Protein AF-A0A349GZ09-F1 (afdb_monomer_lite)

Foldseek 3Di:
DDDDDPPDPPPPPPDDDAFAWDWFLQDAALEEAEAPDWFKTKDFGHAQWKKWKDWPNDIDIDGQHPRRIDIDIHDGHHWFQDKIWMWMDTDHDIDIHTGYTYFAEEEEEAAAAQQQALQNDPVSLVVLVPDDQQSLQKEWAFEAQFDLAADQHADVVGTPYMDRDHSVNSRSARLLQSLLSVVVSVPDPGRYYYYGYHPYLAALQLQFDPVLLVVLCVPDDNDQSVVLNVLVVVVVVCVSVVHDDDLVSQADDDLLPQNNSGNGRVRNPLSNQAQGDHLAYEHEHQWDRLLQLLVVCVVVVNQFVFVSVVRSCSSCVCCVPSVPHCFLRSVLCNLVRSCNRNVHLQHQYEYEQQAFDPFVLRLLSSLVRLASLLVSPVVRPNYYYFHQYRDDDPSTSHHPDSNSNSVLVNLLCVCRSVVPPPRQNAAWRWDDWDWDFQKIKTATDPPRQAAKFFDPCQQQQKWFEDDPDDTDGWGWDDDGSMIITGDPPGRGTPKMWGQSTSRGDQGTGHPVSHRHRTYIPDPDGDPPDDPDLVVQDPPQQQDQLVPDPDQQFQAAEPDDLQFADLAHFAFLAQQQFTWDHGRQWTFTQDHDPPGLCVVQDDHRKIWQAKPPHGCGSVNLVRSLVSQQVCLAPVNQQWIWTFIRHRNDTDITTGGGHNLHHADLLPVPPGSSLVVLLVLQLVVCVVVVQEQDDLNLQLVLLLLLLQLLCVLSNLLRLVVLVVVDDLVDDADLQPDDFLQNLLSNLQSLLQCCLQFVQCVSLSVNQVSLQNLLSNADPQLFHFGHRVDPPQFAGDLLSGLSSLVSVLSSVQLVRDHDPVSNVSNLCNCQQQDLLAVDDDGTPDDGDNHHDDDDPVLQVVLCQDLALLSLQSSLLSCVSVVNNNSNQSSLVSLLSNLVVLRHHDPKSLSNLQRSLLSLLSNHSVSNSSSCVSNSSQVSSQQHSSSWGQRTSVSDTHCSSVSSSSLVVLSGSSSNNQSRCSTPPHDPLLVVLVVCQVQLNLVVSLVSLVVCVVVVVDDPNNVSNSVSSNSSSVSNVSSLVSLLVVLLVCLVVQNLVSSVSSLVSSCSRHHDPPPSSVVSVVSSVPRHRDPPPPDPVVCVVVPVVPFDKDWFAAAADDPDDPDDDDHDHPVPHFKKFKDWAQDPVPPDPLLLAPPDDRVVTDIDGPPTDRDANIKMKMKTKTADADLVQFDWKKKKKWDDQKAFKFKGKNSHTQYTYGHSDDDTDIGMDITRRSVSVSDDHTMMMIMMIIGHDDDDDDSDVVRDPSHIDIIMITTGDPPDPD

Secondary structure (DSSP, 8-state):
-----------------TT--EE-TT--TT-EEETTS-EEEEEE-STT-EEEEEETTEEEEEE--TTSEEEEEEPP---EEEEEEEEEEETTEEEEEEEEEEEEEEEEEE---TT-BGGGSHHHHHHHTT----TTEEEEEEE----SS--SS--TTT---EEE--HHHHHHSBHHHHHHHHHHHHH-SS-EEEEEEE-TT--GGGGS-HHHHHTTGGGSSSSSHHHHHHHHHHHHHHHHTTPPPPGGGT-SS-GGGSTT-TTHHIIIIITTTTT---SEEEEE----HHHHHHHHHHHTT-TT-HHHHHHHHHHTHHHHHT--SS-TTTGGGHHHHHHHHHT-TT--EEEEPP---SSHHHHHHHHHHHHHHHHHHHHSTTEEEE---S-B-TTT--BS-HHHHHHHHHHHIIIIIS--TT--SSS--EEEEEEETTEEEEEE-TTSSTT-EE-TTGGGGEEEE-SSS--EE-EEEEETTEEEEE-SS-SS--EEEE--SSS----EE-TT-PBPPPEES-----------GGGGS-GGGTS-GGG-S--S-EEEE----SS-SSS--EEEGGGTEEEEEETBEEEEEEE-TTSTTTTTS-TT-EEEEETTEE-GGGHHHHHHHHHHHHTSTTTTTEEEEEEEETTEEEEEEEE--------TTTTTT-HHHHHHHHHHHHHHHHTT----GGGHHHHHHHHH--TTTHHHHHHHHHHHHHT--SSSPP-TTTPPPHHHHHHHHHHHHHHHHHH--GGGHHHHHHHHHHHHHH--TTS---SSTT--TT--B-HHHHHHHHHHHHHHHHTT----HHHHHHHHHHHIIIIITTT----BTPPPPSSPPPPPHHHHHTT----TTTHHHHHHHHHHHTT-HHHHHHHHHHHHT-SSTTS--TT-THHHHHHHHHHHHHH-HHHHHHHHHHHHHHHHHTB-TTS-BB-STT--B-SGGGHHHHGGG--SGGGTPPPPTTSTT--GGGHHHHHHHHTT-HHHHHHHHHHHHHTT-S-TTTHHHHHHHHHHHHHHHHHHHHHHHHHHHHHHTT-HHHHHHTHHHHHHHSPTT-HHHHHHHHHHHHPPPP----SHHHHTTSGGGG--EEEEE-----TT-S--S----GGGSPEEEEEEESSGGGSPTTTTSTT---TTSEEEESSB---TTPEEEEEEEEEES-STTEEEEEEEEEESSEEEEEEEETTEEEEEEE--SS--EEEEEEPPHHHHHT--SEEEEEEEEEEE---S--S-TTTS---BEEEEEEEEPTT---

Sequence (1278 aa):
MLATVAVVLCGLASGARAGELRLGRYFGDDMVLQRDKANTIRGVSANGATIEVAFAGQRKSTKADDSGVWSVTLDPMAASAKPQGLTVTTGTAKIELQNIVIGDVIFMALQTSIDISLGQTDEGKREAGKLSTNPRFRAISIKTQPAAAPQQDLTAEMTDGWCEVSRESALKMSAAAYYLGRELASEQDLPVGIVDLNLGSAFPISWLSRESLMETDTFYDKNDVSGQLARFDKIMDLKARGEPVTDKDGGVGDPLNFALFPSGGYNAVLHPFRGLALKSMIVQLGNNYPYMLHADARNKGTHLDRDHLNRLYIETYDIRKTGVRMDPVTTPRIPREWRAVFGDAELPMAFILPPGSALDTLARHGREMRELQRLMAEENAGVGLIMPGSENIPMSAQPKDPALLAERCLRWVRGTVYQKAGTAPTGPLFEKLDAHMNKATVHFKAGTAEGLQAAEGALDCFEAKGVDGDYFPVKASIDGDRIQIESDKVNRIVHVRYNWNGMPDQGLVNADGLPAMPFRTEKAVYEWFFRNAENDLPEEYSTPANEWKSGDVTLVNVQLKTFGYDNFTGWLGPIGVRTGPFGPNMGVREVKRGSPSDGRLLVGDVIFSANGKMVGERAWEVMGAAITDSETEALQGKLQLGVRRAGKNINVDIPLTVMGSYSSTAPFDCLKTEKIITDLEAWVVAQGAGAGFLNNDALFLLATGNPALQGYVRRAVYQAMKAIDLEKPIDKFKERWAWHNSADAILFGEYYLATGDRNVLPYLKSVCDRLAATQRPEGGWRHNVPGPENYGIIPNAGLPGMLGMHFAMKAGVDIDKDAYAKGIRFYRDGQADTGHMIYGLGVTREVPVPLSPAAMAAGKLTSWNGGLSAAGILMKLTDNHKAAHLATFISAYAWNNTFEGHGGNFWNNVWTPLGAHAHGQEAFINFWKNHRWYRECNRMFDGGLIQNEACQSGAGTGIALVAPRGRLQIVGAPASPFAADAPAVLKPALDAYGRKDYAACETIVGERLASGTVAKKDRPTVEYLARAARELQQSIEVDLARMKKLAAEGNPDEAKSFLAGLRGIMPDGDARLAAIEQVIASAKQEPKPKDEARKTVDADKNAEWECLITEIVTGRSKQGTGKVEAAQASKWRMKVIESMAQAPDGWVTPTFVDSEWDETNLPISWPLYHTALFRTTFTVKDKDAFDGLRFRAWLYMQQGIEIYINGKLVAKVNNIEEKTGTVEAEFNPFALEQLKNGENTLAITTRQNWRWGMLFMNVYNDGFGFMLDARKTSKNKE

pLDDT: mean 82.51, std 15.86, range [24.89, 98.25]

Radius of gyration: 39.95 Å; chains: 1; bounding box: 99×68×117 Å

Structure (mmCIF, N/CA/C/O backbone):
data_AF-A0A349GZ09-F1
#
_entry.id   AF-A0A349GZ09-F1
#
loop_
_atom_site.group_PDB
_atom_site.id
_atom_site.type_symbol
_atom_site.label_atom_id
_atom_site.label_alt_id
_atom_site.label_comp_id
_atom_site.label_asym_id
_atom_site.label_entity_id
_atom_site.label_seq_id
_atom_site.pdbx_PDB_ins_code
_atom_site.Cartn_x
_atom_site.Cartn_y
_atom_site.Cartn_z
_atom_site.occupancy
_atom_site.B_iso_or_equiv
_atom_site.auth_seq_id
_atom_site.auth_comp_id
_atom_site.auth_asym_id
_atom_site.auth_atom_id
_atom_site.pdbx_PDB_model_num
ATOM 1 N N . MET A 1 1 ? 31.669 9.416 28.610 1.00 27.41 1 MET A N 1
ATOM 2 C CA . MET A 1 1 ? 32.015 10.687 29.280 1.00 27.41 1 MET A CA 1
ATOM 3 C C . MET A 1 1 ? 30.787 11.582 29.241 1.00 27.41 1 MET A C 1
ATOM 5 O O . MET A 1 1 ? 30.319 11.862 28.151 1.00 27.41 1 MET A O 1
ATOM 9 N N . LEU A 1 2 ? 30.280 11.917 30.434 1.00 27.44 2 LEU A N 1
ATOM 10 C CA . LEU A 1 2 ? 29.297 12.952 30.801 1.00 27.44 2 LEU A CA 1
ATOM 11 C C . LEU A 1 2 ? 27.991 13.061 29.989 1.00 27.44 2 LEU A C 1
ATOM 13 O O . LEU A 1 2 ? 27.909 13.726 28.964 1.00 27.44 2 LEU A O 1
ATOM 17 N N . ALA A 1 3 ? 26.953 12.446 30.561 1.00 24.89 3 ALA A N 1
ATOM 18 C CA . ALA A 1 3 ? 25.547 12.712 30.302 1.00 24.89 3 ALA A CA 1
ATOM 19 C C . ALA A 1 3 ? 25.159 14.110 30.817 1.00 24.89 3 ALA A C 1
ATOM 21 O O . ALA A 1 3 ? 25.448 14.450 31.965 1.00 24.89 3 ALA A O 1
ATOM 22 N N . THR A 1 4 ? 24.468 14.896 29.995 1.00 27.80 4 THR A N 1
ATOM 23 C CA . THR A 1 4 ? 23.792 16.123 30.429 1.00 27.80 4 THR A CA 1
ATOM 24 C C . THR A 1 4 ? 22.292 15.892 30.314 1.00 27.80 4 THR A C 1
ATOM 26 O O . THR A 1 4 ? 21.717 15.935 29.231 1.00 27.80 4 THR A O 1
ATOM 29 N N . VAL A 1 5 ? 21.678 15.583 31.455 1.00 29.91 5 VAL A N 1
ATOM 30 C CA . VAL A 1 5 ? 20.229 15.549 31.656 1.00 29.91 5 VAL A CA 1
ATOM 31 C C . VAL A 1 5 ? 19.739 16.998 31.652 1.00 29.91 5 VAL A C 1
ATOM 33 O O . VAL A 1 5 ? 20.013 17.747 32.587 1.00 29.91 5 VAL A O 1
ATOM 36 N N . ALA A 1 6 ? 19.047 17.410 30.593 1.00 26.55 6 ALA A N 1
ATOM 37 C CA . ALA A 1 6 ? 18.317 18.670 30.571 1.00 26.55 6 ALA A CA 1
ATOM 38 C C . ALA A 1 6 ? 16.944 18.449 31.224 1.00 26.55 6 ALA A C 1
ATOM 40 O O . ALA A 1 6 ? 16.004 17.974 30.593 1.00 26.55 6 ALA A O 1
ATOM 41 N N . VAL A 1 7 ? 16.853 18.768 32.517 1.00 28.88 7 VAL A N 1
ATOM 42 C CA . VAL A 1 7 ? 15.586 18.941 33.235 1.00 28.88 7 VAL A CA 1
ATOM 43 C C . VAL A 1 7 ? 14.930 20.214 32.698 1.00 28.88 7 VAL A C 1
ATOM 45 O O . VAL A 1 7 ? 15.323 21.320 33.065 1.00 28.88 7 VAL A O 1
ATOM 48 N N . VAL A 1 8 ? 13.948 20.075 31.807 1.00 27.27 8 VAL A N 1
ATOM 49 C CA . VAL A 1 8 ? 13.064 21.185 31.430 1.00 27.27 8 VAL A CA 1
ATOM 50 C C . VAL A 1 8 ? 11.952 21.261 32.475 1.00 27.27 8 VAL A C 1
ATOM 52 O O . VAL A 1 8 ? 10.998 20.488 32.468 1.00 27.27 8 VAL A O 1
ATOM 55 N N . LEU A 1 9 ? 12.118 22.193 33.414 1.00 32.56 9 LEU A N 1
ATOM 56 C CA . LEU A 1 9 ? 11.079 22.671 34.323 1.00 32.56 9 LEU A CA 1
ATOM 57 C C . LEU A 1 9 ? 9.986 23.386 33.506 1.00 32.56 9 LEU A C 1
ATOM 59 O O . LEU A 1 9 ? 10.044 24.597 33.300 1.00 32.56 9 LEU A O 1
ATOM 63 N N . CYS A 1 10 ? 8.962 22.656 33.062 1.00 29.70 10 CYS A N 1
ATOM 64 C CA . CYS A 1 10 ? 7.694 23.254 32.636 1.00 29.70 10 CYS A CA 1
ATOM 65 C C . CYS A 1 10 ? 6.876 23.660 33.870 1.00 29.70 10 CYS A C 1
ATOM 67 O O . CYS A 1 10 ? 5.910 23.009 34.257 1.00 29.70 10 CYS A O 1
ATOM 69 N N . GLY A 1 11 ? 7.286 24.760 34.501 1.00 31.55 11 GLY A N 1
ATOM 70 C CA . GLY A 1 11 ? 6.473 25.487 35.467 1.00 31.55 11 GLY A CA 1
ATOM 71 C C . GLY A 1 11 ? 5.461 26.377 34.750 1.00 31.55 11 GLY A C 1
ATOM 72 O O . GLY A 1 11 ? 5.685 27.573 34.616 1.00 31.55 11 GLY A O 1
ATOM 73 N N . LEU A 1 12 ? 4.338 25.808 34.314 1.00 32.28 12 LEU A N 1
ATOM 74 C CA . LEU A 1 12 ? 3.105 26.568 34.094 1.00 32.28 12 LEU A CA 1
ATOM 75 C C . LEU A 1 12 ? 2.105 26.134 35.160 1.00 32.28 12 LEU A C 1
ATOM 77 O O . LEU A 1 12 ? 1.196 25.341 34.933 1.00 32.28 12 LEU A O 1
ATOM 81 N N . ALA A 1 13 ? 2.333 26.659 36.364 1.00 31.58 13 ALA A N 1
ATOM 82 C CA . ALA A 1 13 ? 1.339 26.695 37.417 1.00 31.58 13 ALA A CA 1
ATOM 83 C C . ALA A 1 13 ? 0.177 27.574 36.937 1.00 31.58 13 ALA A C 1
ATOM 85 O O . ALA A 1 13 ? 0.230 28.803 36.986 1.00 31.58 13 ALA A O 1
ATOM 86 N N . SER A 1 14 ? -0.887 26.937 36.461 1.00 33.94 14 SER A N 1
ATOM 87 C CA . SER A 1 14 ? -2.214 27.535 36.446 1.00 33.94 14 SER A CA 1
ATOM 88 C C . SER A 1 14 ? -2.563 27.922 37.883 1.00 33.94 14 SER A C 1
ATOM 90 O O . SER A 1 14 ? -2.746 27.034 38.707 1.00 33.94 14 SER A O 1
ATOM 92 N N . GLY A 1 15 ? -2.581 29.227 38.164 1.00 31.30 15 GLY A N 1
ATOM 93 C CA . GLY A 1 15 ? -3.150 29.956 39.310 1.00 31.30 15 GLY A CA 1
ATOM 94 C C . GLY A 1 15 ? -3.852 29.211 40.456 1.00 31.30 15 GLY A C 1
ATOM 95 O O . GLY A 1 15 ? -4.927 29.636 40.869 1.00 31.30 15 GLY A O 1
ATOM 96 N N . ALA A 1 16 ? -3.259 28.168 41.032 1.00 32.44 16 ALA A N 1
ATOM 97 C CA . ALA A 1 16 ? -3.639 27.664 42.337 1.00 32.44 16 ALA A CA 1
ATOM 98 C C . ALA A 1 16 ? -3.016 28.605 43.369 1.00 32.44 16 ALA A C 1
ATOM 100 O O . ALA A 1 16 ? -1.793 28.718 43.466 1.00 32.44 16 ALA A O 1
ATOM 101 N N . ARG A 1 17 ? -3.860 29.309 44.130 1.00 38.69 17 ARG A N 1
ATOM 102 C CA . ARG A 1 17 ? -3.440 29.938 45.385 1.00 38.69 17 ARG A CA 1
ATOM 103 C C . ARG A 1 17 ? -2.610 28.926 46.171 1.00 38.69 17 ARG A C 1
ATOM 105 O O . ARG A 1 17 ? -3.099 27.845 46.494 1.00 38.69 17 ARG A O 1
ATOM 112 N N . ALA A 1 18 ? -1.372 29.284 46.489 1.00 39.94 18 ALA A N 1
ATOM 113 C CA . ALA A 1 18 ? -0.583 28.540 47.451 1.00 39.94 18 ALA A CA 1
ATOM 114 C C . ALA A 1 18 ? -1.362 28.460 48.780 1.00 39.94 18 ALA A C 1
ATOM 116 O O . ALA A 1 18 ? -1.646 29.489 49.392 1.00 39.94 18 ALA A O 1
ATOM 117 N N . GLY A 1 19 ? -1.712 27.242 49.207 1.00 57.38 19 GLY A N 1
ATOM 118 C CA . GLY A 1 19 ? -2.044 26.934 50.601 1.00 57.38 19 GLY A CA 1
ATOM 119 C C . GLY A 1 19 ? -3.514 26.804 51.015 1.00 57.38 19 GLY A C 1
ATOM 120 O O . GLY A 1 19 ? -3.762 26.693 52.214 1.00 57.38 19 GLY A O 1
ATOM 121 N N . GLU A 1 20 ? -4.490 26.781 50.104 1.00 78.94 20 GLU A N 1
ATOM 122 C CA . GLU A 1 20 ? -5.891 26.534 50.495 1.00 78.94 20 GLU A CA 1
ATOM 123 C C . GLU A 1 20 ? -6.155 25.030 50.705 1.00 78.94 20 GLU A C 1
ATOM 125 O O . GLU A 1 20 ? -5.857 24.209 49.835 1.00 78.94 20 GLU A O 1
ATOM 130 N N . LEU A 1 21 ? -6.690 24.656 51.877 1.00 89.38 21 LEU A N 1
ATOM 131 C CA . LEU A 1 21 ? -7.156 23.293 52.147 1.00 89.38 21 LEU A CA 1
ATOM 132 C C . LEU A 1 21 ? -8.299 22.966 51.184 1.00 89.38 21 LEU A C 1
ATOM 134 O O . LEU A 1 21 ? -9.327 23.639 51.202 1.00 89.38 21 LEU A O 1
ATOM 138 N N . ARG A 1 22 ? -8.142 21.911 50.386 1.00 90.94 22 ARG A N 1
ATOM 139 C CA . ARG A 1 22 ? -9.155 21.459 49.432 1.00 90.94 22 ARG A CA 1
ATOM 140 C C . ARG A 1 22 ? -9.216 19.943 49.403 1.00 90.94 22 ARG A C 1
ATOM 142 O O . ARG A 1 22 ? -8.186 19.273 49.395 1.00 90.94 22 ARG A O 1
ATOM 149 N N . LEU A 1 23 ? -10.425 19.408 49.365 1.00 91.31 23 LEU A N 1
ATOM 150 C CA . LEU A 1 23 ? -10.668 17.979 49.221 1.00 91.31 23 LEU A CA 1
ATOM 151 C C . LEU A 1 23 ? -10.811 17.621 47.734 1.00 91.31 23 LEU A C 1
ATOM 153 O O . LEU A 1 23 ? -11.155 18.488 46.926 1.00 91.31 23 LEU A O 1
ATOM 157 N N . GLY A 1 24 ? -10.496 16.377 47.363 1.00 90.44 24 GLY A N 1
ATOM 158 C CA . GLY A 1 24 ? -10.720 15.918 45.990 1.00 90.44 24 GLY A CA 1
ATOM 159 C C . GLY A 1 24 ? -12.206 15.993 45.610 1.00 90.44 24 GLY A C 1
ATOM 160 O O . GLY A 1 24 ? -13.049 15.635 46.424 1.00 90.44 24 GLY A O 1
ATOM 161 N N . ARG A 1 25 ? -12.537 16.409 44.385 1.00 92.50 25 ARG A N 1
ATOM 162 C CA . ARG A 1 25 ? -13.909 16.560 43.864 1.00 92.50 25 ARG A CA 1
ATOM 163 C C . ARG A 1 25 ? -14.718 15.269 43.829 1.00 92.50 25 ARG A C 1
ATOM 165 O O . ARG A 1 25 ? -15.939 15.333 43.766 1.00 92.50 25 ARG A O 1
ATOM 172 N N . TYR A 1 26 ? -14.059 14.110 43.871 1.00 93.94 26 TYR A N 1
ATOM 173 C CA . TYR A 1 26 ? -14.752 12.839 44.086 1.00 93.94 26 TYR A CA 1
ATOM 174 C C . TYR A 1 26 ? -15.527 12.830 45.405 1.00 93.94 26 TYR A C 1
ATOM 176 O O . TYR A 1 26 ? -16.570 12.202 45.495 1.00 93.94 26 TYR A O 1
ATOM 184 N N . PHE A 1 27 ? -15.020 13.491 46.439 1.00 94.62 27 PHE A N 1
ATOM 185 C CA . PHE A 1 27 ? -15.655 13.523 47.744 1.00 94.62 27 PHE A CA 1
ATOM 186 C C . PHE A 1 27 ? -16.516 14.783 47.856 1.00 94.62 27 PHE A C 1
ATOM 188 O O . PHE A 1 27 ? -16.070 15.889 47.546 1.00 94.62 27 PHE A O 1
ATOM 195 N N . GLY A 1 28 ? -17.735 14.623 48.348 1.00 94.62 28 GLY A N 1
ATOM 196 C CA . GLY A 1 28 ? -18.680 15.719 48.508 1.00 94.62 28 GLY A CA 1
ATOM 197 C C . GLY A 1 28 ? -19.798 15.344 49.465 1.00 94.62 28 GLY A C 1
ATOM 198 O O . GLY A 1 28 ? -19.762 14.279 50.090 1.00 94.62 28 GLY A O 1
ATOM 199 N N . ASP A 1 29 ? -20.784 16.227 49.563 1.00 95.75 29 ASP A N 1
ATOM 200 C CA . ASP A 1 29 ? -22.037 15.923 50.244 1.00 95.75 29 ASP A CA 1
ATOM 201 C C . ASP A 1 29 ? -22.732 14.727 49.577 1.00 95.75 29 ASP A C 1
ATOM 203 O O . ASP A 1 29 ? -22.441 14.378 48.435 1.00 95.75 29 ASP A O 1
ATOM 207 N N . ASP A 1 30 ? -23.621 14.062 50.310 1.00 95.88 30 ASP A N 1
ATOM 208 C CA . ASP A 1 30 ? -24.410 12.918 49.835 1.00 95.88 30 ASP A CA 1
ATOM 209 C C . ASP A 1 30 ? -23.595 11.678 49.409 1.00 95.88 30 ASP A C 1
ATOM 211 O O . ASP A 1 30 ? -24.173 10.689 48.964 1.00 95.88 30 ASP A O 1
ATOM 215 N N . MET A 1 31 ? -22.271 11.638 49.575 1.00 96.62 31 MET A N 1
ATOM 216 C CA . MET A 1 31 ? -21.484 10.485 49.121 1.00 96.62 31 MET A CA 1
ATOM 217 C C . MET A 1 31 ? -21.720 9.201 49.938 1.00 96.62 31 MET A C 1
ATOM 219 O O . MET A 1 31 ? -22.182 9.216 51.086 1.00 96.62 31 MET A O 1
ATOM 223 N N . VAL A 1 32 ? -21.330 8.070 49.342 1.00 97.50 32 VAL A N 1
ATOM 224 C CA . VAL A 1 32 ? -21.269 6.756 49.997 1.00 97.50 32 VAL A CA 1
ATOM 225 C C . VAL A 1 32 ? -19.804 6.355 50.163 1.00 97.50 32 VAL A C 1
ATOM 227 O O . VAL A 1 32 ? -19.062 6.307 49.184 1.00 97.50 32 VAL A O 1
ATOM 230 N N . LEU A 1 33 ? -19.383 6.048 51.392 1.00 97.25 33 LEU A N 1
ATOM 231 C CA . LEU A 1 33 ? -18.077 5.439 51.670 1.00 97.25 33 LEU A CA 1
ATOM 232 C C . LEU A 1 33 ? -18.196 3.914 51.719 1.00 97.25 33 LEU A C 1
ATOM 234 O O . LEU A 1 33 ? -19.171 3.380 52.252 1.00 97.25 33 LEU A O 1
ATOM 238 N N . GLN A 1 34 ? -17.195 3.211 51.189 1.00 97.44 34 GLN A N 1
ATOM 239 C CA . GLN A 1 34 ? -17.221 1.755 51.080 1.00 97.44 34 GLN A CA 1
ATOM 240 C C . GLN A 1 34 ? -17.110 1.097 52.459 1.00 97.44 34 GLN A C 1
ATOM 242 O O . GLN A 1 34 ? -16.133 1.294 53.182 1.00 97.44 34 GLN A O 1
ATOM 247 N N . ARG A 1 35 ? -18.081 0.256 52.809 1.00 96.31 35 ARG A N 1
ATOM 248 C CA . ARG A 1 35 ? -18.052 -0.552 54.032 1.00 96.31 35 ARG A CA 1
ATOM 249 C C . ARG A 1 35 ? -16.982 -1.640 53.991 1.00 96.31 35 ARG A C 1
ATOM 251 O O . ARG A 1 35 ? -16.575 -2.091 52.918 1.00 96.31 35 ARG A O 1
ATOM 258 N N . ASP A 1 36 ? -16.586 -2.104 55.170 1.00 95.88 36 ASP A N 1
ATOM 259 C CA . ASP A 1 36 ? -15.720 -3.270 55.397 1.00 95.88 36 ASP A CA 1
ATOM 260 C C . ASP A 1 36 ? -14.335 -3.188 54.716 1.00 95.88 36 ASP A C 1
ATOM 262 O O . ASP A 1 36 ? -13.587 -4.163 54.687 1.00 95.88 36 ASP A O 1
ATOM 266 N N . LYS A 1 37 ? -13.961 -2.006 54.207 1.00 95.88 37 LYS A N 1
ATOM 267 C CA . LYS A 1 37 ? -12.648 -1.689 53.636 1.00 95.88 37 LYS A CA 1
ATOM 268 C C . LYS A 1 37 ? -12.140 -0.363 54.191 1.00 95.88 37 LYS A C 1
ATOM 270 O O . LYS A 1 37 ? -12.921 0.507 54.578 1.00 95.88 37 LYS A O 1
ATOM 275 N N . ALA A 1 38 ? -10.822 -0.213 54.242 1.00 94.75 38 ALA A N 1
ATOM 276 C CA . ALA A 1 38 ? -10.200 1.038 54.649 1.00 94.75 38 ALA A CA 1
ATOM 277 C C . ALA A 1 38 ? -10.473 2.119 53.590 1.00 94.75 38 ALA A C 1
ATOM 279 O O . ALA A 1 38 ? -10.320 1.851 52.403 1.00 94.75 38 ALA A O 1
ATOM 280 N N . ASN A 1 39 ? -10.887 3.320 54.001 1.00 95.12 39 ASN A N 1
ATOM 281 C CA . ASN A 1 39 ? -11.250 4.403 53.078 1.00 95.12 39 ASN A CA 1
ATOM 282 C C . ASN A 1 39 ? -10.184 5.500 53.103 1.00 95.12 39 ASN A C 1
ATOM 284 O O . ASN A 1 39 ? -10.014 6.173 54.121 1.00 95.12 39 ASN A O 1
ATOM 288 N N . THR A 1 40 ? -9.488 5.714 51.988 1.00 94.94 40 THR A N 1
ATOM 289 C CA . THR A 1 40 ? -8.505 6.795 51.866 1.00 94.94 40 THR A CA 1
ATOM 290 C C . THR A 1 40 ? -9.180 8.096 51.445 1.00 94.94 40 THR A C 1
ATOM 292 O O . THR A 1 40 ? -9.636 8.243 50.315 1.00 94.94 40 THR A O 1
ATOM 295 N N . ILE A 1 41 ? -9.215 9.062 52.361 1.00 94.50 41 ILE A N 1
ATOM 296 C CA . ILE A 1 41 ? -9.650 10.438 52.116 1.00 94.50 41 ILE A CA 1
ATOM 297 C C . ILE A 1 41 ? -8.433 11.259 51.708 1.00 94.50 41 ILE A C 1
ATOM 299 O O . ILE A 1 41 ? -7.385 11.160 52.347 1.00 94.50 41 ILE A O 1
ATOM 303 N N . ARG A 1 42 ? -8.546 12.074 50.659 1.00 92.75 42 ARG A N 1
ATOM 304 C CA . ARG A 1 42 ? -7.403 12.816 50.114 1.00 92.75 42 ARG A CA 1
ATOM 305 C C . ARG A 1 42 ? -7.772 14.192 49.579 1.00 92.75 42 ARG A C 1
ATOM 307 O O . ARG A 1 42 ? -8.927 14.470 49.254 1.00 92.75 42 ARG A O 1
ATOM 314 N N . GLY A 1 43 ? -6.755 15.032 49.440 1.00 91.50 43 GLY A N 1
ATOM 315 C CA . GLY A 1 43 ? -6.893 16.384 48.924 1.00 91.50 43 GLY A CA 1
ATOM 316 C C . GLY A 1 43 ? -5.550 17.078 48.740 1.00 91.50 43 GLY A C 1
ATOM 317 O O . GLY A 1 43 ? -4.499 16.435 48.695 1.00 91.50 43 GLY A O 1
ATOM 318 N N . VAL A 1 44 ? -5.602 18.403 48.647 1.00 90.00 44 VAL A N 1
ATOM 319 C CA . VAL A 1 44 ? -4.432 19.284 48.616 1.00 90.00 44 VAL A CA 1
ATOM 320 C C . VAL A 1 44 ? -4.487 20.304 49.759 1.00 90.00 44 VAL A C 1
ATOM 322 O O . VAL A 1 44 ? -5.559 20.628 50.273 1.00 90.00 44 VAL A O 1
ATOM 325 N N . SER A 1 45 ? -3.330 20.761 50.222 1.00 90.81 45 SER A N 1
ATOM 326 C CA . SER A 1 45 ? -3.161 21.787 51.254 1.00 90.81 45 SER A CA 1
ATOM 327 C C . SER A 1 45 ? -1.799 22.475 51.083 1.00 90.81 45 SER A C 1
ATOM 329 O O . SER A 1 45 ? -1.087 22.220 50.113 1.00 90.81 45 SER A O 1
ATOM 331 N N . ALA A 1 46 ? -1.419 23.358 52.009 1.00 89.44 46 ALA A N 1
ATOM 332 C CA . ALA A 1 46 ? -0.063 23.902 52.050 1.00 89.44 46 ALA A CA 1
ATOM 333 C C . ALA A 1 46 ? 0.967 22.795 52.347 1.00 89.44 46 ALA A C 1
ATOM 335 O O . ALA A 1 46 ? 0.712 21.918 53.172 1.00 89.44 46 ALA A O 1
ATOM 336 N N . ASN A 1 47 ? 2.140 22.860 51.714 1.00 89.50 47 ASN A N 1
ATOM 337 C CA . ASN A 1 47 ? 3.224 21.891 51.908 1.00 89.50 47 ASN A CA 1
ATOM 338 C C . ASN A 1 47 ? 3.578 21.729 53.393 1.00 89.50 47 ASN A C 1
ATOM 340 O O . ASN A 1 47 ? 3.738 22.717 54.114 1.00 89.50 47 ASN A O 1
ATOM 344 N N . GLY A 1 48 ? 3.695 20.485 53.861 1.00 89.44 48 GLY A N 1
ATOM 345 C CA . GLY A 1 48 ? 4.016 20.172 55.255 1.00 89.44 48 GLY A CA 1
ATOM 346 C C . GLY A 1 48 ? 2.913 20.493 56.273 1.00 89.44 48 GLY A C 1
ATOM 347 O O . GLY A 1 48 ? 3.111 20.246 57.469 1.00 89.44 48 GLY A O 1
ATOM 348 N N . ALA A 1 49 ? 1.757 21.020 55.843 1.00 91.44 49 ALA A N 1
ATOM 349 C CA . ALA A 1 49 ? 0.626 21.274 56.727 1.00 91.44 49 ALA A CA 1
ATOM 350 C C . ALA A 1 49 ? 0.162 19.971 57.384 1.00 91.44 49 ALA A C 1
ATOM 352 O O . ALA A 1 49 ? 0.211 18.912 56.765 1.00 91.44 49 ALA A O 1
ATOM 353 N N . THR A 1 50 ? -0.275 20.042 58.642 1.00 95.44 50 THR A N 1
ATOM 354 C CA . THR A 1 50 ? -0.851 18.888 59.347 1.00 95.44 50 THR A CA 1
ATOM 355 C C . THR A 1 50 ? -2.357 18.893 59.142 1.00 95.44 50 THR A C 1
ATOM 357 O O . THR A 1 50 ? -3.027 19.840 59.547 1.00 95.44 50 THR A O 1
ATOM 360 N N . ILE A 1 51 ? -2.870 17.846 58.506 1.00 96.69 51 ILE A N 1
ATOM 361 C CA . ILE A 1 51 ? -4.281 17.684 58.169 1.00 96.69 51 ILE A CA 1
ATOM 362 C C . ILE A 1 51 ? -4.867 16.642 59.101 1.00 96.69 51 ILE A C 1
ATOM 364 O O . ILE A 1 51 ? -4.292 15.568 59.261 1.00 96.69 51 ILE A O 1
ATOM 368 N N . GLU A 1 52 ? -6.014 16.943 59.691 1.00 97.44 52 GLU A N 1
ATOM 369 C CA . GLU A 1 52 ? -6.780 16.007 60.501 1.00 97.44 52 GLU A CA 1
ATOM 370 C C . GLU A 1 52 ? -8.144 15.751 59.857 1.00 97.44 52 GLU A C 1
ATOM 372 O O . GLU A 1 52 ? -8.832 16.681 59.446 1.00 97.44 52 GLU A O 1
ATOM 377 N N . VAL A 1 53 ? -8.528 14.480 59.760 1.00 97.50 53 VAL A N 1
ATOM 378 C CA . VAL A 1 53 ? -9.821 14.022 59.247 1.00 97.50 53 VAL A CA 1
ATOM 379 C C . VAL A 1 53 ? -10.577 13.347 60.386 1.00 97.50 53 VAL A C 1
ATOM 381 O O . VAL A 1 53 ? -10.055 12.432 61.029 1.00 97.50 53 VAL A O 1
ATOM 384 N N . ALA A 1 54 ? -11.813 13.784 60.620 1.00 97.25 54 ALA A N 1
ATOM 385 C CA . ALA A 1 54 ? -12.725 13.202 61.594 1.00 97.25 54 ALA A CA 1
ATOM 386 C C . ALA A 1 54 ? -14.014 12.716 60.918 1.00 97.25 54 ALA A C 1
ATOM 388 O O . ALA A 1 54 ? -14.703 13.491 60.253 1.00 97.25 54 ALA A O 1
ATOM 389 N N . PHE A 1 55 ? -14.344 11.436 61.100 1.00 97.44 55 PHE A N 1
ATOM 390 C CA . PHE A 1 55 ? -15.550 10.808 60.553 1.00 97.44 55 PHE A CA 1
ATOM 391 C C . PHE A 1 55 ? -15.909 9.542 61.340 1.00 97.44 55 PHE A C 1
ATOM 393 O O . PHE A 1 55 ? -15.018 8.788 61.723 1.00 97.44 55 PHE A O 1
ATOM 400 N N . ALA A 1 56 ? -17.202 9.300 61.583 1.00 92.94 56 ALA A N 1
ATOM 401 C CA . ALA A 1 56 ? -17.719 8.085 62.233 1.00 92.94 56 ALA A CA 1
ATOM 402 C C . ALA A 1 56 ? -16.983 7.668 63.529 1.00 92.94 56 ALA A C 1
ATOM 404 O O . ALA A 1 56 ? -16.708 6.494 63.765 1.00 92.94 56 ALA A O 1
ATOM 405 N N . GLY A 1 57 ? -16.636 8.647 64.374 1.00 92.38 57 GLY A N 1
ATOM 406 C CA . GLY A 1 57 ? -15.911 8.426 65.633 1.00 92.38 57 GLY A CA 1
ATOM 407 C C . GLY A 1 57 ? -14.395 8.243 65.486 1.00 92.38 57 GLY A C 1
ATOM 408 O O . GLY A 1 57 ? -13.690 8.226 66.491 1.00 92.38 57 GLY A O 1
ATOM 409 N N . GLN A 1 58 ? -13.877 8.169 64.260 1.00 97.12 58 GLN A N 1
ATOM 410 C CA . GLN A 1 58 ? -12.446 8.155 63.977 1.00 97.12 58 GLN A CA 1
ATOM 411 C C . GLN A 1 58 ? -11.903 9.584 63.884 1.00 97.12 58 GLN A C 1
ATOM 413 O O . GLN A 1 58 ? -12.574 10.481 63.370 1.00 97.12 58 GLN A O 1
ATOM 418 N N . ARG A 1 59 ? -10.664 9.783 64.341 1.00 97.25 59 ARG A N 1
ATOM 419 C CA . ARG A 1 59 ? -9.875 11.002 64.129 1.00 97.25 59 ARG A CA 1
ATOM 420 C C . ARG A 1 59 ? -8.460 10.584 63.760 1.00 97.25 59 ARG A C 1
ATOM 422 O O . ARG A 1 59 ? -7.797 9.913 64.546 1.00 97.25 59 ARG A O 1
ATOM 429 N N . LYS A 1 60 ? -8.020 10.942 62.559 1.00 97.44 60 LYS A N 1
ATOM 430 C CA . LYS A 1 60 ? -6.705 10.569 62.028 1.00 97.44 60 LYS A CA 1
ATOM 431 C C . LYS A 1 60 ? -6.039 11.779 61.398 1.00 97.44 60 LYS A C 1
ATOM 433 O O . LYS A 1 60 ? -6.723 12.627 60.834 1.00 97.44 60 LYS A O 1
ATOM 438 N N . SER A 1 61 ? -4.716 11.853 61.480 1.00 96.06 61 SER A N 1
ATOM 439 C CA . SER A 1 61 ? -3.949 12.971 60.937 1.00 96.06 61 SER A CA 1
ATOM 440 C C . SER A 1 61 ? -2.818 12.518 60.022 1.00 96.06 61 SER A C 1
ATOM 442 O O . SER A 1 61 ? -2.341 11.387 60.094 1.00 96.06 61 SER A O 1
ATOM 444 N N . THR A 1 62 ? -2.417 13.413 59.128 1.00 96.69 62 THR A N 1
ATOM 445 C CA . THR A 1 62 ? -1.319 13.236 58.178 1.00 96.69 62 THR A CA 1
ATOM 446 C C . THR A 1 62 ? -0.621 14.574 57.944 1.00 96.69 62 THR A C 1
ATOM 448 O O . THR A 1 62 ? -1.071 15.613 58.437 1.00 96.69 62 THR A O 1
ATOM 451 N N . LYS A 1 63 ? 0.460 14.568 57.166 1.00 94.94 63 LYS A N 1
ATOM 452 C CA . LYS A 1 63 ? 1.057 15.793 56.631 1.00 94.94 63 LYS A CA 1
ATOM 453 C C . LYS A 1 63 ? 0.911 15.837 55.118 1.00 94.94 63 LYS A C 1
ATOM 455 O O . LYS A 1 63 ? 1.041 14.806 54.464 1.00 94.94 63 LYS A O 1
ATOM 460 N N . ALA A 1 64 ? 0.650 17.025 54.581 1.00 91.88 64 ALA A N 1
ATOM 461 C CA . ALA A 1 64 ? 0.779 17.258 53.150 1.00 91.88 64 ALA A CA 1
ATOM 462 C C . ALA A 1 64 ? 2.245 17.119 52.733 1.00 91.88 64 ALA A C 1
ATOM 464 O O . ALA A 1 64 ? 3.137 17.610 53.430 1.00 91.88 64 ALA A O 1
ATOM 465 N N . ASP A 1 65 ? 2.479 16.445 51.613 1.00 90.06 65 ASP A N 1
ATOM 466 C CA . ASP A 1 65 ? 3.809 16.272 51.042 1.00 90.06 65 ASP A CA 1
ATOM 467 C C . ASP A 1 65 ? 4.343 17.573 50.411 1.00 90.06 65 ASP A C 1
ATOM 469 O O . ASP A 1 65 ? 3.719 18.639 50.476 1.00 90.06 65 ASP A O 1
ATOM 473 N N . ASP A 1 66 ? 5.523 17.496 49.795 1.00 87.44 66 ASP A N 1
ATOM 474 C CA . ASP A 1 66 ? 6.190 18.639 49.160 1.00 87.44 66 ASP A CA 1
ATOM 475 C C . ASP A 1 66 ? 5.454 19.159 47.908 1.00 87.44 66 ASP A C 1
ATOM 477 O O . ASP A 1 66 ? 5.760 20.244 47.411 1.00 87.44 66 ASP A O 1
ATOM 481 N N . SER A 1 67 ? 4.464 18.414 47.408 1.00 80.50 67 SER A N 1
ATOM 482 C CA . SER A 1 67 ? 3.546 18.837 46.344 1.00 80.50 67 SER A CA 1
ATOM 483 C C . SER A 1 67 ? 2.202 19.350 46.880 1.00 80.50 67 SER A C 1
ATOM 485 O O . SER A 1 67 ? 1.313 19.697 46.100 1.00 80.50 67 SER A O 1
ATOM 487 N N . GLY A 1 68 ? 2.045 19.404 48.207 1.00 86.81 68 GLY A N 1
ATOM 488 C CA . GLY A 1 68 ? 0.820 19.809 48.886 1.00 86.81 68 GLY A CA 1
ATOM 489 C C . GLY A 1 68 ? -0.253 18.719 48.915 1.00 86.81 68 GLY A C 1
ATOM 490 O O . GLY A 1 68 ? -1.350 18.975 49.409 1.00 86.81 68 GLY A O 1
ATOM 491 N N . VAL A 1 69 ? 0.019 17.511 48.414 1.00 89.25 69 VAL A N 1
ATOM 492 C CA . VAL A 1 69 ? -0.938 16.397 48.393 1.00 89.25 69 VAL A CA 1
ATOM 493 C C . VAL A 1 69 ? -0.952 15.717 49.757 1.00 89.25 69 VAL A C 1
ATOM 495 O O . VAL A 1 69 ? 0.087 15.475 50.366 1.00 89.25 69 VAL A O 1
ATOM 498 N N . TRP A 1 70 ? -2.141 15.392 50.258 1.00 92.62 70 TRP A N 1
ATOM 499 C CA . TRP A 1 70 ? -2.306 14.672 51.518 1.00 92.62 70 TRP A CA 1
ATOM 500 C C . TRP A 1 70 ? -3.325 13.548 51.381 1.00 92.62 70 TRP A C 1
ATOM 502 O O . TRP A 1 70 ? -4.252 13.614 50.570 1.00 92.62 70 TRP A O 1
ATOM 512 N N . SER A 1 71 ? -3.163 12.510 52.200 1.00 94.19 71 SER A N 1
ATOM 513 C CA . SER A 1 71 ? -4.144 11.435 52.325 1.00 94.19 71 SER A CA 1
ATOM 514 C C . SER A 1 71 ? -4.190 10.870 53.745 1.00 94.19 71 SER A C 1
ATOM 516 O O . SER A 1 71 ? -3.174 10.811 54.440 1.00 94.19 71 SER A O 1
ATOM 518 N N . VAL A 1 72 ? -5.387 10.484 54.179 1.00 95.12 72 VAL A N 1
ATOM 519 C CA . VAL A 1 72 ? -5.680 9.856 55.468 1.00 95.12 72 VAL A CA 1
ATOM 520 C C . VAL A 1 72 ? -6.530 8.621 55.214 1.00 95.12 72 VAL A C 1
ATOM 522 O O . VAL A 1 72 ? -7.606 8.716 54.631 1.00 95.12 72 VAL A O 1
ATOM 525 N N . THR A 1 73 ? -6.077 7.467 55.691 1.00 95.75 73 THR A N 1
ATOM 526 C CA . THR A 1 73 ? -6.818 6.208 55.557 1.00 95.75 73 THR A CA 1
ATOM 527 C C . THR A 1 73 ? -7.616 5.923 56.823 1.00 95.75 73 THR A C 1
ATOM 529 O O . THR A 1 73 ? -7.044 5.619 57.871 1.00 95.75 73 THR A O 1
ATOM 532 N N . LEU A 1 74 ? -8.941 6.017 56.730 1.00 96.44 74 LEU A N 1
ATOM 533 C CA . LEU A 1 74 ? -9.883 5.615 57.774 1.00 96.44 74 LEU A CA 1
ATOM 534 C C . LEU A 1 74 ? -9.949 4.085 57.865 1.00 96.44 74 LEU A C 1
ATOM 536 O O . LEU A 1 74 ? -9.872 3.398 56.846 1.00 96.44 74 LEU A O 1
ATOM 540 N N . ASP A 1 75 ? -10.083 3.561 59.082 1.00 96.88 75 ASP A N 1
ATOM 541 C CA . ASP A 1 75 ? -10.240 2.124 59.323 1.00 96.88 75 ASP A CA 1
ATOM 542 C C . ASP A 1 75 ? -11.557 1.609 58.722 1.00 96.88 75 ASP A C 1
ATOM 544 O O . ASP A 1 75 ? -12.499 2.398 58.575 1.00 96.88 75 ASP A O 1
ATOM 548 N N . PRO A 1 76 ? -11.646 0.306 58.387 1.00 96.94 76 PRO A N 1
ATOM 549 C CA . PRO A 1 76 ? -12.881 -0.312 57.919 1.00 96.94 76 PRO A CA 1
ATOM 550 C C . PRO A 1 76 ? -14.075 -0.018 58.830 1.00 96.94 76 PRO A C 1
ATOM 552 O O . PRO A 1 76 ? -13.981 -0.110 60.053 1.00 96.94 76 PRO A O 1
ATOM 555 N N . MET A 1 77 ? -15.213 0.317 58.222 1.00 96.25 77 MET A N 1
ATOM 556 C CA . MET A 1 77 ? -16.453 0.640 58.929 1.00 96.25 77 MET A CA 1
ATOM 557 C C . MET A 1 77 ? -17.589 -0.268 58.466 1.00 96.25 77 MET A C 1
ATOM 559 O O . MET A 1 77 ? -17.705 -0.555 57.276 1.00 96.25 77 MET A O 1
ATOM 563 N N . ALA A 1 78 ? -18.453 -0.669 59.398 1.00 95.50 78 ALA A N 1
ATOM 564 C CA . ALA A 1 78 ? -19.679 -1.389 59.071 1.00 95.50 78 ALA A CA 1
ATOM 565 C C . ALA A 1 78 ? -20.671 -0.489 58.310 1.00 95.50 78 ALA A C 1
ATOM 567 O O . ALA A 1 78 ? -20.644 0.738 58.441 1.00 95.50 78 ALA A O 1
ATOM 568 N N . ALA A 1 79 ? -21.576 -1.109 57.547 1.00 94.88 79 ALA A N 1
ATOM 569 C CA . ALA A 1 79 ? -22.642 -0.404 56.838 1.00 94.88 79 ALA A CA 1
ATOM 570 C C . ALA A 1 79 ? -23.487 0.456 57.794 1.00 94.88 79 ALA A C 1
ATOM 572 O O . ALA A 1 79 ? -23.839 0.029 58.894 1.00 94.88 79 ALA A O 1
ATOM 573 N N . SER A 1 80 ? -23.853 1.658 57.356 1.00 94.25 80 SER A N 1
ATOM 574 C CA . SER A 1 80 ? -24.722 2.561 58.102 1.00 94.25 80 SER A CA 1
ATOM 575 C C . SER A 1 80 ? -25.467 3.482 57.147 1.00 94.25 80 SER A C 1
ATOM 577 O O . SER A 1 80 ? -24.862 4.316 56.473 1.00 94.25 80 SER A O 1
ATOM 579 N N . ALA A 1 81 ? -26.796 3.373 57.145 1.00 91.50 81 ALA A N 1
ATOM 580 C CA . ALA A 1 81 ? -27.683 4.301 56.448 1.00 91.50 81 ALA A CA 1
ATOM 581 C C . ALA A 1 81 ? -27.890 5.623 57.209 1.00 91.50 81 ALA A C 1
ATOM 583 O O . ALA A 1 81 ? -28.595 6.500 56.720 1.00 91.50 81 ALA A O 1
ATOM 584 N N . LYS A 1 82 ? -27.304 5.778 58.408 1.00 92.81 82 LYS A N 1
ATOM 585 C CA . LYS A 1 82 ? -27.412 7.007 59.198 1.00 92.81 82 LYS A CA 1
ATOM 586 C C . LYS A 1 82 ? -26.490 8.087 58.608 1.00 92.81 82 LYS A C 1
ATOM 588 O O . LYS A 1 82 ? -25.274 7.880 58.632 1.00 92.81 82 LYS A O 1
ATOM 593 N N . PRO A 1 83 ? -27.033 9.244 58.180 1.00 94.25 83 PRO A N 1
ATOM 594 C CA . PRO A 1 83 ? -26.242 10.382 57.721 1.00 94.25 83 PRO A CA 1
ATOM 595 C C . PRO A 1 83 ? -25.248 10.864 58.783 1.00 94.25 83 PRO A C 1
ATOM 597 O O . PRO A 1 83 ? -25.616 11.057 59.947 1.00 94.25 83 PRO A O 1
ATOM 600 N N . GLN A 1 84 ? -23.992 11.069 58.391 1.00 95.50 84 GLN A N 1
ATOM 601 C CA . GLN A 1 84 ? -22.913 11.559 59.253 1.00 95.50 84 GLN A CA 1
ATOM 602 C C . GLN A 1 84 ? -22.103 12.656 58.553 1.00 95.50 84 GLN A C 1
ATOM 604 O O . GLN A 1 84 ? -22.020 12.691 57.328 1.00 95.50 84 GLN A O 1
ATOM 609 N N . GLY A 1 85 ? -21.510 13.560 59.337 1.00 96.31 85 GLY A N 1
ATOM 610 C CA . GLY A 1 85 ? -20.623 14.604 58.822 1.00 96.31 85 GLY A CA 1
ATOM 611 C C . GLY A 1 85 ? -19.161 14.163 58.835 1.00 96.31 85 GLY A C 1
ATOM 612 O O . GLY A 1 85 ? -18.715 13.539 59.802 1.00 96.31 85 GLY A O 1
ATOM 613 N N . LEU A 1 86 ? -18.416 14.512 57.786 1.00 97.38 86 LEU A N 1
ATOM 614 C CA . LEU A 1 86 ? -16.959 14.372 57.716 1.00 97.38 86 LEU A CA 1
ATOM 615 C C . LEU A 1 86 ? -16.328 15.753 57.822 1.00 97.38 86 LEU A C 1
ATOM 617 O O . LEU A 1 86 ? -16.697 16.671 57.095 1.00 97.38 86 LEU A O 1
ATOM 621 N N . THR A 1 87 ? -15.370 15.904 58.731 1.00 97.12 87 THR A N 1
ATOM 622 C CA . THR A 1 87 ? -14.646 17.162 58.929 1.00 97.12 87 THR A CA 1
ATOM 623 C C . THR A 1 87 ? -13.176 16.983 58.587 1.00 97.12 87 THR A C 1
ATOM 625 O O . THR A 1 87 ? -12.552 16.030 59.050 1.00 97.12 87 THR A O 1
ATOM 628 N N . VAL A 1 88 ? -12.616 17.920 57.823 1.00 96.75 88 VAL A N 1
ATOM 629 C CA . VAL A 1 88 ? -11.176 18.022 57.558 1.00 96.75 88 VAL A CA 1
ATOM 630 C C . VAL A 1 88 ? -10.664 19.370 58.039 1.00 96.75 88 VAL A C 1
ATOM 632 O O . VAL A 1 88 ? -11.224 20.401 57.673 1.00 96.75 88 VAL A O 1
ATOM 635 N N . THR A 1 89 ? -9.610 19.380 58.849 1.00 94.56 89 THR A N 1
ATOM 636 C CA . THR A 1 89 ? -9.024 20.597 59.427 1.00 94.56 89 THR A CA 1
ATOM 637 C C . THR A 1 89 ? -7.526 20.695 59.165 1.00 94.56 89 THR A C 1
ATOM 639 O O . THR A 1 89 ? -6.811 19.696 59.149 1.00 94.56 89 THR A O 1
ATOM 642 N N . THR A 1 90 ? -7.038 21.922 58.980 1.00 92.88 90 THR A N 1
ATOM 643 C CA . THR A 1 90 ? -5.607 22.265 59.008 1.00 92.88 90 THR A CA 1
ATOM 644 C C . THR A 1 90 ? -5.438 23.688 59.533 1.00 92.88 90 THR A C 1
ATOM 646 O O . THR A 1 90 ? -5.987 24.638 58.971 1.00 92.88 90 THR A O 1
ATOM 649 N N . GLY A 1 91 ? -4.730 23.862 60.652 1.00 87.19 91 GLY A N 1
ATOM 650 C CA . GLY A 1 91 ? -4.665 25.159 61.335 1.00 87.19 91 GLY A CA 1
ATOM 651 C C . GLY A 1 91 ? -6.065 25.719 61.632 1.00 87.19 91 GLY A C 1
ATOM 652 O O . GLY A 1 91 ? -6.817 25.124 62.400 1.00 87.19 91 GLY A O 1
ATOM 653 N N . THR A 1 92 ? -6.419 26.853 61.017 1.00 84.88 92 THR A N 1
ATOM 654 C CA . THR A 1 92 ? -7.749 27.487 61.119 1.00 84.88 92 THR A CA 1
ATOM 655 C C . THR A 1 92 ? -8.709 27.130 59.977 1.00 84.88 92 THR A C 1
ATOM 657 O O . THR A 1 92 ? -9.888 27.472 60.057 1.00 84.88 92 THR A O 1
ATOM 660 N N . ALA A 1 93 ? -8.241 26.463 58.918 1.00 91.00 93 ALA A N 1
ATOM 661 C CA . ALA A 1 93 ? -9.073 26.068 57.785 1.00 91.00 93 ALA A CA 1
ATOM 662 C C . ALA A 1 93 ? -9.841 24.775 58.092 1.00 91.00 93 ALA A C 1
ATOM 664 O O . ALA A 1 93 ? -9.298 23.844 58.695 1.00 91.00 93 ALA A O 1
ATOM 665 N N . LYS A 1 94 ? -11.106 24.718 57.661 1.00 93.50 94 LYS A N 1
ATOM 666 C CA . LYS A 1 94 ? -12.034 23.612 57.922 1.00 93.50 94 LYS A CA 1
ATOM 667 C C . LYS A 1 94 ? -12.912 23.350 56.697 1.00 93.50 94 LYS A C 1
ATOM 669 O O . LYS A 1 94 ? -13.483 24.288 56.152 1.00 93.50 94 LYS A O 1
ATOM 674 N N . ILE A 1 95 ? -13.042 22.085 56.310 1.00 95.94 95 ILE A N 1
ATOM 675 C CA . ILE A 1 95 ? -14.023 21.586 55.338 1.00 95.94 95 ILE A CA 1
ATOM 676 C C . ILE A 1 95 ? -14.998 20.682 56.089 1.00 95.94 95 ILE A C 1
ATOM 678 O O . ILE A 1 95 ? -14.567 19.829 56.868 1.00 95.94 95 ILE A O 1
ATOM 682 N N . GLU A 1 96 ? -16.295 20.856 55.847 1.00 96.00 96 GLU A N 1
ATOM 683 C CA . GLU A 1 96 ? -17.351 19.988 56.369 1.00 96.00 96 GLU A CA 1
ATOM 684 C C . GLU A 1 96 ? -18.176 19.443 55.212 1.00 96.00 96 GLU A C 1
ATOM 686 O O . GLU A 1 96 ? -18.741 20.219 54.449 1.00 96.00 96 GLU A O 1
ATOM 691 N N . LEU A 1 97 ? -18.232 18.118 55.107 1.00 97.19 97 LEU A N 1
ATOM 692 C CA . LEU A 1 97 ? -19.120 17.405 54.197 1.00 97.19 97 LEU A CA 1
ATOM 693 C C . LEU A 1 97 ? -20.284 16.818 54.994 1.00 97.19 97 LEU A C 1
ATOM 695 O O . LEU A 1 97 ? -20.085 16.297 56.098 1.00 97.19 97 LEU A O 1
ATOM 699 N N . GLN A 1 98 ? -21.486 16.894 54.440 1.00 96.38 98 GLN A N 1
ATOM 700 C CA . GLN A 1 98 ? -22.731 16.483 55.072 1.00 96.38 98 GLN A CA 1
ATOM 701 C C . GLN A 1 98 ? -23.351 15.262 54.394 1.00 96.38 98 GLN A C 1
ATOM 703 O O . GLN A 1 98 ? -23.028 14.893 53.270 1.00 96.38 98 GLN A O 1
ATOM 708 N N . ASN A 1 99 ? -24.278 14.636 55.118 1.00 95.88 99 ASN A N 1
ATOM 709 C CA . ASN A 1 99 ? -25.064 13.506 54.637 1.00 95.88 99 ASN A CA 1
ATOM 710 C C . ASN A 1 99 ? -24.220 12.346 54.081 1.00 95.88 99 ASN A C 1
ATOM 712 O O . ASN A 1 99 ? -24.582 11.749 53.080 1.00 95.88 99 ASN A O 1
ATOM 716 N N . ILE A 1 100 ? -23.105 11.986 54.716 1.00 97.38 100 ILE A N 1
ATOM 717 C CA . ILE A 1 100 ? -22.290 10.846 54.274 1.00 97.38 100 ILE A CA 1
ATOM 718 C C . ILE A 1 100 ? -22.817 9.566 54.917 1.00 97.38 100 ILE A C 1
ATOM 720 O O . ILE A 1 100 ? -23.043 9.517 56.130 1.00 97.38 100 ILE A O 1
ATOM 724 N N . VAL A 1 101 ? -22.972 8.520 54.108 1.00 96.88 101 VAL A N 1
ATOM 725 C CA . VAL A 1 101 ? -23.407 7.185 54.546 1.00 96.88 101 VAL A CA 1
ATOM 726 C C . VAL A 1 101 ? -22.350 6.130 54.222 1.00 96.88 101 VAL A C 1
ATOM 728 O O . VAL A 1 101 ? -21.451 6.361 53.414 1.00 96.88 101 VAL A O 1
ATOM 731 N N . ILE A 1 102 ? -22.430 4.969 54.875 1.00 97.75 102 ILE A N 1
ATOM 732 C CA . ILE A 1 102 ? -21.459 3.876 54.716 1.00 97.75 102 ILE A CA 1
ATOM 733 C C . ILE A 1 102 ? -22.183 2.684 54.089 1.00 97.75 102 ILE A C 1
ATOM 735 O O . ILE A 1 102 ? -23.160 2.186 54.652 1.00 97.75 102 ILE A O 1
ATOM 739 N N . GLY A 1 103 ? -21.729 2.235 52.923 1.00 96.94 103 GLY A N 1
ATOM 740 C CA . GLY A 1 103 ? -22.463 1.296 52.078 1.00 96.94 103 GLY A CA 1
ATOM 741 C C . GLY A 1 103 ? -21.586 0.593 51.047 1.00 96.94 103 GLY A C 1
ATOM 742 O O . GLY A 1 103 ? -20.368 0.552 51.197 1.00 96.94 103 GLY A O 1
ATOM 743 N N . ASP A 1 104 ? -22.199 0.015 50.016 1.00 97.44 104 ASP A N 1
ATOM 744 C CA . ASP A 1 104 ? -21.467 -0.608 48.908 1.00 97.44 104 ASP A CA 1
ATOM 745 C C . ASP A 1 104 ? -21.293 0.378 47.744 1.00 97.44 104 ASP A C 1
ATOM 747 O O . ASP A 1 104 ? -22.256 0.993 47.292 1.00 97.44 104 ASP A O 1
ATOM 751 N N . VAL A 1 105 ? -20.063 0.513 47.246 1.00 97.75 105 VAL A N 1
ATOM 752 C CA . VAL A 1 105 ? -19.699 1.392 46.127 1.00 97.75 105 VAL A CA 1
ATOM 753 C C . VAL A 1 105 ? -19.310 0.547 44.915 1.00 97.75 105 VAL A C 1
ATOM 755 O O . VAL A 1 105 ? -18.326 -0.197 44.958 1.00 97.75 105 VAL A O 1
ATOM 758 N N . ILE A 1 106 ? -20.074 0.665 43.828 1.00 97.75 106 ILE A N 1
ATOM 759 C CA . ILE A 1 106 ? -19.848 -0.049 42.565 1.00 97.75 106 ILE A CA 1
ATOM 760 C C . ILE A 1 106 ? -19.361 0.943 41.510 1.00 97.75 106 ILE A C 1
ATOM 762 O O . ILE A 1 106 ? -20.007 1.960 41.251 1.00 97.75 106 ILE A O 1
ATOM 766 N N . PHE A 1 107 ? -18.228 0.633 40.884 1.00 97.50 107 PHE A N 1
ATOM 767 C CA . PHE A 1 107 ? -17.624 1.471 39.852 1.00 97.50 107 PHE A CA 1
ATOM 768 C C . PHE A 1 107 ? -18.006 0.971 38.460 1.00 97.50 107 PHE A C 1
ATOM 770 O O . PHE A 1 107 ? -17.639 -0.141 38.086 1.00 97.50 107 PHE A O 1
ATOM 777 N N . MET A 1 108 ? -18.737 1.771 37.686 1.00 95.81 108 MET A N 1
ATOM 778 C CA . MET A 1 108 ? -19.193 1.413 36.345 1.00 95.81 108 MET A CA 1
ATOM 779 C C . MET A 1 108 ? -18.542 2.329 35.310 1.00 95.81 108 MET A C 1
ATOM 781 O O . MET A 1 108 ? -18.833 3.517 35.239 1.00 95.81 108 MET A O 1
ATOM 785 N N . ALA A 1 109 ? -17.633 1.763 34.520 1.00 94.00 109 ALA A N 1
ATOM 786 C CA . ALA A 1 109 ? -16.790 2.476 33.572 1.00 94.00 109 ALA A CA 1
ATOM 787 C C . ALA A 1 109 ? -17.167 2.095 32.138 1.00 94.00 109 ALA A C 1
ATOM 789 O O . ALA A 1 109 ? -16.853 0.991 31.699 1.00 94.00 109 ALA A O 1
ATOM 790 N N . LEU A 1 110 ? -17.845 2.980 31.404 1.00 89.88 110 LEU A N 1
ATOM 791 C CA . LEU A 1 110 ? -18.421 2.658 30.097 1.00 89.88 110 LEU A CA 1
ATOM 792 C C . LEU A 1 110 ? -17.816 3.504 28.968 1.00 89.88 110 LEU A C 1
ATOM 794 O O . LEU A 1 110 ? -17.902 4.733 28.978 1.00 89.88 110 LEU A O 1
ATOM 798 N N . GLN A 1 111 ? -17.240 2.845 27.959 1.00 84.12 111 GLN A N 1
ATOM 799 C CA . GLN A 1 111 ? -16.764 3.463 26.717 1.00 84.12 111 GLN A CA 1
ATOM 800 C C . GLN A 1 111 ? -17.937 3.733 25.776 1.00 84.12 111 GLN A C 1
ATOM 802 O O . GLN A 1 111 ? -18.400 2.854 25.042 1.00 84.12 111 GLN A O 1
ATOM 807 N N . THR A 1 112 ? -18.453 4.957 25.833 1.00 73.12 112 THR A N 1
ATOM 808 C CA . THR A 1 112 ? -19.729 5.321 25.220 1.00 73.12 112 THR A CA 1
ATOM 809 C C . THR A 1 112 ? -19.691 6.747 24.676 1.00 73.12 112 THR A C 1
ATOM 811 O O . THR A 1 112 ? -18.894 7.572 25.127 1.00 73.12 112 THR A O 1
ATOM 814 N N . SER A 1 113 ? -20.529 7.060 23.681 1.00 62.97 113 SER A N 1
ATOM 815 C CA . SER A 1 113 ? -20.748 8.461 23.310 1.00 62.97 113 SER A CA 1
ATOM 816 C C . SER A 1 113 ? -21.552 9.150 24.414 1.00 62.97 113 SER A C 1
ATOM 818 O O . SER A 1 113 ? -22.346 8.519 25.107 1.00 62.97 113 SER A O 1
ATOM 820 N N . ILE A 1 114 ? -21.370 10.459 24.587 1.00 54.66 114 ILE A N 1
ATOM 821 C CA . ILE A 1 114 ? -22.096 11.233 25.609 1.00 54.66 114 ILE A CA 1
ATOM 822 C C . ILE A 1 114 ? -23.625 11.194 25.420 1.00 54.66 114 ILE A C 1
ATOM 824 O O . ILE A 1 114 ? -24.368 11.532 26.339 1.00 54.66 114 ILE A O 1
ATOM 828 N N . ASP A 1 115 ? -24.077 10.766 24.240 1.00 59.56 115 ASP A N 1
ATOM 829 C CA . ASP A 1 115 ? -25.476 10.728 23.847 1.00 59.56 115 ASP A CA 1
ATOM 830 C C . ASP A 1 115 ? -26.263 9.572 24.470 1.00 59.56 115 ASP A C 1
ATOM 832 O O . ASP A 1 115 ? -27.476 9.678 24.502 1.00 59.56 115 ASP A O 1
ATOM 836 N N . ILE A 1 116 ? -25.649 8.505 25.000 1.00 68.44 116 ILE A N 1
ATOM 837 C CA . ILE A 1 116 ? -26.387 7.304 25.467 1.00 68.44 116 ILE A CA 1
ATOM 838 C C . ILE A 1 116 ? -26.990 7.411 26.885 1.00 68.44 116 ILE A C 1
ATOM 840 O O . ILE A 1 116 ? -27.209 6.400 27.565 1.00 68.44 116 ILE A O 1
ATOM 844 N N . SER A 1 117 ? -27.200 8.629 27.382 1.00 83.62 117 SER A N 1
ATOM 845 C CA . SER A 1 117 ? -27.800 8.825 28.701 1.00 83.62 117 SER A CA 1
ATOM 846 C C . SER A 1 117 ? -29.231 8.282 28.740 1.00 83.62 117 SER A C 1
ATOM 848 O O . SER A 1 117 ? -29.912 8.177 27.715 1.00 83.62 117 SER A O 1
ATOM 850 N N . LEU A 1 118 ? -29.735 7.980 29.939 1.00 88.12 118 LEU A N 1
ATOM 851 C CA . LEU A 1 118 ? -31.130 7.565 30.117 1.00 88.12 118 LEU A CA 1
ATOM 852 C C . LEU A 1 118 ? -32.114 8.584 29.504 1.00 88.12 118 LEU A C 1
ATOM 854 O O . LEU A 1 118 ? -33.173 8.213 29.010 1.00 88.12 118 LEU A O 1
ATOM 858 N N . GLY A 1 119 ? -31.767 9.874 29.495 1.00 86.38 119 GLY A N 1
ATOM 859 C CA . GLY A 1 119 ? -32.604 10.927 28.924 1.00 86.38 119 GLY A CA 1
ATOM 860 C C . GLY A 1 119 ? -32.650 10.995 27.395 1.00 86.38 119 GLY A C 1
ATOM 861 O O . GLY A 1 119 ? -33.423 11.800 26.873 1.00 86.38 119 GLY A O 1
ATOM 862 N N . GLN A 1 120 ? -31.864 10.194 26.669 1.00 82.06 120 GLN A N 1
ATOM 863 C CA . GLN A 1 120 ? -31.805 10.248 25.205 1.00 82.06 120 GLN A CA 1
ATOM 864 C C . GLN A 1 120 ? -33.087 9.730 24.546 1.00 82.06 120 GLN A C 1
ATOM 866 O O . GLN A 1 120 ? -33.572 10.311 23.574 1.00 82.06 120 GLN A O 1
ATOM 871 N N . THR A 1 121 ? -33.649 8.642 25.072 1.00 82.50 121 THR A N 1
ATOM 872 C CA . THR A 1 121 ? -34.824 7.987 24.492 1.00 82.50 121 THR A CA 1
ATOM 873 C C . THR A 1 121 ? -36.090 8.390 25.234 1.00 82.50 121 THR A C 1
ATOM 875 O O . THR A 1 121 ? -36.086 8.654 26.438 1.00 82.50 121 THR A O 1
ATOM 878 N N . ASP A 1 122 ? -37.220 8.404 24.530 1.00 86.38 122 ASP A N 1
ATOM 879 C CA . ASP A 1 122 ? -38.506 8.664 25.181 1.00 86.38 122 ASP A CA 1
ATOM 880 C C . ASP A 1 122 ? -38.861 7.578 26.202 1.00 86.38 122 ASP A C 1
ATOM 882 O O . ASP A 1 122 ? -39.555 7.847 27.181 1.00 86.38 122 ASP A O 1
ATOM 886 N N . GLU A 1 123 ? -38.361 6.358 26.008 1.00 87.31 123 GLU A N 1
ATOM 887 C CA . GLU A 1 123 ? -38.477 5.276 26.980 1.00 87.31 123 GLU A CA 1
ATOM 888 C C . GLU A 1 123 ? -37.705 5.562 28.267 1.00 87.31 123 GLU A C 1
ATOM 890 O O . GLU A 1 123 ? -38.295 5.500 29.345 1.00 87.31 123 GLU A O 1
ATOM 895 N N . GLY A 1 124 ? -36.438 5.965 28.177 1.00 89.00 124 GLY A N 1
ATOM 896 C CA . GLY A 1 124 ? -35.650 6.292 29.361 1.00 89.00 124 GLY A CA 1
ATOM 897 C C . GLY A 1 124 ? -36.166 7.538 30.092 1.00 89.00 124 GLY A C 1
ATOM 898 O O . GLY A 1 124 ? -36.225 7.548 31.322 1.00 89.00 124 GLY A O 1
ATOM 899 N N . LYS A 1 125 ? -36.690 8.544 29.372 1.00 91.75 125 LYS A N 1
ATOM 900 C CA . LYS A 1 125 ? -37.404 9.682 29.991 1.00 91.75 125 LYS A CA 1
ATOM 901 C C . LYS A 1 125 ? -38.645 9.245 30.774 1.00 91.75 125 LYS A C 1
ATOM 903 O O . LYS A 1 125 ? -38.909 9.792 31.850 1.00 91.75 125 LYS A O 1
ATOM 908 N N . ARG A 1 126 ? -39.423 8.292 30.240 1.00 92.38 126 ARG A N 1
ATOM 909 C CA . ARG A 1 126 ? -40.577 7.705 30.945 1.00 92.38 126 ARG A CA 1
ATOM 910 C C . ARG A 1 126 ? -40.126 6.932 32.176 1.00 92.38 126 ARG A C 1
ATOM 912 O O . ARG A 1 126 ? -40.754 7.068 33.220 1.00 92.38 126 ARG A O 1
ATOM 919 N N . GLU A 1 127 ? -39.042 6.172 32.067 1.00 91.44 127 GLU A N 1
ATOM 920 C CA . GLU A 1 127 ? -38.507 5.386 33.174 1.00 91.44 127 GLU A CA 1
ATOM 921 C C . GLU A 1 127 ? -38.006 6.258 34.325 1.00 91.44 127 GLU A C 1
ATOM 923 O O . GLU A 1 127 ? -38.418 6.059 35.466 1.00 91.44 127 GLU A O 1
ATOM 928 N N . ALA A 1 128 ? -37.224 7.299 34.031 1.00 90.50 128 ALA A N 1
ATOM 929 C CA . ALA A 1 128 ? -36.811 8.285 35.028 1.00 90.50 128 ALA A CA 1
ATOM 930 C C . ALA A 1 128 ? -38.019 8.945 35.721 1.00 90.50 128 ALA A C 1
ATOM 932 O O . ALA A 1 128 ? -37.953 9.303 36.895 1.00 90.50 128 ALA A O 1
ATOM 933 N N . GLY A 1 129 ? -39.144 9.088 35.009 1.00 88.94 129 GLY A N 1
ATOM 934 C CA . GLY A 1 129 ? -40.404 9.594 35.553 1.00 88.94 129 GLY A CA 1
ATOM 935 C C . GLY A 1 129 ? -41.079 8.680 36.583 1.00 88.94 129 GLY A C 1
ATOM 936 O O . GLY A 1 129 ? -41.904 9.172 37.348 1.00 88.94 129 GLY A O 1
ATOM 937 N N . LYS A 1 130 ? -40.733 7.386 36.632 1.00 88.88 130 LYS A N 1
ATOM 938 C CA . LYS A 1 130 ? -41.252 6.421 37.619 1.00 88.88 130 LYS A CA 1
ATOM 939 C C . LYS A 1 130 ? -40.461 6.417 38.930 1.00 88.88 130 LYS A C 1
ATOM 941 O O . LYS A 1 130 ? -40.890 5.781 39.889 1.00 88.88 130 LYS A O 1
ATOM 946 N N . LEU A 1 131 ? -39.303 7.079 38.975 1.00 85.25 131 LEU A N 1
ATOM 947 C CA . LEU A 1 131 ? -38.411 7.043 40.128 1.00 85.25 131 LEU A CA 1
ATOM 948 C C . LEU A 1 131 ? -39.044 7.747 41.341 1.00 85.25 131 LEU A C 1
ATOM 950 O O . LEU A 1 131 ? -39.236 8.962 41.335 1.00 85.25 131 LEU A O 1
ATOM 954 N N . SER A 1 132 ? -39.318 6.988 42.403 1.00 79.75 132 SER A N 1
ATOM 955 C CA . SER A 1 132 ? -39.575 7.526 43.742 1.00 79.75 132 SER A CA 1
ATOM 956 C C . SER A 1 132 ? -38.254 7.799 44.461 1.00 79.75 132 SER A C 1
ATOM 958 O O . SER A 1 132 ? -37.322 7.004 44.334 1.00 79.75 132 SER A O 1
ATOM 960 N N . THR A 1 133 ? -38.175 8.870 45.253 1.00 75.50 133 THR A N 1
ATOM 961 C CA . THR A 1 133 ? -36.972 9.206 46.031 1.00 75.50 133 THR A CA 1
ATOM 962 C C . THR A 1 133 ? -36.545 8.028 46.914 1.00 75.50 133 THR A C 1
ATOM 964 O O . THR A 1 133 ? -37.312 7.581 47.766 1.00 75.50 133 THR A O 1
ATOM 967 N N . ASN A 1 134 ? -35.323 7.527 46.713 1.00 85.31 134 ASN A N 1
ATOM 968 C CA . ASN A 1 134 ? -34.718 6.465 47.516 1.00 85.31 134 ASN A CA 1
ATOM 969 C C . ASN A 1 134 ? -33.373 6.969 48.069 1.00 85.31 134 ASN A C 1
ATOM 971 O O . ASN A 1 134 ? -32.389 6.948 47.331 1.00 85.31 134 ASN A O 1
ATOM 975 N N . PRO A 1 135 ? -33.289 7.379 49.351 1.00 86.81 135 PRO A N 1
ATOM 976 C CA . PRO A 1 135 ? -32.068 7.965 49.922 1.00 86.81 135 PRO A CA 1
ATOM 977 C C . PRO A 1 135 ? -30.893 6.975 49.996 1.00 86.81 135 PRO A C 1
ATOM 979 O O . PRO A 1 135 ? -29.749 7.371 50.228 1.00 86.81 135 PRO A O 1
ATOM 982 N N . ARG A 1 136 ? -31.158 5.676 49.788 1.00 90.81 136 ARG A N 1
ATOM 983 C CA . ARG A 1 136 ? -30.137 4.626 49.705 1.00 90.81 136 ARG A CA 1
ATOM 984 C C . ARG A 1 136 ? -29.511 4.515 48.316 1.00 90.81 136 ARG A C 1
ATOM 986 O O . ARG A 1 136 ? -28.462 3.893 48.219 1.00 90.81 136 ARG A O 1
ATOM 993 N N . PHE A 1 137 ? -30.116 5.079 47.266 1.00 94.94 137 PHE A N 1
ATOM 994 C CA . PHE A 1 137 ? -29.538 5.086 45.922 1.00 94.94 137 PHE A CA 1
ATOM 995 C C . PHE A 1 137 ? -28.839 6.416 45.660 1.00 94.94 137 PHE A C 1
ATOM 997 O O . PHE A 1 137 ? -29.485 7.455 45.500 1.00 94.94 137 PHE A O 1
ATOM 1004 N N . ARG A 1 138 ? -27.509 6.377 45.606 1.00 97.06 138 ARG A N 1
ATOM 1005 C CA . ARG A 1 138 ? -26.681 7.561 45.390 1.00 97.06 138 ARG A CA 1
ATOM 1006 C C . ARG A 1 138 ? -25.726 7.339 44.234 1.00 97.06 138 ARG A C 1
ATOM 1008 O O . ARG A 1 138 ? -25.306 6.209 43.982 1.00 97.06 138 ARG A O 1
ATOM 1015 N N . ALA A 1 139 ? -25.387 8.402 43.523 1.00 97.00 139 ALA A N 1
ATOM 1016 C CA . ALA A 1 139 ? -24.484 8.301 42.389 1.00 97.00 139 ALA A CA 1
ATOM 1017 C C . ALA A 1 139 ? -23.627 9.551 42.213 1.00 97.00 139 ALA A C 1
ATOM 1019 O O . ALA A 1 139 ? -24.022 10.655 42.589 1.00 97.00 139 ALA A O 1
ATOM 1020 N N . ILE A 1 140 ? -22.477 9.348 41.579 1.00 96.44 140 ILE A N 1
ATOM 1021 C CA . ILE A 1 140 ? -21.651 10.398 40.992 1.00 96.44 140 ILE A CA 1
ATOM 1022 C C . ILE A 1 140 ? -21.465 10.074 39.507 1.00 96.44 140 ILE A C 1
ATOM 1024 O O . ILE A 1 140 ? -21.006 8.985 39.157 1.00 96.44 140 ILE A O 1
ATOM 1028 N N . SER A 1 141 ? -21.833 11.009 38.631 1.00 94.44 141 SER A N 1
ATOM 1029 C CA . SER A 1 141 ? -21.600 10.887 37.187 1.00 94.44 141 SER A CA 1
ATOM 1030 C C . SER A 1 141 ? -20.360 11.679 36.793 1.00 94.44 141 SER A C 1
ATOM 1032 O O . SER A 1 141 ? -20.222 12.852 37.153 1.00 94.44 141 SER A O 1
ATOM 1034 N N . ILE A 1 142 ? -19.456 11.037 36.057 1.00 93.69 142 ILE A N 1
ATOM 1035 C CA . ILE A 1 142 ? -18.166 11.596 35.653 1.00 93.69 142 ILE A CA 1
ATOM 1036 C C . ILE A 1 142 ? -18.006 11.471 34.141 1.00 93.69 142 ILE A C 1
ATOM 1038 O O . ILE A 1 142 ? -18.155 10.394 33.563 1.00 93.69 142 ILE A O 1
ATOM 1042 N N . LYS A 1 143 ? -17.640 12.576 33.496 1.00 91.00 143 LYS A N 1
ATOM 1043 C CA . LYS A 1 143 ? -17.254 12.624 32.084 1.00 91.00 143 LYS A CA 1
ATOM 1044 C C . LYS A 1 143 ? -15.743 12.768 31.968 1.00 91.00 143 LYS A C 1
ATOM 1046 O O . LYS A 1 143 ? -15.139 13.584 32.660 1.00 91.00 143 LYS A O 1
ATOM 1051 N N . THR A 1 144 ? -15.133 11.992 31.077 1.00 89.00 144 THR A N 1
ATOM 1052 C CA . THR A 1 144 ? -13.683 12.051 30.857 1.00 89.00 144 THR A CA 1
ATOM 1053 C C . THR A 1 144 ? -13.297 13.291 30.054 1.00 89.00 144 THR A C 1
ATOM 1055 O O . THR A 1 144 ? -13.796 13.502 28.951 1.00 89.00 144 THR A O 1
ATOM 1058 N N . GLN A 1 145 ? -12.358 14.071 30.588 1.00 89.00 145 GLN A N 1
ATOM 1059 C CA . GLN A 1 145 ? -11.633 15.120 29.873 1.00 89.00 145 GLN A CA 1
ATOM 1060 C C . GLN A 1 145 ? -10.141 14.777 29.928 1.00 89.00 145 GLN A C 1
ATOM 1062 O O . GLN A 1 145 ? -9.552 14.905 30.998 1.00 89.00 145 GLN A O 1
ATOM 1067 N N . PRO A 1 146 ? -9.534 14.270 28.840 1.00 88.38 146 PRO A N 1
ATOM 1068 C CA . PRO A 1 146 ? -8.162 13.769 28.870 1.00 88.38 146 PRO A CA 1
ATOM 1069 C C . PRO A 1 146 ? -7.143 14.824 29.313 1.00 88.38 146 PRO A C 1
ATOM 1071 O O . PRO A 1 146 ? -7.265 16.001 28.980 1.00 88.38 146 PRO A O 1
ATOM 1074 N N . ALA A 1 147 ? -6.099 14.388 30.021 1.00 89.94 147 ALA A N 1
ATOM 1075 C CA . ALA A 1 147 ? -5.048 15.265 30.530 1.00 89.94 147 ALA A CA 1
ATOM 1076 C C . ALA A 1 147 ? -3.652 14.776 30.123 1.00 89.94 147 ALA A C 1
ATOM 1078 O O . ALA A 1 147 ? -3.345 13.585 30.171 1.00 89.94 147 ALA A O 1
ATOM 1079 N N . ALA A 1 148 ? -2.770 15.713 29.767 1.00 87.44 148 ALA A N 1
ATOM 1080 C CA . ALA A 1 148 ? -1.412 15.391 29.318 1.00 87.44 148 ALA A CA 1
ATOM 1081 C C . ALA A 1 148 ? -0.511 14.871 30.445 1.00 87.44 148 ALA A C 1
ATOM 1083 O O . ALA A 1 148 ? 0.404 14.090 30.201 1.00 87.44 148 ALA A O 1
ATOM 1084 N N . ALA A 1 149 ? -0.775 15.311 31.674 1.00 89.50 149 ALA A N 1
ATOM 1085 C CA . ALA A 1 149 ? -0.028 14.934 32.860 1.00 89.50 149 ALA A CA 1
ATOM 1086 C C . ALA A 1 149 ? -0.985 14.465 33.964 1.00 89.50 149 ALA A C 1
ATOM 1088 O O . ALA A 1 149 ? -2.133 14.927 34.000 1.00 89.50 149 ALA A O 1
ATOM 1089 N N . PRO A 1 150 ? -0.528 13.590 34.875 1.00 91.38 150 PRO A N 1
ATOM 1090 C CA . PRO A 1 150 ? -1.363 13.080 35.950 1.00 91.38 150 PRO A CA 1
ATOM 1091 C C . PRO A 1 150 ? -1.941 14.194 36.840 1.00 91.38 150 PRO A C 1
ATOM 1093 O O . PRO A 1 150 ? -1.202 14.961 37.456 1.00 91.38 150 PRO A O 1
ATOM 1096 N N . GLN A 1 151 ? -3.271 14.282 36.924 1.00 91.19 151 GLN A N 1
ATOM 1097 C CA . GLN A 1 151 ? -3.979 15.312 37.689 1.00 91.19 151 GLN A CA 1
ATOM 1098 C C . GLN A 1 151 ? -4.157 14.892 39.147 1.00 91.19 151 GLN A C 1
ATOM 1100 O O . GLN A 1 151 ? -4.396 13.720 39.439 1.00 91.19 151 GLN A O 1
ATOM 1105 N N . GLN A 1 152 ? -4.058 15.832 40.087 1.00 87.44 152 GLN A N 1
ATOM 1106 C CA . GLN A 1 152 ? -4.294 15.511 41.502 1.00 87.44 152 GLN A CA 1
ATOM 1107 C C . GLN A 1 152 ? -5.782 15.394 41.847 1.00 87.44 152 GLN A C 1
ATOM 1109 O O . GLN A 1 152 ? -6.109 14.817 42.882 1.00 87.44 152 GLN A O 1
ATOM 1114 N N . ASP A 1 153 ? -6.666 15.925 40.999 1.00 89.62 153 ASP A N 1
ATOM 1115 C CA . ASP A 1 153 ? -8.110 15.900 41.203 1.00 89.62 153 ASP A CA 1
ATOM 1116 C C . ASP A 1 153 ? -8.896 16.028 39.885 1.00 89.62 153 ASP A C 1
ATOM 1118 O O . ASP A 1 153 ? -8.330 16.446 38.875 1.00 89.62 153 ASP A O 1
ATOM 1122 N N . LEU A 1 154 ? -10.193 15.706 39.916 1.00 91.31 154 LEU A N 1
ATOM 1123 C CA . LEU A 1 154 ? -11.138 15.990 38.832 1.00 91.31 154 LEU A CA 1
ATOM 1124 C C . LEU A 1 154 ? -11.375 17.505 38.685 1.00 91.31 154 LEU A C 1
ATOM 1126 O O . LEU A 1 154 ? -11.226 18.269 39.646 1.00 91.31 154 LEU A O 1
ATOM 1130 N N . THR A 1 155 ? -11.803 17.949 37.500 1.00 90.50 155 THR A N 1
ATOM 1131 C CA . THR A 1 155 ? -12.218 19.344 37.264 1.00 90.50 155 THR A CA 1
ATOM 1132 C C . THR A 1 155 ? -13.722 19.546 37.495 1.00 90.50 155 THR A C 1
ATOM 1134 O O . THR A 1 155 ? -14.471 18.584 37.674 1.00 90.50 155 THR A O 1
ATOM 1137 N N . ALA A 1 156 ? -14.178 20.804 37.527 1.00 89.06 156 ALA A N 1
ATOM 1138 C CA . ALA A 1 156 ? -15.594 21.131 37.740 1.00 89.06 156 ALA A CA 1
ATOM 1139 C C . ALA A 1 156 ? -16.487 20.683 36.578 1.00 89.06 156 ALA A C 1
ATOM 1141 O O . ALA A 1 156 ? -17.655 20.380 36.760 1.00 89.06 156 ALA A O 1
ATOM 1142 N N . GLU A 1 157 ? -15.924 20.640 35.377 1.00 90.06 157 GLU A N 1
ATOM 1143 C CA . GLU A 1 157 ? -16.614 20.315 34.135 1.00 90.06 157 GLU A CA 1
ATOM 1144 C C . GLU A 1 157 ? -16.783 18.800 33.945 1.00 90.06 157 GLU A C 1
ATOM 1146 O O . GLU A 1 157 ? -17.555 18.357 33.092 1.00 90.06 157 GLU A O 1
ATOM 1151 N N . MET A 1 158 ? -16.042 17.998 34.715 1.00 91.38 158 MET A N 1
ATOM 1152 C CA . MET A 1 158 ? -16.093 16.539 34.654 1.00 91.38 158 MET A CA 1
ATOM 1153 C C . MET A 1 158 ? -17.219 15.960 35.510 1.00 91.38 158 MET A C 1
ATOM 1155 O O . MET A 1 158 ? -17.711 14.882 35.183 1.00 91.38 158 MET A O 1
ATOM 1159 N N . THR A 1 159 ? -17.617 16.629 36.598 1.00 92.56 159 THR A N 1
ATOM 1160 C CA . THR A 1 159 ? -18.643 16.121 37.517 1.00 92.56 159 THR A CA 1
ATOM 1161 C C . THR A 1 159 ? -19.309 17.225 38.341 1.00 92.56 159 THR A C 1
ATOM 1163 O O . THR A 1 159 ? -18.646 18.151 38.808 1.00 92.56 159 THR A O 1
ATOM 1166 N N . ASP A 1 160 ? -20.614 17.059 38.572 1.00 91.19 160 ASP A N 1
ATOM 1167 C CA . ASP A 1 160 ? -21.414 17.879 39.492 1.00 91.19 160 ASP A CA 1
ATOM 1168 C C . ASP A 1 160 ? -21.279 17.412 40.964 1.00 91.19 160 ASP A C 1
ATOM 1170 O O . ASP A 1 160 ? -21.813 18.058 41.863 1.00 91.19 160 ASP A O 1
ATOM 1174 N N . GLY A 1 161 ? -20.556 16.313 41.231 1.00 94.00 161 GLY A N 1
ATOM 1175 C CA . GLY A 1 161 ? -20.424 15.703 42.560 1.00 94.00 161 GLY A CA 1
ATOM 1176 C C . GLY A 1 161 ? -21.415 14.561 42.821 1.00 94.00 161 GLY A C 1
ATOM 1177 O O . GLY A 1 161 ? -22.109 14.089 41.917 1.00 94.00 161 GLY A O 1
ATOM 1178 N N . TRP A 1 162 ? -21.439 14.076 44.065 1.00 96.75 162 TRP A N 1
ATOM 1179 C CA . TRP A 1 162 ? -22.387 13.054 44.518 1.00 96.75 162 TRP A CA 1
ATOM 1180 C C . TRP A 1 162 ? -23.788 13.634 44.700 1.00 96.75 162 TRP A C 1
ATOM 1182 O O . TRP A 1 162 ? -23.953 14.797 45.055 1.00 96.75 162 TRP A O 1
ATOM 1192 N N . CYS A 1 163 ? -24.801 12.800 44.479 1.00 95.06 163 CYS A N 1
ATOM 1193 C CA . CYS A 1 163 ? -26.184 13.136 44.788 1.00 95.06 163 CYS A CA 1
ATOM 1194 C C . CYS A 1 163 ? -26.983 11.899 45.204 1.00 95.06 163 CYS A C 1
ATOM 1196 O O . CYS A 1 163 ? -26.695 10.772 44.781 1.00 95.06 163 CYS A O 1
ATOM 1198 N N . GLU A 1 164 ? -28.044 12.116 45.982 1.00 95.31 164 GLU A N 1
ATOM 1199 C CA . GLU A 1 164 ? -29.165 11.176 46.026 1.00 95.31 164 GLU A CA 1
ATOM 1200 C C . GLU A 1 164 ? -29.859 11.176 44.654 1.00 95.31 164 GLU A C 1
ATOM 1202 O O . GLU A 1 164 ? -30.169 12.234 44.094 1.00 95.31 164 GLU A O 1
ATOM 1207 N N . VAL A 1 165 ? -30.064 9.994 44.065 1.00 94.69 165 VAL A N 1
ATOM 1208 C CA . VAL A 1 165 ? -30.532 9.913 42.676 1.00 94.69 165 VAL A CA 1
ATOM 1209 C C . VAL A 1 165 ? -31.978 10.401 42.582 1.00 94.69 165 VAL A C 1
ATOM 1211 O O . VAL A 1 165 ? -32.901 9.832 43.165 1.00 94.69 165 VAL A O 1
ATOM 1214 N N . SER A 1 166 ? -32.166 11.464 41.805 1.00 92.44 166 SER A N 1
ATOM 1215 C CA . SER A 1 166 ? -33.444 12.099 41.504 1.00 92.44 166 SER A CA 1
ATOM 1216 C C . SER A 1 166 ? -33.807 11.875 40.039 1.00 92.44 166 SER A C 1
ATOM 1218 O O . SER A 1 166 ? -32.999 11.393 39.245 1.00 92.44 166 SER A O 1
ATOM 1220 N N . ARG A 1 167 ? -35.020 12.275 39.638 1.00 92.44 167 ARG A N 1
ATOM 1221 C CA . ARG A 1 167 ? -35.419 12.246 38.223 1.00 92.44 167 ARG A CA 1
ATOM 1222 C C . ARG A 1 167 ? -34.448 13.032 37.337 1.00 92.44 167 ARG A C 1
ATOM 1224 O O . ARG A 1 167 ? -34.168 12.597 36.227 1.00 92.44 167 ARG A O 1
ATOM 1231 N N . GLU A 1 168 ? -33.953 14.177 37.802 1.00 91.06 168 GLU A N 1
ATOM 1232 C CA . GLU A 1 168 ? -33.050 15.020 37.015 1.00 91.06 168 GLU A CA 1
ATOM 1233 C C . GLU A 1 168 ? -31.659 14.392 36.882 1.00 91.06 168 GLU A C 1
ATOM 1235 O O . GLU A 1 168 ? -31.132 14.312 35.772 1.00 91.06 168 GLU A O 1
ATOM 1240 N N . SER A 1 169 ? -31.081 13.901 37.984 1.00 91.81 169 SER A N 1
ATOM 1241 C CA . SER A 1 169 ? -29.764 13.259 37.930 1.00 91.81 169 SER A CA 1
ATOM 1242 C C . SER A 1 169 ? -29.808 11.926 37.180 1.00 91.81 169 SER A C 1
ATOM 1244 O O . SER A 1 169 ? -28.913 11.664 36.381 1.00 91.81 169 SER A O 1
ATOM 1246 N N . ALA A 1 170 ? -30.891 11.148 37.298 1.00 92.69 170 ALA A N 1
ATOM 1247 C CA . ALA A 1 170 ? -31.084 9.909 36.540 1.00 92.69 170 ALA A CA 1
ATOM 1248 C C . ALA A 1 170 ? -31.026 10.115 35.015 1.00 92.69 170 ALA A C 1
ATOM 1250 O O . ALA A 1 170 ? -30.450 9.291 34.311 1.00 92.69 170 ALA A O 1
ATOM 1251 N N . LEU A 1 171 ? -31.563 11.224 34.488 1.00 91.94 171 LEU A N 1
ATOM 1252 C CA . LEU A 1 171 ? -31.526 11.528 33.046 1.00 91.94 171 LEU A CA 1
ATOM 1253 C C . LEU A 1 171 ? -30.108 11.793 32.516 1.00 91.94 171 LEU A C 1
ATOM 1255 O O . LEU A 1 171 ? -29.883 11.679 31.309 1.00 91.94 171 LEU A O 1
ATOM 1259 N N . LYS A 1 172 ? -29.170 12.161 33.398 1.00 89.75 172 LYS A N 1
ATOM 1260 C CA . LYS A 1 172 ? -27.762 12.421 33.067 1.00 89.75 172 LYS A CA 1
ATOM 1261 C C . LYS A 1 172 ? -26.887 11.166 33.184 1.00 89.75 172 LYS A C 1
ATOM 1263 O O . LYS A 1 172 ? -25.791 11.168 32.627 1.00 89.75 172 LYS A O 1
ATOM 1268 N N . MET A 1 173 ? -27.362 10.124 33.871 1.00 92.06 173 MET A N 1
ATOM 1269 C CA . MET A 1 173 ? -26.646 8.858 34.038 1.00 92.06 173 MET A CA 1
ATOM 1270 C C . MET A 1 173 ? -26.684 8.005 32.766 1.00 92.06 173 MET A C 1
ATOM 1272 O O . MET A 1 173 ? -27.636 8.064 31.978 1.00 92.06 173 MET A O 1
ATOM 1276 N N . SER A 1 174 ? -25.687 7.137 32.610 1.00 91.44 174 SER A N 1
ATOM 1277 C CA . SER A 1 174 ? -25.743 6.015 31.672 1.00 91.44 174 SER A CA 1
ATOM 1278 C C . SER A 1 174 ? -26.934 5.114 32.016 1.00 91.44 174 SER A C 1
ATOM 1280 O O . SER A 1 174 ? -27.114 4.733 33.176 1.00 91.44 174 SER A O 1
ATOM 1282 N N . ALA A 1 175 ? -27.735 4.717 31.020 1.00 91.38 175 ALA A N 1
ATOM 1283 C CA . ALA A 1 175 ? -28.950 3.932 31.267 1.00 91.38 175 ALA A CA 1
ATOM 1284 C C . ALA A 1 175 ? -28.672 2.630 32.051 1.00 91.38 175 ALA A C 1
ATOM 1286 O O . ALA A 1 175 ? -29.369 2.329 33.018 1.00 91.38 175 ALA A O 1
ATOM 1287 N N . ALA A 1 176 ? -27.605 1.901 31.703 1.00 92.12 176 ALA A N 1
ATOM 1288 C CA . ALA A 1 176 ? -27.225 0.669 32.398 1.00 92.12 176 ALA A CA 1
ATOM 1289 C C . ALA A 1 176 ? -26.800 0.900 33.866 1.00 92.12 176 ALA A C 1
ATOM 1291 O O . ALA A 1 176 ? -27.131 0.090 34.732 1.00 92.12 176 ALA A O 1
ATOM 1292 N N . ALA A 1 177 ? -26.117 2.014 34.162 1.00 94.44 177 ALA A N 1
ATOM 1293 C CA . ALA A 1 177 ? -25.703 2.379 35.520 1.00 94.44 177 ALA A CA 1
ATOM 1294 C C . ALA A 1 177 ? -26.903 2.747 36.402 1.00 94.44 177 ALA A C 1
ATOM 1296 O O . ALA A 1 177 ? -26.978 2.328 37.559 1.00 94.44 177 ALA A O 1
ATOM 1297 N N . TYR A 1 178 ? -27.873 3.471 35.834 1.00 94.94 178 TYR A N 1
ATOM 1298 C CA . TYR A 1 178 ? -29.132 3.782 36.505 1.00 94.94 178 TYR A CA 1
ATOM 1299 C C . TYR A 1 178 ? -29.904 2.511 36.884 1.00 94.94 178 TYR A C 1
ATOM 1301 O O . TYR A 1 178 ? -30.258 2.340 38.053 1.00 94.94 178 TYR A O 1
ATOM 1309 N N . TYR A 1 179 ? -30.131 1.604 35.925 1.00 94.75 179 TYR A N 1
ATOM 1310 C CA . TYR A 1 179 ? -30.868 0.363 36.179 1.00 94.75 179 TYR A CA 1
ATOM 1311 C C . TYR A 1 179 ? -30.167 -0.511 37.226 1.00 94.75 179 TYR A C 1
ATOM 1313 O O . TYR A 1 179 ? -30.815 -0.965 38.166 1.00 94.75 179 TYR A O 1
ATOM 1321 N N . LEU A 1 180 ? -28.844 -0.689 37.123 1.00 95.12 180 LEU A N 1
ATOM 1322 C CA . LEU A 1 180 ? -28.066 -1.471 38.087 1.00 95.12 180 LEU A CA 1
ATOM 1323 C C . LEU A 1 180 ? -28.184 -0.909 39.513 1.00 95.12 180 LEU A C 1
ATOM 1325 O O . LEU A 1 180 ? -28.470 -1.652 40.452 1.00 95.12 180 LEU A O 1
ATOM 1329 N N . GLY A 1 181 ? -27.973 0.401 39.674 1.00 94.25 181 GLY A N 1
ATOM 1330 C CA . GLY A 1 181 ? -28.024 1.059 40.977 1.00 94.25 181 GLY A CA 1
ATOM 1331 C C . GLY A 1 181 ? -29.411 1.035 41.609 1.00 94.25 181 GLY A C 1
ATOM 1332 O O . GLY A 1 181 ? -29.535 0.742 42.799 1.00 94.25 181 GLY A O 1
ATOM 1333 N N . ARG A 1 182 ? -30.457 1.265 40.805 1.00 93.12 182 ARG A N 1
ATOM 1334 C CA . ARG A 1 182 ? -31.849 1.183 41.256 1.00 93.12 182 ARG A CA 1
ATOM 1335 C C . ARG A 1 182 ? -32.167 -0.199 41.817 1.00 93.12 182 ARG A C 1
ATOM 1337 O O . ARG A 1 182 ? -32.708 -0.282 42.917 1.00 93.12 182 ARG A O 1
ATOM 1344 N N . GLU A 1 183 ? -31.836 -1.259 41.080 1.00 92.94 183 GLU A N 1
ATOM 1345 C CA . GLU A 1 183 ? -32.121 -2.627 41.519 1.00 92.94 183 GLU A CA 1
ATOM 1346 C C . GLU A 1 183 ? -31.350 -2.964 42.800 1.00 92.94 183 GLU A C 1
ATOM 1348 O O . GLU A 1 183 ? -31.962 -3.359 43.793 1.00 92.94 183 GLU A O 1
ATOM 1353 N N . LEU A 1 184 ? -30.039 -2.693 42.849 1.00 92.88 184 LEU A N 1
ATOM 1354 C CA . LEU A 1 184 ? -29.216 -2.931 44.044 1.00 92.88 184 LEU A CA 1
ATOM 1355 C C . LEU A 1 184 ? -29.748 -2.202 45.288 1.00 92.88 184 LEU A C 1
ATOM 1357 O O . LEU A 1 184 ? -29.843 -2.805 46.357 1.00 92.88 184 LEU A O 1
ATOM 1361 N N . ALA A 1 185 ? -30.124 -0.928 45.156 1.00 91.00 185 ALA A N 1
ATOM 1362 C CA . ALA A 1 185 ? -30.644 -0.124 46.263 1.00 91.00 185 ALA A CA 1
ATOM 1363 C C . ALA A 1 185 ? -32.083 -0.491 46.674 1.00 91.00 185 ALA A C 1
ATOM 1365 O O . ALA A 1 185 ? -32.558 -0.062 47.733 1.00 91.00 185 ALA A O 1
ATOM 1366 N N . SER A 1 186 ? -32.804 -1.229 45.823 1.00 87.31 186 SER A N 1
ATOM 1367 C CA . SER A 1 186 ? -34.141 -1.745 46.129 1.00 87.31 186 SER A CA 1
ATOM 1368 C C . SER A 1 186 ? -34.075 -3.072 46.889 1.00 87.31 186 SER A C 1
ATOM 1370 O O . SER A 1 186 ? -34.862 -3.289 47.807 1.00 87.31 186 SER A O 1
ATOM 1372 N N . GLU A 1 187 ? -33.101 -3.924 46.554 1.00 84.31 187 GLU A N 1
ATOM 1373 C CA . GLU A 1 187 ? -32.934 -5.252 47.148 1.00 84.31 187 GLU A CA 1
ATOM 1374 C C . GLU A 1 187 ? -32.207 -5.241 48.486 1.00 84.31 187 GLU A C 1
ATOM 1376 O O . GLU A 1 187 ? -32.440 -6.116 49.321 1.00 84.31 187 GLU A O 1
ATOM 1381 N N . GLN A 1 188 ? -31.291 -4.294 48.679 1.00 74.31 188 GLN A N 1
ATOM 1382 C CA . GLN A 1 188 ? -30.452 -4.278 49.865 1.00 74.31 188 GLN A CA 1
ATOM 1383 C C . GLN A 1 188 ? -30.955 -3.285 50.902 1.00 74.31 188 GLN A C 1
ATOM 1385 O O . GLN A 1 188 ? -31.339 -2.157 50.592 1.00 74.31 188 GLN A O 1
ATOM 1390 N N . ASP A 1 189 ? -30.874 -3.685 52.170 1.00 82.38 189 ASP A N 1
ATOM 1391 C CA . ASP A 1 189 ? -31.167 -2.804 53.300 1.00 82.38 189 ASP A CA 1
ATOM 1392 C C . ASP A 1 189 ? -29.955 -1.942 53.704 1.00 82.38 189 ASP A C 1
ATOM 1394 O O . ASP A 1 189 ? -29.704 -1.679 54.877 1.00 82.38 189 ASP A O 1
ATOM 1398 N N . LEU A 1 190 ? -29.151 -1.528 52.720 1.00 91.25 190 LEU A N 1
ATOM 1399 C CA . LEU A 1 190 ? -27.950 -0.717 52.919 1.00 91.25 190 LEU A CA 1
ATOM 1400 C C . LEU A 1 190 ? -27.771 0.306 51.786 1.00 91.25 190 LEU A C 1
ATOM 1402 O O . LEU A 1 190 ? -28.301 0.103 50.693 1.00 91.25 190 LEU A O 1
ATOM 1406 N N . PRO A 1 191 ? -27.053 1.418 52.029 1.00 95.31 191 PRO A N 1
ATOM 1407 C CA . PRO A 1 191 ? -26.773 2.413 50.997 1.00 95.31 191 PRO A CA 1
ATOM 1408 C C . PRO A 1 191 ? -25.922 1.848 49.854 1.00 95.31 191 PRO A C 1
ATOM 1410 O O . PRO A 1 191 ? -24.941 1.146 50.096 1.00 95.31 191 PRO A O 1
ATOM 1413 N N . VAL A 1 192 ? -26.262 2.207 48.619 1.00 96.69 192 VAL A N 1
ATOM 1414 C CA . VAL A 1 192 ? -25.542 1.830 47.400 1.00 96.69 192 VAL A CA 1
ATOM 1415 C C . VAL A 1 192 ? -25.105 3.094 46.665 1.00 96.69 192 VAL A C 1
ATOM 1417 O O . VAL A 1 192 ? -25.926 3.955 46.340 1.00 96.69 192 VAL A O 1
ATOM 1420 N N . GLY A 1 193 ? -23.805 3.188 46.396 1.00 97.31 193 GLY A N 1
ATOM 1421 C CA . GLY A 1 193 ? -23.189 4.238 45.593 1.00 97.31 193 GLY A CA 1
ATOM 1422 C C . GLY A 1 193 ? -22.786 3.722 44.213 1.00 97.31 193 GLY A C 1
ATOM 1423 O O . GLY A 1 193 ? -22.028 2.758 44.123 1.00 97.31 193 GLY A O 1
ATOM 1424 N N . ILE A 1 194 ? -23.243 4.370 43.140 1.00 97.69 194 ILE A N 1
ATOM 1425 C CA . ILE A 1 194 ? -22.775 4.103 41.771 1.00 97.69 194 ILE A CA 1
ATOM 1426 C C . ILE A 1 194 ? -21.827 5.211 41.315 1.00 97.69 194 ILE A C 1
ATOM 1428 O O . ILE A 1 194 ? -22.207 6.380 41.254 1.00 97.69 194 ILE A O 1
ATOM 1432 N N . VAL A 1 195 ? -20.603 4.836 40.946 1.00 97.44 195 VAL A N 1
ATOM 1433 C CA . VAL A 1 195 ? -19.681 5.720 40.224 1.00 97.44 195 VAL A CA 1
ATOM 1434 C C . VAL A 1 195 ? -19.879 5.467 38.731 1.00 97.44 195 VAL A C 1
ATOM 1436 O O . VAL A 1 195 ? -19.424 4.448 38.219 1.00 97.44 195 VAL A O 1
ATOM 1439 N N . ASP A 1 196 ? -20.602 6.355 38.050 1.00 96.06 196 ASP A N 1
ATOM 1440 C CA . ASP A 1 196 ? -20.912 6.270 36.617 1.00 96.06 196 ASP A CA 1
ATOM 1441 C C . ASP A 1 196 ? -19.869 7.059 35.817 1.00 96.06 196 ASP A C 1
ATOM 1443 O O . ASP A 1 196 ? -19.966 8.278 35.659 1.00 96.06 196 ASP A O 1
ATOM 1447 N N . LEU A 1 197 ? -18.827 6.361 35.359 1.00 93.81 197 LEU A N 1
ATOM 1448 C CA . LEU A 1 197 ? -17.735 6.932 34.580 1.00 93.81 197 LEU A CA 1
ATOM 1449 C C . LEU A 1 197 ? -17.956 6.701 33.085 1.00 93.81 197 LEU A C 1
ATOM 1451 O O . LEU A 1 197 ? -17.867 5.578 32.585 1.00 93.81 197 LEU A O 1
ATOM 1455 N N . ASN A 1 198 ? -18.105 7.793 32.345 1.00 90.75 198 ASN A N 1
ATOM 1456 C CA . ASN A 1 198 ? -18.033 7.778 30.895 1.00 90.75 198 ASN A CA 1
ATOM 1457 C C . ASN A 1 198 ? -16.561 7.846 30.447 1.00 90.75 198 ASN A C 1
ATOM 1459 O O . ASN A 1 198 ? -15.926 8.901 30.538 1.00 90.75 198 ASN A O 1
ATOM 1463 N N . LEU A 1 199 ? -16.031 6.728 29.934 1.00 88.50 199 LEU A N 1
ATOM 1464 C CA . LEU A 1 199 ? -14.668 6.607 29.385 1.00 88.50 199 LEU A CA 1
ATOM 1465 C C . LEU A 1 199 ? -14.504 7.343 28.038 1.00 88.50 199 LEU A C 1
ATOM 1467 O O . LEU A 1 199 ? -13.418 7.419 27.461 1.00 88.50 199 LEU A O 1
ATOM 1471 N N . GLY A 1 200 ? -15.596 7.876 27.505 1.00 81.19 200 GLY A N 1
ATOM 1472 C CA . GLY A 1 200 ? -15.655 8.549 26.230 1.00 81.19 200 GLY A CA 1
ATOM 1473 C C . GLY A 1 200 ? -15.212 7.626 25.110 1.00 81.19 200 GLY A C 1
ATOM 1474 O O . GLY A 1 200 ? -15.579 6.454 25.014 1.00 81.19 200 GLY A O 1
ATOM 1475 N N . SER A 1 201 ? -14.398 8.193 24.243 1.00 76.62 201 SER A N 1
ATOM 1476 C CA . SER A 1 201 ? -14.028 7.607 22.972 1.00 76.62 201 SER A CA 1
ATOM 1477 C C . SER A 1 201 ? -12.595 7.035 22.996 1.00 76.62 201 SER A C 1
ATOM 1479 O O . SER A 1 201 ? -12.122 6.484 22.006 1.00 76.62 201 SER A O 1
ATOM 1481 N N . ALA A 1 202 ? -11.926 7.096 24.153 1.00 79.19 202 ALA A N 1
ATOM 1482 C CA . ALA A 1 202 ? -10.524 6.742 24.342 1.00 79.19 202 ALA A CA 1
ATOM 1483 C C . ALA A 1 202 ? -10.258 5.222 24.344 1.00 79.19 202 ALA A C 1
ATOM 1485 O O . ALA A 1 202 ? -11.048 4.435 24.871 1.00 79.19 202 ALA A O 1
ATOM 1486 N N . PHE A 1 203 ? -9.119 4.811 23.778 1.00 79.56 203 PHE A N 1
ATOM 1487 C CA . PHE A 1 203 ? -8.660 3.414 23.722 1.00 79.56 203 PHE A CA 1
ATOM 1488 C C . PHE A 1 203 ? -7.965 2.977 25.021 1.00 79.56 203 PHE A C 1
ATOM 1490 O O . PHE A 1 203 ? -7.553 3.835 25.801 1.00 79.56 203 PHE A O 1
ATOM 1497 N N . PRO A 1 204 ? -7.747 1.662 25.243 1.00 81.06 204 PRO A N 1
ATOM 1498 C CA . PRO A 1 204 ? -6.979 1.136 26.374 1.00 81.06 204 PRO A CA 1
ATOM 1499 C C . PRO A 1 204 ? -5.664 1.843 26.679 1.00 81.06 204 PRO A C 1
ATOM 1501 O O . PRO A 1 204 ? -5.357 2.054 27.846 1.00 81.06 204 PRO A O 1
ATOM 1504 N N . ILE A 1 205 ? -4.921 2.263 25.651 1.00 80.44 205 ILE A N 1
ATOM 1505 C CA . ILE A 1 205 ? -3.659 2.995 25.816 1.00 80.44 205 ILE A CA 1
ATOM 1506 C C . ILE A 1 205 ? -3.838 4.302 26.604 1.00 80.44 205 ILE A C 1
ATOM 1508 O O . ILE A 1 205 ? -2.953 4.724 27.342 1.00 80.44 205 ILE A O 1
ATOM 1512 N N . SER A 1 206 ? -5.011 4.931 26.507 1.00 86.50 206 SER A N 1
ATOM 1513 C CA . SER A 1 206 ? -5.345 6.127 27.277 1.00 86.50 206 SER A CA 1
ATOM 1514 C C . SER A 1 206 ? -5.572 5.830 28.759 1.00 86.50 206 SER A C 1
ATOM 1516 O O . SER A 1 206 ? -5.451 6.723 29.591 1.00 86.50 206 SER A O 1
ATOM 1518 N N . TRP A 1 207 ? -5.883 4.580 29.100 1.00 90.19 207 TRP A N 1
ATOM 1519 C CA . TRP A 1 207 ? -6.275 4.121 30.433 1.00 90.19 207 TRP A CA 1
ATOM 1520 C C . TRP A 1 207 ? -5.160 3.411 31.205 1.00 90.19 207 TRP A C 1
ATOM 1522 O O . TRP A 1 207 ? -5.419 2.822 32.255 1.00 90.19 207 TRP A O 1
ATOM 1532 N N . LEU A 1 208 ? -3.929 3.484 30.704 1.00 90.06 208 LEU A N 1
ATOM 1533 C CA . LEU A 1 208 ? -2.730 2.961 31.350 1.00 90.06 208 LEU A CA 1
ATOM 1534 C C . LEU A 1 208 ? -1.766 4.098 31.680 1.00 90.06 208 LEU A C 1
ATOM 1536 O O . LEU A 1 208 ? -1.681 5.083 30.940 1.00 90.06 208 LEU A O 1
ATOM 1540 N N . SER A 1 209 ? -1.020 3.961 32.775 1.00 91.56 209 SER A N 1
ATOM 1541 C CA . SER A 1 209 ? 0.062 4.891 33.086 1.00 91.56 209 SER A CA 1
ATOM 1542 C C . SER A 1 209 ? 1.167 4.825 32.034 1.00 91.56 209 SER A C 1
ATOM 1544 O O . SER A 1 209 ? 1.350 3.822 31.341 1.00 91.56 209 SER A O 1
ATOM 1546 N N . ARG A 1 210 ? 1.948 5.903 31.934 1.00 87.88 210 ARG A N 1
ATOM 1547 C CA . ARG A 1 210 ? 3.087 5.959 31.013 1.00 87.88 210 ARG A CA 1
ATOM 1548 C C . ARG A 1 210 ? 4.098 4.839 31.279 1.00 87.88 210 ARG A C 1
ATOM 1550 O O . ARG A 1 210 ? 4.647 4.289 30.333 1.00 87.88 210 ARG A O 1
ATOM 1557 N N . GLU A 1 211 ? 4.313 4.493 32.546 1.00 87.38 211 GLU A N 1
ATOM 1558 C CA . GLU A 1 211 ? 5.181 3.387 32.965 1.00 87.38 211 GLU A CA 1
ATOM 1559 C C . GLU A 1 211 ? 4.661 2.043 32.438 1.00 87.38 211 GLU A C 1
ATOM 1561 O O . GLU A 1 211 ? 5.385 1.336 31.739 1.00 87.38 211 GLU A O 1
ATOM 1566 N N . SER A 1 212 ? 3.375 1.757 32.660 1.00 85.56 212 SER A N 1
ATOM 1567 C CA . SER A 1 212 ? 2.715 0.537 32.182 1.00 85.56 212 SER A CA 1
ATOM 1568 C C . SER A 1 212 ? 2.777 0.400 30.655 1.00 85.56 212 SER A C 1
ATOM 1570 O O . SER A 1 212 ? 2.990 -0.695 30.136 1.00 85.56 212 SER A O 1
ATOM 1572 N N . LEU A 1 213 ? 2.671 1.518 29.923 1.00 83.69 213 LEU A N 1
ATOM 1573 C CA . LEU A 1 213 ? 2.855 1.546 28.469 1.00 83.69 213 LEU A CA 1
ATOM 1574 C C . LEU A 1 213 ? 4.298 1.266 28.050 1.00 83.69 213 LEU A C 1
ATOM 1576 O O . LEU A 1 213 ? 4.521 0.477 27.135 1.00 83.69 213 LEU A O 1
ATOM 1580 N N . MET A 1 214 ? 5.290 1.863 28.709 1.00 79.81 214 MET A N 1
ATOM 1581 C CA . MET A 1 214 ? 6.701 1.627 28.379 1.00 79.81 214 MET A CA 1
ATOM 1582 C C . MET A 1 214 ? 7.114 0.163 28.576 1.00 79.81 214 MET A C 1
ATOM 1584 O O . MET A 1 214 ? 7.936 -0.349 27.821 1.00 79.81 214 MET A O 1
ATOM 1588 N N . GLU A 1 215 ? 6.503 -0.549 29.523 1.00 76.81 215 GLU A N 1
ATOM 1589 C CA . GLU A 1 215 ? 6.722 -1.989 29.692 1.00 76.81 215 GLU A CA 1
ATOM 1590 C C . GLU A 1 215 ? 6.205 -2.849 28.519 1.00 76.81 215 GLU A C 1
ATOM 1592 O O . GLU A 1 215 ? 6.581 -4.019 28.413 1.00 76.81 215 GLU A O 1
ATOM 1597 N N . THR A 1 216 ? 5.340 -2.309 27.651 1.00 69.00 216 THR A N 1
ATOM 1598 C CA . THR A 1 216 ? 4.814 -3.011 26.460 1.00 69.00 216 THR A CA 1
ATOM 1599 C C . THR A 1 216 ? 5.690 -2.842 25.213 1.00 69.00 216 THR A C 1
ATOM 1601 O O . THR A 1 216 ? 5.560 -3.622 24.270 1.00 69.00 216 THR A O 1
ATOM 1604 N N . ASP A 1 217 ? 6.631 -1.888 25.216 1.00 63.88 217 ASP A N 1
ATOM 1605 C CA . ASP A 1 217 ? 7.469 -1.517 24.059 1.00 63.88 217 ASP A CA 1
ATOM 1606 C C . ASP A 1 217 ? 8.421 -2.650 23.609 1.00 63.88 217 ASP A C 1
ATOM 1608 O O . ASP A 1 217 ? 8.895 -2.665 22.478 1.00 63.88 217 ASP A O 1
ATOM 1612 N N . THR A 1 218 ? 8.665 -3.652 24.463 1.00 55.44 218 THR A N 1
ATOM 1613 C CA . THR A 1 218 ? 9.538 -4.811 24.186 1.00 55.44 218 THR A CA 1
ATOM 1614 C C . THR A 1 218 ? 8.937 -5.859 23.245 1.00 55.44 218 THR A C 1
ATOM 1616 O O . THR A 1 218 ? 9.672 -6.720 22.760 1.00 55.44 218 THR A O 1
ATOM 1619 N N . PHE A 1 219 ? 7.627 -5.807 22.983 1.00 50.03 219 PHE A N 1
ATOM 1620 C CA . PHE A 1 219 ? 6.906 -6.812 22.189 1.00 50.03 219 PHE A CA 1
ATOM 1621 C C . PHE A 1 219 ? 6.670 -6.404 20.729 1.00 50.03 219 PHE A C 1
ATOM 1623 O O . PHE A 1 219 ? 6.346 -7.255 19.901 1.00 50.03 219 PHE A O 1
ATOM 1630 N N . TYR A 1 220 ? 6.857 -5.126 20.404 1.00 47.16 220 TYR A N 1
ATOM 1631 C CA . TYR A 1 220 ? 6.697 -4.586 19.057 1.00 47.16 220 TYR A CA 1
ATOM 1632 C C . TYR A 1 220 ? 8.058 -4.418 18.380 1.00 47.16 220 TYR A C 1
ATOM 1634 O O . TYR A 1 220 ? 9.075 -4.228 19.046 1.00 47.16 220 TYR A O 1
ATOM 1642 N N . ASP A 1 221 ? 8.100 -4.481 17.048 1.00 47.41 221 ASP A N 1
ATOM 1643 C CA . ASP A 1 221 ? 9.323 -4.237 16.279 1.00 47.41 221 ASP A CA 1
ATOM 1644 C C . ASP A 1 221 ? 9.786 -2.774 16.479 1.00 47.41 221 ASP A C 1
ATOM 1646 O O . ASP A 1 221 ? 9.308 -1.843 15.837 1.00 47.41 221 ASP A O 1
ATOM 1650 N N . LYS A 1 222 ? 10.639 -2.579 17.489 1.00 41.34 222 LYS A N 1
ATOM 1651 C CA . LYS A 1 222 ? 11.436 -1.412 17.909 1.00 41.34 222 LYS A CA 1
ATOM 1652 C C . LYS A 1 222 ? 10.878 0.027 17.865 1.00 41.34 222 LYS A C 1
ATOM 1654 O O . LYS A 1 222 ? 11.653 0.891 18.255 1.00 41.34 222 LYS A O 1
ATOM 1659 N N . ASN A 1 223 ? 9.647 0.363 17.448 1.00 48.50 223 ASN A N 1
ATOM 1660 C CA . ASN A 1 223 ? 9.292 1.789 17.244 1.00 48.50 223 ASN A CA 1
ATOM 1661 C C . ASN A 1 223 ? 7.826 2.261 17.441 1.00 48.50 223 ASN A C 1
ATOM 1663 O O . ASN A 1 223 ? 7.572 3.424 17.125 1.00 48.50 223 ASN A O 1
ATOM 1667 N N . ASP A 1 224 ? 6.850 1.475 17.926 1.00 65.62 224 ASP A N 1
ATOM 1668 C CA . ASP A 1 224 ? 5.447 1.969 17.935 1.00 65.62 224 ASP A CA 1
ATOM 1669 C C . ASP A 1 224 ? 5.024 2.709 19.223 1.00 65.62 224 ASP A C 1
ATOM 1671 O O . ASP A 1 224 ? 4.649 3.880 19.152 1.00 65.62 224 ASP A O 1
ATOM 1675 N N . VAL A 1 225 ? 5.132 2.109 20.418 1.00 70.69 225 VAL A N 1
ATOM 1676 C CA . VAL A 1 225 ? 4.661 2.761 21.664 1.00 70.69 225 VAL A CA 1
ATOM 1677 C C . VAL A 1 225 ? 5.570 3.925 22.062 1.00 70.69 225 VAL A C 1
ATOM 1679 O O . VAL A 1 225 ? 5.093 5.040 22.293 1.00 70.69 225 VAL A O 1
ATOM 1682 N N . SER A 1 226 ? 6.887 3.706 22.084 1.00 72.25 226 SER A N 1
ATOM 1683 C CA . SER A 1 226 ? 7.876 4.766 22.325 1.00 72.25 226 SER A CA 1
ATOM 1684 C C . SER A 1 226 ? 7.818 5.879 21.271 1.00 72.25 226 SER A C 1
ATOM 1686 O O . SER A 1 226 ? 7.901 7.061 21.618 1.00 72.25 226 SER A O 1
ATOM 1688 N N . GLY A 1 227 ? 7.601 5.529 19.999 1.00 72.56 227 GLY A N 1
ATOM 1689 C CA . GLY A 1 227 ? 7.415 6.487 18.907 1.00 72.56 227 GLY A CA 1
ATOM 1690 C C . GLY A 1 227 ? 6.153 7.340 19.064 1.00 72.56 227 GLY A C 1
ATOM 1691 O O . GLY A 1 227 ? 6.200 8.555 18.854 1.00 72.56 227 GLY A O 1
ATOM 1692 N N . GLN A 1 228 ? 5.035 6.740 19.484 1.00 72.25 228 GLN A N 1
ATOM 1693 C CA . GLN A 1 228 ? 3.791 7.465 19.754 1.00 72.25 228 GLN A CA 1
ATOM 1694 C C . GLN A 1 228 ? 3.912 8.390 20.961 1.00 72.25 228 GLN A C 1
ATOM 1696 O O . GLN A 1 228 ? 3.544 9.561 20.859 1.00 72.25 228 GLN A O 1
ATOM 1701 N N . LEU A 1 229 ? 4.484 7.911 22.069 1.00 77.88 229 LEU A N 1
ATOM 1702 C CA . LEU A 1 229 ? 4.773 8.747 23.235 1.00 77.88 229 LEU A CA 1
ATOM 1703 C C . LEU A 1 229 ? 5.643 9.949 22.842 1.00 77.88 229 LEU A C 1
ATOM 1705 O O . LEU A 1 229 ? 5.273 11.083 23.132 1.00 77.88 229 LEU A O 1
ATOM 1709 N N . ALA A 1 230 ? 6.731 9.726 22.098 1.00 79.19 230 ALA A N 1
ATOM 1710 C CA . ALA A 1 230 ? 7.614 10.797 21.633 1.00 79.19 230 ALA A CA 1
ATOM 1711 C C . ALA A 1 230 ? 6.903 11.797 20.705 1.00 79.19 230 ALA A C 1
ATOM 1713 O O . ALA A 1 230 ? 7.141 13.005 20.786 1.00 79.19 230 ALA A O 1
ATOM 1714 N N . ARG A 1 231 ? 6.007 11.319 19.831 1.00 77.25 231 ARG A N 1
ATOM 1715 C CA . ARG A 1 231 ? 5.181 12.191 18.987 1.00 77.25 231 ARG A CA 1
ATOM 1716 C C . ARG A 1 231 ? 4.264 13.069 19.834 1.00 77.25 231 ARG A C 1
ATOM 1718 O O . ARG A 1 231 ? 4.225 14.274 19.600 1.00 77.25 231 ARG A O 1
ATOM 1725 N N . PHE A 1 232 ? 3.548 12.505 20.804 1.00 77.75 232 PHE A N 1
ATOM 1726 C CA . PHE A 1 232 ? 2.654 13.291 21.656 1.00 77.75 232 PHE A CA 1
ATOM 1727 C C . PHE A 1 232 ? 3.413 14.256 22.564 1.00 77.75 232 PHE A C 1
ATOM 1729 O O . PHE A 1 232 ? 2.993 15.405 22.680 1.00 77.75 232 PHE A O 1
ATOM 1736 N N . ASP A 1 233 ? 4.561 13.851 23.112 1.00 82.81 233 ASP A N 1
ATOM 1737 C CA . ASP A 1 233 ? 5.440 14.738 23.882 1.00 82.81 233 ASP A CA 1
ATOM 1738 C C . ASP A 1 233 ? 5.867 15.946 23.042 1.00 82.81 233 ASP A C 1
ATOM 1740 O O . ASP A 1 233 ? 5.770 17.087 23.494 1.00 82.81 233 ASP A O 1
ATOM 1744 N N . LYS A 1 234 ? 6.263 15.712 21.783 1.00 82.50 234 LYS A N 1
ATOM 1745 C CA . LYS A 1 234 ? 6.607 16.783 20.842 1.00 82.50 234 LYS A CA 1
ATOM 1746 C C . LYS A 1 234 ? 5.428 17.732 20.606 1.00 82.50 234 LYS A C 1
ATOM 1748 O O . LYS A 1 234 ? 5.616 18.945 20.632 1.00 82.50 234 LYS A O 1
ATOM 1753 N N . ILE A 1 235 ? 4.223 17.207 20.366 1.00 77.38 235 ILE A N 1
ATOM 1754 C CA . ILE A 1 235 ? 3.035 18.045 20.130 1.00 77.38 235 ILE A CA 1
ATOM 1755 C C . ILE A 1 235 ? 2.698 18.870 21.384 1.00 77.38 235 ILE A C 1
ATOM 1757 O O . ILE A 1 235 ? 2.386 20.057 21.277 1.00 77.38 235 ILE A O 1
ATOM 1761 N N . MET A 1 236 ? 2.790 18.270 22.573 1.00 81.06 236 MET A N 1
ATOM 1762 C CA . MET A 1 236 ? 2.538 18.963 23.837 1.00 81.06 236 MET A CA 1
ATOM 1763 C C . MET A 1 236 ? 3.571 20.060 24.118 1.00 81.06 236 MET A C 1
ATOM 1765 O O . MET A 1 236 ? 3.189 21.142 24.561 1.00 81.06 236 MET A O 1
ATOM 1769 N N . ASP A 1 237 ? 4.848 19.820 23.818 1.00 83.25 237 ASP A N 1
ATOM 1770 C CA . ASP A 1 237 ? 5.914 20.820 23.934 1.00 83.25 237 ASP A CA 1
ATOM 1771 C C . ASP A 1 237 ? 5.696 22.010 22.981 1.00 83.25 237 ASP A C 1
ATOM 1773 O O . ASP A 1 237 ? 5.772 23.165 23.402 1.00 83.25 237 ASP A O 1
ATOM 1777 N N . LEU A 1 238 ? 5.324 21.751 21.721 1.00 80.00 238 LEU A N 1
ATOM 1778 C CA . LEU A 1 238 ? 4.957 22.808 20.769 1.00 80.00 238 LEU A CA 1
ATOM 1779 C C . LEU A 1 238 ? 3.796 23.663 21.302 1.00 80.00 238 LEU A C 1
ATOM 1781 O O . LEU A 1 238 ? 3.882 24.892 21.303 1.00 80.00 238 LEU A O 1
ATOM 1785 N N . LYS A 1 239 ? 2.743 23.024 21.832 1.00 76.62 239 LYS A N 1
ATOM 1786 C CA . LYS A 1 239 ? 1.589 23.718 22.430 1.00 76.62 239 LYS A CA 1
ATOM 1787 C C . LYS A 1 239 ? 1.995 24.555 23.645 1.00 76.62 239 LYS A C 1
ATOM 1789 O O . LYS A 1 239 ? 1.553 25.695 23.767 1.00 76.62 239 LYS A O 1
ATOM 1794 N N . ALA A 1 240 ? 2.851 24.024 24.520 1.00 80.38 240 ALA A N 1
ATOM 1795 C CA . ALA A 1 240 ? 3.354 24.740 25.694 1.00 80.38 240 ALA A CA 1
ATOM 1796 C C . ALA A 1 240 ? 4.182 25.981 25.315 1.00 80.38 240 ALA A C 1
ATOM 1798 O O . ALA A 1 240 ? 4.137 26.987 26.021 1.00 80.38 240 ALA A O 1
ATOM 1799 N N . ARG A 1 241 ? 4.891 25.935 24.180 1.00 82.31 241 ARG A N 1
ATOM 1800 C CA . ARG A 1 241 ? 5.638 27.068 23.609 1.00 82.31 241 ARG A CA 1
ATOM 1801 C C . ARG A 1 241 ? 4.775 28.037 22.786 1.00 82.31 241 ARG A C 1
ATOM 1803 O O . ARG A 1 241 ? 5.279 29.070 22.355 1.00 82.31 241 ARG A O 1
ATOM 1810 N N . GLY A 1 242 ? 3.489 27.737 22.575 1.00 80.25 242 GLY A N 1
ATOM 1811 C CA . GLY A 1 242 ? 2.599 28.520 21.710 1.00 80.25 242 GLY A CA 1
ATOM 1812 C C . GLY A 1 242 ? 2.934 28.409 20.217 1.00 80.25 242 GLY A C 1
ATOM 1813 O O . GLY A 1 242 ? 2.518 29.254 19.424 1.00 80.25 242 GLY A O 1
ATOM 1814 N N . GLU A 1 243 ? 3.701 27.389 19.828 1.00 76.69 243 GLU A N 1
ATOM 1815 C CA . GLU A 1 243 ? 4.084 27.126 18.444 1.00 76.69 243 GLU A CA 1
ATOM 1816 C C . GLU A 1 243 ? 2.968 26.359 17.709 1.00 76.69 243 GLU A C 1
ATOM 1818 O O . GLU A 1 243 ? 2.294 25.513 18.304 1.00 76.69 243 GLU A O 1
ATOM 1823 N N . PRO A 1 244 ? 2.737 26.634 16.411 1.00 66.12 244 PRO A N 1
ATOM 1824 C CA . PRO A 1 244 ? 1.698 25.953 15.648 1.00 66.12 244 PRO A CA 1
ATOM 1825 C C . PRO A 1 244 ? 2.046 24.474 15.431 1.00 66.12 244 PRO A C 1
ATOM 1827 O O . PRO A 1 244 ? 3.119 24.144 14.926 1.00 66.12 244 PRO A O 1
ATOM 1830 N N . VAL A 1 245 ? 1.101 23.586 15.747 1.00 66.31 245 VAL A N 1
ATOM 1831 C CA . VAL A 1 245 ? 1.164 22.165 15.375 1.00 66.31 245 VAL A CA 1
ATOM 1832 C C . VAL A 1 245 ? 0.861 22.057 13.883 1.00 66.31 245 VAL A C 1
ATOM 1834 O O . VAL A 1 245 ? -0.180 22.529 13.425 1.00 66.31 245 VAL A O 1
ATOM 1837 N N . THR A 1 246 ? 1.782 21.490 13.105 1.00 63.88 246 THR A N 1
ATOM 1838 C CA . THR A 1 246 ? 1.631 21.407 11.647 1.00 63.88 246 THR A CA 1
ATOM 1839 C C . THR A 1 246 ? 1.035 20.069 11.214 1.00 63.88 246 THR A C 1
ATOM 1841 O O . THR A 1 246 ? 1.153 19.065 11.915 1.00 63.88 246 THR A O 1
ATOM 1844 N N . ASP A 1 247 ? 0.505 20.002 9.989 1.00 54.88 247 ASP A N 1
ATOM 1845 C CA . ASP A 1 247 ? 0.059 18.743 9.365 1.00 54.88 247 ASP A CA 1
ATOM 1846 C C . ASP A 1 247 ? 1.155 17.650 9.377 1.00 54.88 247 ASP A C 1
ATOM 1848 O O . ASP A 1 247 ? 0.850 16.458 9.398 1.00 54.88 247 ASP A O 1
ATOM 1852 N N . LYS A 1 248 ? 2.444 18.034 9.406 1.00 54.97 248 LYS A N 1
ATOM 1853 C CA . LYS A 1 248 ? 3.590 17.108 9.481 1.00 54.97 248 LYS A CA 1
ATOM 1854 C C . LYS A 1 248 ? 3.806 16.505 10.871 1.00 54.97 248 LYS A C 1
ATOM 1856 O O . LYS A 1 248 ? 4.454 15.467 10.971 1.00 54.97 248 LYS A O 1
ATOM 1861 N N . ASP A 1 249 ? 3.276 17.136 11.915 1.00 58.44 249 ASP A N 1
ATOM 1862 C CA . ASP A 1 249 ? 3.279 16.627 13.291 1.00 58.44 249 ASP A CA 1
ATOM 1863 C C . ASP A 1 249 ? 2.085 15.683 13.549 1.00 58.44 249 ASP A C 1
ATOM 1865 O O . ASP A 1 249 ? 2.018 15.004 14.576 1.00 58.44 249 ASP A O 1
ATOM 1869 N N . GLY A 1 250 ? 1.187 15.567 12.560 1.00 53.50 250 GLY A N 1
ATOM 1870 C CA . GLY A 1 250 ? 0.151 14.546 12.488 1.00 53.50 250 GLY A CA 1
ATOM 1871 C C . GLY A 1 250 ? -1.197 14.943 13.090 1.00 53.50 250 GLY A C 1
ATOM 1872 O O . GLY A 1 250 ? -1.881 14.086 13.635 1.00 53.50 250 GLY A O 1
ATOM 1873 N N . GLY A 1 251 ? -1.615 16.205 12.998 1.00 56.84 251 GLY A N 1
ATOM 1874 C CA . GLY A 1 251 ? -3.009 16.539 13.289 1.00 56.84 251 GLY A CA 1
ATOM 1875 C C . GLY A 1 251 ? -3.328 18.027 13.331 1.00 56.84 251 GLY A C 1
ATOM 1876 O O . GLY A 1 251 ? -2.492 18.847 13.696 1.00 56.84 251 GLY A O 1
ATOM 1877 N N . VAL A 1 252 ? -4.578 18.337 12.983 1.00 51.50 252 VAL A N 1
ATOM 1878 C CA . VAL A 1 252 ? -5.234 19.638 13.146 1.00 51.50 252 VAL A CA 1
ATOM 1879 C C . VAL A 1 252 ? -6.156 19.501 14.361 1.00 51.50 252 VAL A C 1
ATOM 1881 O O . VAL A 1 252 ? -7.127 18.755 14.289 1.00 51.50 252 VAL A O 1
ATOM 1884 N N . GLY A 1 253 ? -5.852 20.151 15.487 1.00 62.78 253 GLY A N 1
ATOM 1885 C CA . GLY A 1 253 ? -6.685 20.095 16.702 1.00 62.78 253 GLY A CA 1
ATOM 1886 C C . GLY A 1 253 ? -5.897 19.918 18.003 1.00 62.78 253 GLY A C 1
ATOM 1887 O O . GLY A 1 253 ? -4.669 19.874 17.998 1.00 62.78 253 GLY A O 1
ATOM 1888 N N . ASP A 1 254 ? -6.609 19.846 19.133 1.00 71.69 254 ASP A N 1
ATOM 1889 C CA . ASP A 1 254 ? -6.000 19.577 20.442 1.00 71.69 254 ASP A CA 1
ATOM 1890 C C . ASP A 1 254 ? -5.610 18.090 20.546 1.00 71.69 254 ASP A C 1
ATOM 1892 O O . ASP A 1 254 ? -6.502 17.242 20.454 1.00 71.69 254 ASP A O 1
ATOM 1896 N N . PRO A 1 255 ? -4.327 17.740 20.760 1.00 72.12 255 PRO A N 1
ATOM 1897 C CA . PRO A 1 255 ? -3.889 16.346 20.849 1.00 72.12 255 PRO A CA 1
ATOM 1898 C C . PRO A 1 255 ? -4.596 15.531 21.931 1.00 72.12 255 PRO A C 1
ATOM 1900 O O . PRO A 1 255 ? -4.729 14.319 21.784 1.00 72.12 255 PRO A O 1
ATOM 1903 N N . LEU A 1 256 ? -5.076 16.179 22.995 1.00 77.88 256 LEU A N 1
ATOM 1904 C CA . LEU A 1 256 ? -5.815 15.514 24.069 1.00 77.88 256 LEU A CA 1
ATOM 1905 C C . LEU A 1 256 ? -7.160 14.948 23.607 1.00 77.88 256 LEU A C 1
ATOM 1907 O O . LEU A 1 256 ? -7.679 14.031 24.235 1.00 77.88 256 LEU A O 1
ATOM 1911 N N . ASN A 1 257 ? -7.703 15.445 22.495 1.00 75.06 257 ASN A N 1
ATOM 1912 C CA . ASN A 1 257 ? -8.944 14.935 21.920 1.00 75.06 257 ASN A CA 1
ATOM 1913 C C . ASN A 1 257 ? -8.725 13.694 21.042 1.00 75.06 257 ASN A C 1
ATOM 1915 O O . ASN A 1 257 ? -9.697 13.081 20.596 1.00 75.06 257 ASN A O 1
ATOM 1919 N N . PHE A 1 258 ? -7.476 13.295 20.786 1.00 74.81 258 PHE A N 1
ATOM 1920 C CA . PHE A 1 258 ? -7.197 12.075 20.041 1.00 74.81 258 PHE A CA 1
ATOM 1921 C C . PHE A 1 258 ? -7.429 10.847 20.919 1.00 74.81 258 PHE A C 1
ATOM 1923 O O . PHE A 1 258 ? -6.860 10.709 21.998 1.00 74.81 258 PHE A O 1
ATOM 1930 N N . ALA A 1 259 ? -8.219 9.892 20.431 1.00 72.31 259 ALA A N 1
ATOM 1931 C CA . ALA A 1 259 ? -8.569 8.703 21.210 1.00 72.31 259 ALA A CA 1
ATOM 1932 C C . ALA A 1 259 ? -7.399 7.747 21.498 1.00 72.31 259 ALA A C 1
ATOM 1934 O O . ALA A 1 259 ? -7.513 6.899 22.386 1.00 72.31 259 ALA A O 1
ATOM 1935 N N . LEU A 1 260 ? -6.287 7.886 20.767 1.00 72.94 260 LEU A N 1
ATOM 1936 C CA . LEU A 1 260 ? -5.025 7.190 21.035 1.00 72.94 260 LEU A CA 1
ATOM 1937 C C . LEU A 1 260 ? -4.077 7.972 21.939 1.00 72.94 260 LEU A C 1
ATOM 1939 O O . LEU A 1 260 ? -2.967 7.500 22.164 1.00 72.94 260 LEU A O 1
ATOM 1943 N N . PHE A 1 261 ? -4.468 9.146 22.444 1.00 80.69 261 PHE A N 1
ATOM 1944 C CA . PHE A 1 261 ? -3.595 9.907 23.325 1.00 80.69 261 PHE A CA 1
ATOM 1945 C C . PHE A 1 261 ? -3.221 9.040 24.544 1.00 80.69 261 PHE A C 1
ATOM 1947 O O . PHE A 1 261 ? -4.105 8.675 25.340 1.00 80.69 261 PHE A O 1
ATOM 1954 N N . PRO A 1 262 ? -1.934 8.669 24.684 1.00 83.94 262 PRO A N 1
ATOM 1955 C CA . PRO A 1 262 ? -1.494 7.699 25.666 1.00 83.94 262 PRO A CA 1
ATOM 1956 C C . PRO A 1 262 ? -1.644 8.288 27.060 1.00 83.94 262 PRO A C 1
ATOM 1958 O O . PRO A 1 262 ? -1.369 9.465 27.292 1.00 83.94 262 PRO A O 1
ATOM 1961 N N . SER A 1 263 ? -2.121 7.468 27.990 1.00 90.06 263 SER A N 1
ATOM 1962 C CA . SER A 1 263 ? -2.348 7.850 29.386 1.00 90.06 263 SER A CA 1
ATOM 1963 C C . SER A 1 263 ? -3.326 9.012 29.623 1.00 90.06 263 SER A C 1
ATOM 1965 O O . SER A 1 263 ? -3.482 9.425 30.767 1.00 90.06 263 SER A O 1
ATOM 1967 N N . GLY A 1 264 ? -4.015 9.540 28.605 1.00 90.25 264 GLY A N 1
ATOM 1968 C CA . GLY A 1 264 ? -4.892 10.711 28.745 1.00 90.25 264 GLY A CA 1
ATOM 1969 C C . GLY A 1 264 ? -6.030 10.529 29.756 1.00 90.25 264 GLY A C 1
ATOM 1970 O O . GLY A 1 264 ? -6.215 11.372 30.637 1.00 90.25 264 GLY A O 1
ATOM 1971 N N . GLY A 1 265 ? -6.770 9.422 29.656 1.00 91.38 265 GLY A N 1
ATOM 1972 C CA . GLY A 1 265 ? -7.834 9.052 30.595 1.00 91.38 265 GLY A CA 1
ATOM 1973 C C . GLY A 1 265 ? -7.302 8.627 31.967 1.00 91.38 265 GLY A C 1
ATOM 1974 O O . GLY A 1 265 ? -7.864 9.006 32.996 1.00 91.38 265 GLY A O 1
ATOM 1975 N N . TYR A 1 266 ? -6.168 7.919 32.004 1.00 94.44 266 TYR A N 1
ATOM 1976 C CA . TYR A 1 266 ? -5.472 7.568 33.242 1.00 94.44 266 TYR A CA 1
ATOM 1977 C C . TYR A 1 266 ? -5.102 8.827 34.030 1.00 94.44 266 TYR A C 1
ATOM 1979 O O . TYR A 1 266 ? -5.453 8.962 35.199 1.00 94.44 266 TYR A O 1
ATOM 1987 N N . ASN A 1 267 ? -4.445 9.778 33.370 1.00 94.50 267 ASN A N 1
ATOM 1988 C CA . ASN A 1 267 ? -3.986 11.027 33.958 1.00 94.50 267 ASN A CA 1
ATOM 1989 C C . ASN A 1 267 ? -5.138 11.871 34.503 1.00 94.50 267 ASN A C 1
ATOM 1991 O O . ASN A 1 267 ? -5.009 12.457 35.577 1.00 94.50 267 ASN A O 1
ATOM 1995 N N . ALA A 1 268 ? -6.240 11.944 33.757 1.00 93.06 268 ALA A N 1
ATOM 1996 C CA . ALA A 1 268 ? -7.382 12.783 34.089 1.00 93.06 268 ALA A CA 1
ATOM 1997 C C . ALA A 1 268 ? -8.317 12.189 35.145 1.00 93.06 268 ALA A C 1
ATOM 1999 O O . ALA A 1 268 ? -8.941 12.948 35.878 1.00 93.06 268 ALA A O 1
ATOM 2000 N N . VAL A 1 269 ? -8.459 10.859 35.201 1.00 93.19 269 VAL A N 1
ATOM 2001 C CA . VAL A 1 269 ? -9.507 10.200 35.999 1.00 93.19 269 VAL A CA 1
ATOM 2002 C C . VAL A 1 269 ? -8.933 9.165 36.964 1.00 93.19 269 VAL A C 1
ATOM 2004 O O . VAL A 1 269 ? -9.107 9.296 38.174 1.00 93.19 269 VAL A O 1
ATOM 2007 N N . LEU A 1 270 ? -8.220 8.148 36.466 1.00 94.31 270 LEU A N 1
ATOM 2008 C CA . LEU A 1 270 ? -7.737 7.052 37.322 1.00 94.31 270 LEU A CA 1
ATOM 2009 C C . LEU A 1 270 ? -6.702 7.533 38.337 1.00 94.31 270 LEU A C 1
ATOM 2011 O O . LEU A 1 270 ? -6.739 7.144 39.500 1.00 94.31 270 LEU A O 1
ATOM 2015 N N . HIS A 1 271 ? -5.811 8.433 37.928 1.00 93.50 271 HIS A N 1
ATOM 2016 C CA . HIS A 1 271 ? -4.832 9.030 38.817 1.00 93.50 271 HIS A CA 1
ATOM 2017 C C . HIS A 1 271 ? -5.551 9.762 39.983 1.00 93.50 271 HIS A C 1
ATOM 2019 O O . HIS A 1 271 ? -5.326 9.379 41.135 1.00 93.50 271 HIS A O 1
ATOM 2025 N N . PRO A 1 272 ? -6.492 10.702 39.781 1.00 91.56 272 PRO A N 1
ATOM 2026 C CA . PRO A 1 272 ? -7.313 11.233 40.881 1.00 91.56 272 PRO A CA 1
ATOM 2027 C C . PRO A 1 272 ? -7.952 10.182 41.812 1.00 91.56 272 PRO A C 1
ATOM 2029 O O . PRO A 1 272 ? -8.056 10.420 43.015 1.00 91.56 272 PRO A O 1
ATOM 2032 N N . PHE A 1 273 ? -8.293 8.995 41.304 1.00 92.19 273 PHE A N 1
ATOM 2033 C CA . PHE A 1 273 ? -8.945 7.911 42.054 1.00 92.19 273 PHE A CA 1
ATOM 2034 C C . PHE A 1 273 ? -8.020 6.959 42.817 1.00 92.19 273 PHE A C 1
ATOM 2036 O O . PHE A 1 273 ? -8.497 5.987 43.408 1.00 92.19 273 PHE A O 1
ATOM 2043 N N . ARG A 1 274 ? -6.712 7.240 42.875 1.00 90.75 274 ARG A N 1
ATOM 2044 C CA . ARG A 1 274 ? -5.776 6.405 43.643 1.00 90.75 274 ARG A CA 1
ATOM 2045 C C . ARG A 1 274 ? -6.226 6.201 45.094 1.00 90.75 274 ARG A C 1
ATOM 2047 O O . ARG A 1 274 ? -6.460 7.178 45.808 1.00 90.75 274 ARG A O 1
ATOM 2054 N N . GLY A 1 275 ? -6.275 4.940 45.519 1.00 86.94 275 GLY A N 1
ATOM 2055 C CA . GLY A 1 275 ? -6.622 4.519 46.879 1.00 86.94 275 GLY A CA 1
ATOM 2056 C C . GLY A 1 275 ? -8.112 4.590 47.234 1.00 86.94 275 GLY A C 1
ATOM 2057 O O . GLY A 1 275 ? -8.456 4.410 48.402 1.00 86.94 275 GLY A O 1
ATOM 2058 N N . LEU A 1 276 ? -9.009 4.864 46.277 1.00 92.56 276 LEU A N 1
ATOM 2059 C CA . LEU A 1 276 ? -10.446 4.803 46.546 1.00 92.56 276 LEU A CA 1
ATOM 2060 C C . LEU A 1 276 ? -10.888 3.363 46.828 1.00 92.56 276 LEU A C 1
ATOM 2062 O O . LEU A 1 276 ? -10.619 2.447 46.054 1.00 92.56 276 LEU A O 1
ATOM 2066 N N . ALA A 1 277 ? -11.620 3.181 47.924 1.00 95.12 277 ALA A N 1
ATOM 2067 C CA . ALA A 1 277 ? -12.173 1.890 48.294 1.00 95.12 277 ALA A CA 1
ATOM 2068 C C . ALA A 1 277 ? -13.449 1.602 47.497 1.00 95.12 277 ALA A C 1
ATOM 2070 O O . ALA A 1 277 ? -14.398 2.384 47.522 1.00 95.12 277 ALA A O 1
ATOM 2071 N N . LEU A 1 278 ? -13.476 0.452 46.824 1.00 96.69 278 LEU A N 1
ATOM 2072 C CA . LEU A 1 278 ? -14.593 -0.002 45.997 1.00 96.69 278 LEU A CA 1
ATOM 2073 C C . LEU A 1 278 ? -15.023 -1.410 46.406 1.00 96.69 278 LEU A C 1
ATOM 2075 O O . LEU A 1 278 ? -14.198 -2.226 46.832 1.00 96.69 278 LEU A O 1
ATOM 2079 N N . LYS A 1 279 ? -16.307 -1.733 46.237 1.00 96.56 279 LYS A N 1
ATOM 2080 C CA . LYS A 1 279 ? -16.800 -3.106 46.387 1.00 96.56 279 LYS A CA 1
ATOM 2081 C C . LYS A 1 279 ? -16.439 -3.953 45.166 1.00 96.56 279 LYS A C 1
ATOM 2083 O O . LYS A 1 279 ? -15.936 -5.062 45.330 1.00 96.56 279 LYS A O 1
ATOM 2088 N N . SER A 1 280 ? -16.680 -3.421 43.968 1.00 96.94 280 SER A N 1
ATOM 2089 C CA . SER A 1 280 ? -16.367 -4.060 42.685 1.00 96.94 280 SER A CA 1
ATOM 2090 C C . SER A 1 280 ? -16.371 -3.053 41.537 1.00 96.94 280 SER A C 1
ATOM 2092 O O . SER A 1 280 ? -16.856 -1.928 41.687 1.00 96.94 280 SER A O 1
ATOM 2094 N N . MET A 1 281 ? -15.911 -3.493 40.367 1.00 97.06 281 MET A N 1
ATOM 2095 C CA . MET A 1 281 ? -15.859 -2.673 39.163 1.00 97.06 281 MET A CA 1
ATOM 2096 C C . MET A 1 281 ? -16.370 -3.412 37.922 1.00 97.06 281 MET A C 1
ATOM 2098 O O . MET A 1 281 ? -16.078 -4.586 37.718 1.00 97.06 281 MET A O 1
ATOM 2102 N N . ILE A 1 282 ? -17.115 -2.709 37.074 1.00 97.25 282 ILE A N 1
ATOM 2103 C CA . ILE A 1 282 ? -17.650 -3.209 35.807 1.00 97.25 282 ILE A CA 1
ATOM 2104 C C . ILE A 1 282 ? -17.181 -2.272 34.697 1.00 97.25 282 ILE A C 1
ATOM 2106 O O . ILE A 1 282 ? -17.419 -1.067 34.757 1.00 97.25 282 ILE A O 1
ATOM 2110 N N . VAL A 1 283 ? -16.507 -2.824 33.693 1.00 94.31 283 VAL A N 1
ATOM 2111 C CA . VAL A 1 283 ? -15.820 -2.070 32.643 1.00 94.31 283 VAL A CA 1
ATOM 2112 C C . VAL A 1 283 ? -16.356 -2.476 31.277 1.00 94.31 283 VAL A C 1
ATOM 2114 O O . VAL A 1 283 ? -16.352 -3.648 30.920 1.00 94.31 283 VAL A O 1
ATOM 2117 N N . GLN A 1 284 ? -16.775 -1.510 30.471 1.00 90.56 284 GLN A N 1
ATOM 2118 C CA . GLN A 1 284 ? -17.016 -1.689 29.045 1.00 90.56 284 GLN A CA 1
ATOM 2119 C C . GLN A 1 284 ? -15.943 -0.921 28.283 1.00 90.56 284 GLN A C 1
ATOM 2121 O O . GLN A 1 284 ? -16.017 0.297 28.155 1.00 90.56 284 GLN A O 1
ATOM 2126 N N . LEU A 1 285 ? -14.943 -1.638 27.781 1.00 85.00 285 LEU A N 1
ATOM 2127 C CA . LEU A 1 285 ? -13.832 -1.085 27.014 1.00 85.00 285 LEU A CA 1
ATOM 2128 C C . LEU A 1 285 ? -13.512 -2.073 25.895 1.00 85.00 285 LEU A C 1
ATOM 2130 O O . LEU A 1 285 ? -13.183 -3.223 26.169 1.00 85.00 285 LEU A O 1
ATOM 2134 N N . GLY A 1 286 ? -13.689 -1.664 24.642 1.00 76.25 286 GLY A N 1
ATOM 2135 C CA . GLY A 1 286 ? -13.723 -2.611 23.518 1.00 76.25 286 GLY A CA 1
ATOM 2136 C C . GLY A 1 286 ? -14.421 -2.098 22.266 1.00 76.25 286 GLY A C 1
ATOM 2137 O O . GLY A 1 286 ? -14.238 -2.651 21.179 1.00 76.25 286 GLY A O 1
ATOM 2138 N N . ASN A 1 287 ? -15.224 -1.043 22.414 1.00 72.00 287 ASN A N 1
ATOM 2139 C CA . ASN A 1 287 ? -16.179 -0.603 21.409 1.00 72.00 287 ASN A CA 1
ATOM 2140 C C . ASN A 1 287 ? -15.485 0.238 20.325 1.00 72.00 287 ASN A C 1
ATOM 2142 O O . ASN A 1 287 ? -14.551 0.999 20.582 1.00 72.00 287 ASN A O 1
ATOM 2146 N N . ASN A 1 288 ? -15.902 0.059 19.071 1.00 66.88 288 ASN A N 1
ATOM 2147 C CA . ASN A 1 288 ? -15.130 0.505 17.912 1.00 66.88 288 ASN A CA 1
ATOM 2148 C C . ASN A 1 288 ? -15.292 2.015 17.634 1.00 66.88 288 ASN A C 1
ATOM 2150 O O . ASN A 1 288 ? -16.273 2.462 17.038 1.00 66.88 288 ASN A O 1
ATOM 2154 N N . TYR A 1 289 ? -14.287 2.791 18.043 1.00 64.19 289 TYR A N 1
ATOM 2155 C CA . TYR A 1 289 ? -14.247 4.259 18.030 1.00 64.19 289 TYR A CA 1
ATOM 2156 C C . TYR A 1 289 ? -14.552 4.964 16.700 1.00 64.19 289 TYR A C 1
ATOM 2158 O O . TYR A 1 289 ? -15.351 5.903 16.723 1.00 64.19 289 TYR A O 1
ATOM 2166 N N . PRO A 1 290 ? -13.981 4.575 15.537 1.00 64.38 290 PRO A N 1
ATOM 2167 C CA . PRO A 1 290 ? -14.161 5.366 14.325 1.00 64.38 290 PRO A CA 1
ATOM 2168 C C . PRO A 1 290 ? -15.623 5.444 13.886 1.00 64.38 290 PRO A C 1
ATOM 2170 O O . PRO A 1 290 ? -16.029 6.447 13.313 1.00 64.38 290 PRO A O 1
ATOM 2173 N N . TYR A 1 291 ? -16.415 4.407 14.169 1.00 67.75 291 TYR A N 1
ATOM 2174 C CA . TYR A 1 291 ? -17.825 4.353 13.793 1.00 67.75 291 TYR A CA 1
ATOM 2175 C C . TYR A 1 291 ? -18.704 5.220 14.697 1.00 67.75 291 TYR A C 1
ATOM 2177 O O . TYR A 1 291 ? -19.639 5.833 14.191 1.00 67.75 291 TYR A O 1
ATOM 2185 N N . MET A 1 292 ? -18.356 5.377 15.981 1.00 70.88 292 MET A N 1
ATOM 2186 C CA . MET A 1 292 ? -19.094 6.258 16.896 1.00 70.88 292 MET A CA 1
ATOM 2187 C C . MET A 1 292 ? -19.085 7.721 16.425 1.00 70.88 292 MET A C 1
ATOM 2189 O O . MET A 1 292 ? -20.113 8.386 16.506 1.00 70.88 292 MET A O 1
ATOM 2193 N N . LEU A 1 293 ? -17.966 8.204 15.869 1.00 72.12 293 LEU A N 1
ATOM 2194 C CA . LEU A 1 293 ? -17.882 9.554 15.296 1.00 72.12 293 LEU A CA 1
ATOM 2195 C C . LEU A 1 293 ? -18.717 9.706 14.013 1.00 72.12 293 LEU A C 1
ATOM 2197 O O . LEU A 1 293 ? -19.339 10.741 13.791 1.00 72.12 293 LEU A O 1
ATOM 2201 N N . HIS A 1 294 ? -18.784 8.661 13.182 1.00 70.94 294 HIS A N 1
ATOM 2202 C CA . HIS A 1 294 ? -19.642 8.657 11.989 1.00 70.94 294 HIS A CA 1
ATOM 2203 C C . HIS A 1 294 ? -21.132 8.569 12.344 1.00 70.94 294 HIS A C 1
ATOM 2205 O O . HIS A 1 294 ? -21.960 9.193 11.683 1.00 70.94 294 HIS A O 1
ATOM 2211 N N . ALA A 1 295 ? -21.485 7.822 13.393 1.00 70.69 295 ALA A N 1
ATOM 2212 C CA . ALA A 1 295 ? -22.847 7.765 13.917 1.00 70.69 295 ALA A CA 1
ATOM 2213 C C . ALA A 1 295 ? -23.287 9.129 14.475 1.00 70.69 295 ALA A C 1
ATOM 2215 O O . ALA A 1 295 ? -24.394 9.577 14.183 1.00 70.69 295 ALA A O 1
ATOM 2216 N N . ASP A 1 296 ? -22.402 9.817 15.199 1.00 73.50 296 ASP A N 1
ATOM 2217 C CA . ASP A 1 296 ? -22.624 11.185 15.675 1.00 73.50 296 ASP A CA 1
ATOM 2218 C C . ASP A 1 296 ? -22.840 12.173 14.513 1.00 73.50 296 ASP A C 1
ATOM 2220 O O . ASP A 1 296 ? -23.830 12.906 14.498 1.00 73.50 296 ASP A O 1
ATOM 2224 N N . ALA A 1 297 ? -21.990 12.130 13.480 1.00 73.44 297 ALA A N 1
ATOM 2225 C CA . ALA A 1 297 ? -22.164 12.954 12.281 1.00 73.44 297 ALA A CA 1
ATOM 2226 C C . ALA A 1 297 ? -23.516 12.711 11.593 1.00 73.44 297 ALA A C 1
ATOM 2228 O O . ALA A 1 297 ? -24.167 13.657 11.150 1.00 73.44 297 ALA A O 1
ATOM 2229 N N . ARG A 1 298 ? -23.982 11.457 11.541 1.00 72.00 298 ARG A N 1
ATOM 2230 C CA . ARG A 1 298 ? -25.302 11.119 10.991 1.00 72.00 298 ARG A CA 1
ATOM 2231 C C . ARG A 1 298 ? -26.439 11.674 11.844 1.00 72.00 298 ARG A C 1
ATOM 2233 O O . ARG A 1 298 ? -27.362 12.266 11.295 1.00 72.00 298 ARG A O 1
ATOM 2240 N N . ASN A 1 299 ? -26.360 11.534 13.166 1.00 72.00 299 ASN A N 1
ATOM 2241 C CA . ASN A 1 299 ? -27.362 12.081 14.086 1.00 72.00 299 ASN A CA 1
ATOM 2242 C C . ASN A 1 299 ? -27.459 13.613 13.988 1.00 72.00 299 ASN A C 1
ATOM 2244 O O . ASN A 1 299 ? -28.534 14.178 14.176 1.00 72.00 299 ASN A O 1
ATOM 2248 N N . LYS A 1 300 ? -26.347 14.278 13.653 1.00 77.06 300 LYS A N 1
ATOM 2249 C CA . LYS A 1 300 ? -26.257 15.730 13.438 1.00 77.06 300 LYS A CA 1
ATOM 2250 C C . LYS A 1 300 ? -26.566 16.174 12.001 1.00 77.06 300 LYS A C 1
ATOM 2252 O O . LYS A 1 300 ? -26.576 17.374 11.741 1.00 77.06 300 LYS A O 1
ATOM 2257 N N . GLY A 1 301 ? -26.804 15.245 11.071 1.00 76.88 301 GLY A N 1
ATOM 2258 C CA . GLY A 1 301 ? -27.059 15.542 9.656 1.00 76.88 301 GLY A CA 1
ATOM 2259 C C . GLY A 1 301 ? -25.837 16.035 8.869 1.00 76.88 301 GLY A C 1
ATOM 2260 O O . GLY A 1 301 ? -25.992 16.627 7.806 1.00 76.88 301 GLY A O 1
ATOM 2261 N N . THR A 1 302 ? -24.619 15.812 9.371 1.00 77.94 302 THR A N 1
ATOM 2262 C CA . THR A 1 302 ? -23.351 16.238 8.747 1.00 77.94 302 THR A CA 1
ATOM 2263 C C . THR A 1 302 ? -22.599 15.083 8.079 1.00 77.94 302 THR A C 1
ATOM 2265 O O . THR A 1 302 ? -21.432 15.224 7.721 1.00 77.94 302 THR A O 1
ATOM 2268 N N . HIS A 1 303 ? -23.237 13.925 7.883 1.00 72.06 303 HIS A N 1
ATOM 2269 C CA . HIS A 1 303 ? -22.622 12.713 7.316 1.00 72.06 303 HIS A CA 1
ATOM 2270 C C . HIS A 1 303 ? -22.335 12.779 5.809 1.00 72.06 303 HIS A C 1
ATOM 2272 O O . HIS A 1 303 ? -21.780 11.826 5.270 1.00 72.06 303 HIS A O 1
ATOM 2278 N N . LEU A 1 304 ? -22.702 13.879 5.147 1.00 71.56 304 LEU A N 1
ATOM 2279 C CA . LEU A 1 304 ? -22.373 14.198 3.749 1.00 71.56 304 LEU A CA 1
ATOM 2280 C C . LEU A 1 304 ? -21.503 15.461 3.633 1.00 71.56 304 LEU A C 1
ATOM 2282 O O . LEU A 1 304 ? -21.093 15.830 2.533 1.00 71.56 304 LEU A O 1
ATOM 2286 N N . ASP A 1 305 ? -21.226 16.139 4.754 1.00 72.88 305 ASP A N 1
ATOM 2287 C CA . ASP A 1 305 ? -20.345 17.303 4.783 1.00 72.88 305 ASP A CA 1
ATOM 2288 C C . ASP A 1 305 ? -18.904 16.827 4.589 1.00 72.88 305 ASP A C 1
ATOM 2290 O O . ASP A 1 305 ? -18.295 16.195 5.458 1.00 72.88 305 ASP A O 1
ATOM 2294 N N . ARG A 1 306 ? -18.356 17.148 3.417 1.00 69.38 306 ARG A N 1
ATOM 2295 C CA . ARG A 1 306 ? -17.006 16.762 3.011 1.00 69.38 306 ARG A CA 1
ATOM 2296 C C . ARG A 1 306 ? -15.949 17.213 4.016 1.00 69.38 306 ARG A C 1
ATOM 2298 O O . ARG A 1 306 ? -15.063 16.431 4.352 1.00 69.38 306 ARG A O 1
ATOM 2305 N N . ASP A 1 307 ? -16.014 18.455 4.483 1.00 68.12 307 ASP A N 1
ATOM 2306 C CA . ASP A 1 307 ? -14.984 19.018 5.355 1.00 68.12 307 ASP A CA 1
ATOM 2307 C C . ASP A 1 307 ? -15.092 18.417 6.759 1.00 68.12 307 ASP A C 1
ATOM 2309 O O . ASP A 1 307 ? -14.076 18.111 7.388 1.00 68.12 307 ASP A O 1
ATOM 2313 N N . HIS A 1 308 ? -16.317 18.150 7.217 1.00 73.44 308 HIS A N 1
ATOM 2314 C CA . HIS A 1 308 ? -16.558 17.403 8.445 1.00 73.44 308 HIS A CA 1
ATOM 2315 C C . HIS A 1 308 ? -16.001 15.972 8.362 1.00 73.44 308 HIS A C 1
ATOM 2317 O O . HIS A 1 308 ? -15.224 15.573 9.228 1.00 73.44 308 HIS A O 1
ATOM 2323 N N . LEU A 1 309 ? -16.334 15.207 7.317 1.00 70.12 309 LEU A N 1
ATOM 2324 C CA . LEU A 1 309 ? -15.854 13.830 7.139 1.00 70.12 309 LEU A CA 1
ATOM 2325 C C . LEU A 1 309 ? -14.330 13.754 6.984 1.00 70.12 309 LEU A C 1
ATOM 2327 O O . LEU A 1 309 ? -13.706 12.823 7.492 1.00 70.12 309 LEU A O 1
ATOM 2331 N N . ASN A 1 310 ? -13.720 14.740 6.320 1.00 66.44 310 ASN A N 1
ATOM 2332 C CA . ASN A 1 310 ? -12.267 14.855 6.206 1.00 66.44 310 ASN A CA 1
ATOM 2333 C C . ASN A 1 310 ? -11.605 15.057 7.573 1.00 66.44 310 ASN A C 1
ATOM 2335 O O . ASN A 1 310 ? -10.606 14.401 7.868 1.00 66.44 310 ASN A O 1
ATOM 2339 N N . ARG A 1 311 ? -12.166 15.929 8.423 1.00 69.44 311 ARG A N 1
ATOM 2340 C CA . ARG A 1 311 ? -11.680 16.108 9.800 1.00 69.44 311 ARG A CA 1
ATOM 2341 C C . ARG A 1 311 ? -11.820 14.825 10.608 1.00 69.44 311 ARG A C 1
ATOM 2343 O O . ARG A 1 311 ? -10.821 14.356 11.147 1.00 69.44 311 ARG A O 1
ATOM 2350 N N . LEU A 1 312 ? -13.001 14.197 10.587 1.00 68.88 312 LEU A N 1
ATOM 2351 C CA . LEU A 1 312 ? -13.219 12.913 11.258 1.00 68.88 312 LEU A CA 1
ATOM 2352 C C . LEU A 1 312 ? -12.232 11.855 10.774 1.00 68.88 312 LEU A C 1
ATOM 2354 O O . LEU A 1 312 ? -11.739 11.068 11.576 1.00 68.88 312 LEU A O 1
ATOM 2358 N N . TYR A 1 313 ? -11.920 11.826 9.475 1.00 65.06 313 TYR A N 1
ATOM 2359 C CA . TYR A 1 313 ? -10.924 10.919 8.917 1.00 65.06 313 TYR A CA 1
ATOM 2360 C C . TYR A 1 313 ? -9.537 11.143 9.521 1.00 65.06 313 TYR A C 1
ATOM 2362 O O . TYR A 1 313 ? -8.911 10.167 9.933 1.00 65.06 313 TYR A O 1
ATOM 2370 N N . ILE A 1 314 ? -9.078 12.396 9.580 1.00 63.09 314 ILE A N 1
ATOM 2371 C CA . ILE A 1 314 ? -7.772 12.767 10.140 1.00 63.09 314 ILE A CA 1
ATOM 2372 C C . ILE A 1 314 ? -7.704 12.382 11.622 1.00 63.09 314 ILE A C 1
ATOM 2374 O O . ILE A 1 314 ? -6.759 11.715 12.032 1.00 63.09 314 ILE A O 1
ATOM 2378 N N . GLU A 1 315 ? -8.735 12.710 12.401 1.00 63.72 315 GLU A N 1
ATOM 2379 C CA . GLU A 1 315 ? -8.820 12.404 13.841 1.00 63.72 315 GLU A CA 1
ATOM 2380 C C . GLU A 1 315 ? -8.779 10.900 14.144 1.00 63.72 315 GLU A C 1
ATOM 2382 O O . GLU A 1 315 ? -8.347 10.465 15.209 1.00 63.72 315 GLU A O 1
ATOM 2387 N N . THR A 1 316 ? -9.204 10.081 13.187 1.00 62.44 316 THR A N 1
ATOM 2388 C CA . THR A 1 316 ? -9.231 8.620 13.301 1.00 62.44 316 THR A CA 1
ATOM 2389 C C . THR A 1 316 ? -8.098 7.945 12.525 1.00 62.44 316 THR A C 1
ATOM 2391 O O . THR A 1 316 ? -8.046 6.719 12.488 1.00 62.44 316 THR A O 1
ATOM 2394 N N . TYR A 1 317 ? -7.193 8.700 11.894 1.00 59.25 317 TYR A N 1
ATOM 2395 C CA . TYR A 1 317 ? -6.189 8.175 10.964 1.00 59.25 317 TYR A CA 1
ATOM 2396 C C . TYR A 1 317 ? -5.172 7.251 11.636 1.00 59.25 317 TYR A C 1
ATOM 2398 O O . TYR A 1 317 ? -4.913 6.157 11.132 1.00 59.25 317 TYR A O 1
ATOM 2406 N N . ASP A 1 318 ? -4.623 7.651 12.783 1.00 54.88 318 ASP A N 1
ATOM 2407 C CA . ASP A 1 318 ? -3.587 6.870 13.467 1.00 54.88 318 ASP A CA 1
ATOM 2408 C C . ASP A 1 318 ? -4.108 5.497 13.906 1.00 54.88 318 ASP A C 1
ATOM 2410 O O . ASP A 1 318 ? -3.469 4.488 13.633 1.00 54.88 318 ASP A O 1
ATOM 2414 N N . ILE A 1 319 ? -5.344 5.424 14.410 1.00 57.91 319 ILE A N 1
ATOM 2415 C CA . ILE A 1 319 ? -6.039 4.165 14.766 1.00 57.91 319 ILE A CA 1
ATOM 2416 C C . ILE A 1 319 ? -6.095 3.192 13.589 1.00 57.91 319 ILE A C 1
ATOM 2418 O O . ILE A 1 319 ? -6.089 1.969 13.749 1.00 57.91 319 ILE A O 1
ATOM 2422 N N . ARG A 1 320 ? -6.176 3.742 12.380 1.00 53.72 320 ARG A N 1
ATOM 2423 C CA . ARG A 1 320 ? -6.320 2.977 11.145 1.00 53.72 320 ARG A CA 1
ATOM 2424 C C . ARG A 1 320 ? -4.977 2.591 10.546 1.00 53.72 320 ARG A C 1
ATOM 2426 O O . ARG A 1 320 ? -4.919 1.560 9.886 1.00 53.72 320 ARG A O 1
ATOM 2433 N N . LYS A 1 321 ? -3.934 3.400 10.767 1.00 49.59 321 LYS A N 1
ATOM 2434 C CA . LYS A 1 321 ? -2.592 3.221 10.199 1.00 49.59 321 LYS A CA 1
ATOM 2435 C C . LYS A 1 321 ? -1.648 2.435 11.107 1.00 49.59 321 LYS A C 1
ATOM 2437 O O . LYS A 1 321 ? -0.973 1.543 10.610 1.00 49.59 321 LYS A O 1
ATOM 2442 N N . THR A 1 322 ? -1.543 2.796 12.384 1.00 48.56 322 THR A N 1
ATOM 2443 C CA . THR A 1 322 ? -0.591 2.160 13.313 1.00 48.56 322 THR A CA 1
ATOM 2444 C C . THR A 1 322 ? -1.156 0.886 13.917 1.00 48.56 322 THR A C 1
ATOM 2446 O O . THR A 1 322 ? -0.410 0.081 14.450 1.00 48.56 322 THR A O 1
ATOM 2449 N N . GLY A 1 323 ? -2.467 0.656 13.791 1.00 49.28 323 GLY A N 1
ATOM 2450 C CA . GLY A 1 323 ? -3.069 -0.587 14.255 1.00 49.28 323 GLY A CA 1
ATOM 2451 C C . GLY A 1 323 ? -2.986 -0.765 15.769 1.00 49.28 323 GLY A C 1
ATOM 2452 O O . GLY A 1 323 ? -3.201 -1.884 16.222 1.00 49.28 323 GLY A O 1
ATOM 2453 N N . VAL A 1 324 ? -2.756 0.310 16.544 1.00 49.38 324 VAL A N 1
ATOM 2454 C CA . VAL A 1 324 ? -2.878 0.315 18.015 1.00 49.38 324 VAL A CA 1
ATOM 2455 C C . VAL A 1 324 ? -4.351 0.222 18.393 1.00 49.38 324 VAL A C 1
ATOM 2457 O O . VAL A 1 324 ? -5.020 1.150 18.843 1.00 49.38 324 VAL A O 1
ATOM 2460 N N . ARG A 1 325 ? -4.889 -0.944 18.081 1.00 56.03 325 ARG A N 1
ATOM 2461 C CA . ARG A 1 325 ? -6.130 -1.494 18.577 1.00 56.03 325 ARG A CA 1
ATOM 2462 C C . ARG A 1 325 ? -5.751 -2.321 19.789 1.00 56.03 325 ARG A C 1
ATOM 2464 O O . ARG A 1 325 ? -4.589 -2.667 19.965 1.00 56.03 325 ARG A O 1
ATOM 2471 N N . MET A 1 326 ? -6.736 -2.588 20.636 1.00 60.22 326 MET A N 1
ATOM 2472 C CA . MET A 1 326 ? -6.542 -3.415 21.822 1.00 60.22 326 MET A CA 1
ATOM 2473 C C . MET A 1 326 ? -5.819 -4.690 21.401 1.00 60.22 326 MET A C 1
ATOM 2475 O O . MET A 1 326 ? -6.309 -5.436 20.559 1.00 60.22 326 MET A O 1
ATOM 2479 N N . ASP A 1 327 ? -4.610 -4.857 21.906 1.00 63.94 327 ASP A N 1
ATOM 2480 C CA . ASP A 1 327 ? -3.699 -5.889 21.458 1.00 63.94 327 ASP A CA 1
ATOM 2481 C C . ASP A 1 327 ? -3.493 -6.926 22.571 1.00 63.94 327 ASP A C 1
ATOM 2483 O O . ASP A 1 327 ? -3.864 -6.674 23.729 1.00 63.94 327 ASP A O 1
ATOM 2487 N N . PRO A 1 328 ? -2.914 -8.094 22.248 1.00 67.00 328 PRO A N 1
ATOM 2488 C CA . PRO A 1 328 ? -2.699 -9.165 23.219 1.00 67.00 328 PRO A CA 1
ATOM 2489 C C . PRO A 1 328 ? -1.748 -8.795 24.360 1.00 67.00 328 PRO A C 1
ATOM 2491 O O . PRO A 1 328 ? -1.667 -9.542 25.324 1.00 67.00 328 PRO A O 1
ATOM 2494 N N . VAL A 1 329 ? -1.012 -7.685 24.265 1.00 70.00 329 VAL A N 1
ATOM 2495 C CA . VAL A 1 329 ? -0.008 -7.267 25.251 1.00 70.00 329 VAL A CA 1
ATOM 2496 C C . VAL A 1 329 ? -0.557 -6.173 26.168 1.00 70.00 329 VAL A C 1
ATOM 2498 O O . VAL A 1 329 ? -0.398 -6.254 27.385 1.00 70.00 329 VAL A O 1
ATOM 2501 N N . THR A 1 330 ? -1.223 -5.160 25.612 1.00 72.94 330 THR A N 1
ATOM 2502 C CA . THR A 1 330 ? -1.739 -4.004 26.360 1.00 72.94 330 THR A CA 1
ATOM 2503 C C . THR A 1 330 ? -3.071 -4.310 27.051 1.00 72.94 330 THR A C 1
ATOM 2505 O O . THR A 1 330 ? -3.271 -3.930 28.206 1.00 72.94 330 THR A O 1
ATOM 2508 N N . THR A 1 331 ? -3.990 -5.023 26.388 1.00 76.38 331 THR A N 1
ATOM 2509 C CA . THR A 1 331 ? -5.345 -5.283 26.925 1.00 76.38 331 THR A CA 1
ATOM 2510 C C . THR A 1 331 ? -5.319 -6.088 28.228 1.00 76.38 331 THR A C 1
ATOM 2512 O O . THR A 1 331 ? -5.998 -5.688 29.178 1.00 76.38 331 THR A O 1
ATOM 2515 N N . PRO A 1 332 ? -4.513 -7.166 28.345 1.00 77.69 332 PRO A N 1
ATOM 2516 C CA . PRO A 1 332 ? -4.468 -7.958 29.573 1.00 77.69 332 PRO A CA 1
ATOM 2517 C C . PRO A 1 332 ? -3.869 -7.244 30.789 1.00 77.69 332 PRO A C 1
ATOM 2519 O O . PRO A 1 332 ? -4.044 -7.710 31.912 1.00 77.69 332 PRO A O 1
ATOM 2522 N N . ARG A 1 333 ? -3.192 -6.102 30.599 1.00 83.50 333 ARG A N 1
ATOM 2523 C CA . ARG A 1 333 ? -2.566 -5.325 31.686 1.00 83.50 333 ARG A CA 1
ATOM 2524 C C . ARG A 1 333 ? -3.537 -4.407 32.424 1.00 83.50 333 ARG A C 1
ATOM 2526 O O . ARG A 1 333 ? -3.269 -4.043 33.568 1.00 83.50 333 ARG A O 1
ATOM 2533 N N . ILE A 1 334 ? -4.667 -4.058 31.805 1.00 88.88 334 ILE A N 1
ATOM 2534 C CA . ILE A 1 334 ? -5.646 -3.107 32.354 1.00 88.88 334 ILE A CA 1
ATOM 2535 C C . ILE A 1 334 ? -6.131 -3.511 33.755 1.00 88.88 334 ILE A C 1
ATOM 2537 O O . ILE A 1 334 ? -6.067 -2.662 34.647 1.00 88.88 334 ILE A O 1
ATOM 2541 N N . PRO A 1 335 ? -6.568 -4.765 34.015 1.00 93.19 335 PRO A N 1
ATOM 2542 C CA . PRO A 1 335 ? -7.044 -5.136 35.345 1.00 93.19 335 PRO A CA 1
ATOM 2543 C C . PRO A 1 335 ? -5.973 -4.964 36.420 1.00 93.19 335 PRO A C 1
ATOM 2545 O O . PRO A 1 335 ? -6.255 -4.422 37.487 1.00 93.19 335 PRO A O 1
ATOM 2548 N N . ARG A 1 336 ? -4.734 -5.375 36.126 1.00 90.62 336 ARG A N 1
ATOM 2549 C CA . ARG A 1 336 ? -3.598 -5.251 37.044 1.00 90.62 336 ARG A CA 1
ATOM 2550 C C . ARG A 1 336 ? -3.298 -3.790 37.380 1.00 90.62 336 ARG A C 1
ATOM 2552 O O . ARG A 1 336 ? -3.160 -3.462 38.556 1.00 90.62 336 ARG A O 1
ATOM 2559 N N . GLU A 1 337 ? -3.223 -2.925 36.370 1.00 91.44 337 GLU A N 1
ATOM 2560 C CA . GLU A 1 337 ? -2.959 -1.493 36.554 1.00 91.44 337 GLU A CA 1
ATOM 2561 C C . GLU A 1 337 ? -4.063 -0.829 37.384 1.00 91.44 337 GLU A C 1
ATOM 2563 O O . GLU A 1 337 ? -3.793 -0.126 38.356 1.00 91.44 337 GLU A O 1
ATOM 2568 N N . TRP A 1 338 ? -5.327 -1.073 37.036 1.00 94.81 338 TRP A N 1
ATOM 2569 C CA . TRP A 1 338 ? -6.451 -0.427 37.709 1.00 94.81 338 TRP A CA 1
ATOM 2570 C C . TRP A 1 338 ? -6.574 -0.904 39.162 1.00 94.81 338 TRP A C 1
ATOM 2572 O O . TRP A 1 338 ? -6.763 -0.087 40.059 1.00 94.81 338 TRP A O 1
ATOM 2582 N N . ARG A 1 339 ? -6.367 -2.197 39.435 1.00 95.00 339 ARG A N 1
ATOM 2583 C CA . ARG A 1 339 ? -6.264 -2.729 40.806 1.00 95.00 339 ARG A CA 1
ATOM 2584 C C . ARG A 1 339 ? -5.168 -2.045 41.619 1.00 95.00 339 ARG A C 1
ATOM 2586 O O . ARG A 1 339 ? -5.397 -1.694 42.776 1.00 95.00 339 ARG A O 1
ATOM 2593 N N . ALA A 1 340 ? -4.006 -1.804 41.010 1.00 94.06 340 ALA A N 1
ATOM 2594 C CA . ALA A 1 340 ? -2.913 -1.081 41.653 1.00 94.06 340 ALA A CA 1
ATOM 2595 C C . ALA A 1 340 ? -3.286 0.379 41.961 1.00 94.06 340 ALA A C 1
ATOM 2597 O O . ALA A 1 340 ? -2.996 0.854 43.058 1.00 94.06 340 ALA A O 1
ATOM 2598 N N . VAL A 1 341 ? -3.994 1.066 41.053 1.00 93.88 341 VAL A N 1
ATOM 2599 C CA . VAL A 1 341 ? -4.532 2.418 41.295 1.00 93.88 341 VAL A CA 1
ATOM 2600 C C . VAL A 1 341 ? -5.427 2.432 42.534 1.00 93.88 341 VAL A C 1
ATOM 2602 O O . VAL A 1 341 ? -5.228 3.260 43.422 1.00 93.88 341 VAL A O 1
ATOM 2605 N N . PHE A 1 342 ? -6.384 1.510 42.636 1.00 93.88 342 PHE A N 1
ATOM 2606 C CA . PHE A 1 342 ? -7.313 1.450 43.771 1.00 93.88 342 PHE A CA 1
ATOM 2607 C C . PHE A 1 342 ? -6.700 0.847 45.048 1.00 93.88 342 PHE A C 1
ATOM 2609 O O . PHE A 1 342 ? -7.320 0.907 46.105 1.00 93.88 342 PHE A O 1
ATOM 2616 N N . GLY A 1 343 ? -5.476 0.311 44.983 1.00 93.06 343 GLY A N 1
ATOM 2617 C CA . GLY A 1 343 ? -4.803 -0.310 46.125 1.00 93.06 343 GLY A CA 1
ATOM 2618 C C . GLY A 1 343 ? -5.424 -1.642 46.559 1.00 93.06 343 GLY A C 1
ATOM 2619 O O . GLY A 1 343 ? -5.290 -2.025 47.719 1.00 93.06 343 GLY A O 1
ATOM 2620 N N . ASP A 1 344 ? -6.102 -2.343 45.647 1.00 93.50 344 ASP A N 1
ATOM 2621 C CA . ASP A 1 344 ? -6.800 -3.604 45.913 1.00 93.50 344 ASP A CA 1
ATOM 2622 C C . ASP A 1 344 ? -6.501 -4.619 44.800 1.00 93.50 344 ASP A C 1
ATOM 2624 O O . ASP A 1 344 ? -7.144 -4.631 43.749 1.00 93.50 344 ASP A O 1
ATOM 2628 N N . ALA A 1 345 ? -5.496 -5.470 45.033 1.00 91.94 345 ALA A N 1
ATOM 2629 C CA . ALA A 1 345 ? -5.036 -6.486 44.082 1.00 91.94 345 ALA A CA 1
ATOM 2630 C C . ALA A 1 345 ? -6.094 -7.560 43.765 1.00 91.94 345 ALA A C 1
ATOM 2632 O O . ALA A 1 345 ? -6.024 -8.192 42.713 1.00 91.94 345 ALA A O 1
ATOM 2633 N N . GLU A 1 346 ? -7.089 -7.727 44.639 1.00 92.69 346 GLU A N 1
ATOM 2634 C CA . GLU A 1 346 ? -8.151 -8.728 44.518 1.00 92.69 346 GLU A CA 1
ATOM 2635 C C . GLU A 1 346 ? -9.505 -8.087 44.177 1.00 92.69 346 GLU A C 1
ATOM 2637 O O . GLU A 1 346 ? -10.534 -8.764 44.227 1.00 92.69 346 GLU A O 1
ATOM 2642 N N . LEU A 1 347 ? -9.533 -6.792 43.814 1.00 95.25 347 LEU A N 1
ATOM 2643 C CA . LEU A 1 347 ? -10.770 -6.087 43.474 1.00 95.25 347 LEU A CA 1
ATOM 2644 C C . LEU A 1 347 ? -11.538 -6.882 42.404 1.00 95.25 347 LEU A C 1
ATOM 2646 O O . LEU A 1 347 ? -11.003 -7.089 41.302 1.00 95.25 347 LEU A O 1
ATOM 2650 N N . PRO A 1 348 ? -12.782 -7.322 42.684 1.00 96.62 348 PRO A N 1
ATOM 2651 C CA . PRO A 1 348 ? -13.589 -8.017 41.694 1.00 96.62 348 PRO A CA 1
ATOM 2652 C C . PRO A 1 348 ? -13.875 -7.099 40.508 1.00 96.62 348 PRO A C 1
ATOM 2654 O O . PRO A 1 348 ? -14.377 -5.982 40.682 1.00 96.62 348 PRO A O 1
ATOM 2657 N N . MET A 1 349 ? -13.578 -7.583 39.303 1.00 96.94 349 MET A N 1
ATOM 2658 C CA . MET A 1 349 ? -13.749 -6.835 38.058 1.00 96.94 349 MET A CA 1
ATOM 2659 C C . MET A 1 349 ? -14.569 -7.637 37.054 1.00 96.94 349 MET A C 1
ATOM 2661 O O . MET A 1 349 ? -14.421 -8.851 36.976 1.00 96.94 349 MET A O 1
ATOM 2665 N N . ALA A 1 350 ? -15.384 -6.975 36.240 1.00 95.81 350 ALA A N 1
ATOM 2666 C CA . ALA A 1 350 ? -16.041 -7.594 35.094 1.00 95.81 350 ALA A CA 1
ATOM 2667 C C . ALA A 1 350 ? -15.831 -6.776 33.829 1.00 95.81 350 ALA A C 1
ATOM 2669 O O . ALA A 1 350 ? -15.902 -5.550 33.880 1.00 95.81 350 ALA A O 1
ATOM 2670 N N . PHE A 1 351 ? -15.643 -7.451 32.697 1.00 94.12 351 PHE A N 1
ATOM 2671 C CA . PHE A 1 351 ? -15.633 -6.817 31.385 1.00 94.12 351 PHE A CA 1
ATOM 2672 C C . PHE A 1 351 ? -16.912 -7.126 30.617 1.00 94.12 351 PHE A C 1
ATOM 2674 O O . PHE 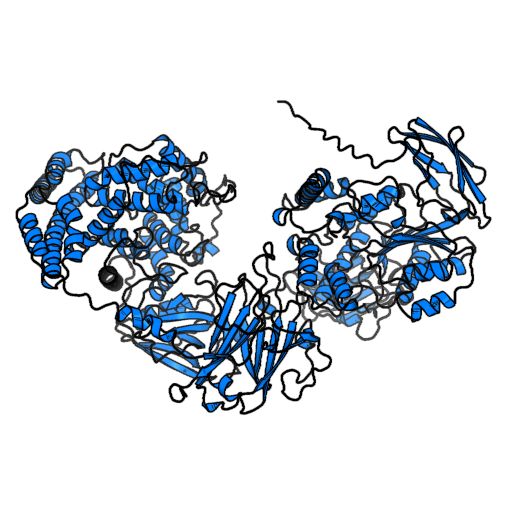A 1 351 ? -17.296 -8.284 30.442 1.00 94.12 351 PHE A O 1
ATOM 2681 N N . ILE A 1 352 ? -17.558 -6.067 30.142 1.00 93.25 352 ILE A N 1
ATOM 2682 C CA . ILE A 1 352 ? -18.670 -6.149 29.208 1.00 93.25 352 ILE A CA 1
ATOM 2683 C C . ILE A 1 352 ? -18.079 -6.371 27.817 1.00 93.25 352 ILE A C 1
ATOM 2685 O O . ILE A 1 352 ? -17.348 -5.529 27.285 1.00 93.25 352 ILE A O 1
ATOM 2689 N N . LEU A 1 353 ? -18.402 -7.527 27.248 1.00 90.19 353 LEU A N 1
ATOM 2690 C CA . LEU A 1 353 ? -18.001 -7.924 25.909 1.00 90.19 353 LEU A CA 1
ATOM 2691 C C . LEU A 1 353 ? -18.679 -7.035 24.853 1.00 90.19 353 LEU A C 1
ATOM 2693 O O . LEU A 1 353 ? -19.800 -6.579 25.079 1.00 90.19 353 LEU A O 1
ATOM 2697 N N . PRO A 1 354 ? -18.069 -6.783 23.682 1.00 85.50 354 PRO A N 1
ATOM 2698 C CA . PRO A 1 354 ? -18.752 -6.050 22.624 1.00 85.50 354 PRO A CA 1
ATOM 2699 C C . PRO A 1 354 ? -19.940 -6.867 22.076 1.00 85.50 354 PRO A C 1
ATOM 2701 O O . PRO A 1 354 ? -19.840 -8.099 21.941 1.00 85.50 354 PRO A O 1
ATOM 2704 N N . PRO A 1 355 ? -21.063 -6.203 21.739 1.00 85.31 355 PRO A N 1
ATOM 2705 C CA . PRO A 1 355 ? -22.256 -6.859 21.207 1.00 85.31 355 PRO A CA 1
ATOM 2706 C C . PRO A 1 355 ? -22.018 -7.434 19.799 1.00 85.31 355 PRO A C 1
ATOM 2708 O O . PRO A 1 355 ? -20.924 -7.358 19.228 1.00 85.31 355 PRO A O 1
ATOM 2711 N N . GLY A 1 356 ? -23.049 -8.056 19.228 1.00 79.94 356 GLY A N 1
ATOM 2712 C CA . GLY A 1 356 ? -23.054 -8.411 17.812 1.00 79.94 356 GLY A CA 1
ATOM 2713 C C . GLY A 1 356 ? -23.073 -7.181 16.910 1.00 79.94 356 GLY A C 1
ATOM 2714 O O . GLY A 1 356 ? -23.317 -6.064 17.356 1.00 79.94 356 GLY A O 1
ATOM 2715 N N . SER A 1 357 ? -22.804 -7.380 15.624 1.00 75.25 357 SER A N 1
ATOM 2716 C CA . SER A 1 357 ? -23.019 -6.337 14.627 1.00 75.25 357 SER A CA 1
ATOM 2717 C C . SER A 1 357 ? -23.430 -6.927 13.286 1.00 75.25 357 SER A C 1
ATOM 2719 O O . SER A 1 357 ? -22.860 -7.926 12.848 1.00 75.25 357 SER A O 1
ATOM 2721 N N . ALA A 1 358 ? -24.381 -6.268 12.616 1.00 69.38 358 ALA A N 1
ATOM 2722 C CA . ALA A 1 358 ? -24.715 -6.532 11.212 1.00 69.38 358 ALA A CA 1
ATOM 2723 C C . ALA A 1 358 ? -23.618 -6.029 10.267 1.00 69.38 358 ALA A C 1
ATOM 2725 O O . ALA A 1 358 ? -23.603 -6.386 9.094 1.00 69.38 358 ALA A O 1
ATOM 2726 N N . LEU A 1 359 ? -22.738 -5.171 10.792 1.00 66.69 359 LEU A N 1
ATOM 2727 C CA . LEU A 1 359 ? -21.673 -4.532 10.050 1.00 66.69 359 LEU A CA 1
ATOM 2728 C C . LEU A 1 359 ? -20.429 -5.435 10.033 1.00 66.69 359 LEU A C 1
ATOM 2730 O O . LEU A 1 359 ? -19.793 -5.520 11.079 1.00 66.69 359 LEU A O 1
ATOM 2734 N N . ASP A 1 360 ? -20.064 -6.116 8.938 1.00 66.94 360 ASP A N 1
ATOM 2735 C CA . ASP A 1 360 ? -19.023 -7.175 8.900 1.00 66.94 360 ASP A CA 1
ATOM 2736 C C . ASP A 1 360 ? -17.676 -6.700 9.456 1.00 66.94 360 ASP A C 1
ATOM 2738 O O . ASP A 1 360 ? -17.005 -7.422 10.195 1.00 66.94 360 ASP A O 1
ATOM 2742 N N . THR A 1 361 ? -17.293 -5.460 9.154 1.00 63.94 361 THR A N 1
ATOM 2743 C CA . THR A 1 361 ? -16.048 -4.870 9.667 1.00 63.94 361 THR A CA 1
ATOM 2744 C C . THR A 1 361 ? -16.073 -4.727 11.190 1.00 63.94 361 THR A C 1
ATOM 2746 O O . THR A 1 361 ? -15.096 -5.048 11.871 1.00 63.94 361 THR A O 1
ATOM 2749 N N . LEU A 1 362 ? -17.206 -4.287 11.737 1.00 69.62 362 LEU A N 1
ATOM 2750 C CA . LEU A 1 362 ? -17.428 -4.169 13.170 1.00 69.62 362 LEU A CA 1
ATOM 2751 C C . LEU A 1 362 ? -17.645 -5.534 13.827 1.00 69.62 362 LEU A C 1
ATOM 2753 O O . LEU A 1 362 ? -17.225 -5.741 14.958 1.00 69.62 362 LEU A O 1
ATOM 2757 N N . ALA A 1 363 ? -18.268 -6.469 13.117 1.00 74.19 363 ALA A N 1
ATOM 2758 C CA . ALA A 1 363 ? -18.540 -7.816 13.580 1.00 74.19 363 ALA A CA 1
ATOM 2759 C C . ALA A 1 363 ? -17.235 -8.606 13.736 1.00 74.19 363 ALA A C 1
ATOM 2761 O O . ALA A 1 363 ? -17.048 -9.268 14.752 1.00 74.19 363 ALA A O 1
ATOM 2762 N N . ARG A 1 364 ? -16.301 -8.483 12.780 1.00 72.94 364 ARG A N 1
ATOM 2763 C CA . ARG A 1 364 ? -14.927 -9.010 12.886 1.00 72.94 364 ARG A CA 1
ATOM 2764 C C . ARG A 1 364 ? -14.198 -8.446 14.102 1.00 72.94 364 ARG A C 1
ATOM 2766 O O . ARG A 1 364 ? -13.750 -9.224 14.936 1.00 72.94 364 ARG A O 1
ATOM 2773 N N . HIS A 1 365 ? -14.181 -7.116 14.244 1.00 73.50 365 HIS A N 1
ATOM 2774 C CA . HIS A 1 365 ? -13.580 -6.445 15.404 1.00 73.50 365 HIS A CA 1
ATOM 2775 C C . HIS A 1 365 ? -14.196 -6.934 16.718 1.00 73.50 365 HIS A C 1
ATOM 2777 O O . HIS A 1 365 ? -13.485 -7.301 17.644 1.00 73.50 365 HIS A O 1
ATOM 2783 N N . GLY A 1 366 ? -15.527 -6.988 16.794 1.00 79.44 366 GLY A N 1
ATOM 2784 C CA . GLY A 1 366 ? -16.251 -7.465 17.969 1.00 79.44 366 GLY A CA 1
ATOM 2785 C C . GLY A 1 366 ? -15.898 -8.909 18.323 1.00 79.44 366 GLY A C 1
ATOM 2786 O O . GLY A 1 366 ? -15.676 -9.205 19.492 1.00 79.44 366 GLY A O 1
ATOM 2787 N N . ARG A 1 367 ? -15.778 -9.803 17.332 1.00 81.69 367 ARG A N 1
ATOM 2788 C CA . ARG A 1 367 ? -15.320 -11.187 17.550 1.00 81.69 367 ARG A CA 1
ATOM 2789 C C . ARG A 1 367 ? -13.916 -11.251 18.149 1.00 81.69 367 ARG A C 1
ATOM 2791 O O . ARG A 1 367 ? -13.719 -11.948 19.137 1.00 81.69 367 ARG A O 1
ATOM 2798 N N . GLU A 1 368 ? -12.966 -10.523 17.571 1.00 79.12 368 GLU A N 1
ATOM 2799 C CA . GLU A 1 368 ? -11.570 -10.498 18.029 1.00 79.12 368 GLU A CA 1
ATOM 2800 C C . GLU A 1 368 ? -11.452 -9.894 19.431 1.00 79.12 368 GLU A C 1
ATOM 2802 O O . GLU A 1 368 ? -10.758 -10.431 20.290 1.00 79.12 368 GLU A O 1
ATOM 2807 N N . MET A 1 369 ? -12.200 -8.823 19.697 1.00 81.06 369 MET A N 1
ATOM 2808 C CA . MET A 1 369 ? -12.251 -8.189 21.010 1.00 81.06 369 MET A CA 1
ATOM 2809 C C . MET A 1 369 ? -12.849 -9.089 22.088 1.00 81.06 369 MET A C 1
ATOM 2811 O O . MET A 1 369 ? -12.348 -9.091 23.213 1.00 81.06 369 MET A O 1
ATOM 2815 N N . ARG A 1 370 ? -13.886 -9.872 21.757 1.00 87.38 370 ARG A N 1
ATOM 2816 C CA . ARG A 1 370 ? -14.435 -10.878 22.677 1.00 87.38 370 ARG A CA 1
ATOM 2817 C C . ARG A 1 370 ? -13.372 -11.885 23.087 1.00 87.38 370 ARG A C 1
ATOM 2819 O O . ARG A 1 370 ? -13.248 -12.184 24.269 1.00 87.38 370 ARG A O 1
ATOM 2826 N N . GLU A 1 371 ? -12.577 -12.354 22.131 1.00 85.19 371 GLU A N 1
ATOM 2827 C CA . GLU A 1 371 ? -11.489 -13.289 22.412 1.00 85.19 371 GLU A CA 1
ATOM 2828 C C . GLU A 1 371 ? -10.370 -12.655 23.239 1.00 85.19 371 GLU A C 1
ATOM 2830 O O . GLU A 1 371 ? -9.908 -13.266 24.197 1.00 85.19 371 GLU A O 1
ATOM 2835 N N . LEU A 1 372 ? -9.964 -11.421 22.937 1.00 82.69 372 LEU A N 1
ATOM 2836 C CA . LEU A 1 372 ? -8.960 -10.715 23.738 1.00 82.69 372 LEU A CA 1
ATOM 2837 C C . LEU A 1 372 ? -9.405 -10.520 25.184 1.00 82.69 372 LEU A C 1
ATOM 2839 O O . LEU A 1 372 ? -8.620 -10.736 26.104 1.00 82.69 372 LEU A O 1
ATOM 2843 N N . GLN A 1 373 ? -10.660 -10.125 25.398 1.00 88.81 373 GLN A N 1
ATOM 2844 C CA . GLN A 1 373 ? -11.212 -9.983 26.742 1.00 88.81 373 GLN A CA 1
ATOM 2845 C C . GLN A 1 373 ? -11.338 -11.345 27.437 1.00 88.81 373 GLN A C 1
ATOM 2847 O O . GLN A 1 373 ? -11.084 -11.434 28.636 1.00 88.81 373 GLN A O 1
ATOM 2852 N N . ARG A 1 374 ? -11.650 -12.417 26.694 1.00 89.06 374 ARG A N 1
ATOM 2853 C CA . ARG A 1 374 ? -11.654 -13.789 27.216 1.00 89.06 374 ARG A CA 1
ATOM 2854 C C . ARG A 1 374 ? -10.268 -14.214 27.701 1.00 89.06 374 ARG A C 1
ATOM 2856 O O . ARG A 1 374 ? -10.150 -14.647 28.841 1.00 89.06 374 ARG A O 1
ATOM 2863 N N . LEU A 1 375 ? -9.233 -14.031 26.881 1.00 85.44 375 LEU A N 1
ATOM 2864 C CA . LEU A 1 375 ? -7.840 -14.320 27.247 1.00 85.44 375 LEU A CA 1
ATOM 2865 C C . LEU A 1 375 ? -7.374 -13.457 28.428 1.00 85.44 375 LEU A C 1
ATOM 2867 O O . LEU A 1 375 ? -6.781 -13.966 29.372 1.00 85.44 375 LEU A O 1
ATOM 2871 N N . MET A 1 376 ? -7.712 -12.164 28.429 1.00 88.81 376 MET A N 1
ATOM 2872 C CA . MET A 1 376 ? -7.434 -11.271 29.556 1.00 88.81 376 MET A CA 1
ATOM 2873 C C . MET A 1 376 ? -8.058 -11.795 30.856 1.00 88.81 376 MET A C 1
ATOM 2875 O O . MET A 1 376 ? -7.397 -11.769 31.893 1.00 88.81 376 MET A O 1
ATOM 2879 N N . ALA A 1 377 ? -9.292 -12.303 30.814 1.00 90.50 377 ALA A N 1
ATOM 2880 C CA . ALA A 1 377 ? -9.947 -12.881 31.985 1.00 90.50 377 ALA A CA 1
ATOM 2881 C C . ALA A 1 377 ? -9.344 -14.233 32.413 1.00 90.50 377 ALA A C 1
ATOM 2883 O O . ALA A 1 377 ? -9.371 -14.558 33.598 1.00 90.50 377 ALA A O 1
ATOM 2884 N N . GLU A 1 378 ? -8.774 -15.013 31.489 1.00 85.69 378 GLU A N 1
ATOM 2885 C CA . GLU A 1 378 ? -8.003 -16.220 31.831 1.00 85.69 378 GLU A CA 1
ATOM 2886 C C . GLU A 1 378 ? -6.700 -15.881 32.565 1.00 85.69 378 GLU A C 1
ATOM 2888 O O . GLU A 1 378 ? -6.332 -16.567 33.518 1.00 85.69 378 GLU A O 1
ATOM 2893 N N . GLU A 1 379 ? -6.016 -14.815 32.146 1.00 85.75 379 GLU A N 1
ATOM 2894 C CA . GLU A 1 379 ? -4.745 -14.376 32.735 1.00 85.75 379 GLU A CA 1
ATOM 2895 C C . GLU A 1 379 ? -4.920 -13.621 34.062 1.00 85.75 379 GLU A C 1
ATOM 2897 O O . GLU A 1 379 ? -3.988 -13.553 34.865 1.00 85.75 379 GLU A O 1
ATOM 2902 N N . ASN A 1 380 ? -6.110 -13.069 34.323 1.00 89.06 380 ASN A N 1
ATOM 2903 C CA . ASN A 1 380 ? -6.387 -12.254 35.502 1.00 89.06 380 ASN A CA 1
ATOM 2904 C C . ASN A 1 380 ? -7.455 -12.899 36.397 1.00 89.06 380 ASN A C 1
ATOM 2906 O O . ASN A 1 380 ? -8.659 -12.780 36.160 1.00 89.06 380 ASN A O 1
ATOM 2910 N N . ALA A 1 381 ? -7.021 -13.518 37.500 1.00 87.50 381 ALA A N 1
ATOM 2911 C CA . ALA A 1 381 ? -7.934 -14.059 38.506 1.00 87.50 381 ALA A CA 1
ATOM 2912 C C . ALA A 1 381 ? -8.909 -12.984 39.036 1.00 87.50 381 ALA A C 1
ATOM 2914 O O . ALA A 1 381 ? -8.564 -11.808 39.197 1.00 87.50 381 ALA A O 1
ATOM 2915 N N . GLY A 1 382 ? -10.158 -13.383 39.290 1.00 87.31 382 GLY A N 1
ATOM 2916 C CA . GLY A 1 382 ? -11.215 -12.480 39.763 1.00 87.31 382 GLY A CA 1
ATOM 2917 C C . GLY A 1 382 ? -11.769 -11.515 38.706 1.00 87.31 382 GLY A C 1
ATOM 2918 O O . GLY A 1 382 ? -12.536 -10.621 39.069 1.00 87.31 382 GLY A O 1
ATOM 2919 N N . VAL A 1 383 ? -11.402 -11.679 37.427 1.00 93.94 383 VAL A N 1
ATOM 2920 C CA . VAL A 1 383 ? -12.019 -10.958 36.306 1.00 93.94 383 VAL A CA 1
ATOM 2921 C C . VAL A 1 383 ? -13.117 -11.809 35.658 1.00 93.94 383 VAL A C 1
ATOM 2923 O O . VAL A 1 383 ? -12.877 -12.927 35.210 1.00 93.94 383 VAL A O 1
ATOM 2926 N N . GLY A 1 384 ? -14.343 -11.287 35.627 1.00 93.94 384 GLY A N 1
ATOM 2927 C CA . GLY A 1 384 ? -15.498 -11.894 34.965 1.00 93.94 384 GLY A CA 1
ATOM 2928 C C . GLY A 1 384 ? -15.783 -11.314 33.579 1.00 93.94 384 GLY A C 1
ATOM 2929 O O . GLY A 1 384 ? -15.291 -10.246 33.219 1.00 93.94 384 GLY A O 1
ATOM 2930 N N . LEU A 1 385 ? -16.632 -12.007 32.818 1.00 94.19 385 LEU A N 1
ATOM 2931 C CA . LEU A 1 385 ? -17.097 -11.591 31.491 1.00 94.19 385 LEU A CA 1
ATOM 2932 C C . LEU A 1 385 ? -18.622 -11.502 3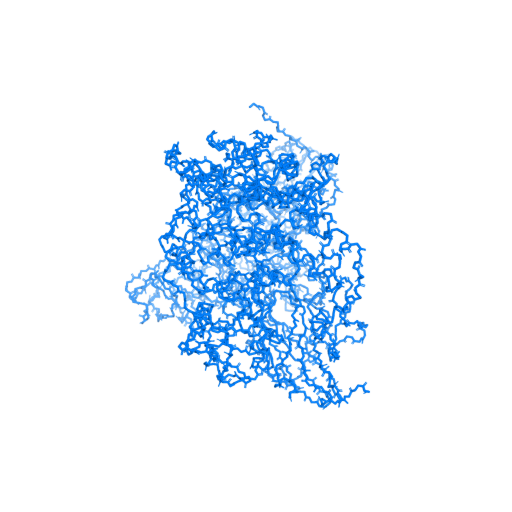1.469 1.00 94.19 385 LEU A C 1
ATOM 2934 O O . LEU A 1 385 ? -19.308 -12.399 31.968 1.00 94.19 385 LEU A O 1
ATOM 2938 N N . ILE A 1 386 ? -19.141 -10.437 30.860 1.00 94.06 386 ILE A N 1
ATOM 2939 C CA . ILE A 1 386 ? -20.572 -10.157 30.730 1.00 94.06 386 ILE A CA 1
ATOM 2940 C C . ILE A 1 386 ? -20.901 -9.981 29.245 1.00 94.06 386 ILE A C 1
ATOM 2942 O O . ILE A 1 386 ? -20.408 -9.059 28.600 1.00 94.06 386 ILE A O 1
ATOM 2946 N N . MET A 1 387 ? -21.773 -10.829 28.695 1.00 91.44 387 MET A N 1
ATOM 2947 C CA . MET A 1 387 ? -22.344 -10.604 27.360 1.00 91.44 387 MET A CA 1
ATOM 2948 C C . MET A 1 387 ? -23.467 -9.570 27.458 1.00 91.44 387 MET A C 1
ATOM 2950 O O . MET A 1 387 ? -24.388 -9.798 28.233 1.00 91.44 387 MET A O 1
ATOM 2954 N N . PRO A 1 388 ? -23.485 -8.484 26.672 1.00 88.69 388 PRO A N 1
ATOM 2955 C CA . PRO A 1 388 ? -24.474 -7.410 26.831 1.00 88.69 388 PRO A CA 1
ATOM 2956 C C . PRO A 1 388 ? -25.813 -7.632 26.099 1.00 88.69 388 PRO A C 1
ATOM 2958 O O . PRO A 1 388 ? -26.700 -6.793 26.187 1.00 88.69 388 PRO A O 1
ATOM 2961 N N . GLY A 1 389 ? -25.949 -8.729 25.349 1.00 86.38 389 GLY A N 1
ATOM 2962 C CA . GLY A 1 389 ? -27.011 -8.940 24.354 1.00 86.38 389 GLY A CA 1
ATOM 2963 C C . GLY A 1 389 ? -26.423 -9.004 22.941 1.00 86.38 389 GLY A C 1
ATOM 2964 O O . GLY A 1 389 ? -25.267 -8.626 22.735 1.00 86.38 389 GLY A O 1
ATOM 2965 N N . SER A 1 390 ? -27.136 -9.609 21.988 1.00 80.69 390 SER A N 1
ATOM 2966 C CA . SER A 1 390 ? -26.638 -9.790 20.611 1.00 80.69 390 SER A CA 1
ATOM 2967 C C . SER A 1 390 ? -26.940 -8.574 19.737 1.00 80.69 390 SER A C 1
ATOM 2969 O O . SER A 1 390 ? -26.119 -8.224 18.891 1.00 80.69 390 SER A O 1
ATOM 2971 N N . GLU A 1 391 ? -28.067 -7.900 19.980 1.00 80.62 391 GLU A N 1
ATOM 2972 C CA . GLU A 1 391 ? -28.465 -6.693 19.257 1.00 80.62 391 GLU A CA 1
ATOM 2973 C C . GLU A 1 391 ? -27.633 -5.466 19.644 1.00 80.62 391 GLU A C 1
ATOM 2975 O O . GLU A 1 391 ? -27.312 -5.223 20.813 1.00 80.62 391 GLU A O 1
ATOM 2980 N N . ASN A 1 392 ? -27.347 -4.639 18.642 1.00 79.44 392 ASN A N 1
ATOM 2981 C CA . ASN A 1 392 ? -26.580 -3.415 18.791 1.00 79.44 392 ASN A CA 1
ATOM 2982 C C . ASN A 1 392 ? -27.280 -2.206 18.169 1.00 79.44 392 ASN A C 1
ATOM 2984 O O . ASN A 1 392 ? -28.132 -2.321 17.287 1.00 79.44 392 ASN A O 1
ATOM 2988 N N . ILE A 1 393 ? -26.859 -1.024 18.603 1.00 74.75 393 ILE A N 1
ATOM 2989 C CA . ILE A 1 393 ? -27.173 0.230 17.928 1.00 74.75 393 ILE A CA 1
ATOM 2990 C C . ILE A 1 393 ? -26.334 0.295 16.627 1.00 74.75 393 ILE A C 1
ATOM 2992 O O . ILE A 1 393 ? -25.114 0.061 16.666 1.00 74.75 393 ILE A O 1
ATOM 2996 N N . PRO A 1 394 ? -26.949 0.589 15.460 1.00 70.44 394 PRO A N 1
ATOM 2997 C CA . PRO A 1 394 ? -26.236 0.686 14.187 1.00 70.44 394 PRO A CA 1
ATOM 2998 C C . PRO A 1 394 ? -25.066 1.675 14.240 1.00 70.44 394 PRO A C 1
ATOM 3000 O O . PRO A 1 394 ? -25.195 2.765 14.787 1.00 70.44 394 PRO A O 1
ATOM 3003 N N . MET A 1 395 ? -23.926 1.304 13.645 1.00 66.00 395 MET A N 1
ATOM 3004 C CA . MET A 1 395 ? -22.715 2.140 13.547 1.00 66.00 395 MET A CA 1
ATOM 3005 C C . MET A 1 395 ? -22.111 2.610 14.890 1.00 66.00 395 MET A C 1
ATOM 3007 O O . MET A 1 395 ? -21.232 3.460 14.873 1.00 66.00 395 MET A O 1
ATOM 3011 N N . SER A 1 396 ? -22.509 2.078 16.053 1.00 67.75 396 SER A N 1
ATOM 3012 C CA . SER A 1 396 ? -21.962 2.533 17.351 1.00 67.75 396 SER A CA 1
ATOM 3013 C C . SER A 1 396 ? -21.239 1.458 18.163 1.00 67.75 396 SER A C 1
ATOM 3015 O O . SER A 1 396 ? -20.516 1.791 19.099 1.00 67.75 396 SER A O 1
ATOM 3017 N N . ALA A 1 397 ? -21.431 0.177 17.822 1.00 72.12 397 ALA A N 1
ATOM 3018 C CA . ALA A 1 397 ? -20.956 -0.964 18.614 1.00 72.12 397 ALA A CA 1
ATOM 3019 C C . ALA A 1 397 ? -21.509 -1.012 20.052 1.00 72.12 397 ALA A C 1
ATOM 3021 O O . ALA A 1 397 ? -20.950 -1.707 20.896 1.00 72.12 397 ALA A O 1
ATOM 3022 N N . GLN A 1 398 ? -22.589 -0.278 20.338 1.00 79.50 398 GLN A N 1
ATOM 3023 C CA . GLN A 1 398 ? -23.211 -0.238 21.659 1.00 79.50 398 GLN A CA 1
ATOM 3024 C C . GLN A 1 398 ? -24.361 -1.246 21.758 1.00 79.50 398 GLN A C 1
ATOM 3026 O O . GLN A 1 398 ? -25.080 -1.427 20.771 1.00 79.50 398 GLN A O 1
ATOM 3031 N N . PRO A 1 399 ? -24.570 -1.885 22.921 1.00 84.81 399 PRO A N 1
ATOM 3032 C CA . PRO A 1 399 ? -25.729 -2.739 23.157 1.00 84.81 399 PRO A CA 1
ATOM 3033 C C . PRO A 1 399 ? -27.026 -1.955 22.963 1.00 84.81 399 PRO A C 1
ATOM 3035 O O . PRO A 1 399 ? -27.131 -0.809 23.399 1.00 84.81 399 PRO A O 1
ATOM 3038 N N . LYS A 1 400 ? -28.010 -2.564 22.301 1.00 84.69 400 LYS A N 1
ATOM 3039 C CA . LYS A 1 400 ? -29.301 -1.908 22.050 1.00 84.69 400 LYS A CA 1
ATOM 3040 C C . LYS A 1 400 ? -30.214 -1.891 23.277 1.00 84.69 400 LYS A C 1
ATOM 3042 O O . LYS A 1 400 ? -30.988 -0.953 23.428 1.00 84.69 400 LYS A O 1
ATOM 3047 N N . ASP A 1 401 ? -30.107 -2.904 24.137 1.00 89.81 401 ASP A N 1
ATOM 3048 C CA . ASP A 1 401 ? -30.931 -3.060 25.338 1.00 89.81 401 ASP A CA 1
ATOM 3049 C C . ASP A 1 401 ? -30.107 -2.788 26.617 1.00 89.81 401 ASP A C 1
ATOM 3051 O O . ASP A 1 401 ? -29.408 -3.676 27.120 1.00 89.81 401 ASP A O 1
ATOM 3055 N N . PRO A 1 402 ? -30.151 -1.556 27.158 1.00 88.62 402 PRO A N 1
ATOM 3056 C CA . PRO A 1 402 ? -29.424 -1.211 28.375 1.00 88.62 402 PRO A CA 1
ATOM 3057 C C . PRO A 1 402 ? -30.016 -1.844 29.644 1.00 88.62 402 PRO A C 1
ATOM 3059 O O . PRO A 1 402 ? -29.301 -1.940 30.644 1.00 88.62 402 PRO A O 1
ATOM 3062 N N . ALA A 1 403 ? -31.285 -2.269 29.632 1.00 90.94 403 ALA A N 1
ATOM 3063 C CA . ALA A 1 403 ? -31.919 -2.920 30.776 1.00 90.94 403 ALA A CA 1
ATOM 3064 C C . ALA A 1 403 ? -31.449 -4.376 30.897 1.00 90.94 403 ALA A C 1
ATOM 3066 O O . ALA A 1 403 ? -31.035 -4.793 31.979 1.00 90.94 403 ALA A O 1
ATOM 3067 N N . LEU A 1 404 ? -31.397 -5.110 29.779 1.00 92.94 404 LEU A N 1
ATOM 3068 C CA . LEU A 1 404 ? -30.807 -6.452 29.727 1.00 92.94 404 LEU A CA 1
ATOM 3069 C C . LEU A 1 404 ? -29.331 -6.437 30.145 1.00 92.94 404 LEU A C 1
ATOM 3071 O O . LEU A 1 404 ? -28.887 -7.290 30.916 1.00 92.94 404 LEU A O 1
ATOM 3075 N N . LEU A 1 405 ? -28.561 -5.452 29.668 1.00 93.12 405 LEU A N 1
ATOM 3076 C CA . LEU A 1 405 ? -27.174 -5.275 30.099 1.00 93.12 405 LEU A CA 1
ATOM 3077 C C . LEU A 1 405 ? -27.086 -5.100 31.622 1.00 93.12 405 LEU A C 1
ATOM 3079 O O . LEU A 1 405 ? -26.296 -5.784 32.274 1.00 93.12 405 LEU A O 1
ATOM 3083 N N . ALA A 1 406 ? -27.902 -4.213 32.197 1.00 94.19 406 ALA A N 1
ATOM 3084 C CA . ALA A 1 406 ? -27.918 -3.981 33.637 1.00 94.19 406 ALA A CA 1
ATOM 3085 C C . ALA A 1 406 ? -28.317 -5.233 34.434 1.00 94.19 406 ALA A C 1
ATOM 3087 O O . ALA A 1 406 ? -27.698 -5.510 35.460 1.00 94.19 406 ALA A O 1
ATOM 3088 N N . GLU A 1 407 ? -29.278 -6.026 33.949 1.00 94.44 407 GLU A N 1
ATOM 3089 C CA . GLU A 1 407 ? -29.656 -7.304 34.565 1.00 94.44 407 GLU A CA 1
ATOM 3090 C C . GLU A 1 407 ? -28.464 -8.273 34.621 1.00 94.44 407 GLU A C 1
ATOM 3092 O O . GLU A 1 407 ? -28.190 -8.886 35.656 1.00 94.44 407 GLU A O 1
ATOM 3097 N N . ARG A 1 408 ? -27.705 -8.388 33.526 1.00 94.62 408 ARG A N 1
ATOM 3098 C CA . ARG A 1 408 ? -26.535 -9.276 33.459 1.00 94.62 408 ARG A CA 1
ATOM 3099 C C . ARG A 1 408 ? -25.380 -8.775 34.329 1.00 94.62 408 ARG A C 1
ATOM 3101 O O . ARG A 1 408 ? -24.739 -9.578 35.006 1.00 94.62 408 ARG A O 1
ATOM 3108 N N . CYS A 1 409 ? -25.171 -7.460 34.400 1.00 95.88 409 CYS A N 1
ATOM 3109 C CA . CYS A 1 409 ? -24.265 -6.838 35.370 1.00 95.88 409 CYS A CA 1
ATOM 3110 C C . CYS A 1 409 ? -24.674 -7.155 36.814 1.00 95.88 409 CYS A C 1
ATOM 3112 O O . CYS A 1 409 ? -23.840 -7.548 37.629 1.00 95.88 409 CYS A O 1
ATOM 3114 N N . LEU A 1 410 ? -25.964 -7.039 37.128 1.00 94.62 410 LEU A N 1
ATOM 3115 C CA . LEU A 1 410 ? -26.511 -7.323 38.450 1.00 94.62 410 LEU A CA 1
ATOM 3116 C C . LEU A 1 410 ? -26.335 -8.796 38.838 1.00 94.62 410 LEU A C 1
ATOM 3118 O O . LEU A 1 410 ? -25.975 -9.093 39.977 1.00 94.62 410 LEU A O 1
ATOM 3122 N N . ARG A 1 411 ? -26.534 -9.728 37.899 1.00 93.06 411 ARG A N 1
ATOM 3123 C CA . ARG A 1 411 ? -26.268 -11.161 38.114 1.00 93.06 411 ARG A CA 1
ATOM 3124 C C . ARG A 1 411 ? -24.803 -11.429 38.435 1.00 93.06 411 ARG A C 1
ATOM 3126 O O . ARG A 1 411 ? -24.529 -12.140 39.401 1.00 93.06 411 ARG A O 1
ATOM 3133 N N . TRP A 1 412 ? -23.879 -10.810 37.703 1.00 95.38 412 TRP A N 1
ATOM 3134 C CA . TRP A 1 412 ? -22.455 -10.917 38.011 1.00 95.38 412 TRP A CA 1
ATOM 3135 C C . TRP A 1 412 ? -22.133 -10.387 39.417 1.00 95.38 412 TRP A C 1
ATOM 3137 O O . TRP A 1 412 ? -21.477 -11.075 40.197 1.00 95.38 412 TRP A O 1
ATOM 3147 N N . VAL A 1 413 ? -22.668 -9.218 39.796 1.00 95.25 413 VAL A N 1
ATOM 3148 C CA . VAL A 1 413 ? -22.501 -8.668 41.154 1.00 95.25 413 VAL A CA 1
ATOM 3149 C C . VAL A 1 413 ? -23.049 -9.640 42.209 1.00 95.25 413 VAL A C 1
ATOM 3151 O O . VAL A 1 413 ? -22.365 -9.956 43.181 1.00 95.25 413 VAL A O 1
ATOM 3154 N N . ARG A 1 414 ? -24.250 -10.191 42.018 1.00 93.00 414 ARG A N 1
ATOM 3155 C CA . ARG A 1 414 ? -24.844 -11.154 42.960 1.00 93.00 414 ARG A CA 1
ATOM 3156 C C . ARG A 1 414 ? -24.009 -12.430 43.105 1.00 93.00 414 ARG A C 1
ATOM 3158 O O . ARG A 1 414 ? -23.747 -12.842 44.233 1.00 93.00 414 ARG A O 1
ATOM 3165 N N . GLY A 1 415 ? -23.599 -13.041 41.996 1.00 91.38 415 GLY A N 1
ATOM 3166 C CA . GLY A 1 415 ? -22.879 -14.317 42.002 1.00 91.38 415 GLY A CA 1
ATOM 3167 C C . GLY A 1 415 ? -21.412 -14.192 42.423 1.00 91.38 415 GLY A C 1
ATOM 3168 O O . GLY A 1 415 ? -20.921 -15.014 43.188 1.00 91.38 415 GLY A O 1
ATOM 3169 N N . THR A 1 416 ? -20.706 -13.151 41.974 1.00 92.50 416 THR A N 1
ATOM 3170 C CA . THR A 1 416 ? -19.264 -12.984 42.231 1.00 92.50 416 THR A CA 1
ATOM 3171 C C . THR A 1 416 ? -18.977 -12.114 43.449 1.00 92.50 416 THR A C 1
ATOM 3173 O O . THR A 1 416 ? -18.148 -12.479 44.279 1.00 92.50 416 THR A O 1
ATOM 3176 N N . VAL A 1 417 ? -19.646 -10.966 43.575 1.00 93.75 417 VAL A N 1
ATOM 3177 C CA . VAL A 1 417 ? -19.317 -9.956 44.597 1.00 93.75 417 VAL A CA 1
ATOM 3178 C C . VAL A 1 417 ? -20.019 -10.251 45.919 1.00 93.75 417 VAL A C 1
ATOM 3180 O O . VAL A 1 417 ? -19.409 -10.136 46.982 1.00 93.75 417 VAL A O 1
ATOM 3183 N N . TYR A 1 418 ? -21.291 -10.651 45.862 1.00 92.38 418 TYR A N 1
ATOM 3184 C CA . TYR A 1 418 ? -22.072 -11.021 47.045 1.00 92.38 418 TYR A CA 1
ATOM 3185 C C . TYR A 1 418 ? -22.104 -12.520 47.331 1.00 92.38 418 TYR A C 1
ATOM 3187 O O . TYR A 1 418 ? -22.582 -12.902 48.396 1.00 92.38 418 TYR A O 1
ATOM 3195 N N . GLN A 1 419 ? -21.600 -13.353 46.413 1.00 90.38 419 GLN A N 1
ATOM 3196 C CA . GLN A 1 419 ? -21.573 -14.814 46.552 1.00 90.38 419 GLN A CA 1
ATOM 3197 C C . GLN A 1 419 ? -22.950 -15.393 46.922 1.00 90.38 419 GLN A C 1
ATOM 3199 O O . GLN A 1 419 ? -23.071 -16.314 47.732 1.00 90.38 419 GLN A O 1
ATOM 3204 N N . LYS A 1 420 ? -24.018 -14.822 46.347 1.00 88.06 420 LYS A N 1
ATOM 3205 C CA . LYS A 1 420 ? -25.392 -15.262 46.590 1.00 88.06 420 LYS A CA 1
ATOM 3206 C C . LYS A 1 420 ? -25.551 -16.693 46.074 1.00 88.06 420 LYS A C 1
ATOM 3208 O O . LYS A 1 420 ? -25.386 -16.948 44.882 1.00 88.06 420 LYS A O 1
ATOM 3213 N N . ALA A 1 421 ? -25.878 -17.618 46.975 1.00 83.69 421 ALA A N 1
ATOM 3214 C CA . ALA A 1 421 ? -26.042 -19.030 46.641 1.00 83.69 421 ALA A CA 1
ATOM 3215 C C . ALA A 1 421 ? -27.065 -19.229 45.507 1.00 83.69 421 ALA A C 1
ATOM 3217 O O . ALA A 1 421 ? -28.099 -18.557 45.470 1.00 83.69 421 ALA A O 1
ATOM 3218 N N . GLY A 1 422 ? -26.767 -20.152 44.587 1.00 81.38 422 GLY A N 1
ATOM 3219 C CA . GLY A 1 422 ? -27.635 -20.474 43.450 1.00 81.38 422 GLY A CA 1
ATOM 3220 C C . GLY A 1 422 ? -27.756 -19.365 42.400 1.00 81.38 422 GLY A C 1
ATOM 3221 O O . GLY A 1 422 ? -28.748 -19.330 41.688 1.00 81.38 422 GLY A O 1
ATOM 3222 N N . THR A 1 423 ? -26.808 -18.423 42.334 1.00 84.38 423 THR A N 1
ATOM 3223 C CA . THR A 1 423 ? -26.765 -17.395 41.282 1.00 84.38 423 THR A CA 1
ATOM 3224 C C . THR A 1 423 ? -25.501 -17.564 40.442 1.00 84.38 423 THR A C 1
ATOM 3226 O O . THR A 1 423 ? -24.420 -17.179 40.896 1.00 84.38 423 THR A O 1
ATOM 3229 N N . ALA A 1 424 ? -25.610 -18.097 39.219 1.00 86.44 424 ALA A N 1
ATOM 3230 C CA . ALA A 1 424 ? -24.468 -18.123 38.311 1.00 86.44 424 ALA A CA 1
ATOM 3231 C C . ALA A 1 424 ? -24.082 -16.685 37.898 1.00 86.44 424 ALA A C 1
ATOM 3233 O O . ALA A 1 424 ? -24.941 -15.912 37.460 1.00 86.44 424 ALA A O 1
ATOM 3234 N N . PRO A 1 425 ? -22.800 -16.287 38.021 1.00 89.38 425 PRO A N 1
ATOM 3235 C CA . PRO A 1 425 ? -22.366 -14.933 37.676 1.00 89.38 425 PRO A CA 1
ATOM 3236 C C . PRO A 1 425 ? -22.206 -14.714 36.167 1.00 89.38 425 PRO A C 1
ATOM 3238 O O . PRO A 1 425 ? -22.145 -13.574 35.713 1.00 89.38 425 PRO A O 1
ATOM 3241 N N . THR A 1 426 ? -22.075 -15.790 35.391 1.00 91.88 426 THR A N 1
ATOM 3242 C CA . THR A 1 426 ? -21.867 -15.761 33.941 1.00 91.88 426 THR A CA 1
ATOM 3243 C C . THR A 1 426 ? -22.318 -17.085 33.319 1.00 91.88 426 THR A C 1
ATOM 3245 O O . THR A 1 426 ? -22.609 -18.042 34.041 1.00 91.88 426 THR A O 1
ATOM 3248 N N . GLY A 1 427 ? -22.422 -17.124 31.992 1.00 93.19 427 GLY A N 1
ATOM 3249 C CA . GLY A 1 427 ? -22.745 -18.344 31.254 1.00 93.19 427 GLY A CA 1
ATOM 3250 C C . GLY A 1 427 ? -21.534 -19.269 31.078 1.00 93.19 427 GLY A C 1
ATOM 3251 O O . GLY A 1 427 ? -20.453 -18.968 31.589 1.00 93.19 427 GLY A O 1
ATOM 3252 N N . PRO A 1 428 ? -21.687 -20.380 30.339 1.00 95.31 428 PRO A N 1
ATOM 3253 C CA . PRO A 1 428 ? -20.618 -21.353 30.114 1.00 95.31 428 PRO A CA 1
ATOM 3254 C C . PRO A 1 428 ? -19.310 -20.710 29.618 1.00 95.31 428 PRO A C 1
ATOM 3256 O O . PRO A 1 428 ? -19.291 -20.024 28.590 1.00 95.31 428 PRO A O 1
ATOM 3259 N N . LEU A 1 429 ? -18.211 -20.940 30.345 1.00 93.12 429 LEU A N 1
ATOM 3260 C CA . LEU A 1 429 ? -16.865 -20.459 30.010 1.00 93.12 429 LEU A CA 1
ATOM 3261 C C . LEU A 1 429 ? -15.977 -21.621 29.591 1.00 93.12 429 LEU A C 1
ATOM 3263 O O . LEU A 1 429 ? -15.835 -22.568 30.355 1.00 93.12 429 LEU A O 1
ATOM 3267 N N . PHE A 1 430 ? -15.369 -21.560 28.406 1.00 94.00 430 PHE A N 1
ATOM 3268 C CA . PHE A 1 430 ? -14.450 -22.602 27.939 1.00 94.00 430 PHE A CA 1
ATOM 3269 C C . PHE A 1 430 ? -13.300 -22.835 28.932 1.00 94.00 430 PHE A C 1
ATOM 3271 O O . PHE A 1 430 ? -12.727 -21.877 29.444 1.00 94.00 430 PHE A O 1
ATOM 3278 N N . GLU A 1 431 ? -12.963 -24.102 29.181 1.00 92.75 431 GLU A N 1
ATOM 3279 C CA . GLU A 1 431 ? -11.834 -24.507 30.029 1.00 92.75 431 GLU A CA 1
ATOM 3280 C C . GLU A 1 431 ? -10.810 -25.337 29.249 1.00 92.75 431 GLU A C 1
ATOM 3282 O O . GLU A 1 431 ? -9.620 -25.023 29.251 1.00 92.75 431 GLU A O 1
ATOM 3287 N N . LYS A 1 432 ? -11.254 -26.407 28.578 1.00 94.56 432 LYS A N 1
ATOM 3288 C CA . LYS A 1 432 ? -10.357 -27.289 27.821 1.00 94.56 432 LYS A CA 1
ATOM 3289 C C . LYS A 1 432 ? -11.066 -28.057 26.711 1.00 94.56 432 LYS A C 1
ATOM 3291 O O . LYS A 1 432 ? -12.290 -28.190 26.697 1.00 94.56 432 LYS A O 1
ATOM 3296 N N . LEU A 1 433 ? -10.261 -28.599 25.800 1.00 96.25 433 LEU A N 1
ATOM 3297 C CA . LEU A 1 433 ? -10.690 -29.451 24.696 1.00 96.25 433 LEU A CA 1
ATOM 3298 C C . LEU A 1 433 ? -9.960 -30.793 24.769 1.00 96.25 433 LEU A C 1
ATOM 3300 O O . LEU A 1 433 ? -8.734 -30.827 24.672 1.00 96.25 433 LEU A O 1
ATOM 3304 N N . ASP A 1 434 ? -10.716 -31.882 24.868 1.00 96.81 434 ASP A N 1
ATOM 3305 C CA . ASP A 1 434 ? -10.194 -33.241 24.746 1.00 96.81 434 ASP A CA 1
ATOM 3306 C C . ASP A 1 434 ? -10.543 -33.749 23.332 1.00 96.81 434 ASP A C 1
ATOM 3308 O O . ASP A 1 434 ? -11.698 -34.057 23.048 1.00 96.81 434 ASP A O 1
ATOM 3312 N N . ALA A 1 435 ? -9.573 -33.786 22.411 1.00 94.12 435 ALA A N 1
ATOM 3313 C CA . ALA A 1 435 ? -9.796 -34.159 21.007 1.00 94.12 435 ALA A CA 1
ATOM 3314 C C . ALA A 1 435 ? -9.102 -35.477 20.627 1.00 94.12 435 ALA A C 1
ATOM 3316 O O . ALA A 1 435 ? -7.933 -35.697 20.949 1.00 94.12 435 ALA A O 1
ATOM 3317 N N . HIS A 1 436 ? -9.805 -36.342 19.892 1.00 91.06 436 HIS A N 1
ATOM 3318 C CA . HIS A 1 436 ? -9.270 -37.587 19.345 1.00 91.06 436 HIS A CA 1
ATOM 3319 C C . HIS A 1 436 ? -9.875 -37.885 17.969 1.00 91.06 436 HIS A C 1
ATOM 3321 O O . HIS A 1 436 ? -11.075 -38.131 17.837 1.00 91.06 436 HIS A O 1
ATOM 3327 N N . MET A 1 437 ? -9.018 -37.946 16.944 1.00 92.81 437 MET A N 1
ATOM 3328 C CA . MET A 1 437 ? -9.431 -38.167 15.553 1.00 92.81 437 MET A CA 1
ATOM 3329 C C . MET A 1 437 ? -10.533 -37.173 15.157 1.00 92.81 437 MET A C 1
ATOM 3331 O O . MET A 1 437 ? -10.348 -35.972 15.324 1.00 92.81 437 MET A O 1
ATOM 3335 N N . ASN A 1 438 ? -11.672 -37.637 14.656 1.00 95.00 438 ASN A N 1
ATOM 3336 C CA . ASN A 1 438 ? -12.762 -36.791 14.187 1.00 95.00 438 ASN A CA 1
ATOM 3337 C C . ASN A 1 438 ? -13.767 -36.399 15.289 1.00 95.00 438 ASN A C 1
ATOM 3339 O O . ASN A 1 438 ? -14.836 -35.876 14.974 1.00 95.00 438 ASN A O 1
ATOM 3343 N N . LYS A 1 439 ? -13.450 -36.665 16.564 1.00 97.50 439 LYS A N 1
ATOM 3344 C CA . LYS A 1 439 ? -14.298 -36.354 17.722 1.00 97.50 439 LYS A CA 1
ATOM 3345 C C . LYS A 1 439 ? -13.573 -35.467 18.722 1.00 97.50 439 LYS A C 1
ATOM 3347 O O . LYS A 1 439 ? -12.356 -35.567 18.883 1.00 97.50 439 LYS A O 1
ATOM 3352 N N . ALA A 1 440 ? -14.323 -34.622 19.417 1.00 97.38 440 ALA A N 1
ATOM 3353 C CA . ALA A 1 440 ? -13.796 -33.824 20.515 1.00 97.38 440 ALA A CA 1
ATOM 3354 C C . ALA A 1 440 ? -14.855 -33.568 21.593 1.00 97.38 440 ALA A C 1
ATOM 3356 O O . ALA A 1 440 ? -16.043 -33.504 21.296 1.00 97.38 440 ALA A O 1
ATOM 3357 N N . THR A 1 441 ? -14.418 -33.385 22.835 1.00 98.19 441 THR A N 1
ATOM 3358 C CA . THR A 1 441 ? -15.258 -32.975 23.961 1.00 98.19 441 THR A CA 1
ATOM 3359 C C . THR A 1 441 ? -14.801 -31.601 24.439 1.00 98.19 441 THR A C 1
ATOM 3361 O O . THR A 1 441 ? -13.634 -31.404 24.787 1.00 98.19 441 THR A O 1
ATOM 3364 N N . VAL A 1 442 ? -15.722 -30.639 24.451 1.00 98.00 442 VAL A N 1
ATOM 3365 C CA . VAL A 1 442 ? -15.511 -29.298 25.004 1.00 98.00 442 VAL A CA 1
ATOM 3366 C C . VAL A 1 442 ? -15.937 -29.301 26.465 1.00 98.00 442 VAL A C 1
ATOM 3368 O O . VAL A 1 442 ? -17.072 -29.658 26.787 1.00 98.00 442 VAL A O 1
ATOM 3371 N N . HIS A 1 443 ? -15.033 -28.863 27.335 1.00 97.19 443 HIS A N 1
ATOM 3372 C CA . HIS A 1 443 ? -15.283 -28.699 28.761 1.00 97.19 443 HIS A CA 1
ATOM 3373 C C . HIS A 1 443 ? -15.408 -27.220 29.108 1.00 97.19 443 HIS A C 1
ATOM 3375 O O . HIS A 1 443 ? -14.612 -26.396 28.642 1.00 97.19 443 HIS A O 1
ATOM 3381 N N . PHE A 1 444 ? -16.381 -26.909 29.958 1.00 95.75 444 PHE A N 1
ATOM 3382 C CA . PHE A 1 444 ? -16.559 -25.584 30.529 1.00 95.75 444 PHE A CA 1
ATOM 3383 C C . PHE A 1 444 ? -16.110 -25.553 31.990 1.00 95.75 444 PHE A C 1
ATOM 3385 O O . PHE A 1 444 ? -16.187 -26.560 32.692 1.00 95.75 444 PHE A O 1
ATOM 3392 N N . LYS A 1 445 ? -15.702 -24.371 32.452 1.00 92.06 445 LYS A N 1
ATOM 3393 C CA . LYS A 1 445 ? -15.276 -24.122 33.826 1.00 92.06 445 LYS A CA 1
ATOM 3394 C C . LYS A 1 445 ? -16.384 -24.520 34.800 1.00 92.06 445 LYS A C 1
ATOM 3396 O O . LYS A 1 445 ? -17.546 -24.139 34.615 1.00 92.06 445 LYS A O 1
ATOM 3401 N N . ALA A 1 446 ? -16.009 -25.235 35.858 1.00 87.88 446 ALA A N 1
ATOM 3402 C CA . ALA A 1 446 ? -16.935 -25.707 36.885 1.00 87.88 446 ALA A CA 1
ATOM 3403 C C . ALA A 1 446 ? -17.880 -24.594 37.387 1.00 87.88 446 ALA A C 1
ATOM 3405 O O . ALA A 1 446 ? -17.448 -23.467 37.645 1.00 87.88 446 ALA A O 1
ATOM 3406 N N . GLY A 1 447 ? -19.173 -24.915 37.499 1.00 85.81 447 GLY A N 1
ATOM 3407 C CA . GLY A 1 447 ? -20.228 -23.994 37.942 1.00 85.81 447 GLY A CA 1
ATOM 3408 C C . GLY A 1 447 ? -20.728 -22.997 36.887 1.00 85.81 447 GLY A C 1
ATOM 3409 O O . GLY A 1 447 ? -21.621 -22.209 37.181 1.00 85.81 447 GLY A O 1
ATOM 3410 N N . THR A 1 448 ? -20.185 -23.003 35.662 1.00 91.19 448 THR A N 1
ATOM 3411 C CA . THR A 1 448 ? -20.636 -22.086 34.590 1.00 91.19 448 THR A CA 1
ATOM 3412 C C . THR A 1 448 ? -21.596 -22.732 33.588 1.00 91.19 448 THR A C 1
ATOM 3414 O O . THR A 1 448 ? -22.353 -22.023 32.926 1.00 91.19 448 THR A O 1
ATOM 3417 N N . ALA A 1 449 ? -21.603 -24.067 33.506 1.00 93.88 449 ALA A N 1
ATOM 3418 C CA . ALA A 1 449 ? -22.344 -24.852 32.515 1.00 93.88 449 ALA A CA 1
ATOM 3419 C C . ALA A 1 449 ? -23.353 -25.841 33.123 1.00 93.88 449 ALA A C 1
ATOM 3421 O O . ALA A 1 449 ? -23.760 -26.801 32.476 1.00 93.88 449 ALA A O 1
ATOM 3422 N N . GLU A 1 450 ? -23.774 -25.638 34.369 1.00 92.31 450 GLU A N 1
ATOM 3423 C CA . GLU A 1 450 ? -24.797 -26.496 34.969 1.00 92.31 450 GLU A CA 1
ATOM 3424 C C . GLU A 1 450 ? -26.135 -26.344 34.227 1.00 92.31 450 GLU A C 1
ATOM 3426 O O . GLU A 1 450 ? -26.608 -25.230 33.991 1.00 92.31 450 GLU A O 1
ATOM 3431 N N . GLY A 1 451 ? -26.730 -27.476 33.835 1.00 93.88 451 GLY A N 1
ATOM 3432 C CA . GLY A 1 451 ? -28.018 -27.532 33.140 1.00 93.88 451 GLY A CA 1
ATOM 3433 C C . GLY A 1 451 ? -28.022 -26.868 31.761 1.00 93.88 451 GLY A C 1
ATOM 3434 O O . GLY A 1 451 ? -28.940 -26.101 31.477 1.00 93.88 451 GLY A O 1
ATOM 3435 N N . LEU A 1 452 ? -27.011 -27.151 30.927 1.00 96.50 452 LEU A N 1
ATOM 3436 C CA . LEU A 1 452 ? -26.929 -26.647 29.552 1.00 96.50 452 LEU A CA 1
ATOM 3437 C C . LEU A 1 452 ? -28.230 -26.864 28.769 1.00 96.50 452 LEU A C 1
ATOM 3439 O O . LEU A 1 452 ? -28.791 -27.961 28.740 1.00 96.50 452 LEU A O 1
ATOM 3443 N N . GLN A 1 453 ? -28.664 -25.814 28.080 1.00 96.44 453 GLN A N 1
ATOM 3444 C CA . GLN A 1 453 ? -29.798 -25.809 27.163 1.00 96.44 453 GLN A CA 1
ATOM 3445 C C . GLN A 1 453 ? -29.386 -25.107 25.872 1.00 96.44 453 GLN A C 1
ATOM 3447 O O . GLN A 1 453 ? -28.597 -24.165 25.897 1.00 96.44 453 GLN A O 1
ATOM 3452 N N . ALA A 1 454 ? -29.920 -25.558 24.742 1.00 96.25 454 ALA A N 1
ATOM 3453 C CA . ALA A 1 454 ? -29.666 -24.956 23.441 1.00 96.25 454 ALA A CA 1
ATOM 3454 C C . ALA A 1 454 ? -30.990 -24.628 22.749 1.00 96.25 454 ALA A C 1
ATOM 3456 O O . ALA A 1 454 ? -31.835 -25.508 22.579 1.00 96.25 454 ALA A O 1
ATOM 3457 N N . ALA A 1 455 ? -31.152 -23.372 22.335 1.00 94.94 455 ALA A N 1
ATOM 3458 C CA . ALA A 1 455 ? -32.174 -22.988 21.370 1.00 94.94 455 ALA A CA 1
ATOM 3459 C C . ALA A 1 455 ? -31.878 -23.598 19.986 1.00 94.94 455 ALA A C 1
ATOM 3461 O O . ALA A 1 455 ? -30.763 -24.054 19.709 1.00 94.94 455 ALA A O 1
ATOM 3462 N N . GLU A 1 456 ? -32.878 -23.594 19.104 1.00 91.56 456 GLU A N 1
ATOM 3463 C CA . GLU A 1 456 ? -32.713 -24.034 17.716 1.00 91.56 456 GLU A CA 1
ATOM 3464 C C . GLU A 1 456 ? -31.577 -23.252 17.029 1.00 91.56 456 GLU A C 1
ATOM 3466 O O . GLU A 1 456 ? -31.505 -22.031 17.140 1.00 91.56 456 GLU A O 1
ATOM 3471 N N . GLY A 1 457 ? -30.658 -23.961 16.364 1.00 90.50 457 GLY A N 1
ATOM 3472 C CA . GLY A 1 457 ? -29.493 -23.375 15.686 1.00 90.50 457 GLY A CA 1
ATOM 3473 C C . GLY A 1 457 ? -28.279 -23.064 16.575 1.00 90.50 457 GLY A C 1
ATOM 3474 O O . GLY A 1 457 ? -27.172 -22.900 16.060 1.00 90.50 457 GLY A O 1
ATOM 3475 N N . ALA A 1 458 ? -28.417 -23.049 17.907 1.00 93.12 458 ALA A N 1
ATOM 3476 C CA . ALA A 1 458 ? -27.309 -22.682 18.799 1.00 93.12 458 ALA A CA 1
ATOM 3477 C C . ALA A 1 458 ? -26.128 -23.673 18.736 1.00 93.12 458 ALA A C 1
ATOM 3479 O O . ALA A 1 458 ? -24.963 -23.279 18.800 1.00 93.12 458 ALA A O 1
ATOM 3480 N N . LEU A 1 459 ? -26.415 -24.970 18.570 1.00 96.25 459 LEU A N 1
ATOM 3481 C CA . LEU A 1 459 ? -25.390 -26.014 18.425 1.00 96.25 459 LEU A CA 1
ATOM 3482 C C . LEU A 1 459 ? -24.728 -26.023 17.037 1.00 96.25 459 LEU A C 1
ATOM 3484 O O . LEU A 1 459 ? -23.627 -26.553 16.903 1.00 96.25 459 LEU A O 1
ATOM 3488 N N . ASP A 1 460 ? -25.324 -25.378 16.033 1.00 95.00 460 ASP A N 1
ATOM 3489 C CA . ASP A 1 460 ? -24.743 -25.274 14.685 1.00 95.00 460 ASP A CA 1
ATOM 3490 C C . ASP A 1 460 ? -23.597 -24.247 14.625 1.00 95.00 460 ASP A C 1
ATOM 3492 O O . ASP A 1 460 ? -22.884 -24.140 13.629 1.00 95.00 460 ASP A O 1
ATOM 3496 N N . CYS A 1 461 ? -23.380 -23.503 15.714 1.00 94.50 461 CYS A N 1
ATOM 3497 C CA . CYS A 1 461 ? -22.319 -22.507 15.845 1.00 94.50 461 CYS A CA 1
ATOM 3498 C C . CYS A 1 461 ? -20.947 -23.097 16.238 1.00 94.50 461 CYS A C 1
ATOM 3500 O O . CYS A 1 461 ? -20.034 -22.331 16.564 1.00 94.50 461 CYS A O 1
ATOM 3502 N N . PHE A 1 462 ? -20.787 -24.425 16.248 1.00 97.19 462 PHE A N 1
ATOM 3503 C CA . PHE A 1 462 ? -19.500 -25.090 16.464 1.00 97.19 462 PHE A CA 1
ATOM 3504 C C . PHE A 1 462 ? -18.782 -25.376 15.144 1.00 97.19 462 PHE A C 1
ATOM 3506 O O . PHE A 1 462 ? -19.360 -25.891 14.186 1.00 97.19 462 PHE A O 1
ATOM 3513 N N . GLU A 1 463 ? -17.476 -25.113 15.127 1.00 96.69 463 GLU A N 1
ATOM 3514 C CA . GLU A 1 463 ? -16.598 -25.424 14.000 1.00 96.69 463 GLU A CA 1
ATOM 3515 C C . GLU A 1 463 ? -15.292 -26.056 14.496 1.00 96.69 463 GLU A C 1
ATOM 3517 O O . GLU A 1 463 ? -14.802 -25.727 15.580 1.00 96.69 463 GLU A O 1
ATOM 3522 N N . ALA A 1 464 ? -14.690 -26.933 13.692 1.00 95.38 464 ALA A N 1
ATOM 3523 C CA . ALA A 1 464 ? -13.420 -27.588 14.001 1.00 95.38 464 ALA A CA 1
ATOM 3524 C C . ALA A 1 464 ? -12.442 -27.536 12.822 1.00 95.38 464 ALA A C 1
ATOM 3526 O O . ALA A 1 464 ? -12.860 -27.483 11.667 1.00 95.38 464 ALA A O 1
ATOM 3527 N N . LYS A 1 465 ? -11.138 -27.602 13.110 1.00 93.56 465 LYS A N 1
ATOM 3528 C CA . LYS A 1 465 ? -10.081 -27.713 12.093 1.00 93.56 465 LYS A CA 1
ATOM 3529 C C . LYS A 1 465 ? -8.991 -28.720 12.454 1.00 93.56 465 LYS A C 1
ATOM 3531 O O . LYS A 1 465 ? -8.818 -29.079 13.624 1.00 93.56 465 LYS A O 1
ATOM 3536 N N . GLY A 1 466 ? -8.263 -29.160 11.426 1.00 89.44 466 GLY A N 1
ATOM 3537 C CA . GLY A 1 466 ? -7.079 -30.017 11.538 1.00 89.44 466 GLY A CA 1
ATOM 3538 C C . GLY A 1 466 ? -5.770 -29.242 11.723 1.00 89.44 466 GLY A C 1
ATOM 3539 O O . GLY A 1 466 ? -5.790 -28.093 12.151 1.00 89.44 466 GLY A O 1
ATOM 3540 N N . VAL A 1 467 ? -4.638 -29.889 11.412 1.00 80.00 467 VAL A N 1
ATOM 3541 C CA . VAL A 1 467 ? -3.284 -29.318 11.593 1.00 80.00 467 VAL A CA 1
ATOM 3542 C C . VAL A 1 467 ? -3.028 -28.134 10.646 1.00 80.00 467 VAL A C 1
ATOM 3544 O O . VAL A 1 467 ? -2.632 -27.079 11.119 1.00 80.00 467 VAL A O 1
ATOM 3547 N N . ASP A 1 468 ? -3.330 -28.283 9.349 1.00 62.41 468 ASP A N 1
ATOM 3548 C CA . ASP A 1 468 ? -2.984 -27.306 8.296 1.00 62.41 468 ASP A CA 1
ATOM 3549 C C . ASP A 1 468 ? -4.203 -26.900 7.437 1.00 62.41 468 ASP A C 1
ATOM 3551 O O . ASP A 1 468 ? -4.131 -26.874 6.210 1.00 62.41 468 ASP A O 1
ATOM 3555 N N . GLY A 1 469 ? -5.366 -26.646 8.051 1.00 70.50 469 GLY A N 1
ATOM 3556 C CA . GLY A 1 469 ? -6.605 -26.388 7.300 1.00 70.50 469 GLY A CA 1
ATOM 3557 C C . GLY A 1 469 ? -7.542 -25.351 7.912 1.00 70.50 469 GLY A C 1
ATOM 3558 O O . GLY A 1 469 ? -7.325 -24.867 9.023 1.00 70.50 469 GLY A O 1
ATOM 3559 N N . ASP A 1 470 ? -8.607 -25.039 7.177 1.00 83.88 470 ASP A N 1
ATOM 3560 C CA . ASP A 1 470 ? -9.670 -24.126 7.601 1.00 83.88 470 ASP A CA 1
ATOM 3561 C C . ASP A 1 470 ? -10.613 -24.749 8.645 1.00 83.88 470 ASP A C 1
ATOM 3563 O O . ASP A 1 470 ? -10.633 -25.963 8.864 1.00 83.88 470 ASP A O 1
ATOM 3567 N N . TYR A 1 471 ? -11.405 -23.897 9.305 1.00 89.62 471 TYR A N 1
ATOM 3568 C CA . TYR A 1 471 ? -12.498 -24.320 10.184 1.00 89.62 471 TYR A CA 1
ATOM 3569 C C . TYR A 1 471 ? -13.701 -24.788 9.357 1.00 89.62 471 TYR A C 1
ATOM 3571 O O . TYR A 1 471 ? -14.145 -24.093 8.446 1.00 89.62 471 TYR A O 1
ATOM 3579 N N . PHE A 1 472 ? -14.247 -25.949 9.710 1.00 92.31 472 PHE A N 1
ATOM 3580 C CA . PHE A 1 472 ? -15.441 -26.529 9.102 1.00 92.31 472 PHE A CA 1
ATOM 3581 C C . PHE A 1 472 ? -16.554 -26.675 10.147 1.00 92.31 472 PHE A C 1
ATOM 3583 O O . PHE A 1 472 ? -16.245 -27.042 11.285 1.00 92.31 472 PHE A O 1
ATOM 3590 N N . PRO A 1 473 ? -17.833 -26.463 9.781 1.00 95.19 473 PRO A N 1
ATOM 3591 C CA . PRO A 1 473 ? -18.966 -26.785 10.647 1.00 95.19 473 PRO A CA 1
ATOM 3592 C C . PRO A 1 473 ? -18.926 -28.243 11.114 1.00 95.19 473 PRO A C 1
ATOM 3594 O O . PRO A 1 473 ? -18.534 -29.133 10.352 1.00 95.19 473 PRO A O 1
ATOM 3597 N N . VAL A 1 474 ? -19.336 -28.491 12.358 1.00 96.69 474 VAL A N 1
ATOM 3598 C CA . VAL A 1 474 ? -19.345 -29.826 12.977 1.00 96.69 474 VAL A CA 1
ATOM 3599 C C . VAL A 1 474 ? -20.675 -30.119 13.653 1.00 96.69 474 VAL A C 1
ATOM 3601 O O . VAL A 1 474 ? -21.418 -29.210 14.009 1.00 96.69 474 VAL A O 1
ATOM 3604 N N . LYS A 1 475 ? -20.975 -31.404 13.855 1.00 97.50 475 LYS A N 1
ATOM 3605 C CA . LYS A 1 475 ? -22.141 -31.814 14.639 1.00 97.50 475 LYS A CA 1
ATOM 3606 C C . LYS A 1 475 ? -21.809 -31.671 16.117 1.00 97.50 475 LYS A C 1
ATOM 3608 O O . LYS A 1 475 ? -20.793 -32.212 16.555 1.00 97.50 475 LYS A O 1
ATOM 3613 N N . ALA A 1 476 ? -22.664 -30.982 16.867 1.00 97.62 476 ALA A N 1
ATOM 3614 C CA . ALA A 1 476 ? -22.522 -30.801 18.305 1.00 97.62 476 ALA A CA 1
ATOM 3615 C C . ALA A 1 476 ? -23.757 -31.313 19.063 1.00 97.62 476 ALA A C 1
ATOM 3617 O O . ALA A 1 476 ? -24.885 -31.175 18.594 1.00 97.62 476 ALA A O 1
ATOM 3618 N N . SER A 1 477 ? -23.551 -31.890 20.248 1.00 97.56 477 SER A N 1
ATOM 3619 C CA . SER A 1 477 ? -24.625 -32.320 21.154 1.00 97.56 477 SER A CA 1
ATOM 3620 C C . SER A 1 477 ? -24.257 -32.075 22.615 1.00 97.56 477 SER A C 1
ATOM 3622 O O . SER A 1 477 ? -23.092 -32.210 22.990 1.00 97.56 477 SER A O 1
ATOM 3624 N N . ILE A 1 478 ? -25.251 -31.761 23.446 1.00 97.81 478 ILE A N 1
ATOM 3625 C CA . ILE A 1 478 ? -25.074 -31.593 24.895 1.00 97.81 478 ILE A CA 1
ATOM 3626 C C . ILE A 1 478 ? -24.923 -32.967 25.562 1.00 97.81 478 ILE A C 1
ATOM 3628 O O . ILE A 1 478 ? -25.719 -33.872 25.314 1.00 97.81 478 ILE A O 1
ATOM 3632 N N . ASP A 1 479 ? -23.920 -33.100 26.427 1.00 96.06 479 ASP A N 1
ATOM 3633 C CA . ASP A 1 479 ? -23.666 -34.263 27.281 1.00 96.06 479 ASP A CA 1
ATOM 3634 C C . ASP A 1 479 ? -23.401 -33.778 28.712 1.00 96.06 479 ASP A C 1
ATOM 3636 O O . ASP A 1 479 ? -22.283 -33.400 29.065 1.00 96.06 479 ASP A O 1
ATOM 3640 N N . GLY A 1 480 ? -24.464 -33.701 29.518 1.00 94.50 480 GLY A N 1
ATOM 3641 C CA . GLY A 1 480 ? -24.405 -33.115 30.857 1.00 94.50 480 GLY A CA 1
ATOM 3642 C C . GLY A 1 480 ? -23.993 -31.639 30.823 1.00 94.50 480 GLY A C 1
ATOM 3643 O O . GLY A 1 480 ? -24.727 -30.797 30.310 1.00 94.50 480 GLY A O 1
ATOM 3644 N N . ASP A 1 481 ? -22.819 -31.338 31.379 1.00 95.12 481 ASP A N 1
ATOM 3645 C CA . ASP A 1 481 ? -22.193 -30.010 31.420 1.00 95.12 481 ASP A CA 1
ATOM 3646 C C . ASP A 1 481 ? -21.152 -29.791 30.301 1.00 95.12 481 ASP A C 1
ATOM 3648 O O . ASP A 1 481 ? -20.359 -28.849 30.355 1.00 95.12 481 ASP A O 1
ATOM 3652 N N . ARG A 1 482 ? -21.131 -30.662 29.280 1.00 97.19 482 ARG A N 1
ATOM 3653 C CA . ARG A 1 482 ? -20.145 -30.670 28.183 1.00 97.19 482 ARG A CA 1
ATOM 3654 C C . ARG A 1 482 ? -20.815 -30.630 26.818 1.00 97.19 482 ARG A C 1
ATOM 3656 O O . ARG A 1 482 ? -21.996 -30.946 26.672 1.00 97.19 482 ARG A O 1
ATOM 3663 N N . ILE A 1 483 ? -20.018 -30.308 25.799 1.00 98.25 483 ILE A N 1
ATOM 3664 C CA . ILE A 1 483 ? -20.414 -30.448 24.393 1.00 98.25 483 ILE A CA 1
ATOM 3665 C C . ILE A 1 483 ? -19.574 -31.534 23.734 1.00 98.25 483 ILE A C 1
ATOM 3667 O O . ILE A 1 483 ? -18.343 -31.482 23.757 1.00 98.25 483 ILE A O 1
ATOM 3671 N N . GLN A 1 484 ? -20.250 -32.498 23.118 1.00 98.12 484 GLN A N 1
ATOM 3672 C CA . GLN A 1 484 ? -19.638 -33.507 22.262 1.00 98.12 484 GLN A CA 1
ATOM 3673 C C . GLN A 1 484 ? -19.666 -33.030 20.815 1.00 98.12 484 GLN A C 1
ATOM 3675 O O . GLN A 1 484 ? -20.695 -32.554 20.344 1.00 98.12 484 GLN A O 1
ATOM 3680 N N . ILE A 1 485 ? -18.537 -33.167 20.125 1.00 98.00 485 ILE A N 1
ATOM 3681 C CA . ILE A 1 485 ? -18.324 -32.731 18.747 1.00 98.00 485 ILE A CA 1
ATOM 3682 C C . ILE A 1 485 ? -17.921 -33.923 17.885 1.00 98.00 485 ILE A C 1
ATOM 3684 O O . ILE A 1 485 ? -17.047 -34.705 18.263 1.00 98.00 485 ILE A O 1
ATOM 3688 N N . GLU A 1 486 ? -18.502 -34.012 16.691 1.00 97.38 486 GLU A N 1
ATOM 3689 C CA . GLU A 1 486 ? -18.131 -34.972 15.653 1.00 97.38 486 GLU A CA 1
ATOM 3690 C C . GLU A 1 486 ? -18.062 -34.293 14.276 1.00 97.38 486 GLU A C 1
ATOM 3692 O O . GLU A 1 486 ? -18.966 -33.554 13.878 1.00 97.38 486 GLU A O 1
ATOM 3697 N N . SER A 1 487 ? -16.982 -34.554 13.533 1.00 95.44 487 SER A N 1
ATOM 3698 C CA . SER A 1 487 ? -16.789 -34.065 12.165 1.00 95.44 487 SER A CA 1
ATOM 3699 C C . SER A 1 487 ? -16.772 -35.211 11.153 1.00 95.44 487 SER A C 1
ATOM 3701 O O . SER A 1 487 ? -16.172 -36.262 11.380 1.00 95.44 487 SER A O 1
ATOM 3703 N N . ASP A 1 488 ? -17.403 -34.983 10.007 1.00 93.62 488 ASP A N 1
ATOM 3704 C CA . ASP A 1 488 ? -17.318 -35.806 8.797 1.00 93.62 488 ASP A CA 1
ATOM 3705 C C . ASP A 1 488 ? -16.239 -35.307 7.816 1.00 93.62 488 ASP A C 1
ATOM 3707 O O . ASP A 1 488 ? -15.791 -36.064 6.957 1.00 93.62 488 ASP A O 1
ATOM 3711 N N . LYS A 1 489 ? -15.797 -34.048 7.954 1.00 91.12 489 LYS A N 1
ATOM 3712 C CA . LYS A 1 489 ? -14.793 -33.405 7.086 1.00 91.12 489 LYS A CA 1
ATOM 3713 C C . LYS A 1 489 ? -13.392 -33.358 7.692 1.00 91.12 489 LYS A C 1
ATOM 3715 O O . LYS A 1 489 ? -12.406 -33.356 6.958 1.00 91.12 489 LYS A O 1
ATOM 3720 N N . VAL A 1 490 ? -13.285 -33.309 9.019 1.00 92.25 490 VAL A N 1
ATOM 3721 C CA . VAL A 1 490 ? -12.011 -33.165 9.735 1.00 92.25 490 VAL A CA 1
ATOM 3722 C C . VAL A 1 490 ? -11.638 -34.487 10.398 1.00 92.25 490 VAL A C 1
ATOM 3724 O O . VAL A 1 490 ? -12.117 -34.820 11.478 1.00 92.25 490 VAL A O 1
ATOM 3727 N N . ASN A 1 491 ? -10.730 -35.233 9.764 1.00 90.12 491 ASN A N 1
ATOM 3728 C CA . ASN A 1 491 ? -10.304 -36.562 10.231 1.00 90.12 491 ASN A CA 1
ATOM 3729 C C . ASN A 1 491 ? -9.517 -36.538 11.552 1.00 90.12 491 ASN A C 1
ATOM 3731 O O . ASN A 1 491 ? -9.487 -37.530 12.280 1.00 90.12 491 ASN A O 1
ATOM 3735 N N . ARG A 1 492 ? -8.845 -35.421 11.843 1.00 93.12 492 ARG A N 1
ATOM 3736 C CA . ARG A 1 492 ? -8.098 -35.192 13.082 1.00 93.12 492 ARG A CA 1
ATOM 3737 C C . ARG A 1 492 ? -8.331 -33.762 13.547 1.00 93.12 492 ARG A C 1
ATOM 3739 O O . ARG A 1 492 ? -7.686 -32.851 13.041 1.00 93.12 492 ARG A O 1
ATOM 3746 N N . ILE A 1 493 ? -9.246 -33.583 14.491 1.00 95.19 493 ILE A N 1
ATOM 3747 C CA . ILE A 1 493 ? -9.545 -32.306 15.130 1.00 95.19 493 ILE A CA 1
ATOM 3748 C C . ILE A 1 493 ? -8.360 -31.914 16.014 1.00 95.19 493 ILE A C 1
ATOM 3750 O O . ILE A 1 493 ? -7.919 -32.688 16.863 1.00 95.19 493 ILE A O 1
ATOM 3754 N N . VAL A 1 494 ? -7.844 -30.708 15.795 1.00 93.50 494 VAL A N 1
ATOM 3755 C CA . VAL A 1 494 ? -6.790 -30.088 16.613 1.00 93.50 494 VAL A CA 1
ATOM 3756 C C . VAL A 1 494 ? -7.332 -28.860 17.330 1.00 93.50 494 VAL A C 1
ATOM 3758 O O . VAL A 1 494 ? -6.974 -28.607 18.478 1.00 93.50 494 VAL A O 1
ATOM 3761 N N . HIS A 1 495 ? -8.233 -28.127 16.675 1.00 94.62 495 HIS A N 1
ATOM 3762 C CA . HIS A 1 495 ? -8.850 -26.943 17.246 1.00 94.62 495 HIS A CA 1
ATOM 3763 C C . HIS A 1 495 ? -10.356 -26.924 17.018 1.00 94.62 495 HIS A C 1
ATOM 3765 O O . HIS A 1 495 ? -10.848 -27.396 15.992 1.00 94.62 495 HIS A O 1
ATOM 3771 N N . VAL A 1 496 ? -11.064 -26.332 17.974 1.00 95.69 496 VAL A N 1
ATOM 3772 C CA . VAL A 1 496 ? -12.496 -26.044 17.941 1.00 95.69 496 VAL A CA 1
ATOM 3773 C C . VAL A 1 496 ? -12.704 -24.558 18.212 1.00 95.69 496 VAL A C 1
ATOM 3775 O O . VAL A 1 496 ? -11.928 -23.920 18.930 1.00 95.69 496 VAL A O 1
ATOM 3778 N N . ARG A 1 497 ? -13.765 -23.997 17.647 1.00 94.75 497 ARG A N 1
ATOM 3779 C CA . ARG A 1 497 ? -14.297 -22.700 18.053 1.00 94.75 497 ARG A CA 1
ATOM 3780 C C . ARG A 1 497 ? -15.813 -22.766 18.163 1.00 94.75 497 ARG A C 1
ATOM 3782 O O . ARG A 1 497 ? -16.454 -23.567 17.485 1.00 94.75 497 ARG A O 1
ATOM 3789 N N . TYR A 1 498 ? -16.360 -21.925 19.027 1.00 95.06 498 TYR A N 1
ATOM 3790 C CA . TYR A 1 498 ? -17.794 -21.768 19.222 1.00 95.06 498 TYR A CA 1
ATOM 3791 C C . TYR A 1 498 ? -18.184 -20.317 18.994 1.00 95.06 498 TYR A C 1
ATOM 3793 O O . TYR A 1 498 ? -17.547 -19.402 19.527 1.00 95.06 498 TYR A O 1
ATOM 3801 N N . ASN A 1 499 ? -19.266 -20.131 18.240 1.00 90.94 499 ASN A N 1
ATOM 3802 C CA . ASN A 1 499 ? -19.938 -18.852 18.071 1.00 90.94 499 ASN A CA 1
ATOM 3803 C C . ASN A 1 499 ? -18.991 -17.739 17.605 1.00 90.94 499 ASN A C 1
ATOM 3805 O O . ASN A 1 499 ? -19.066 -16.580 18.027 1.00 90.94 499 ASN A O 1
ATOM 3809 N N . TRP A 1 500 ? -18.089 -18.105 16.691 1.00 88.56 500 TRP A N 1
ATOM 3810 C CA . TRP A 1 500 ? -17.132 -17.210 16.046 1.00 88.56 500 TRP A CA 1
ATOM 3811 C C . TRP A 1 500 ? -17.808 -16.371 14.945 1.00 88.56 500 TRP A C 1
ATOM 3813 O O . TRP A 1 500 ? -17.257 -16.134 13.870 1.00 88.56 500 TRP A O 1
ATOM 3823 N N . ASN A 1 501 ? -19.022 -15.896 15.243 1.00 81.12 501 ASN A N 1
ATOM 3824 C CA . ASN A 1 501 ? -19.933 -15.186 14.355 1.00 81.12 501 ASN A CA 1
ATOM 3825 C C . ASN A 1 501 ? -19.967 -13.687 14.659 1.00 81.12 501 ASN A C 1
ATOM 3827 O O . ASN A 1 501 ? -19.670 -13.229 15.764 1.00 81.12 501 ASN A O 1
ATOM 3831 N N . GLY A 1 502 ? -20.259 -12.890 13.629 1.00 76.38 502 GLY A N 1
ATOM 3832 C CA . GLY A 1 502 ? -20.282 -11.428 13.733 1.00 76.38 502 GLY A CA 1
ATOM 3833 C C . GLY A 1 502 ? -21.390 -10.941 14.664 1.00 76.38 502 GLY A C 1
ATOM 3834 O O . GLY A 1 502 ? -21.159 -10.113 15.548 1.00 76.38 502 GLY A O 1
ATOM 3835 N N . MET A 1 503 ? -22.561 -11.551 14.512 1.00 82.75 503 MET A N 1
ATOM 3836 C CA . MET A 1 503 ? -23.616 -11.566 15.511 1.00 82.75 503 MET A CA 1
ATOM 3837 C C . MET A 1 503 ? -23.544 -12.892 16.266 1.00 82.75 503 MET A C 1
ATOM 3839 O O . MET A 1 503 ? -23.830 -13.925 15.665 1.00 82.75 503 MET A O 1
ATOM 3843 N N . PRO A 1 504 ? -23.105 -12.893 17.534 1.00 86.31 504 PRO A N 1
ATOM 3844 C CA . PRO A 1 504 ? -23.031 -14.117 18.305 1.00 86.31 504 PRO A CA 1
ATOM 3845 C C . PRO A 1 504 ? -24.441 -14.592 18.667 1.00 86.31 504 PRO A C 1
ATOM 3847 O O . PRO A 1 504 ? -25.240 -13.813 19.197 1.00 86.31 504 PRO A O 1
ATOM 3850 N N . ASP A 1 505 ? -24.715 -15.869 18.417 1.00 87.44 505 ASP A N 1
ATOM 3851 C CA . ASP A 1 505 ? -25.917 -16.554 18.884 1.00 87.44 505 ASP A CA 1
ATOM 3852 C C . ASP A 1 505 ? -25.879 -16.680 20.415 1.00 87.44 505 ASP A C 1
ATOM 3854 O O . ASP A 1 505 ? -24.837 -16.969 21.000 1.00 87.44 505 ASP A O 1
ATOM 3858 N N . GLN A 1 506 ? -26.983 -16.404 21.098 1.00 89.56 506 GLN A N 1
ATOM 3859 C CA . GLN A 1 506 ? -27.038 -16.458 22.567 1.00 89.56 506 GLN A CA 1
ATOM 3860 C C . GLN A 1 506 ? -27.988 -17.549 23.066 1.00 89.56 506 GLN A C 1
ATOM 3862 O O . GLN A 1 506 ? -28.487 -17.461 24.182 1.00 89.56 506 GLN A O 1
ATOM 3867 N N . GLY A 1 507 ? -28.233 -18.561 22.231 1.00 92.88 507 GLY A N 1
ATOM 3868 C CA . GLY A 1 507 ? -29.161 -19.656 22.466 1.00 92.88 507 GLY A CA 1
ATOM 3869 C C . GLY A 1 507 ? -28.570 -20.855 23.206 1.00 92.88 507 GLY A C 1
ATOM 3870 O O . GLY A 1 507 ? -29.343 -21.625 23.767 1.00 92.88 507 GLY A O 1
ATOM 3871 N N . LEU A 1 508 ? -27.241 -21.024 23.256 1.00 96.50 508 LEU A N 1
ATOM 3872 C CA . LEU A 1 508 ? -26.602 -21.989 24.163 1.00 96.50 508 LEU A CA 1
ATOM 3873 C C . LEU A 1 508 ? -26.434 -21.331 25.531 1.00 96.50 508 LEU A C 1
ATOM 3875 O O . LEU A 1 508 ? -25.605 -20.432 25.686 1.00 96.50 508 LEU A O 1
ATOM 3879 N N . VAL A 1 509 ? -27.211 -21.772 26.510 1.00 96.31 509 VAL A N 1
ATOM 3880 C CA . VAL A 1 509 ? -27.302 -21.170 27.843 1.00 96.31 509 VAL A CA 1
ATOM 3881 C C . VAL A 1 509 ? -27.108 -22.212 28.943 1.00 96.31 509 VAL A C 1
ATOM 3883 O O . VAL A 1 509 ? -27.253 -23.409 28.708 1.00 96.31 509 VAL A O 1
ATOM 3886 N N . ASN A 1 510 ? -26.783 -21.767 30.155 1.00 94.94 510 ASN A N 1
ATOM 3887 C CA . ASN A 1 510 ? -26.882 -22.603 31.359 1.00 94.94 510 ASN A CA 1
ATOM 3888 C C . ASN A 1 510 ? -28.312 -22.593 31.943 1.00 94.94 510 ASN A C 1
ATOM 3890 O O . ASN A 1 510 ? -29.207 -21.941 31.402 1.00 94.94 510 ASN A O 1
ATOM 3894 N N . ALA A 1 511 ? -28.523 -23.279 33.071 1.00 92.62 511 ALA A N 1
ATOM 3895 C CA . ALA A 1 511 ? -29.819 -23.362 33.753 1.00 92.62 511 ALA A CA 1
ATOM 3896 C C . ALA A 1 511 ? -30.421 -21.995 34.142 1.00 92.62 511 ALA A C 1
ATOM 3898 O O . ALA A 1 511 ? -31.640 -21.875 34.252 1.00 92.62 511 ALA A O 1
ATOM 3899 N N . ASP A 1 512 ? -29.582 -20.969 34.317 1.00 89.69 512 ASP A N 1
ATOM 3900 C CA . ASP A 1 512 ? -29.985 -19.598 34.648 1.00 89.69 512 ASP A CA 1
ATOM 3901 C C . ASP A 1 512 ? -30.309 -18.739 33.409 1.00 89.69 512 ASP A C 1
ATOM 3903 O O . ASP A 1 512 ? -30.607 -17.548 33.540 1.00 89.69 512 ASP A O 1
ATOM 3907 N N . GLY A 1 513 ? -30.234 -19.315 32.203 1.00 91.88 513 GLY A N 1
ATOM 3908 C CA . GLY A 1 513 ? -30.472 -18.617 30.939 1.00 91.88 513 GLY A CA 1
ATOM 3909 C C . GLY A 1 513 ? -29.313 -17.717 30.492 1.00 91.88 513 GLY A C 1
ATOM 3910 O O . GLY A 1 513 ? -29.505 -16.856 29.632 1.00 91.88 513 GLY A O 1
ATOM 3911 N N . LEU A 1 514 ? -28.110 -17.874 31.063 1.00 93.56 514 LEU A N 1
ATOM 3912 C CA . LEU A 1 514 ? -26.942 -17.069 30.695 1.00 93.56 514 LEU A CA 1
ATOM 3913 C C . LEU A 1 514 ? -26.189 -17.686 29.507 1.00 93.56 514 LEU A C 1
ATOM 3915 O O . LEU A 1 514 ? -25.855 -18.872 29.559 1.00 93.56 514 LEU A O 1
ATOM 3919 N N . PRO A 1 515 ? -25.869 -16.898 28.462 1.00 94.75 515 PRO A N 1
ATOM 3920 C CA . PRO A 1 515 ? -25.290 -17.418 27.228 1.00 94.75 515 PRO A CA 1
ATOM 3921 C C . PRO A 1 515 ? -23.831 -17.843 27.383 1.00 94.75 515 PRO A C 1
ATOM 3923 O O . PRO A 1 515 ? -23.038 -17.173 28.048 1.00 94.75 515 PRO A O 1
ATOM 3926 N N . ALA A 1 516 ? -23.473 -18.929 26.700 1.00 94.81 516 ALA A N 1
ATOM 3927 C CA . ALA A 1 516 ? -22.105 -19.407 26.567 1.00 94.81 516 ALA A CA 1
ATOM 3928 C C . ALA A 1 516 ? -21.229 -18.363 25.867 1.00 94.81 516 ALA A C 1
ATOM 3930 O O . ALA A 1 516 ? -21.620 -17.769 24.856 1.00 94.81 516 ALA A O 1
ATOM 3931 N N . MET A 1 517 ? -20.022 -18.155 26.393 1.00 92.38 517 MET A N 1
ATOM 3932 C CA . MET A 1 517 ? -19.083 -17.200 25.812 1.00 92.38 517 MET A CA 1
ATOM 3933 C C . MET A 1 517 ? -18.488 -17.747 24.510 1.00 92.38 517 MET A C 1
ATOM 3935 O O . MET A 1 517 ? -18.066 -18.907 24.483 1.00 92.38 517 MET A O 1
ATOM 3939 N N . PRO A 1 518 ? -18.392 -16.933 23.440 1.00 92.31 518 PRO A N 1
ATOM 3940 C CA . PRO A 1 518 ? -17.612 -17.298 22.263 1.00 92.31 518 PRO A CA 1
ATOM 3941 C C . PRO A 1 518 ? -16.162 -17.618 22.635 1.00 92.31 518 PRO A C 1
ATOM 3943 O O . PRO A 1 518 ? -15.577 -16.945 23.485 1.00 92.31 518 PRO A O 1
ATOM 3946 N N . PHE A 1 519 ? -15.578 -18.626 21.989 1.00 91.62 519 PHE A N 1
ATOM 3947 C CA . PHE A 1 519 ? -14.188 -19.017 22.226 1.00 91.62 519 PHE A CA 1
ATOM 3948 C C . PHE A 1 519 ? -13.568 -19.676 20.994 1.00 91.62 519 PHE A C 1
ATOM 3950 O O . PHE A 1 519 ? -14.268 -20.209 20.128 1.00 91.62 519 PHE A O 1
ATOM 3957 N N . ARG A 1 520 ? -12.235 -19.712 20.966 1.00 89.94 520 ARG A N 1
ATOM 3958 C CA . ARG A 1 520 ? -11.434 -20.593 20.108 1.00 89.94 520 ARG A CA 1
ATOM 3959 C C . ARG A 1 520 ? -10.360 -21.287 20.939 1.00 89.94 520 ARG A C 1
ATOM 3961 O O . ARG A 1 520 ? -9.863 -20.731 21.909 1.00 89.94 520 ARG A O 1
ATOM 3968 N N . THR A 1 521 ? -9.966 -22.491 20.539 1.00 90.62 521 THR A N 1
ATOM 3969 C CA . THR A 1 521 ? -8.883 -23.233 21.217 1.00 90.62 521 THR A CA 1
ATOM 3970 C C . THR A 1 521 ? -7.493 -22.960 20.638 1.00 90.62 521 THR A C 1
ATOM 3972 O O . THR A 1 521 ? -6.489 -23.455 21.140 1.00 90.62 521 THR A O 1
ATOM 3975 N N . GLU A 1 522 ? -7.428 -22.237 19.524 1.00 85.94 522 GLU A N 1
ATOM 3976 C CA . GLU A 1 522 ? -6.188 -21.896 18.834 1.00 85.94 522 GLU A CA 1
ATOM 3977 C C . GLU A 1 522 ? -5.542 -20.635 19.426 1.00 85.94 522 GLU A C 1
ATOM 3979 O O . GLU A 1 522 ? -6.212 -19.621 19.612 1.00 85.94 522 GLU A O 1
ATOM 3984 N N . LYS A 1 523 ? -4.221 -20.679 19.654 1.00 69.75 523 LYS A N 1
ATOM 3985 C CA . LYS A 1 523 ? -3.426 -19.575 20.229 1.00 69.75 523 LYS A CA 1
ATOM 3986 C C . LYS A 1 523 ? -2.661 -18.733 19.188 1.00 69.75 523 LYS A C 1
ATOM 3988 O O . LYS A 1 523 ? -1.702 -18.056 19.543 1.00 69.75 523 LYS A O 1
ATOM 3993 N N . ALA A 1 524 ? -3.030 -18.806 17.908 1.00 59.00 524 ALA A N 1
ATOM 3994 C CA . ALA A 1 524 ? -2.333 -18.106 16.826 1.00 59.00 524 ALA A CA 1
ATOM 3995 C C . ALA A 1 524 ? -2.361 -16.571 16.986 1.00 59.00 524 ALA A C 1
ATOM 3997 O O . ALA A 1 524 ? -3.324 -15.998 17.511 1.00 59.00 524 ALA A O 1
ATOM 3998 N N . VAL A 1 525 ? -1.288 -15.928 16.503 1.00 52.78 525 VAL A N 1
ATOM 3999 C CA . VAL A 1 525 ? -1.096 -14.469 16.487 1.00 52.78 525 VAL A CA 1
ATOM 4000 C C . VAL A 1 525 ? -2.227 -13.812 15.694 1.00 52.78 525 VAL A C 1
ATOM 4002 O O . VAL A 1 525 ? -2.672 -14.332 14.674 1.00 52.78 525 VAL A O 1
ATOM 4005 N N . TYR A 1 526 ? -2.726 -12.682 16.190 1.00 55.72 526 TYR A N 1
ATOM 4006 C CA . TYR A 1 526 ? -3.816 -11.944 15.562 1.00 55.72 526 TYR A CA 1
ATOM 4007 C C . TYR A 1 526 ? -3.358 -11.347 14.224 1.00 55.72 526 TYR A C 1
ATOM 4009 O O . TYR A 1 526 ? -2.569 -10.404 14.196 1.00 55.72 526 TYR A O 1
ATOM 4017 N N . GLU A 1 527 ? -3.867 -11.881 13.113 1.00 45.75 527 GLU A N 1
ATOM 4018 C CA . GLU A 1 527 ? -3.732 -11.277 11.785 1.00 45.75 527 GLU A CA 1
ATOM 4019 C C . GLU A 1 527 ? -4.764 -10.153 11.636 1.00 45.75 527 GLU A C 1
ATOM 4021 O O . GLU A 1 527 ? -5.853 -10.319 11.086 1.00 45.75 527 GLU A O 1
ATOM 4026 N N . TRP A 1 528 ? -4.448 -8.993 12.207 1.00 50.66 528 TRP A N 1
ATOM 4027 C CA . TRP A 1 528 ? -5.335 -7.838 12.173 1.00 50.66 528 TRP A CA 1
ATOM 4028 C C . TRP A 1 528 ? -5.520 -7.307 10.740 1.00 50.66 528 TRP A C 1
ATOM 4030 O O . TRP A 1 528 ? -4.560 -6.949 10.067 1.00 50.66 528 TRP A O 1
ATOM 4040 N N . PHE A 1 529 ? -6.782 -7.197 10.313 1.00 45.53 529 PHE A N 1
ATOM 4041 C CA . PHE A 1 529 ? -7.275 -6.423 9.162 1.00 45.53 529 PHE A CA 1
ATOM 4042 C C . PHE A 1 529 ? -6.431 -6.460 7.877 1.00 45.53 529 PHE A C 1
ATOM 4044 O O . PHE A 1 529 ? -5.977 -5.425 7.393 1.00 45.53 529 PHE A O 1
ATOM 4051 N N . PHE A 1 530 ? -6.415 -7.607 7.202 1.00 39.56 530 PHE A N 1
ATOM 4052 C CA . PHE A 1 530 ? -6.352 -7.615 5.741 1.00 39.56 530 PHE A CA 1
ATOM 4053 C C . PHE A 1 530 ? -7.602 -8.308 5.196 1.00 39.56 530 PHE A C 1
ATOM 4055 O O . PHE A 1 530 ? -7.703 -9.530 5.178 1.00 39.56 530 PHE A O 1
ATOM 4062 N N . ARG A 1 531 ? -8.594 -7.535 4.723 1.00 39.19 531 ARG A N 1
ATOM 4063 C CA . ARG A 1 531 ? -9.487 -8.094 3.697 1.00 39.19 531 ARG A CA 1
ATOM 4064 C C . ARG A 1 531 ? -8.607 -8.290 2.462 1.00 39.19 531 ARG A C 1
ATOM 4066 O O . ARG A 1 531 ? -8.028 -7.327 1.945 1.00 39.19 531 ARG A O 1
ATOM 4073 N N . ASN A 1 532 ? -8.429 -9.543 2.051 1.00 41.97 532 ASN A N 1
ATOM 4074 C CA . ASN A 1 532 ? -7.746 -9.861 0.805 1.00 41.97 532 ASN A CA 1
ATOM 4075 C C . ASN A 1 532 ? -8.533 -9.229 -0.342 1.00 41.97 532 ASN A C 1
ATOM 4077 O O . ASN A 1 532 ? -9.739 -9.442 -0.448 1.00 41.97 532 ASN A O 1
ATOM 4081 N N . ALA A 1 533 ? -7.842 -8.434 -1.164 1.00 47.38 533 ALA A N 1
ATOM 4082 C CA . ALA A 1 533 ? -8.406 -7.784 -2.348 1.00 47.38 533 ALA A CA 1
ATOM 4083 C C . ALA A 1 533 ? -9.076 -8.794 -3.301 1.00 47.38 533 ALA A C 1
ATOM 4085 O O . ALA A 1 533 ? -9.957 -8.427 -4.065 1.00 47.38 533 ALA A O 1
ATOM 4086 N N . GLU A 1 534 ? -8.679 -10.064 -3.210 1.00 44.12 534 GLU A N 1
ATOM 4087 C CA . GLU A 1 534 ? -9.128 -11.174 -4.048 1.00 44.12 534 GLU A CA 1
ATOM 4088 C C . GLU A 1 534 ? -10.582 -11.599 -3.802 1.00 44.12 534 GLU A C 1
ATOM 4090 O O . GLU A 1 534 ? -11.239 -12.050 -4.733 1.00 44.12 534 GLU A O 1
ATOM 4095 N N . ASN A 1 535 ? -11.128 -11.395 -2.595 1.00 43.09 535 ASN A N 1
ATOM 4096 C CA . ASN A 1 535 ? -12.490 -11.843 -2.262 1.00 43.09 535 ASN A CA 1
ATOM 4097 C C . ASN A 1 535 ? -13.603 -10.977 -2.882 1.00 43.09 535 ASN A C 1
ATOM 4099 O O . ASN A 1 535 ? -14.771 -11.347 -2.805 1.00 43.09 535 ASN A O 1
ATOM 4103 N N . ASP A 1 536 ? -13.251 -9.825 -3.457 1.00 50.91 536 ASP A N 1
ATOM 4104 C CA . ASP A 1 536 ? -14.187 -8.853 -4.032 1.00 50.91 536 ASP A CA 1
ATOM 4105 C C . ASP A 1 536 ? -13.950 -8.653 -5.555 1.00 50.91 536 ASP A C 1
ATOM 4107 O O . ASP A 1 536 ? -14.511 -7.737 -6.161 1.00 50.91 536 ASP A O 1
ATOM 4111 N N . LEU A 1 537 ? -13.117 -9.494 -6.193 1.00 53.47 537 LEU A N 1
ATOM 4112 C CA . LEU A 1 537 ? -12.889 -9.458 -7.643 1.00 53.47 537 LEU A CA 1
ATOM 4113 C C . LEU A 1 537 ? -14.010 -10.207 -8.392 1.00 53.47 537 LEU A C 1
ATOM 4115 O O . LEU A 1 537 ? -14.424 -11.278 -7.948 1.00 53.47 537 LEU A O 1
ATOM 4119 N N . PRO A 1 538 ? -14.493 -9.697 -9.543 1.00 58.81 538 PRO A N 1
ATOM 4120 C CA . PRO A 1 538 ? -15.411 -10.447 -10.399 1.00 58.81 538 PRO A CA 1
ATOM 4121 C C . PRO A 1 538 ? -14.826 -11.814 -10.799 1.00 58.81 538 PRO A C 1
ATOM 4123 O O . PRO A 1 538 ? -13.619 -11.912 -11.014 1.00 58.81 538 PRO A O 1
ATOM 4126 N N . GLU A 1 539 ? -15.664 -12.847 -10.958 1.00 63.59 539 GLU A N 1
ATOM 4127 C CA . GLU A 1 539 ? -15.252 -14.196 -11.408 1.00 63.59 539 GLU A CA 1
ATOM 4128 C C . GLU A 1 539 ? -14.400 -14.134 -12.692 1.00 63.59 539 GLU A C 1
ATOM 4130 O O . GLU A 1 539 ? -13.470 -14.914 -12.881 1.00 63.59 539 GLU A O 1
ATOM 4135 N N . GLU A 1 540 ? -14.648 -13.144 -13.553 1.00 69.31 540 GLU A N 1
ATOM 4136 C CA . GLU A 1 540 ? -13.904 -12.882 -14.787 1.00 69.31 540 GLU A CA 1
ATOM 4137 C C . GLU A 1 540 ? -12.401 -12.581 -14.565 1.00 69.31 540 GLU A C 1
ATOM 4139 O O . GLU A 1 540 ? -11.603 -12.710 -15.494 1.00 69.31 540 GLU A O 1
ATOM 4144 N N . TYR A 1 541 ? -11.991 -12.209 -13.345 1.00 64.50 541 TYR A N 1
ATOM 4145 C CA . TYR A 1 541 ? -10.588 -11.990 -12.963 1.00 64.50 541 TYR A CA 1
ATOM 4146 C C . TYR A 1 541 ? -9.860 -13.265 -12.527 1.00 64.50 541 TYR A C 1
ATOM 4148 O O . TYR A 1 541 ? -8.633 -13.283 -12.528 1.00 64.50 541 TYR A O 1
ATOM 4156 N N . SER A 1 542 ? -10.569 -14.329 -12.164 1.00 67.88 542 SER A N 1
ATOM 4157 C CA . SER A 1 542 ? -9.961 -15.628 -11.850 1.00 67.88 542 SER A CA 1
ATOM 4158 C C . SER A 1 542 ? -10.222 -16.675 -12.934 1.00 67.88 542 SER A C 1
ATOM 4160 O O . SER A 1 542 ? -9.637 -17.754 -12.893 1.00 67.88 542 SER A O 1
ATOM 4162 N N . THR A 1 543 ? -11.044 -16.352 -13.940 1.00 76.44 543 THR A N 1
ATOM 4163 C CA . THR A 1 543 ? -11.438 -17.278 -15.008 1.00 76.44 543 THR A CA 1
ATOM 4164 C C . THR A 1 543 ? -10.906 -16.870 -16.389 1.00 76.44 543 THR A C 1
ATOM 4166 O O . THR A 1 543 ? -10.905 -15.687 -16.757 1.00 76.44 543 THR A O 1
ATOM 4169 N N . PRO A 1 544 ? -10.452 -17.832 -17.208 1.00 84.12 544 PRO A N 1
ATOM 4170 C CA . PRO A 1 544 ? -10.119 -17.593 -18.610 1.00 84.12 544 PRO A CA 1
ATOM 4171 C C . PRO A 1 544 ? -11.304 -17.047 -19.426 1.00 84.12 544 PRO A C 1
ATOM 4173 O O . PRO A 1 544 ? -12.442 -17.485 -19.263 1.00 84.12 544 PRO A O 1
ATOM 4176 N N . ALA A 1 545 ? -11.059 -16.110 -20.350 1.00 83.25 545 ALA A N 1
ATOM 4177 C CA . ALA A 1 545 ? -12.133 -15.413 -21.068 1.00 83.25 545 ALA A CA 1
ATOM 4178 C C . ALA A 1 545 ? -12.958 -16.332 -21.980 1.00 83.25 545 ALA A C 1
ATOM 4180 O O . ALA A 1 545 ? -14.116 -16.040 -22.287 1.00 83.25 545 ALA A O 1
ATOM 4181 N N . ASN A 1 546 ? -12.406 -17.474 -22.388 1.00 86.31 546 ASN A N 1
ATOM 4182 C CA . ASN A 1 546 ? -13.150 -18.493 -23.119 1.00 86.31 546 ASN A CA 1
ATOM 4183 C C . ASN A 1 546 ? -14.253 -19.164 -22.277 1.00 86.31 546 ASN A C 1
ATOM 4185 O O . ASN A 1 546 ? -15.170 -19.729 -22.867 1.00 86.31 546 ASN A O 1
ATOM 4189 N N . GLU A 1 547 ? -14.196 -19.074 -20.947 1.00 85.50 547 GLU A N 1
ATOM 4190 C CA . GLU A 1 547 ? -15.158 -19.675 -20.010 1.00 85.50 547 GLU A CA 1
ATOM 4191 C C . GLU A 1 547 ? -16.213 -18.678 -19.505 1.00 85.50 547 GLU A C 1
ATOM 4193 O O . GLU A 1 547 ? -17.190 -19.066 -18.861 1.00 85.50 547 GLU A O 1
ATOM 4198 N N . TRP A 1 548 ? -16.066 -17.388 -19.823 1.00 80.69 548 TRP A N 1
ATOM 4199 C CA . TRP A 1 548 ? -17.007 -16.373 -19.361 1.00 80.69 548 TRP A CA 1
ATOM 4200 C C . TRP A 1 548 ? -18.396 -16.559 -19.971 1.00 80.69 548 TRP A C 1
ATOM 4202 O O . TRP A 1 548 ? -18.564 -16.698 -21.190 1.00 80.69 548 TRP A O 1
ATOM 4212 N N . LYS A 1 549 ? -19.408 -16.459 -19.107 1.00 68.44 549 LYS A N 1
ATOM 4213 C CA . LYS A 1 549 ? -20.818 -16.689 -19.447 1.00 68.44 549 LYS A CA 1
ATOM 4214 C C . LYS A 1 549 ? -21.557 -15.437 -19.933 1.00 68.44 549 LYS A C 1
ATOM 4216 O O . LYS A 1 549 ? -22.575 -15.581 -20.600 1.00 68.44 549 LYS A O 1
ATOM 4221 N N . SER A 1 550 ? -21.060 -14.226 -19.647 1.00 63.69 550 SER A N 1
ATOM 4222 C CA . SER A 1 550 ? -21.669 -12.960 -20.097 1.00 63.69 550 SER A CA 1
ATOM 4223 C C . SER A 1 550 ? -20.756 -12.195 -21.065 1.00 63.69 550 SER A C 1
ATOM 4225 O O . SER A 1 550 ? -19.528 -12.283 -20.986 1.00 63.69 550 SER A O 1
ATOM 4227 N N . GLY A 1 551 ? -21.346 -11.531 -22.061 1.00 62.12 551 GLY A N 1
ATOM 4228 C CA . GLY A 1 551 ? -20.627 -10.918 -23.185 1.00 62.12 551 GLY A CA 1
ATOM 4229 C C . GLY A 1 551 ? -20.812 -9.414 -23.360 1.00 62.12 551 GLY A C 1
ATOM 4230 O O . GLY A 1 551 ? -20.069 -8.797 -24.124 1.00 62.12 551 GLY A O 1
ATOM 4231 N N . ASP A 1 552 ? -21.777 -8.849 -22.641 1.00 69.12 552 ASP A N 1
ATOM 4232 C CA . ASP A 1 552 ? -22.306 -7.509 -22.893 1.00 69.12 552 ASP A CA 1
ATOM 4233 C C . ASP A 1 552 ? -21.612 -6.426 -22.045 1.00 69.12 552 ASP A C 1
ATOM 4235 O O . ASP A 1 552 ? -21.747 -5.233 -22.297 1.00 69.12 552 ASP A O 1
ATOM 4239 N N . VAL A 1 553 ? -20.811 -6.821 -21.055 1.00 68.38 553 VAL A N 1
ATOM 4240 C CA . VAL A 1 553 ? -20.230 -5.913 -20.057 1.00 68.38 553 VAL A CA 1
ATOM 4241 C C . VAL A 1 553 ? -18.818 -5.475 -20.454 1.00 68.38 553 VAL A C 1
ATOM 4243 O O . VAL A 1 553 ? -17.959 -6.304 -20.752 1.00 68.38 553 VAL A O 1
ATOM 4246 N N . THR A 1 554 ? -18.546 -4.168 -20.403 1.00 71.38 554 THR A N 1
ATOM 4247 C CA . THR A 1 554 ? -17.189 -3.618 -20.556 1.00 71.38 554 THR A CA 1
ATOM 4248 C C . THR A 1 554 ? -16.408 -3.778 -19.250 1.00 71.38 554 THR A C 1
ATOM 4250 O O . THR A 1 554 ? -16.804 -3.247 -18.216 1.00 71.38 554 THR A O 1
ATOM 4253 N N . LEU A 1 555 ? -15.274 -4.476 -19.269 1.00 68.88 555 LEU A N 1
ATOM 4254 C CA . LEU A 1 555 ? -14.430 -4.635 -18.082 1.00 68.88 555 LEU A CA 1
ATOM 4255 C C . LEU A 1 555 ? -13.277 -3.618 -18.119 1.00 68.88 555 LEU A C 1
ATOM 4257 O O . LEU A 1 555 ? -12.344 -3.714 -18.920 1.00 68.88 555 LEU A O 1
ATOM 4261 N N . VAL A 1 556 ? -13.350 -2.615 -17.250 1.00 65.50 556 VAL A N 1
ATOM 4262 C CA . VAL A 1 556 ? -12.398 -1.505 -17.161 1.00 65.50 556 VAL A CA 1
ATOM 4263 C C . VAL A 1 556 ? -11.445 -1.774 -15.999 1.00 65.50 556 VAL A C 1
ATOM 4265 O O . VAL A 1 556 ? -11.834 -1.734 -14.837 1.00 65.50 556 VAL A O 1
ATOM 4268 N N . ASN A 1 557 ? -10.176 -2.040 -16.295 1.00 60.97 557 ASN A N 1
ATOM 4269 C CA . ASN A 1 557 ? -9.146 -2.113 -15.260 1.00 60.97 557 ASN A CA 1
ATOM 4270 C C . ASN A 1 557 ? -8.386 -0.787 -15.239 1.00 60.97 557 ASN A C 1
ATOM 4272 O O . ASN A 1 557 ? -7.965 -0.302 -16.289 1.00 60.97 557 ASN A O 1
ATOM 4276 N N . VAL A 1 558 ? -8.226 -0.216 -14.053 1.00 54.09 558 VAL A N 1
ATOM 4277 C CA . VAL A 1 558 ? -7.606 1.096 -13.813 1.00 54.09 558 VAL A CA 1
ATOM 4278 C C . VAL A 1 558 ? -6.126 0.962 -13.474 1.00 54.09 558 VAL A C 1
ATOM 4280 O O . VAL A 1 558 ? -5.398 1.947 -13.376 1.00 54.09 558 VAL A O 1
ATOM 4283 N N . GLN A 1 559 ? -5.641 -0.270 -13.369 1.00 50.44 559 GLN A N 1
ATOM 4284 C CA . GLN A 1 559 ? -4.235 -0.569 -13.165 1.00 50.44 559 GLN A CA 1
ATOM 4285 C C . GLN A 1 559 ? -3.687 -1.361 -14.336 1.00 50.44 559 GLN A C 1
ATOM 4287 O O . GLN A 1 559 ? -4.361 -2.201 -14.925 1.00 50.44 559 GLN A O 1
ATOM 4292 N N . LEU A 1 560 ? -2.475 -1.067 -14.783 1.00 41.81 560 LEU A N 1
ATOM 4293 C CA . LEU A 1 560 ? -1.317 -0.883 -13.923 1.00 41.81 560 LEU A CA 1
ATOM 4294 C C . LEU A 1 560 ? -0.545 0.388 -14.283 1.00 41.81 560 LEU A C 1
ATOM 4296 O O . LEU A 1 560 ? -0.523 0.823 -15.440 1.00 41.81 560 LEU A O 1
ATOM 4300 N N . LYS A 1 561 ? 0.234 0.900 -13.324 1.00 40.03 561 LYS A N 1
ATOM 4301 C CA . LYS A 1 561 ? 1.568 1.358 -13.718 1.00 40.03 561 LYS A CA 1
ATOM 4302 C C . LYS A 1 561 ? 2.177 0.256 -14.571 1.00 40.03 561 LYS A C 1
ATOM 4304 O O . LYS A 1 561 ? 2.264 -0.891 -14.154 1.00 40.03 561 LYS A O 1
ATOM 4309 N N . THR A 1 562 ? 2.550 0.609 -15.782 1.00 45.22 562 THR A N 1
ATOM 4310 C CA . THR A 1 562 ? 3.332 -0.244 -16.653 1.00 45.22 562 THR A CA 1
ATOM 4311 C C . THR A 1 562 ? 4.506 -0.816 -15.848 1.00 45.22 562 THR A C 1
ATOM 4313 O O . THR A 1 562 ? 5.281 -0.041 -15.302 1.00 45.22 562 THR A O 1
ATOM 4316 N N . PHE A 1 563 ? 4.615 -2.149 -15.830 1.00 42.47 563 PHE A N 1
ATOM 4317 C CA . PHE A 1 563 ? 5.626 -2.970 -15.141 1.00 42.47 563 PHE A CA 1
ATOM 4318 C C . PHE A 1 563 ? 5.524 -3.016 -13.598 1.00 42.47 563 PHE A C 1
ATOM 4320 O O . PHE A 1 563 ? 5.388 -1.990 -12.938 1.00 42.47 563 PHE A O 1
ATOM 4327 N N . GLY A 1 564 ? 5.598 -4.231 -13.026 1.00 41.91 564 GLY A N 1
ATOM 4328 C CA . GLY A 1 564 ? 5.644 -4.439 -11.567 1.00 41.91 564 GLY A CA 1
ATOM 4329 C C . GLY A 1 564 ? 4.671 -5.453 -10.943 1.00 41.91 564 GLY A C 1
ATOM 4330 O O . GLY A 1 564 ? 4.627 -5.513 -9.721 1.00 41.91 564 GLY A O 1
ATOM 4331 N N . TYR A 1 565 ? 3.910 -6.228 -11.726 1.00 40.50 565 TYR A N 1
ATOM 4332 C CA . TYR A 1 565 ? 2.983 -7.251 -11.208 1.00 40.50 565 TYR A CA 1
ATOM 4333 C C . TYR A 1 565 ? 3.262 -8.634 -11.782 1.00 40.50 565 TYR A C 1
ATOM 4335 O O . TYR A 1 565 ? 3.752 -8.745 -12.908 1.00 40.50 565 TYR A O 1
ATOM 4343 N N . ASP A 1 566 ? 2.810 -9.659 -11.051 1.00 46.38 566 ASP A N 1
ATOM 4344 C CA . ASP A 1 566 ? 2.795 -11.067 -11.466 1.00 46.38 566 ASP A CA 1
ATOM 4345 C C . ASP A 1 566 ? 1.995 -11.311 -12.765 1.00 46.38 566 ASP A C 1
ATOM 4347 O O . ASP A 1 566 ? 2.033 -12.416 -13.275 1.00 46.38 566 ASP A O 1
ATOM 4351 N N . ASN A 1 567 ? 1.284 -10.320 -13.329 1.00 56.19 567 ASN A N 1
ATOM 4352 C CA . ASN A 1 567 ? 0.642 -10.395 -14.646 1.00 56.19 567 ASN A CA 1
ATOM 4353 C C . ASN A 1 567 ? 1.122 -9.267 -15.582 1.00 56.19 567 ASN A C 1
ATOM 4355 O O . ASN A 1 567 ? 1.046 -8.079 -15.261 1.00 56.19 567 ASN A O 1
ATOM 4359 N N . PHE A 1 568 ? 1.620 -9.637 -16.768 1.00 62.44 568 PHE A N 1
ATOM 4360 C CA . PHE A 1 568 ? 2.300 -8.727 -17.700 1.00 62.44 568 PHE A CA 1
ATOM 4361 C C . PHE A 1 568 ? 1.455 -7.541 -18.169 1.00 62.44 568 PHE A C 1
ATOM 4363 O O . PHE A 1 568 ? 0.355 -7.695 -18.701 1.00 62.44 568 PHE A O 1
ATOM 4370 N N . THR A 1 569 ? 2.048 -6.351 -18.065 1.00 67.25 569 THR A N 1
ATOM 4371 C CA . THR A 1 569 ? 1.544 -5.104 -18.654 1.00 67.25 569 THR A CA 1
ATOM 4372 C C . THR A 1 569 ? 2.641 -4.394 -19.394 1.00 67.25 569 THR A C 1
ATOM 4374 O O . THR A 1 569 ? 3.703 -4.117 -18.839 1.00 67.25 569 THR A O 1
ATOM 4377 N N . GLY A 1 570 ? 2.360 -4.059 -20.642 1.00 73.12 570 GLY A N 1
ATOM 4378 C CA . GLY A 1 570 ? 3.344 -3.466 -21.521 1.00 73.12 570 GLY A CA 1
ATOM 4379 C C . GLY A 1 570 ? 2.955 -3.633 -22.975 1.00 73.12 570 GLY A C 1
ATOM 4380 O O . GLY A 1 570 ? 1.806 -3.924 -23.312 1.00 73.12 570 GLY A O 1
ATOM 4381 N N . TRP A 1 571 ? 3.931 -3.411 -23.840 1.00 82.06 571 TRP A N 1
ATOM 4382 C CA . TRP A 1 571 ? 3.767 -3.634 -25.264 1.00 82.06 571 TRP A CA 1
ATOM 4383 C C . TRP A 1 571 ? 3.946 -5.114 -25.593 1.00 82.06 571 TRP A C 1
ATOM 4385 O O . TRP A 1 571 ? 4.852 -5.769 -25.089 1.00 82.06 571 TRP A O 1
ATOM 4395 N N . LEU A 1 572 ? 3.093 -5.615 -26.477 1.00 88.69 572 LEU A N 1
ATOM 4396 C CA . LEU A 1 572 ? 3.357 -6.733 -27.372 1.00 88.69 572 LEU A CA 1
ATOM 4397 C C . LEU A 1 572 ? 3.895 -6.123 -28.670 1.00 88.69 572 LEU A C 1
ATOM 4399 O O . LEU A 1 572 ? 3.189 -5.934 -29.661 1.00 88.69 572 LEU A O 1
ATOM 4403 N N . GLY A 1 573 ? 5.148 -5.698 -28.602 1.00 86.75 573 GLY A N 1
ATOM 4404 C CA . GLY A 1 573 ? 5.813 -4.836 -29.565 1.00 86.75 573 GLY A CA 1
ATOM 4405 C C . GLY A 1 573 ? 5.747 -5.318 -31.015 1.00 86.75 573 GLY A C 1
ATOM 4406 O O . GLY A 1 573 ? 5.380 -4.496 -31.860 1.00 86.75 573 GLY A O 1
ATOM 4407 N N . PRO A 1 574 ? 5.994 -6.608 -31.331 1.00 92.62 574 PRO A N 1
ATOM 4408 C CA . PRO A 1 574 ? 6.004 -7.079 -32.717 1.00 92.62 574 PRO A CA 1
ATOM 4409 C C . PRO A 1 574 ? 4.637 -6.982 -33.392 1.00 92.62 574 PRO A C 1
ATOM 4411 O O . PRO A 1 574 ? 4.568 -6.851 -34.607 1.00 92.62 574 PRO A O 1
ATOM 4414 N N . ILE A 1 575 ? 3.552 -6.990 -32.609 1.00 94.06 575 ILE A N 1
ATOM 4415 C CA . ILE A 1 575 ? 2.184 -6.826 -33.113 1.00 94.06 575 ILE A CA 1
ATOM 4416 C C . ILE A 1 575 ? 1.641 -5.402 -32.935 1.00 94.06 575 ILE A C 1
ATOM 4418 O O . ILE A 1 575 ? 0.560 -5.105 -33.438 1.00 94.06 575 ILE A O 1
ATOM 4422 N N . GLY A 1 576 ? 2.369 -4.528 -32.230 1.00 89.75 576 GLY A N 1
ATOM 4423 C CA . GLY A 1 576 ? 2.011 -3.130 -31.972 1.00 89.75 576 GLY A CA 1
ATOM 4424 C C . GLY A 1 576 ? 0.781 -2.933 -31.090 1.00 89.75 576 GLY A C 1
ATOM 4425 O O . GLY A 1 576 ? 0.012 -1.999 -31.312 1.00 89.75 576 GLY A O 1
ATOM 4426 N N . VAL A 1 577 ? 0.605 -3.794 -30.088 1.00 87.81 577 VAL A N 1
ATOM 4427 C CA . VAL A 1 577 ? -0.518 -3.733 -29.141 1.00 87.81 577 VAL A CA 1
ATOM 4428 C C . VAL A 1 577 ? -0.002 -3.469 -27.742 1.00 87.81 577 VAL A C 1
ATOM 4430 O O . VAL A 1 577 ? 0.954 -4.109 -27.313 1.00 87.81 577 VAL A O 1
ATOM 4433 N N . ARG A 1 578 ? -0.651 -2.577 -26.998 1.00 83.12 578 ARG A N 1
ATOM 4434 C CA . ARG A 1 578 ? -0.429 -2.441 -25.558 1.00 83.12 578 ARG A CA 1
ATOM 4435 C C . ARG A 1 578 ? -1.493 -3.223 -24.807 1.00 83.12 578 ARG A C 1
ATOM 4437 O O . ARG A 1 578 ? -2.687 -3.037 -25.054 1.00 83.12 578 ARG A O 1
ATOM 4444 N N . THR A 1 579 ? -1.069 -4.063 -23.871 1.00 81.56 579 THR A N 1
ATOM 4445 C CA . THR A 1 579 ? -1.968 -4.857 -23.030 1.00 81.56 579 THR A CA 1
ATOM 4446 C C . THR A 1 579 ? -1.859 -4.461 -21.562 1.00 81.56 579 THR A C 1
ATOM 4448 O O . THR A 1 579 ? -0.823 -3.971 -21.110 1.00 81.56 579 THR A O 1
ATOM 4451 N N . GLY A 1 580 ? -2.943 -4.678 -20.817 1.00 71.88 580 GLY A N 1
ATOM 4452 C CA . GLY A 1 580 ? -2.967 -4.664 -19.352 1.00 71.88 580 GLY A CA 1
ATOM 4453 C C . GLY A 1 580 ? -3.421 -6.019 -18.804 1.00 71.88 580 GLY A C 1
ATOM 4454 O O . GLY A 1 580 ? -3.943 -6.836 -19.573 1.00 71.88 580 GLY A O 1
ATOM 4455 N N . PRO A 1 581 ? -3.274 -6.261 -17.493 1.00 67.81 581 PRO A N 1
ATOM 4456 C CA . PRO A 1 581 ? -3.607 -7.543 -16.911 1.00 67.81 581 PRO A CA 1
ATOM 4457 C C . PRO A 1 581 ? -5.131 -7.670 -16.862 1.00 67.81 581 PRO A C 1
ATOM 4459 O O . PRO A 1 581 ? -5.861 -6.691 -16.631 1.00 67.81 581 PRO A O 1
ATOM 4462 N N . PHE A 1 582 ? -5.618 -8.884 -17.084 1.00 69.38 582 PHE A N 1
ATOM 4463 C CA . PHE A 1 582 ? -7.030 -9.193 -16.966 1.00 69.38 582 PHE A CA 1
ATOM 4464 C C . PHE A 1 582 ? -7.218 -10.609 -16.417 1.00 69.38 582 PHE A C 1
ATOM 4466 O O . PHE A 1 582 ? -7.555 -11.539 -17.150 1.00 69.38 582 PHE A O 1
ATOM 4473 N N . GLY A 1 583 ? -6.936 -10.787 -15.124 1.00 69.81 583 GLY A N 1
ATOM 4474 C CA . GLY A 1 583 ? -6.922 -12.119 -14.528 1.00 69.81 583 GLY A CA 1
ATOM 4475 C C . GLY A 1 583 ? -5.923 -13.039 -15.241 1.00 69.81 583 GLY A C 1
ATOM 4476 O O . GLY A 1 583 ? -4.807 -12.593 -15.508 1.00 69.81 583 GLY A O 1
ATOM 4477 N N . PRO A 1 584 ? -6.317 -14.261 -15.649 1.00 74.88 584 PRO A N 1
ATOM 4478 C CA . PRO A 1 584 ? -5.482 -15.141 -16.474 1.00 74.88 584 PRO A CA 1
ATOM 4479 C C . PRO A 1 584 ? -5.434 -14.741 -17.968 1.00 74.88 584 PRO A C 1
ATOM 4481 O O . PRO A 1 584 ? -5.019 -15.543 -18.804 1.00 74.88 584 PRO A O 1
ATOM 4484 N N . ASN A 1 585 ? -5.903 -13.543 -18.341 1.00 83.56 585 ASN A N 1
ATOM 4485 C CA . ASN A 1 585 ? -6.025 -13.053 -19.720 1.00 83.56 585 ASN A CA 1
ATOM 4486 C C . ASN A 1 585 ? -5.276 -11.720 -19.922 1.00 83.56 585 ASN A C 1
ATOM 4488 O O . ASN A 1 585 ? -4.844 -11.070 -18.968 1.00 83.56 585 ASN A O 1
ATOM 4492 N N . MET A 1 586 ? -5.174 -11.265 -21.177 1.00 84.62 586 MET A N 1
ATOM 4493 C CA . MET A 1 586 ? -4.614 -9.952 -21.530 1.00 84.62 586 MET A CA 1
ATOM 4494 C C . MET A 1 586 ? -5.677 -9.038 -22.149 1.00 84.62 586 MET A C 1
ATOM 4496 O O . MET A 1 586 ? -6.235 -9.354 -23.197 1.00 84.62 586 MET A O 1
ATOM 4500 N N . GLY A 1 587 ? -5.933 -7.875 -21.546 1.00 80.00 587 GLY A N 1
ATOM 4501 C CA . GLY A 1 587 ? -6.856 -6.879 -22.106 1.00 80.00 587 GLY A CA 1
ATOM 4502 C C . GLY A 1 587 ? -6.149 -5.915 -23.059 1.00 80.00 587 GLY A C 1
ATOM 4503 O O . GLY A 1 587 ? -5.140 -5.319 -22.675 1.00 80.00 587 GLY A O 1
ATOM 4504 N N . VAL A 1 588 ? -6.678 -5.725 -24.270 1.00 81.62 588 VAL A N 1
ATOM 4505 C CA . VAL A 1 588 ? -6.165 -4.772 -25.267 1.00 81.62 588 VAL A CA 1
ATOM 4506 C C . VAL A 1 588 ? -6.497 -3.344 -24.839 1.00 81.62 588 VAL A C 1
ATOM 4508 O O . VAL A 1 588 ? -7.664 -2.980 -24.680 1.00 81.62 588 VAL A O 1
ATOM 4511 N N . ARG A 1 589 ? -5.456 -2.528 -24.645 1.00 73.06 589 ARG A N 1
ATOM 4512 C CA . ARG A 1 589 ? -5.554 -1.130 -24.192 1.00 73.06 589 ARG A CA 1
ATOM 4513 C C . ARG A 1 589 ? -5.278 -0.130 -25.303 1.00 73.06 589 ARG A C 1
ATOM 4515 O O . ARG A 1 589 ? -5.860 0.945 -25.302 1.00 73.06 589 ARG A O 1
ATOM 4522 N N . GLU A 1 590 ? -4.396 -0.482 -26.229 1.00 75.19 590 GLU A N 1
ATOM 4523 C CA . GLU A 1 590 ? -3.981 0.388 -27.327 1.00 75.19 590 GLU A CA 1
ATOM 4524 C C . GLU A 1 590 ? -3.571 -0.466 -28.526 1.00 75.19 590 GLU A C 1
ATOM 4526 O O . GLU A 1 590 ? -2.944 -1.516 -28.353 1.00 75.19 590 GLU A O 1
ATOM 4531 N N . VAL A 1 591 ? -3.887 -0.004 -29.734 1.00 80.69 591 VAL A N 1
ATOM 4532 C CA . VAL A 1 591 ? -3.423 -0.599 -30.992 1.00 80.69 591 VAL A CA 1
ATOM 4533 C C . VAL A 1 591 ? -2.752 0.504 -31.801 1.00 80.69 591 VAL A C 1
ATOM 4535 O O . VAL A 1 591 ? -3.397 1.476 -32.184 1.00 80.69 591 VAL A O 1
ATOM 4538 N N . LYS A 1 592 ? -1.443 0.384 -32.044 1.00 80.94 592 LYS A N 1
ATOM 4539 C CA . LYS A 1 592 ? -0.682 1.416 -32.758 1.00 80.94 592 LYS A CA 1
ATOM 4540 C C . LYS A 1 592 ? -1.055 1.391 -34.241 1.00 80.94 592 LYS A C 1
ATOM 4542 O O . LYS A 1 592 ? -0.989 0.343 -34.886 1.00 80.94 592 LYS A O 1
ATOM 4547 N N . ARG A 1 593 ? -1.406 2.552 -34.795 1.00 79.25 593 ARG A N 1
ATOM 4548 C CA . ARG A 1 593 ? -1.709 2.702 -36.225 1.00 79.25 593 ARG A CA 1
ATOM 4549 C C . ARG A 1 593 ? -0.520 2.265 -37.088 1.00 79.25 593 ARG A C 1
ATOM 4551 O O . ARG A 1 593 ? 0.628 2.574 -36.767 1.00 79.25 593 ARG A O 1
ATOM 4558 N N . GLY A 1 594 ? -0.793 1.547 -38.175 1.00 81.88 594 GLY A N 1
ATOM 4559 C CA . GLY A 1 594 ? 0.213 0.966 -39.068 1.00 81.88 594 GLY A CA 1
ATOM 4560 C C . GLY A 1 594 ? 0.927 -0.274 -38.518 1.00 81.88 594 GLY A C 1
ATOM 4561 O O . GLY A 1 594 ? 1.801 -0.811 -39.195 1.00 81.88 594 GLY A O 1
ATOM 4562 N N . SER A 1 595 ? 0.578 -0.740 -37.314 1.00 91.56 595 SER A N 1
ATOM 4563 C CA . SER A 1 595 ? 1.093 -2.002 -36.781 1.00 91.56 595 SER A CA 1
ATOM 4564 C C . SER A 1 595 ? 0.418 -3.218 -37.424 1.00 91.56 595 SER A C 1
ATOM 4566 O O . SER A 1 595 ? -0.664 -3.095 -38.005 1.00 91.56 595 SER A O 1
ATOM 4568 N N . PRO A 1 596 ? 0.978 -4.428 -37.254 1.00 95.62 596 PRO A N 1
ATOM 4569 C CA . PRO A 1 596 ? 0.306 -5.660 -37.656 1.00 95.62 596 PRO A CA 1
ATOM 4570 C C . PRO A 1 596 ? -1.103 -5.870 -37.099 1.00 95.62 596 PRO A C 1
ATOM 4572 O O . PRO A 1 596 ? -1.895 -6.589 -37.712 1.00 95.62 596 PRO A O 1
ATOM 4575 N N . SER A 1 597 ? -1.435 -5.262 -35.961 1.00 94.88 597 SER A N 1
ATOM 4576 C CA . SER A 1 597 ? -2.756 -5.405 -35.341 1.00 94.88 597 SER A CA 1
ATOM 4577 C C . SER A 1 597 ? -3.756 -4.328 -35.749 1.00 94.88 597 SER A C 1
ATOM 4579 O O . SER A 1 597 ? -4.933 -4.459 -35.408 1.00 94.88 597 SER A O 1
ATOM 4581 N N . ASP A 1 598 ? -3.323 -3.295 -36.479 1.00 88.19 598 ASP A N 1
ATOM 4582 C CA . ASP A 1 598 ? -4.187 -2.204 -36.936 1.00 88.19 598 ASP A CA 1
ATOM 4583 C C . ASP A 1 598 ? -5.357 -2.749 -37.778 1.00 88.19 598 ASP A C 1
ATOM 4585 O O . ASP A 1 598 ? -5.169 -3.540 -38.707 1.00 88.19 598 ASP A O 1
ATOM 4589 N N . GLY A 1 599 ? -6.582 -2.390 -37.388 1.00 83.69 599 GLY A N 1
ATOM 4590 C CA . GLY A 1 599 ? -7.830 -2.897 -37.969 1.00 83.69 599 GLY A CA 1
ATOM 4591 C C . GLY A 1 599 ? -8.167 -4.370 -37.678 1.00 83.69 599 GLY A C 1
ATOM 4592 O O . GLY A 1 599 ? -9.221 -4.837 -38.110 1.00 83.69 599 GLY A O 1
ATOM 4593 N N . ARG A 1 600 ? -7.318 -5.118 -36.957 1.00 92.19 600 ARG A N 1
ATOM 4594 C CA . ARG A 1 600 ? -7.540 -6.540 -36.613 1.00 92.19 600 ARG A CA 1
ATOM 4595 C C . ARG A 1 600 ? -7.945 -6.727 -35.154 1.00 92.19 600 ARG A C 1
ATOM 4597 O O . ARG A 1 600 ? -8.894 -7.463 -34.869 1.00 92.19 600 ARG A O 1
ATOM 4604 N N . LEU A 1 601 ? -7.253 -6.042 -34.248 1.00 88.81 601 LEU A N 1
ATOM 4605 C CA . LEU A 1 601 ? -7.595 -5.963 -32.828 1.00 88.81 601 LEU A CA 1
ATOM 4606 C C . LEU A 1 601 ? -8.223 -4.609 -32.512 1.00 88.81 601 LEU A C 1
ATOM 4608 O O . LEU A 1 601 ? -7.914 -3.609 -33.157 1.00 88.81 601 LEU A O 1
ATOM 4612 N N . LEU A 1 602 ? -9.105 -4.594 -31.520 1.00 76.94 602 LEU A N 1
ATOM 4613 C CA . LEU A 1 602 ? -9.818 -3.407 -31.064 1.00 76.94 602 LEU A CA 1
ATOM 4614 C C . LEU A 1 602 ? -9.540 -3.179 -29.578 1.00 76.94 602 LEU A C 1
ATOM 4616 O O . LEU A 1 602 ? -9.368 -4.128 -28.811 1.00 76.94 602 LEU A O 1
ATOM 4620 N N . VAL A 1 603 ? -9.520 -1.914 -29.156 1.00 70.81 603 VAL A N 1
ATOM 4621 C CA . VAL A 1 603 ? -9.483 -1.576 -27.727 1.00 70.81 603 VAL A CA 1
ATOM 4622 C C . VAL A 1 603 ? -10.696 -2.208 -27.039 1.00 70.81 603 VAL A C 1
ATOM 4624 O O . VAL A 1 603 ? -11.816 -2.109 -27.536 1.00 70.81 603 VAL A O 1
ATOM 4627 N N . GLY A 1 604 ? -10.460 -2.893 -25.917 1.00 67.69 604 GLY A N 1
ATOM 4628 C CA . GLY A 1 604 ? -11.485 -3.661 -25.201 1.00 67.69 604 GLY A CA 1
ATOM 4629 C C . GLY A 1 604 ? -11.549 -5.152 -25.556 1.00 67.69 604 GLY A C 1
ATOM 4630 O O . GLY A 1 604 ? -12.214 -5.901 -24.842 1.00 67.69 604 GLY A O 1
ATOM 4631 N N . ASP A 1 605 ? -10.834 -5.612 -26.587 1.00 81.62 605 ASP A N 1
ATOM 4632 C CA . ASP A 1 605 ? -10.639 -7.045 -26.825 1.00 81.62 605 ASP A CA 1
ATOM 4633 C C . ASP A 1 605 ? -9.913 -7.712 -25.642 1.00 81.62 605 ASP A C 1
ATOM 4635 O O . ASP A 1 605 ? -9.000 -7.134 -25.044 1.00 81.62 605 ASP A O 1
ATOM 4639 N N . VAL A 1 606 ? -10.270 -8.964 -25.337 1.00 84.69 606 VAL A N 1
ATOM 4640 C CA . VAL A 1 606 ? -9.581 -9.776 -24.319 1.00 84.69 606 VAL A CA 1
ATOM 4641 C C . VAL A 1 606 ? -8.917 -10.975 -24.984 1.00 84.69 606 VAL A C 1
ATOM 4643 O O . VAL A 1 606 ? -9.591 -11.877 -25.479 1.00 84.69 606 VAL A O 1
ATOM 4646 N N . ILE A 1 607 ? -7.587 -10.996 -24.998 1.00 91.44 607 ILE A N 1
ATOM 4647 C CA . ILE A 1 607 ? -6.786 -12.100 -25.529 1.00 91.44 607 ILE A CA 1
ATOM 4648 C C . ILE A 1 607 ? -6.680 -13.178 -24.448 1.00 91.44 607 ILE A C 1
ATOM 4650 O O . ILE A 1 607 ? -6.123 -12.937 -23.375 1.00 91.44 607 ILE A O 1
ATOM 4654 N N . PHE A 1 608 ? -7.196 -14.371 -24.739 1.00 92.00 608 PHE A N 1
ATOM 4655 C CA . PHE A 1 608 ? -7.166 -15.515 -23.819 1.00 92.00 608 PHE A CA 1
ATOM 4656 C C . PHE A 1 608 ? -6.210 -16.624 -24.271 1.00 92.00 608 PHE A C 1
ATOM 4658 O O . PHE A 1 608 ? -5.791 -17.444 -23.456 1.00 92.00 608 PHE A O 1
ATOM 4665 N N . SER A 1 609 ? -5.827 -16.660 -25.552 1.00 95.19 609 SER A N 1
ATOM 4666 C CA . SER A 1 609 ? -4.848 -17.625 -26.062 1.00 95.19 609 SER A CA 1
ATOM 4667 C C . SER A 1 609 ? -3.986 -17.062 -27.191 1.00 95.19 609 SER A C 1
ATOM 4669 O O . SER A 1 609 ? -4.390 -16.138 -27.897 1.00 95.19 609 SER A O 1
ATOM 4671 N N . ALA A 1 610 ? -2.802 -17.645 -27.373 1.00 96.06 610 ALA A N 1
ATOM 4672 C CA . ALA A 1 610 ? -1.895 -17.383 -28.486 1.00 96.06 610 ALA A CA 1
ATOM 4673 C C . ALA A 1 610 ? -1.384 -18.716 -29.057 1.00 96.06 610 ALA A C 1
ATOM 4675 O O . ALA A 1 610 ? -0.949 -19.593 -28.310 1.00 96.06 610 ALA A O 1
ATOM 4676 N N . ASN A 1 611 ? -1.488 -18.900 -30.376 1.00 95.56 611 ASN A N 1
ATOM 4677 C CA . ASN A 1 611 ? -1.223 -20.154 -31.093 1.00 95.56 611 ASN A CA 1
ATOM 4678 C C . ASN A 1 611 ? -1.870 -21.383 -30.419 1.00 95.56 611 ASN A C 1
ATOM 4680 O O . ASN A 1 611 ? -1.250 -22.435 -30.270 1.00 95.56 611 ASN A O 1
ATOM 4684 N N . GLY A 1 612 ? -3.117 -21.225 -29.959 1.00 92.12 612 GLY A N 1
ATOM 4685 C CA . GLY A 1 612 ? -3.899 -22.274 -29.295 1.00 92.12 612 GLY A CA 1
ATOM 4686 C C . GLY A 1 612 ? -3.518 -22.565 -27.836 1.00 92.12 612 GLY A C 1
ATOM 4687 O O . GLY A 1 612 ? -4.173 -23.388 -27.203 1.00 92.12 612 GLY A O 1
ATOM 4688 N N . LYS A 1 613 ? -2.498 -21.899 -27.275 1.00 94.19 613 LYS A N 1
ATOM 4689 C CA . LYS A 1 613 ? -2.120 -22.016 -25.857 1.00 94.19 613 LYS A CA 1
ATOM 4690 C C . LYS A 1 613 ? -2.756 -20.897 -25.039 1.00 94.19 613 LYS A C 1
ATOM 4692 O O . LYS A 1 613 ? -2.657 -19.731 -25.413 1.00 94.19 613 LYS A O 1
ATOM 4697 N N . MET A 1 614 ? -3.375 -21.245 -23.915 1.00 92.06 614 MET A N 1
ATOM 4698 C CA . MET A 1 614 ? -3.948 -20.274 -22.976 1.00 92.06 614 MET A CA 1
ATOM 4699 C C . MET A 1 614 ? -2.852 -19.409 -22.356 1.00 92.06 614 MET A C 1
ATOM 4701 O O . MET A 1 614 ? -1.809 -19.941 -21.983 1.00 92.06 614 MET A O 1
ATOM 4705 N N . VAL A 1 615 ? -3.074 -18.094 -22.251 1.00 87.38 615 VAL A N 1
ATOM 4706 C CA . VAL A 1 615 ? -2.048 -17.165 -21.744 1.00 87.38 615 VAL A CA 1
ATOM 4707 C C . VAL A 1 615 ? -1.834 -17.313 -20.223 1.00 87.38 615 VAL A C 1
ATOM 4709 O O . VAL A 1 615 ? -0.689 -17.452 -19.799 1.00 87.38 615 VAL A O 1
ATOM 4712 N N . GLY A 1 616 ? -2.889 -17.435 -19.409 1.00 82.56 616 GLY A N 1
ATOM 4713 C CA . GLY A 1 616 ? -2.795 -17.807 -17.985 1.00 82.56 616 GLY A CA 1
ATOM 4714 C C . GLY A 1 616 ? -1.980 -16.836 -17.113 1.00 82.56 616 GLY A C 1
ATOM 4715 O O . GLY A 1 616 ? -1.707 -15.710 -17.512 1.00 82.56 616 GLY A O 1
ATOM 4716 N N . GLU A 1 617 ? -1.548 -17.285 -15.928 1.00 70.00 617 GLU A N 1
ATOM 4717 C CA . GLU A 1 617 ? -0.741 -16.487 -14.973 1.00 70.00 617 GLU A CA 1
ATOM 4718 C C . GLU A 1 617 ? 0.652 -16.101 -15.496 1.00 70.00 617 GLU A C 1
ATOM 4720 O O . GLU A 1 617 ? 1.294 -15.202 -14.975 1.00 70.00 617 GLU A O 1
ATOM 4725 N N . ARG A 1 618 ? 1.156 -16.779 -16.535 1.00 77.25 618 ARG A N 1
ATOM 4726 C CA . ARG A 1 618 ? 2.443 -16.465 -17.185 1.00 77.25 618 ARG A CA 1
ATOM 4727 C C . ARG A 1 618 ? 2.215 -16.011 -18.620 1.00 77.25 618 ARG A C 1
ATOM 4729 O O . ARG A 1 618 ? 2.905 -16.434 -19.550 1.00 77.25 618 ARG A O 1
ATOM 4736 N N . ALA A 1 619 ? 1.231 -15.130 -18.785 1.00 82.81 619 ALA A N 1
ATOM 4737 C CA . ALA A 1 619 ? 0.719 -14.667 -20.068 1.00 82.81 619 ALA A CA 1
ATOM 4738 C C . ALA A 1 619 ? 1.822 -14.215 -21.037 1.00 82.81 619 ALA A C 1
ATOM 4740 O O . ALA A 1 619 ? 1.798 -14.541 -22.225 1.00 82.81 619 ALA A O 1
ATOM 4741 N N . TRP A 1 620 ? 2.829 -13.503 -20.535 1.00 80.69 620 TRP A N 1
ATOM 4742 C CA . TRP A 1 620 ? 3.944 -12.998 -21.335 1.00 80.69 620 TRP A CA 1
ATOM 4743 C C . TRP A 1 620 ? 4.875 -14.078 -21.867 1.00 80.69 620 TRP A C 1
ATOM 4745 O O . TRP A 1 620 ? 5.456 -13.893 -22.931 1.00 80.69 620 TRP A O 1
ATOM 4755 N N . GLU A 1 621 ? 5.035 -15.197 -21.165 1.00 85.50 621 GLU A N 1
ATOM 4756 C CA . GLU A 1 621 ? 5.852 -16.310 -21.644 1.00 85.50 621 GLU A CA 1
ATOM 4757 C C . GLU A 1 621 ? 5.145 -17.053 -22.762 1.00 85.50 621 GLU A C 1
ATOM 4759 O O . GLU A 1 621 ? 5.771 -17.365 -23.774 1.00 85.50 621 GLU A O 1
ATOM 4764 N N . VAL A 1 622 ? 3.836 -17.267 -22.618 1.00 90.88 622 VAL A N 1
ATOM 4765 C CA . VAL A 1 622 ? 3.008 -17.852 -23.676 1.00 90.88 622 VAL A CA 1
ATOM 4766 C C . VAL A 1 622 ? 3.018 -16.950 -24.904 1.00 90.88 622 VAL A C 1
ATOM 4768 O O . VAL A 1 622 ? 3.268 -17.424 -26.010 1.00 90.88 622 VAL A O 1
ATOM 4771 N N . MET A 1 623 ? 2.822 -15.645 -24.710 1.00 91.75 623 MET A N 1
ATOM 4772 C CA . MET A 1 623 ? 2.831 -14.671 -25.796 1.00 91.75 623 MET A CA 1
ATOM 4773 C C . MET A 1 623 ? 4.213 -14.538 -26.449 1.00 91.75 623 MET A C 1
ATOM 4775 O O . MET A 1 623 ? 4.322 -14.596 -27.671 1.00 91.75 623 MET A O 1
ATOM 4779 N N . GLY A 1 624 ? 5.284 -14.427 -25.660 1.00 91.25 624 GLY A N 1
ATOM 4780 C CA . GLY A 1 624 ? 6.655 -14.344 -26.165 1.00 91.25 624 GLY A CA 1
ATOM 4781 C C . GLY A 1 624 ? 7.083 -15.605 -26.924 1.00 91.25 624 GLY A C 1
ATOM 4782 O O . GLY A 1 624 ? 7.739 -15.508 -27.964 1.00 91.25 624 GLY A O 1
ATOM 4783 N N . ALA A 1 625 ? 6.668 -16.787 -26.456 1.00 91.88 625 ALA A N 1
ATOM 4784 C CA . ALA A 1 625 ? 6.863 -18.043 -27.176 1.00 91.88 625 ALA A CA 1
ATOM 4785 C C . ALA A 1 625 ? 6.049 -18.081 -28.476 1.00 91.88 625 ALA A C 1
ATOM 4787 O O . ALA A 1 625 ? 6.609 -18.393 -29.521 1.00 91.88 625 ALA A O 1
ATOM 4788 N N . ALA A 1 626 ? 4.770 -17.694 -28.446 1.00 94.50 626 ALA A N 1
ATOM 4789 C CA . ALA A 1 626 ? 3.920 -17.670 -29.634 1.00 94.50 626 ALA A CA 1
ATOM 4790 C C . ALA A 1 626 ? 4.456 -16.711 -30.706 1.00 94.50 626 ALA A C 1
ATOM 4792 O O . ALA A 1 626 ? 4.502 -17.083 -31.876 1.00 94.50 626 ALA A O 1
ATOM 4793 N N . ILE A 1 627 ? 4.926 -15.519 -30.323 1.00 94.50 627 ILE A N 1
ATOM 4794 C CA . ILE A 1 627 ? 5.627 -14.593 -31.225 1.00 94.50 627 ILE A CA 1
ATOM 4795 C C . ILE A 1 627 ? 6.870 -15.273 -31.805 1.00 94.50 627 ILE A C 1
ATOM 4797 O O . ILE A 1 627 ? 7.021 -15.331 -33.022 1.00 94.50 627 ILE A O 1
ATOM 4801 N N . THR A 1 628 ? 7.730 -15.842 -30.953 1.00 92.62 628 THR A N 1
ATOM 4802 C CA . THR A 1 628 ? 8.971 -16.503 -31.392 1.00 92.62 628 THR A CA 1
ATOM 4803 C C . THR A 1 628 ? 8.702 -17.615 -32.402 1.00 92.62 628 THR A C 1
ATOM 4805 O O . THR A 1 628 ? 9.384 -17.676 -33.422 1.00 92.62 628 THR A O 1
ATOM 4808 N N . ASP A 1 629 ? 7.712 -18.465 -32.132 1.00 93.31 629 ASP A N 1
ATOM 4809 C CA . ASP A 1 629 ? 7.327 -19.573 -33.003 1.00 93.31 629 ASP A CA 1
ATOM 4810 C C . ASP A 1 629 ? 6.757 -19.047 -34.330 1.00 93.31 629 ASP A C 1
ATOM 4812 O O . ASP A 1 629 ? 7.088 -19.561 -35.400 1.00 93.31 629 ASP A O 1
ATOM 4816 N N . SER A 1 630 ? 5.928 -18.000 -34.274 1.00 95.94 630 SER A N 1
ATOM 4817 C CA . SER A 1 630 ? 5.264 -17.413 -35.449 1.00 95.94 630 SER A CA 1
ATOM 4818 C C . SER A 1 630 ? 6.253 -16.764 -36.416 1.00 95.94 630 SER A C 1
ATOM 4820 O O . SER A 1 630 ? 6.027 -16.766 -37.621 1.00 95.94 630 SER A O 1
ATOM 4822 N N . GLU A 1 631 ? 7.374 -16.252 -35.910 1.00 94.88 631 GLU A N 1
ATOM 4823 C CA . GLU A 1 631 ? 8.445 -15.653 -36.714 1.00 94.88 631 GLU A CA 1
ATOM 4824 C C . GLU A 1 631 ? 9.376 -16.679 -37.383 1.00 94.88 631 GLU A C 1
ATOM 4826 O O . GLU A 1 631 ? 10.341 -16.293 -38.050 1.00 94.88 631 GLU A O 1
ATOM 4831 N N . THR A 1 632 ? 9.124 -17.978 -37.212 1.00 93.56 632 THR A N 1
ATOM 4832 C CA . THR A 1 632 ? 9.870 -19.031 -37.909 1.00 93.56 632 THR A CA 1
ATOM 4833 C C . THR A 1 632 ? 9.381 -19.213 -39.347 1.00 93.56 632 THR A C 1
ATOM 4835 O O . THR A 1 632 ? 8.229 -18.933 -39.675 1.00 93.56 632 THR A O 1
ATOM 4838 N N . GLU A 1 633 ? 10.238 -19.770 -40.206 1.00 89.81 633 GLU A N 1
ATOM 4839 C CA . GLU A 1 633 ? 9.861 -20.167 -41.574 1.00 89.81 633 GLU A CA 1
ATOM 4840 C C . GLU A 1 633 ? 8.684 -21.158 -41.587 1.00 89.81 633 GLU A C 1
ATOM 4842 O O . GLU A 1 633 ? 7.863 -21.145 -42.500 1.00 89.81 633 GLU A O 1
ATOM 4847 N N . ALA A 1 634 ? 8.569 -21.998 -40.551 1.00 89.88 634 ALA A N 1
ATOM 4848 C CA . ALA A 1 634 ? 7.523 -23.011 -40.445 1.00 89.88 634 ALA A CA 1
ATOM 4849 C C . ALA A 1 634 ? 6.121 -22.407 -40.261 1.00 89.88 634 ALA A C 1
ATOM 4851 O O . ALA A 1 634 ? 5.156 -22.953 -40.791 1.00 89.88 634 ALA A O 1
ATOM 4852 N N . LEU A 1 635 ? 6.007 -21.293 -39.527 1.00 90.75 635 LEU A N 1
ATOM 4853 C CA . LEU A 1 635 ? 4.734 -20.597 -39.310 1.00 90.75 635 LEU A CA 1
ATOM 4854 C C . LEU A 1 635 ? 4.540 -19.377 -40.220 1.00 90.75 635 LEU A C 1
ATOM 4856 O O . LEU A 1 635 ? 3.486 -18.752 -40.161 1.00 90.75 635 LEU A O 1
ATOM 4860 N N . GLN A 1 636 ? 5.504 -19.065 -41.094 1.00 93.31 636 GLN A N 1
ATOM 4861 C CA . GLN A 1 636 ? 5.389 -18.048 -42.150 1.00 93.31 636 GLN A CA 1
ATOM 4862 C C . GLN A 1 636 ? 4.916 -16.670 -41.651 1.00 93.31 636 GLN A C 1
ATOM 4864 O O . GLN A 1 636 ? 4.177 -15.969 -42.341 1.00 93.31 636 GLN A O 1
ATOM 4869 N N . GLY A 1 637 ? 5.304 -16.282 -40.434 1.00 93.69 637 GLY A N 1
ATOM 4870 C CA . GLY A 1 637 ? 4.879 -15.015 -39.845 1.00 93.69 637 GLY A CA 1
ATOM 4871 C C . GLY A 1 637 ? 3.437 -15.018 -39.331 1.00 93.69 637 GLY A C 1
ATOM 4872 O O . GLY A 1 637 ? 2.901 -13.959 -39.032 1.00 93.69 637 GLY A O 1
ATOM 4873 N N . LYS A 1 638 ? 2.756 -16.160 -39.232 1.00 96.31 638 LYS A N 1
ATOM 4874 C CA . LYS A 1 638 ? 1.358 -16.213 -38.794 1.00 96.31 638 LYS A CA 1
ATOM 4875 C C . LYS A 1 638 ? 1.254 -16.426 -37.283 1.00 96.31 638 LYS A C 1
ATOM 4877 O O . LYS A 1 638 ? 1.432 -17.544 -36.808 1.00 96.31 638 LYS A O 1
ATOM 4882 N N . LEU A 1 639 ? 0.882 -15.376 -36.548 1.00 97.44 639 LEU A N 1
ATOM 4883 C CA . LEU A 1 639 ? 0.483 -15.465 -35.140 1.00 97.44 639 LEU A CA 1
ATOM 4884 C C . LEU A 1 639 ? -1.041 -15.519 -35.035 1.00 97.44 639 LEU A C 1
ATOM 4886 O O . LEU A 1 639 ? -1.719 -14.594 -35.469 1.00 97.44 639 LEU A O 1
ATOM 4890 N N . GLN A 1 640 ? -1.596 -16.564 -34.426 1.00 97.50 640 GLN A N 1
ATOM 4891 C CA . GLN A 1 640 ? -3.035 -16.660 -34.180 1.00 97.50 640 GLN A CA 1
ATOM 4892 C C . GLN A 1 640 ? -3.361 -16.330 -32.726 1.00 97.50 640 GLN A C 1
ATOM 4894 O O . GLN A 1 640 ? -2.828 -16.949 -31.808 1.00 97.50 640 GLN A O 1
ATOM 4899 N N . LEU A 1 641 ? -4.282 -15.397 -32.508 1.00 97.69 641 LEU A N 1
ATOM 4900 C CA . LEU A 1 641 ? -4.759 -15.014 -31.183 1.00 97.69 641 LEU A CA 1
ATOM 4901 C C . LEU A 1 641 ? -6.210 -15.452 -30.994 1.00 97.69 641 LEU A C 1
ATOM 4903 O O . LEU A 1 641 ? -7.061 -15.148 -31.828 1.00 97.69 641 LEU A O 1
ATOM 4907 N N . GLY A 1 642 ? -6.500 -16.126 -29.883 1.00 96.31 642 GLY A N 1
ATOM 4908 C CA . GLY A 1 642 ? -7.871 -16.325 -29.422 1.00 96.31 642 GLY A CA 1
ATOM 4909 C C . GLY A 1 642 ? -8.318 -15.100 -28.635 1.00 96.31 642 GLY A C 1
ATOM 4910 O O . GLY A 1 642 ? -7.729 -14.765 -27.604 1.00 96.31 642 GLY A O 1
ATOM 4911 N N . VAL A 1 643 ? -9.347 -14.429 -29.143 1.00 93.19 643 VAL A N 1
ATOM 4912 C CA . VAL A 1 643 ? -9.832 -13.140 -28.654 1.00 93.19 643 VAL A CA 1
ATOM 4913 C C . VAL A 1 643 ? -11.304 -13.249 -28.297 1.00 93.19 643 VAL A C 1
ATOM 4915 O O . VAL A 1 643 ? -12.102 -13.768 -29.076 1.00 93.19 643 VAL A O 1
ATOM 4918 N N . ARG A 1 644 ? -11.686 -12.732 -27.132 1.00 86.94 644 ARG A N 1
ATOM 4919 C CA . ARG A 1 644 ? -13.084 -12.490 -26.788 1.00 86.94 644 ARG A CA 1
ATOM 4920 C C . ARG A 1 644 ? -13.447 -11.055 -27.160 1.00 86.94 644 ARG A C 1
ATOM 4922 O O . ARG A 1 644 ? -12.850 -10.115 -26.638 1.00 86.94 644 ARG A O 1
ATOM 4929 N N . ARG A 1 645 ? -14.443 -10.902 -28.035 1.00 81.88 645 ARG A N 1
ATOM 4930 C CA . ARG A 1 645 ? -14.983 -9.618 -28.504 1.00 81.88 645 ARG A CA 1
ATOM 4931 C C . ARG A 1 645 ? -16.504 -9.666 -28.468 1.00 81.88 645 ARG A C 1
ATOM 4933 O O . ARG A 1 645 ? -17.091 -10.572 -29.057 1.00 81.88 645 ARG A O 1
ATOM 4940 N N . ALA A 1 646 ? -17.135 -8.704 -27.790 1.00 69.38 646 ALA A N 1
ATOM 4941 C CA . ALA A 1 646 ? -18.598 -8.608 -27.675 1.00 69.38 646 ALA A CA 1
ATOM 4942 C C . ALA A 1 646 ? -19.262 -9.967 -27.345 1.00 69.38 646 ALA A C 1
ATOM 4944 O O . ALA A 1 646 ? -20.156 -10.438 -28.048 1.00 69.38 646 ALA A O 1
ATOM 4945 N N . GLY A 1 647 ? -18.723 -10.667 -26.341 1.00 71.44 647 GLY A N 1
ATOM 4946 C CA . GLY A 1 647 ? -19.234 -11.966 -25.893 1.00 71.44 647 GLY A CA 1
ATOM 4947 C C . GLY A 1 647 ? -18.897 -13.184 -26.744 1.00 71.44 647 GLY A C 1
ATOM 4948 O O . GLY A 1 647 ? -19.248 -14.294 -26.353 1.00 71.44 647 GLY A O 1
ATOM 4949 N N . LYS A 1 648 ? -18.215 -13.016 -27.879 1.00 81.75 648 LYS A N 1
ATOM 4950 C CA . LYS A 1 648 ? -17.857 -14.118 -28.777 1.00 81.75 648 LYS A CA 1
ATOM 4951 C C . LYS A 1 648 ? -16.363 -14.388 -28.731 1.00 81.75 648 LYS A C 1
ATOM 4953 O O . LYS A 1 648 ? -15.561 -13.460 -28.796 1.00 81.75 648 LYS A O 1
ATOM 4958 N N . ASN A 1 649 ? -16.006 -15.666 -28.682 1.00 90.00 649 ASN A N 1
ATOM 4959 C CA . ASN A 1 649 ? -14.632 -16.113 -28.876 1.00 90.00 649 ASN A CA 1
ATOM 4960 C C . ASN A 1 649 ? -14.374 -16.239 -30.381 1.00 90.00 649 ASN A C 1
ATOM 4962 O O . ASN A 1 649 ? -15.084 -16.965 -31.077 1.00 90.00 649 ASN A O 1
ATOM 4966 N N . ILE A 1 650 ? -13.374 -15.521 -30.878 1.00 93.81 650 ILE A N 1
ATOM 4967 C CA . ILE A 1 650 ? -12.950 -15.512 -32.277 1.00 93.81 650 ILE A CA 1
ATOM 4968 C C . ILE A 1 650 ? -11.442 -15.747 -32.361 1.00 93.81 650 ILE A C 1
ATOM 4970 O O . ILE A 1 650 ? -10.707 -15.440 -31.425 1.00 93.81 650 ILE A O 1
ATOM 4974 N N . ASN A 1 651 ? -10.980 -16.255 -33.502 1.00 96.56 651 ASN A N 1
ATOM 4975 C CA . ASN A 1 651 ? -9.556 -16.317 -33.812 1.00 96.56 651 ASN A CA 1
ATOM 4976 C C . ASN A 1 651 ? -9.185 -15.137 -34.709 1.00 96.56 651 ASN A C 1
ATOM 4978 O O . ASN A 1 651 ? -9.848 -14.890 -35.718 1.00 96.56 651 ASN A O 1
ATOM 4982 N N . VAL A 1 652 ? -8.125 -14.425 -34.342 1.00 97.12 652 VAL A N 1
ATOM 4983 C CA . VAL A 1 652 ? -7.586 -13.288 -35.088 1.00 97.12 652 VAL A CA 1
ATOM 4984 C C . VAL A 1 652 ? -6.165 -13.629 -35.518 1.00 97.12 652 VAL A C 1
ATOM 4986 O O . VAL A 1 652 ? -5.294 -13.853 -34.681 1.00 97.12 652 VAL A O 1
ATOM 4989 N N . ASP A 1 653 ? -5.934 -13.671 -36.827 1.00 97.19 653 ASP A N 1
ATOM 4990 C CA . ASP A 1 653 ? -4.610 -13.917 -37.395 1.00 97.19 653 ASP A CA 1
ATOM 4991 C C . ASP A 1 653 ? -3.859 -12.584 -37.569 1.00 97.19 653 ASP A C 1
ATOM 4993 O O . ASP A 1 653 ? -4.342 -11.664 -38.235 1.00 97.19 653 ASP A O 1
ATOM 4997 N N . ILE A 1 654 ? -2.666 -12.487 -36.983 1.00 97.62 654 ILE A N 1
ATOM 4998 C CA . ILE A 1 654 ? -1.784 -11.318 -37.009 1.00 97.62 654 ILE A CA 1
ATOM 4999 C C . ILE A 1 654 ? -0.519 -11.650 -37.822 1.00 97.62 654 ILE A C 1
ATOM 5001 O O . ILE A 1 654 ? 0.180 -12.610 -37.486 1.00 97.62 654 ILE A O 1
ATOM 5005 N N . PRO A 1 655 ? -0.202 -10.882 -38.884 1.00 96.44 655 PRO A N 1
ATOM 5006 C CA . PRO A 1 655 ? 0.987 -11.113 -39.698 1.00 96.44 655 PRO A CA 1
ATOM 5007 C C . PRO A 1 655 ? 2.245 -10.505 -39.061 1.00 96.44 655 PRO A C 1
ATOM 5009 O O . PRO A 1 655 ? 2.282 -9.324 -38.740 1.00 96.44 655 PRO A O 1
ATOM 5012 N N . LEU A 1 656 ? 3.305 -11.289 -38.936 1.00 95.19 656 LEU A N 1
ATOM 5013 C CA . LEU A 1 656 ? 4.608 -10.905 -38.405 1.00 95.19 656 LEU A CA 1
ATOM 5014 C C . LEU A 1 656 ? 5.700 -11.063 -39.465 1.00 95.19 656 LEU A C 1
ATOM 5016 O O . LEU A 1 656 ? 5.587 -11.860 -40.396 1.00 95.19 656 LEU A O 1
ATOM 5020 N N . THR A 1 657 ? 6.795 -10.329 -39.292 1.00 92.06 657 THR A N 1
ATOM 5021 C CA . THR A 1 657 ? 8.009 -10.507 -40.096 1.00 92.06 657 THR A CA 1
ATOM 5022 C C . THR A 1 657 ? 8.698 -11.825 -39.731 1.00 92.06 657 THR A C 1
ATOM 5024 O O . THR A 1 657 ? 8.877 -12.133 -38.556 1.00 92.06 657 THR A O 1
ATOM 5027 N N . VAL A 1 658 ? 9.139 -12.599 -40.727 1.00 94.62 658 VAL A N 1
ATOM 5028 C CA . VAL A 1 658 ? 9.890 -13.844 -40.492 1.00 94.62 658 VAL A CA 1
ATOM 5029 C C . VAL A 1 658 ? 11.328 -13.525 -40.058 1.00 94.62 658 VAL A C 1
ATOM 5031 O O . VAL A 1 658 ? 12.190 -13.135 -40.854 1.00 94.62 658 VAL A O 1
ATOM 5034 N N . MET A 1 659 ? 11.605 -13.711 -38.767 1.00 93.19 659 MET A N 1
ATOM 5035 C CA . MET A 1 659 ? 12.914 -13.448 -38.161 1.00 93.19 659 MET A CA 1
ATOM 5036 C C . MET A 1 659 ? 13.806 -14.698 -38.124 1.00 93.19 659 MET A C 1
ATOM 5038 O O . MET A 1 659 ? 15.032 -14.572 -38.163 1.00 93.19 659 MET A O 1
ATOM 5042 N N . GLY A 1 660 ? 13.224 -15.900 -38.136 1.00 91.75 660 GLY A N 1
ATOM 5043 C CA . GLY A 1 660 ? 13.919 -17.179 -37.955 1.00 91.75 660 GLY A CA 1
ATOM 5044 C C . GLY A 1 660 ? 13.928 -17.645 -36.494 1.00 91.75 660 GLY A C 1
ATOM 5045 O O . GLY A 1 660 ? 13.181 -17.132 -35.664 1.00 91.75 660 GLY A O 1
ATOM 5046 N N . SER A 1 661 ? 14.779 -18.621 -36.165 1.00 91.44 661 SER A N 1
ATOM 5047 C CA . SER A 1 661 ? 14.843 -19.231 -34.825 1.00 91.44 661 SER A CA 1
ATOM 5048 C C . SER A 1 661 ? 16.068 -18.773 -34.029 1.00 91.44 661 SER A C 1
ATOM 5050 O O . SER A 1 661 ? 17.128 -18.501 -34.595 1.00 91.44 661 SER A O 1
ATOM 5052 N N . TYR A 1 662 ? 15.953 -18.742 -32.697 1.00 91.62 662 TYR A N 1
ATOM 5053 C CA . TYR A 1 662 ? 17.120 -18.584 -31.824 1.00 91.62 662 TYR A CA 1
ATOM 5054 C C . TYR A 1 662 ? 17.999 -19.836 -31.850 1.00 91.62 662 TYR A C 1
ATOM 5056 O O . TYR A 1 662 ? 17.493 -20.946 -31.676 1.00 91.62 662 TYR A O 1
ATOM 5064 N N . SER A 1 663 ? 19.317 -19.657 -31.970 1.00 92.38 663 SER A N 1
ATOM 5065 C CA . SER A 1 663 ? 20.276 -20.745 -31.755 1.00 92.38 663 SER A CA 1
ATOM 5066 C C . SER A 1 663 ? 20.301 -21.184 -30.280 1.00 92.38 663 SER A C 1
ATOM 5068 O O . SER A 1 663 ? 19.848 -20.468 -29.374 1.00 92.38 663 SER A O 1
ATOM 5070 N N . SER A 1 664 ? 20.843 -22.376 -30.011 1.00 91.50 664 SER A N 1
ATOM 5071 C CA . SER A 1 664 ? 21.073 -22.869 -28.643 1.00 91.50 664 SER A CA 1
ATOM 5072 C C . SER A 1 664 ? 22.084 -22.016 -27.871 1.00 91.50 664 SER A C 1
ATOM 5074 O O . SER A 1 664 ? 22.047 -21.986 -26.644 1.00 91.50 664 SER A O 1
ATOM 5076 N N . THR A 1 665 ? 22.946 -21.298 -28.590 1.00 93.50 665 THR A N 1
ATOM 5077 C CA . THR A 1 665 ? 23.979 -20.411 -28.057 1.00 93.50 665 THR A CA 1
ATOM 5078 C C . THR A 1 665 ? 23.541 -18.950 -27.994 1.00 93.50 665 THR A C 1
ATOM 5080 O O . THR A 1 665 ? 24.330 -18.120 -27.567 1.00 93.50 665 THR A O 1
ATOM 5083 N N . ALA A 1 666 ? 22.307 -18.601 -28.381 1.00 92.12 666 ALA A N 1
ATOM 5084 C CA . ALA A 1 666 ? 21.854 -17.211 -28.409 1.00 92.12 666 ALA A CA 1
ATOM 5085 C C . ALA A 1 666 ? 22.103 -16.480 -27.064 1.00 92.12 666 ALA A C 1
ATOM 5087 O O . ALA A 1 666 ? 21.800 -17.045 -26.008 1.00 92.12 666 ALA A O 1
ATOM 5088 N N . PRO A 1 667 ? 22.610 -15.231 -27.087 1.00 92.75 667 PRO A N 1
ATOM 5089 C CA . PRO A 1 667 ? 22.776 -14.369 -28.263 1.00 92.75 667 PRO A CA 1
ATOM 5090 C C . PRO A 1 667 ? 24.079 -14.591 -29.058 1.00 92.75 667 PRO A C 1
ATOM 5092 O O . PRO A 1 667 ? 24.302 -13.880 -30.031 1.00 92.75 667 PRO A O 1
ATOM 5095 N N . PHE A 1 668 ? 24.918 -15.568 -28.697 1.00 93.62 668 PHE A N 1
ATOM 5096 C CA . PHE A 1 668 ? 26.107 -15.932 -29.474 1.00 93.62 668 PHE A CA 1
ATOM 5097 C C . PHE A 1 668 ? 25.711 -16.673 -30.756 1.00 93.62 668 PHE A C 1
ATOM 5099 O O . PHE A 1 668 ? 24.873 -17.581 -30.716 1.00 93.62 668 PHE A O 1
ATOM 5106 N N . ASP A 1 669 ? 26.328 -16.304 -31.880 1.00 91.62 669 ASP A N 1
ATOM 5107 C CA . ASP A 1 669 ? 26.198 -16.995 -33.170 1.00 91.62 669 ASP A CA 1
ATOM 5108 C C . ASP A 1 669 ? 24.732 -17.264 -33.563 1.00 91.62 669 ASP A C 1
ATOM 5110 O O . ASP A 1 669 ? 24.313 -18.391 -33.834 1.00 91.62 669 ASP A O 1
ATOM 5114 N N . CYS A 1 670 ? 23.904 -16.216 -33.517 1.00 94.25 670 CYS A N 1
ATOM 5115 C CA . CYS A 1 670 ? 22.460 -16.315 -33.708 1.00 94.25 670 CYS A CA 1
ATOM 5116 C C . CYS A 1 670 ? 21.973 -15.342 -34.791 1.00 94.25 670 CYS A C 1
ATOM 5118 O O . CYS A 1 670 ? 21.917 -14.134 -34.570 1.00 94.25 670 CYS A O 1
ATOM 5120 N N . LEU A 1 671 ? 21.542 -15.869 -35.945 1.00 94.06 671 LEU A N 1
ATOM 5121 C CA . LEU A 1 671 ? 21.053 -15.052 -37.068 1.00 94.06 671 LEU A CA 1
ATOM 5122 C C . LEU A 1 671 ? 19.841 -14.186 -36.698 1.00 94.06 671 LEU A C 1
ATOM 5124 O O . LEU A 1 671 ? 19.763 -13.035 -37.121 1.00 94.06 671 LEU A O 1
ATOM 5128 N N . LYS A 1 672 ? 18.912 -14.708 -35.883 1.00 94.31 672 LYS A N 1
ATOM 5129 C CA . LYS A 1 672 ? 17.776 -13.918 -35.382 1.00 94.31 672 LYS A CA 1
ATOM 5130 C C . LYS A 1 672 ? 18.258 -12.724 -34.553 1.00 94.31 672 LYS A C 1
ATOM 5132 O O . LYS A 1 672 ? 17.761 -11.618 -34.732 1.00 94.31 672 LYS A O 1
ATOM 5137 N N . THR A 1 673 ? 19.244 -12.934 -33.679 1.00 94.88 673 THR A N 1
ATOM 5138 C CA . THR A 1 673 ? 19.837 -11.860 -32.868 1.00 94.88 673 THR A CA 1
ATOM 5139 C C . THR A 1 673 ? 20.485 -10.795 -33.751 1.00 94.88 673 THR A C 1
ATOM 5141 O O . THR A 1 673 ? 20.267 -9.612 -33.514 1.00 94.88 673 THR A O 1
ATOM 5144 N N . GLU A 1 674 ? 21.206 -11.190 -34.801 1.00 94.94 674 GLU A N 1
ATOM 5145 C CA . GLU A 1 674 ? 21.824 -10.250 -35.747 1.00 94.94 674 GLU A CA 1
ATOM 5146 C C . GLU A 1 674 ? 20.791 -9.428 -36.534 1.00 94.94 674 GLU A C 1
ATOM 5148 O O . GLU A 1 674 ? 20.972 -8.221 -36.706 1.00 94.94 674 GLU A O 1
ATOM 5153 N N . LYS A 1 675 ? 19.660 -10.028 -36.935 1.00 94.69 675 LYS A N 1
ATOM 5154 C CA . LYS A 1 675 ? 18.537 -9.277 -37.525 1.00 94.69 675 LYS A CA 1
ATOM 5155 C C . LYS A 1 675 ? 17.964 -8.251 -36.543 1.00 94.69 675 LYS A C 1
ATOM 5157 O O . LYS A 1 675 ? 17.804 -7.097 -36.911 1.00 94.69 675 LYS A O 1
ATOM 5162 N N . ILE A 1 676 ? 17.736 -8.639 -35.283 1.00 94.19 676 ILE A N 1
ATOM 5163 C CA . ILE A 1 676 ? 17.238 -7.723 -34.238 1.00 94.19 676 ILE A CA 1
ATOM 5164 C C . ILE A 1 676 ? 18.211 -6.557 -34.011 1.00 94.19 676 ILE A C 1
ATOM 5166 O O . ILE A 1 676 ? 17.778 -5.417 -33.871 1.00 94.19 676 ILE A O 1
ATOM 5170 N N . ILE A 1 677 ? 19.521 -6.828 -33.978 1.00 94.81 677 ILE A N 1
ATOM 5171 C CA . ILE A 1 677 ? 20.546 -5.783 -33.857 1.00 94.81 677 ILE A CA 1
ATOM 5172 C C . ILE A 1 677 ? 20.482 -4.839 -35.062 1.00 94.81 677 ILE A C 1
ATOM 5174 O O . ILE A 1 677 ? 20.496 -3.628 -34.870 1.00 94.81 677 ILE A O 1
ATOM 5178 N N . THR A 1 678 ? 20.358 -5.377 -36.277 1.00 94.38 678 THR A N 1
ATOM 5179 C CA . THR A 1 678 ? 20.286 -4.590 -37.520 1.00 94.38 678 THR A CA 1
ATOM 5180 C C . THR A 1 678 ? 19.045 -3.694 -37.563 1.00 94.38 678 THR A C 1
ATOM 5182 O O . THR A 1 678 ? 19.154 -2.510 -37.884 1.00 94.38 678 THR A O 1
ATOM 5185 N N . ASP A 1 679 ? 17.876 -4.221 -37.190 1.00 93.25 679 ASP A N 1
ATOM 5186 C CA . ASP A 1 679 ? 16.629 -3.449 -37.125 1.00 93.25 679 ASP A CA 1
ATOM 5187 C C . ASP A 1 679 ? 16.730 -2.324 -36.085 1.00 93.25 679 ASP A C 1
ATOM 5189 O O . ASP A 1 679 ? 16.335 -1.187 -36.349 1.00 93.25 679 ASP A O 1
ATOM 5193 N N . LEU A 1 680 ? 17.326 -2.613 -34.923 1.00 92.88 680 LEU A N 1
ATOM 5194 C CA . LEU A 1 680 ? 17.538 -1.621 -33.872 1.00 92.88 680 LEU A CA 1
ATOM 5195 C C . LEU A 1 680 ? 18.558 -0.550 -34.283 1.00 92.88 680 LEU A C 1
ATOM 5197 O O . LEU A 1 680 ? 18.344 0.630 -34.017 1.00 92.88 680 LEU A O 1
ATOM 5201 N N . GLU A 1 681 ? 19.647 -0.931 -34.955 1.00 93.12 681 GLU A N 1
ATOM 5202 C CA . GLU A 1 681 ? 20.619 -0.002 -35.546 1.00 93.12 681 GLU A CA 1
ATOM 5203 C C . GLU A 1 681 ? 19.931 0.960 -36.529 1.00 93.12 681 GLU A C 1
ATOM 5205 O O . GLU A 1 681 ? 20.095 2.180 -36.421 1.00 93.12 681 GLU A O 1
ATOM 5210 N N . ALA A 1 682 ? 19.115 0.428 -37.444 1.00 90.50 682 ALA A N 1
ATOM 5211 C CA . ALA A 1 682 ? 18.351 1.222 -38.402 1.00 90.50 682 ALA A CA 1
ATOM 5212 C C . ALA A 1 682 ? 17.356 2.160 -37.703 1.00 90.50 682 ALA A C 1
ATOM 5214 O O . ALA A 1 682 ? 17.261 3.339 -38.058 1.00 90.50 682 ALA A O 1
ATOM 5215 N N . TRP A 1 683 ? 16.667 1.671 -36.669 1.00 90.38 683 TRP A N 1
ATOM 5216 C CA . TRP A 1 683 ? 15.732 2.467 -35.879 1.00 90.38 683 TRP A CA 1
ATOM 5217 C C . TRP A 1 683 ? 16.429 3.629 -35.157 1.00 90.38 683 TRP A C 1
ATOM 5219 O O . TRP A 1 683 ? 15.971 4.767 -35.262 1.00 90.38 683 TRP A O 1
ATOM 5229 N N . VAL A 1 684 ? 17.569 3.395 -34.490 1.00 87.06 684 VAL A N 1
ATOM 5230 C CA . VAL A 1 684 ? 18.331 4.459 -33.798 1.00 87.06 684 VAL A CA 1
ATOM 5231 C C . VAL A 1 684 ? 18.775 5.542 -34.780 1.00 87.06 684 VAL A C 1
ATOM 5233 O O . VAL A 1 684 ? 18.687 6.734 -34.476 1.00 87.06 684 VAL A O 1
ATOM 5236 N N . VAL A 1 685 ? 19.223 5.146 -35.975 1.00 84.38 685 VAL A N 1
ATOM 5237 C CA . VAL A 1 685 ? 19.588 6.082 -37.047 1.00 84.38 685 VAL A CA 1
ATOM 5238 C C . VAL A 1 685 ? 18.379 6.890 -37.515 1.00 84.38 685 VAL A C 1
ATOM 5240 O O . VAL A 1 685 ? 18.489 8.109 -37.644 1.00 84.38 685 VAL A O 1
ATOM 5243 N N . ALA A 1 686 ? 17.223 6.249 -37.709 1.00 83.44 686 ALA A N 1
ATOM 5244 C CA . ALA A 1 686 ? 15.987 6.910 -38.132 1.00 83.44 686 ALA A CA 1
ATOM 5245 C C . ALA A 1 686 ? 15.462 7.927 -37.103 1.00 83.44 686 ALA A C 1
ATOM 5247 O O . ALA A 1 686 ? 14.898 8.949 -37.487 1.00 83.44 686 ALA A O 1
ATOM 5248 N N . GLN A 1 687 ? 15.712 7.709 -35.806 1.00 78.00 687 GLN A N 1
ATOM 5249 C CA . GLN A 1 687 ? 15.431 8.699 -34.753 1.00 78.00 687 GLN A CA 1
ATOM 5250 C C . GLN A 1 687 ? 16.416 9.885 -34.750 1.00 78.00 687 GLN A C 1
ATOM 5252 O O . GLN A 1 687 ? 16.370 10.737 -33.862 1.00 78.00 687 GLN A O 1
ATOM 5257 N N . GLY A 1 688 ? 17.324 9.955 -35.728 1.00 69.19 688 GLY A N 1
ATOM 5258 C CA . GLY A 1 688 ? 18.346 10.987 -35.817 1.00 69.19 688 GLY A CA 1
ATOM 5259 C C . GLY A 1 688 ? 19.482 10.781 -34.821 1.00 69.19 688 GLY A C 1
ATOM 5260 O O . GLY A 1 688 ? 20.092 11.773 -34.444 1.00 69.19 688 GLY A O 1
ATOM 5261 N N . ALA A 1 689 ? 19.746 9.535 -34.394 1.00 64.75 689 ALA A N 1
ATOM 5262 C CA . ALA A 1 689 ? 20.831 9.053 -33.527 1.00 64.75 689 ALA A CA 1
ATOM 5263 C C . ALA A 1 689 ? 21.504 10.111 -32.622 1.00 64.75 689 ALA A C 1
ATOM 5265 O O . ALA A 1 689 ? 22.362 10.889 -33.055 1.00 64.75 689 ALA A O 1
ATOM 5266 N N . GLY A 1 690 ? 21.148 10.100 -31.339 1.00 60.09 690 GLY A N 1
ATOM 5267 C CA . GLY A 1 690 ? 21.688 10.993 -30.315 1.00 60.09 690 GLY A CA 1
ATOM 5268 C C . GLY A 1 690 ? 21.777 10.314 -28.950 1.00 60.09 690 GLY A C 1
ATOM 5269 O O . GLY A 1 690 ? 21.604 9.101 -28.831 1.00 60.09 690 GLY A O 1
ATOM 5270 N N . ALA A 1 691 ? 22.060 11.104 -27.913 1.00 58.28 691 ALA A N 1
ATOM 5271 C CA . ALA A 1 691 ? 22.048 10.652 -26.528 1.00 58.28 691 ALA A CA 1
ATOM 5272 C C . ALA A 1 691 ? 20.624 10.232 -26.118 1.00 58.28 691 ALA A C 1
ATOM 5274 O O . ALA A 1 691 ? 19.821 11.067 -25.701 1.00 58.28 691 ALA A O 1
ATOM 5275 N N . GLY A 1 692 ? 20.304 8.940 -26.252 1.00 65.25 692 GLY A N 1
ATOM 5276 C CA . GLY A 1 692 ? 19.125 8.338 -25.622 1.00 65.25 692 GLY A CA 1
ATOM 5277 C C . GLY A 1 692 ? 19.142 8.522 -24.100 1.00 65.25 692 GLY A C 1
ATOM 5278 O O . GLY A 1 692 ? 20.030 9.178 -23.547 1.00 65.25 692 GLY A O 1
ATOM 5279 N N . PHE A 1 693 ? 18.185 7.926 -23.385 1.00 71.81 693 PHE A N 1
ATOM 5280 C CA . PHE A 1 693 ? 18.148 8.030 -21.923 1.00 71.81 693 PHE A CA 1
ATOM 5281 C C . PHE A 1 693 ? 19.508 7.639 -21.315 1.00 71.81 693 PHE A C 1
ATOM 5283 O O . PHE A 1 693 ? 19.973 6.508 -21.481 1.00 71.81 693 PHE A O 1
ATOM 5290 N N . LEU A 1 694 ? 20.165 8.607 -20.662 1.00 75.56 694 LEU A N 1
ATOM 5291 C CA . LEU A 1 694 ? 21.506 8.477 -20.076 1.00 75.56 694 LEU A CA 1
ATOM 5292 C C . LEU A 1 694 ? 22.583 7.975 -21.060 1.00 75.56 694 LEU A C 1
ATOM 5294 O O . LEU A 1 694 ? 23.423 7.157 -20.700 1.00 75.56 694 LEU A O 1
ATOM 5298 N N . ASN A 1 695 ? 22.553 8.456 -22.306 1.00 84.88 695 ASN A N 1
ATOM 5299 C CA . ASN A 1 695 ? 23.525 8.154 -23.367 1.00 84.88 695 ASN A CA 1
ATOM 5300 C C . ASN A 1 695 ? 23.609 6.677 -23.803 1.00 84.88 695 ASN A C 1
ATOM 5302 O O . ASN A 1 695 ? 24.521 6.304 -24.545 1.00 84.88 695 ASN A O 1
ATOM 5306 N N . ASN A 1 696 ? 22.668 5.820 -23.397 1.00 85.25 696 ASN A N 1
ATOM 5307 C CA . ASN A 1 696 ? 22.795 4.381 -23.641 1.00 85.25 696 ASN A CA 1
ATOM 5308 C C . ASN A 1 696 ? 22.665 3.976 -25.116 1.00 85.25 696 ASN A C 1
ATOM 5310 O O . ASN A 1 696 ? 23.212 2.951 -25.509 1.00 85.25 696 ASN A O 1
ATOM 5314 N N . ASP A 1 697 ? 22.004 4.779 -25.951 1.00 88.69 697 ASP A N 1
ATOM 5315 C CA . ASP A 1 697 ? 21.927 4.515 -27.394 1.00 88.69 697 ASP A CA 1
ATOM 5316 C C . ASP A 1 697 ? 23.304 4.680 -28.060 1.00 88.69 697 ASP A C 1
ATOM 5318 O O . ASP A 1 697 ? 23.682 3.886 -28.921 1.00 88.69 697 ASP A O 1
ATOM 5322 N N . ALA A 1 698 ? 24.102 5.654 -27.603 1.00 90.62 698 ALA A N 1
ATOM 5323 C CA . ALA A 1 698 ? 25.478 5.834 -28.058 1.00 90.62 698 ALA A CA 1
ATOM 5324 C C . ALA A 1 698 ? 26.383 4.689 -27.577 1.00 90.62 698 ALA A C 1
ATOM 5326 O O . ALA A 1 698 ? 27.201 4.197 -28.351 1.00 90.62 698 ALA A O 1
ATOM 5327 N N . LEU A 1 699 ? 26.201 4.220 -26.336 1.00 91.50 699 LEU A N 1
ATOM 5328 C CA . LEU A 1 699 ? 26.905 3.042 -25.816 1.00 91.50 699 LEU A CA 1
ATOM 5329 C C . LEU A 1 699 ? 26.532 1.764 -26.577 1.00 91.50 699 LEU A C 1
ATOM 5331 O O . LEU A 1 699 ? 27.415 0.971 -26.890 1.00 91.50 699 LEU A O 1
ATOM 5335 N N . PHE A 1 700 ? 25.255 1.578 -26.924 1.00 93.31 700 PHE A N 1
ATOM 5336 C CA . PHE A 1 700 ? 24.810 0.478 -27.779 1.00 93.31 700 PHE A CA 1
ATOM 5337 C C . PHE A 1 700 ? 25.513 0.523 -29.136 1.00 93.31 700 PHE A C 1
ATOM 5339 O O . PHE A 1 700 ? 26.188 -0.439 -29.497 1.00 93.31 700 PHE A O 1
ATOM 5346 N N . LEU A 1 701 ? 25.436 1.648 -29.855 1.00 92.62 701 LEU A N 1
ATOM 5347 C CA . LEU A 1 701 ? 26.087 1.794 -31.159 1.00 92.62 701 LEU A CA 1
ATOM 5348 C C . LEU A 1 701 ? 27.615 1.627 -31.076 1.00 92.62 701 LEU A C 1
ATOM 5350 O O . LEU A 1 701 ? 28.208 1.018 -31.967 1.00 92.62 701 LEU A O 1
ATOM 5354 N N . LEU A 1 702 ? 28.261 2.097 -30.006 1.00 92.81 702 LEU A N 1
ATOM 5355 C CA . LEU A 1 702 ? 29.688 1.858 -29.775 1.00 92.81 702 LEU A CA 1
ATOM 5356 C C . LEU A 1 702 ? 29.974 0.358 -29.582 1.00 92.81 702 LEU A C 1
ATOM 5358 O O . LEU A 1 702 ? 30.899 -0.183 -30.187 1.00 92.81 702 LEU A O 1
ATOM 5362 N N . ALA A 1 703 ? 29.141 -0.335 -28.802 1.00 92.94 703 ALA A N 1
ATOM 5363 C CA . ALA A 1 703 ? 29.259 -1.769 -28.553 1.00 92.94 703 ALA A CA 1
ATOM 5364 C C . ALA A 1 703 ? 28.992 -2.633 -29.800 1.00 92.94 703 ALA A C 1
ATOM 5366 O O . ALA A 1 703 ? 29.573 -3.714 -29.913 1.00 92.94 703 ALA A O 1
ATOM 5367 N N . THR A 1 704 ? 28.171 -2.173 -30.757 1.00 92.50 704 THR A N 1
ATOM 5368 C CA . THR A 1 704 ? 27.977 -2.889 -32.034 1.00 92.50 704 THR A CA 1
ATOM 5369 C C . THR A 1 704 ? 29.292 -3.026 -32.800 1.00 92.50 704 THR A C 1
ATOM 5371 O O . THR A 1 704 ? 29.531 -4.052 -33.437 1.00 92.50 704 THR A O 1
ATOM 5374 N N . GLY A 1 705 ? 30.146 -2.000 -32.744 1.00 89.44 705 GLY A N 1
ATOM 5375 C CA . GLY A 1 705 ? 31.355 -1.922 -33.551 1.00 89.44 705 GLY A CA 1
ATOM 5376 C C . GLY A 1 705 ? 31.122 -1.737 -35.050 1.00 89.44 705 GLY A C 1
ATOM 5377 O O . GLY A 1 705 ? 32.076 -1.871 -35.808 1.00 89.44 705 GLY A O 1
ATOM 5378 N N . ASN A 1 706 ? 29.893 -1.447 -35.494 1.00 91.69 706 ASN A N 1
ATOM 5379 C CA . ASN A 1 706 ? 29.584 -1.244 -36.907 1.00 91.69 706 ASN A CA 1
ATOM 5380 C C . ASN A 1 706 ? 30.263 0.053 -37.404 1.00 91.69 706 ASN A C 1
ATOM 5382 O O . ASN A 1 706 ? 29.858 1.138 -36.961 1.00 91.69 706 ASN A O 1
ATOM 5386 N N . PRO A 1 707 ? 31.268 -0.006 -38.309 1.00 90.31 707 PRO A N 1
ATOM 5387 C CA . PRO A 1 707 ? 32.014 1.175 -38.759 1.00 90.31 707 PRO A CA 1
ATOM 5388 C C . PRO A 1 707 ? 31.120 2.227 -39.411 1.00 90.31 707 PRO A C 1
ATOM 5390 O O . PRO A 1 707 ? 31.388 3.427 -39.297 1.00 90.31 707 PRO A O 1
ATOM 5393 N N . ALA A 1 708 ? 30.016 1.791 -40.029 1.00 90.75 708 ALA A N 1
ATOM 5394 C CA . ALA A 1 708 ? 29.072 2.696 -40.655 1.00 90.75 708 ALA A CA 1
ATOM 5395 C C . ALA A 1 708 ? 28.360 3.591 -39.635 1.00 90.75 708 ALA A C 1
ATOM 5397 O O . ALA A 1 708 ? 27.956 4.699 -39.975 1.00 90.75 708 ALA A O 1
ATOM 5398 N N . LEU A 1 709 ? 28.227 3.162 -38.380 1.00 92.19 709 LEU A N 1
ATOM 5399 C CA . LEU A 1 709 ? 27.449 3.867 -37.359 1.00 92.19 709 LEU A CA 1
ATOM 5400 C C . LEU A 1 709 ? 28.310 4.659 -36.369 1.00 92.19 709 LEU A C 1
ATOM 5402 O O . LEU A 1 709 ? 27.779 5.487 -35.631 1.00 92.19 709 LEU A O 1
ATOM 5406 N N . GLN A 1 710 ? 29.634 4.481 -36.377 1.00 90.81 710 GLN A N 1
ATOM 5407 C CA . GLN A 1 710 ? 30.520 5.133 -35.402 1.00 90.81 710 GLN A CA 1
ATOM 5408 C C . GLN A 1 710 ? 30.520 6.671 -35.499 1.00 90.81 710 GLN A C 1
ATOM 5410 O O . GLN A 1 710 ? 30.728 7.341 -34.490 1.00 90.81 710 GLN A O 1
ATOM 5415 N N . GLY A 1 711 ? 30.202 7.262 -36.656 1.00 91.19 711 GLY A N 1
ATOM 5416 C CA . GLY A 1 711 ? 30.002 8.713 -36.766 1.00 91.19 711 GLY A CA 1
ATOM 5417 C C . GLY A 1 711 ? 28.865 9.252 -35.904 1.00 91.19 711 GLY A C 1
ATOM 5418 O O . GLY A 1 711 ? 28.972 10.340 -35.337 1.00 91.19 711 GLY A O 1
ATOM 5419 N N . TYR A 1 712 ? 27.790 8.476 -35.742 1.00 90.88 712 TYR A N 1
ATOM 5420 C CA . TYR A 1 712 ? 26.675 8.832 -34.868 1.00 90.88 712 TYR A CA 1
ATOM 5421 C C . TYR A 1 712 ? 27.070 8.777 -33.388 1.00 90.88 712 TYR A C 1
ATOM 5423 O O . TYR A 1 712 ? 26.674 9.652 -32.617 1.00 90.88 712 TYR A O 1
ATOM 5431 N N . VAL A 1 713 ? 27.911 7.809 -33.005 1.00 92.38 713 VAL A N 1
ATOM 5432 C CA . VAL A 1 713 ? 28.499 7.733 -31.657 1.00 92.38 713 VAL A CA 1
ATOM 5433 C C . VAL A 1 713 ? 29.341 8.976 -31.381 1.00 92.38 713 VAL A C 1
ATOM 5435 O O . VAL A 1 713 ? 29.115 9.660 -30.384 1.00 92.38 713 VAL A O 1
ATOM 5438 N N . ARG A 1 714 ? 30.259 9.326 -32.295 1.00 92.31 714 ARG A N 1
ATOM 5439 C CA . ARG A 1 714 ? 31.090 10.534 -32.167 1.00 92.31 714 ARG A CA 1
ATOM 5440 C C . ARG A 1 714 ? 30.244 11.791 -32.053 1.00 92.31 714 ARG A C 1
ATOM 5442 O O . ARG A 1 714 ? 30.492 12.619 -31.182 1.00 92.31 714 ARG A O 1
ATOM 5449 N N . ARG A 1 715 ? 29.213 11.924 -32.890 1.00 90.38 715 ARG A N 1
ATOM 5450 C CA . ARG A 1 715 ? 28.269 13.043 -32.815 1.00 90.38 715 ARG A CA 1
ATOM 5451 C C . ARG A 1 715 ? 27.648 13.159 -31.421 1.00 90.38 715 ARG A C 1
ATOM 5453 O O . ARG A 1 715 ? 27.656 14.254 -30.862 1.00 90.38 715 ARG A O 1
ATOM 5460 N N . ALA A 1 716 ? 27.157 12.057 -30.852 1.00 90.50 716 ALA A N 1
ATOM 5461 C CA . ALA A 1 716 ? 26.561 12.044 -29.517 1.00 90.50 716 ALA A CA 1
ATOM 5462 C C . ALA A 1 716 ? 27.578 12.410 -28.417 1.00 90.50 716 ALA A C 1
ATOM 5464 O O . ALA A 1 716 ? 27.279 13.242 -27.562 1.00 90.50 716 ALA A O 1
ATOM 5465 N N . VAL A 1 717 ? 28.801 11.870 -28.473 1.00 93.25 717 VAL A N 1
ATOM 5466 C CA . VAL A 1 717 ? 29.879 12.184 -27.515 1.00 93.25 717 VAL A CA 1
ATOM 5467 C C . VAL A 1 717 ? 30.257 13.666 -27.563 1.00 93.25 717 VAL A C 1
ATOM 5469 O O . VAL A 1 717 ? 30.284 14.332 -26.530 1.00 93.25 717 VAL A O 1
ATOM 5472 N N . TYR A 1 718 ? 30.468 14.225 -28.756 1.00 92.12 718 TYR A N 1
ATOM 5473 C CA . TYR A 1 718 ? 30.810 15.642 -28.916 1.00 92.12 718 TYR A CA 1
ATOM 5474 C C . TYR A 1 718 ? 29.651 16.580 -28.550 1.00 92.12 718 TYR A C 1
ATOM 5476 O O . TYR A 1 718 ? 29.884 17.721 -28.150 1.00 92.12 718 TYR A O 1
ATOM 5484 N N . GLN A 1 719 ? 28.399 16.129 -28.661 1.00 88.50 719 GLN A N 1
ATOM 5485 C CA . GLN A 1 719 ? 27.248 16.857 -28.121 1.00 88.50 719 GLN A CA 1
ATOM 5486 C C . GLN A 1 719 ? 27.236 16.842 -26.587 1.00 88.50 719 GLN A C 1
ATOM 5488 O O . GLN A 1 719 ? 27.017 17.893 -25.988 1.00 88.50 719 GLN A O 1
ATOM 5493 N N . ALA A 1 720 ? 27.529 15.701 -25.954 1.00 89.94 720 ALA A N 1
ATOM 5494 C CA . ALA A 1 720 ? 27.654 15.610 -24.499 1.00 89.94 720 ALA A CA 1
ATOM 5495 C C . ALA A 1 720 ? 28.802 16.491 -23.968 1.00 89.94 720 ALA A C 1
ATOM 5497 O O . ALA A 1 720 ? 28.620 17.208 -22.988 1.00 89.94 720 ALA A O 1
ATOM 5498 N N . MET A 1 721 ? 29.943 16.543 -24.669 1.00 92.31 721 MET A N 1
ATOM 5499 C CA . MET A 1 721 ? 31.054 17.454 -24.344 1.00 92.31 721 MET A CA 1
ATOM 5500 C C . MET A 1 721 ? 30.623 18.928 -24.378 1.00 92.31 721 MET A C 1
ATOM 5502 O O . MET A 1 721 ? 30.946 19.684 -23.470 1.00 92.31 721 MET A O 1
ATOM 5506 N N . LYS A 1 722 ? 29.838 19.347 -25.382 1.00 88.31 722 LYS A N 1
ATOM 5507 C CA . LYS A 1 722 ? 29.326 20.731 -25.479 1.00 88.31 722 LYS A CA 1
ATOM 5508 C C . LYS A 1 722 ? 28.385 21.122 -24.340 1.00 88.31 722 LYS A C 1
ATOM 5510 O O . LYS A 1 722 ? 28.221 22.311 -24.085 1.00 88.31 722 LYS A O 1
ATOM 5515 N N . ALA A 1 723 ? 27.748 20.154 -23.682 1.00 85.56 723 ALA A N 1
ATOM 5516 C CA . ALA A 1 723 ? 26.890 20.413 -22.530 1.00 85.56 723 ALA A CA 1
ATOM 5517 C C . ALA A 1 723 ? 27.688 20.698 -21.242 1.00 85.56 723 ALA A C 1
ATOM 5519 O O . ALA A 1 723 ? 27.097 21.092 -20.235 1.00 85.56 723 ALA A O 1
ATOM 5520 N N . ILE A 1 724 ? 29.011 20.503 -21.267 1.00 88.69 724 ILE A N 1
ATOM 5521 C CA . ILE A 1 724 ? 29.907 20.685 -20.128 1.00 88.69 724 ILE A CA 1
ATOM 5522 C C . ILE A 1 724 ? 30.802 21.894 -20.390 1.00 88.69 724 ILE A C 1
ATOM 5524 O O . ILE A 1 724 ? 31.642 21.898 -21.287 1.00 88.69 724 ILE A O 1
ATOM 5528 N N . ASP A 1 725 ? 30.641 22.910 -19.553 1.00 88.88 725 ASP A N 1
ATOM 5529 C CA . ASP A 1 725 ? 31.532 24.062 -19.509 1.00 88.88 725 ASP A CA 1
ATOM 5530 C C . ASP A 1 725 ? 32.727 23.746 -18.593 1.00 88.88 725 ASP A C 1
ATOM 5532 O O . ASP A 1 725 ? 32.553 23.531 -17.388 1.00 88.88 725 ASP A O 1
ATOM 5536 N N . LEU A 1 726 ? 33.924 23.665 -19.183 1.00 91.62 726 LEU A N 1
ATOM 5537 C CA . LEU A 1 726 ? 35.172 23.364 -18.475 1.00 91.62 726 LEU A CA 1
ATOM 5538 C C . LEU A 1 726 ? 35.700 24.558 -17.667 1.00 91.62 726 LEU A C 1
ATOM 5540 O O . LEU A 1 726 ? 36.467 24.350 -16.731 1.00 91.62 726 LEU A O 1
ATOM 5544 N N . GLU A 1 727 ? 35.301 25.786 -18.007 1.00 89.25 727 GLU A N 1
ATOM 5545 C CA . GLU A 1 727 ? 35.746 27.001 -17.314 1.00 89.25 727 GLU A CA 1
ATOM 5546 C C . GLU A 1 727 ? 34.889 27.292 -16.075 1.00 89.25 727 GLU A C 1
ATOM 5548 O O . GLU A 1 727 ? 35.324 27.969 -15.140 1.00 89.25 727 GLU A O 1
ATOM 5553 N N . LYS A 1 728 ? 33.667 26.749 -16.033 1.00 85.88 728 LYS A N 1
ATOM 5554 C CA . LYS A 1 728 ? 32.742 26.945 -14.917 1.00 85.88 728 LYS A CA 1
ATOM 5555 C C . LYS A 1 728 ? 33.211 26.200 -13.652 1.00 85.88 728 LYS A C 1
ATOM 5557 O O . LYS A 1 728 ? 33.300 24.968 -13.679 1.00 85.88 728 LYS A O 1
ATOM 5562 N N . PRO A 1 729 ? 33.403 26.895 -12.510 1.00 85.25 729 PRO A N 1
ATOM 5563 C CA . PRO A 1 729 ? 33.794 26.253 -11.257 1.00 85.25 729 PRO A CA 1
ATOM 5564 C C . PRO A 1 729 ? 32.724 25.270 -10.758 1.00 85.25 729 PRO A C 1
ATOM 5566 O O . PRO A 1 729 ? 31.525 25.476 -10.964 1.00 85.25 729 PRO A O 1
ATOM 5569 N N . ILE A 1 730 ? 33.171 24.209 -10.079 1.00 87.75 730 ILE A N 1
ATOM 5570 C CA . ILE A 1 730 ? 32.302 23.176 -9.502 1.00 87.75 730 ILE A CA 1
ATOM 5571 C C . ILE A 1 730 ? 31.635 23.728 -8.234 1.00 87.75 730 ILE A C 1
ATOM 5573 O O . ILE A 1 730 ? 32.310 24.027 -7.248 1.00 87.75 730 ILE A O 1
ATOM 5577 N N . ASP A 1 731 ? 30.307 23.835 -8.244 1.00 83.12 731 ASP A N 1
ATOM 5578 C CA . ASP A 1 731 ? 29.494 24.233 -7.089 1.00 83.12 731 ASP A CA 1
ATOM 5579 C C . ASP A 1 731 ? 28.651 23.036 -6.668 1.00 83.12 731 ASP A C 1
ATOM 5581 O O . ASP A 1 731 ? 27.601 22.766 -7.253 1.00 83.12 731 ASP A O 1
ATOM 5585 N N . LYS A 1 732 ? 29.090 22.336 -5.616 1.00 74.94 732 LYS A N 1
ATOM 5586 C CA . LYS A 1 732 ? 28.457 21.097 -5.137 1.00 74.94 732 LYS A CA 1
ATOM 5587 C C . LYS A 1 732 ? 26.954 21.222 -4.857 1.00 74.94 732 LYS A C 1
ATOM 5589 O O . LYS A 1 732 ? 26.280 20.202 -4.847 1.00 74.94 732 LYS A O 1
ATOM 5594 N N . PHE A 1 733 ? 26.422 22.429 -4.635 1.00 75.56 733 PHE A N 1
ATOM 5595 C CA . PHE A 1 733 ? 24.995 22.673 -4.389 1.00 75.56 733 PHE A CA 1
ATOM 5596 C C . PHE A 1 733 ? 24.199 23.036 -5.652 1.00 75.56 733 PHE A C 1
ATOM 5598 O O . PHE A 1 733 ? 22.982 23.183 -5.599 1.00 75.56 733 PHE A O 1
ATOM 5605 N N . LYS A 1 734 ? 24.863 23.230 -6.788 1.00 75.19 734 LYS A N 1
ATOM 5606 C CA . LYS A 1 734 ? 24.222 23.538 -8.075 1.00 75.19 734 LYS A CA 1
ATOM 5607 C C . LYS A 1 734 ? 24.584 22.534 -9.160 1.00 75.19 734 LYS A C 1
ATOM 5609 O O . LYS A 1 734 ? 24.166 22.701 -10.307 1.00 75.19 734 LYS A O 1
ATOM 5614 N N . GLU A 1 735 ? 25.355 21.509 -8.808 1.00 79.94 735 GLU A N 1
ATOM 5615 C CA . GLU A 1 735 ? 25.717 20.446 -9.728 1.00 79.94 735 GLU A CA 1
ATOM 5616 C C . GLU A 1 735 ? 24.494 19.672 -10.221 1.00 79.94 735 GLU A C 1
ATOM 5618 O O . GLU A 1 735 ? 23.503 19.456 -9.514 1.00 79.94 735 GLU A O 1
ATOM 5623 N N . ARG A 1 736 ? 24.592 19.219 -11.474 1.00 72.50 736 ARG A N 1
ATOM 5624 C CA . ARG A 1 736 ? 23.601 18.330 -12.080 1.00 72.50 736 ARG A CA 1
ATOM 5625 C C . ARG A 1 736 ? 23.527 17.027 -11.279 1.00 72.50 736 ARG A C 1
ATOM 5627 O O . ARG A 1 736 ? 24.486 16.619 -10.627 1.00 72.50 736 ARG A O 1
ATOM 5634 N N . TRP A 1 737 ? 22.378 16.356 -11.341 1.00 74.94 737 TRP A N 1
ATOM 5635 C CA . TRP A 1 737 ? 22.161 15.109 -10.606 1.00 74.94 737 TRP A CA 1
ATOM 5636 C C . TRP A 1 737 ? 23.243 14.077 -10.924 1.00 74.94 737 TRP A C 1
ATOM 5638 O O . TRP A 1 737 ? 23.614 13.926 -12.092 1.00 74.94 737 TRP A O 1
ATOM 5648 N N . ALA A 1 738 ? 23.673 13.326 -9.904 1.00 80.31 738 ALA A N 1
ATOM 5649 C CA . ALA A 1 738 ? 24.729 12.320 -10.022 1.00 80.31 738 ALA A CA 1
ATOM 5650 C C . ALA A 1 738 ? 24.478 11.332 -11.175 1.00 80.31 738 ALA A C 1
ATOM 5652 O O . ALA A 1 738 ? 25.413 10.966 -11.871 1.00 80.31 738 ALA A O 1
ATOM 5653 N N . TRP A 1 739 ? 23.213 10.997 -11.451 1.00 81.19 739 TRP A N 1
ATOM 5654 C CA . TRP A 1 739 ? 22.781 10.205 -12.609 1.00 81.19 739 TRP A CA 1
ATOM 5655 C C . TRP A 1 739 ? 23.406 10.627 -13.942 1.00 81.19 739 TRP A C 1
ATOM 5657 O O . TRP A 1 739 ? 23.860 9.780 -14.705 1.00 81.19 739 TRP A O 1
ATOM 5667 N N . HIS A 1 740 ? 23.426 11.930 -14.223 1.00 85.44 740 HIS A N 1
ATOM 5668 C CA . HIS A 1 740 ? 23.919 12.449 -15.494 1.00 85.44 740 HIS A CA 1
ATOM 5669 C C . HIS A 1 740 ? 25.444 12.425 -15.535 1.00 85.44 740 HIS A C 1
ATOM 5671 O O . HIS A 1 740 ? 26.010 11.903 -16.485 1.00 85.44 740 HIS A O 1
ATOM 5677 N N . ASN A 1 741 ? 26.097 12.892 -14.465 1.00 89.56 741 ASN A N 1
ATOM 5678 C CA . ASN A 1 741 ? 27.559 12.873 -14.378 1.00 89.56 741 ASN A CA 1
ATOM 5679 C C . ASN A 1 741 ? 28.105 11.439 -14.457 1.00 89.56 741 ASN A C 1
ATOM 5681 O O . ASN A 1 741 ? 29.106 11.199 -15.122 1.00 89.56 741 ASN A O 1
ATOM 5685 N N . SER A 1 742 ? 27.426 10.473 -13.834 1.00 91.19 742 SER A N 1
ATOM 5686 C CA . SER A 1 742 ? 27.788 9.058 -13.910 1.00 91.19 742 SER A CA 1
ATOM 5687 C C . SER A 1 742 ? 27.599 8.467 -15.309 1.00 91.19 742 SER A C 1
ATOM 5689 O O . SER A 1 742 ? 28.448 7.706 -15.767 1.00 91.19 742 SER A O 1
ATOM 5691 N N . ALA A 1 743 ? 26.512 8.817 -16.002 1.00 90.31 743 ALA A N 1
ATOM 5692 C CA . ALA A 1 743 ? 26.273 8.379 -17.377 1.00 90.31 743 ALA A CA 1
ATOM 5693 C C . ALA A 1 743 ? 27.300 8.965 -18.361 1.00 90.31 743 ALA A C 1
ATOM 5695 O O . ALA A 1 743 ? 27.810 8.247 -19.221 1.00 90.31 743 ALA A O 1
ATOM 5696 N N . ASP A 1 744 ? 27.637 10.247 -18.208 1.00 92.69 744 ASP A N 1
ATOM 5697 C CA . ASP A 1 744 ? 28.664 10.922 -19.004 1.00 92.69 744 ASP A CA 1
ATOM 5698 C C . ASP A 1 744 ? 30.059 10.331 -18.720 1.00 92.69 744 ASP A C 1
ATOM 5700 O O . ASP A 1 744 ? 30.817 10.071 -19.653 1.00 92.69 744 ASP A O 1
ATOM 5704 N N . ALA A 1 745 ? 30.381 10.020 -17.457 1.00 94.94 745 ALA A N 1
ATOM 5705 C CA . ALA A 1 745 ? 31.654 9.399 -17.081 1.00 94.94 745 ALA A CA 1
ATOM 5706 C C . ALA A 1 745 ? 31.850 8.011 -17.716 1.00 94.94 745 ALA A C 1
ATOM 5708 O O . ALA A 1 745 ? 32.936 7.723 -18.223 1.00 94.94 745 ALA A O 1
ATOM 5709 N N . ILE A 1 746 ? 30.810 7.165 -17.743 1.00 95.25 746 ILE A N 1
ATOM 5710 C CA . ILE A 1 746 ? 30.871 5.884 -18.467 1.00 95.25 746 ILE A CA 1
ATOM 5711 C C . ILE A 1 746 ? 31.034 6.118 -19.963 1.00 95.25 746 ILE A C 1
ATOM 5713 O O . ILE A 1 746 ? 31.921 5.514 -20.560 1.00 95.25 746 ILE A O 1
ATOM 5717 N N . LEU A 1 747 ? 30.203 6.977 -20.567 1.00 95.19 747 LEU A N 1
ATOM 5718 C CA . LEU A 1 747 ? 30.249 7.230 -22.007 1.00 95.19 747 LEU A CA 1
ATOM 5719 C C . LEU A 1 747 ? 31.649 7.665 -22.444 1.00 95.19 747 LEU A C 1
ATOM 5721 O O . LEU A 1 747 ? 32.206 7.089 -23.373 1.00 95.19 747 LEU A O 1
ATOM 5725 N N . PHE A 1 748 ? 32.221 8.662 -21.769 1.00 97.12 748 PHE A N 1
ATOM 5726 C CA . PHE A 1 748 ? 33.536 9.199 -22.099 1.00 97.12 748 PHE A CA 1
ATOM 5727 C C . PHE A 1 748 ? 34.663 8.197 -21.842 1.00 97.12 748 PHE A C 1
ATOM 5729 O O . PHE A 1 748 ? 35.569 8.081 -22.668 1.00 97.12 748 PHE A O 1
ATOM 5736 N N . GLY A 1 749 ? 34.597 7.458 -20.731 1.00 97.19 749 GLY A N 1
ATOM 5737 C CA . GLY A 1 749 ? 35.575 6.426 -20.395 1.00 97.19 749 GLY A CA 1
ATOM 5738 C C . GLY A 1 749 ? 35.586 5.280 -21.406 1.00 97.19 749 GLY A C 1
ATOM 5739 O O . GLY A 1 749 ? 36.633 4.968 -21.967 1.00 97.19 749 GLY A O 1
ATOM 5740 N N . GLU A 1 750 ? 34.421 4.695 -21.692 1.00 96.50 750 GLU A N 1
ATOM 5741 C CA . GLU A 1 750 ? 34.278 3.620 -22.683 1.00 96.50 750 GLU A CA 1
ATOM 5742 C C . GLU A 1 750 ? 34.639 4.095 -24.090 1.00 96.50 750 GLU A C 1
ATOM 5744 O O . GLU A 1 750 ? 35.358 3.406 -24.810 1.00 96.50 750 GLU A O 1
ATOM 5749 N N . TYR A 1 751 ? 34.210 5.299 -24.479 1.00 96.00 751 TYR A N 1
ATOM 5750 C CA . TYR A 1 751 ? 34.551 5.865 -25.781 1.00 96.00 751 TYR A CA 1
ATOM 5751 C C . TYR A 1 751 ? 36.063 6.055 -25.946 1.00 96.00 751 TYR A C 1
ATOM 5753 O O . TYR A 1 751 ? 36.611 5.640 -26.968 1.00 96.00 751 TYR A O 1
ATOM 5761 N N . TYR A 1 752 ? 36.765 6.603 -24.947 1.00 96.62 752 TYR A N 1
ATOM 5762 C CA . TYR A 1 752 ? 38.225 6.717 -24.998 1.00 96.62 752 TYR A CA 1
ATOM 5763 C C . TYR A 1 752 ? 38.899 5.342 -25.047 1.00 96.62 752 TYR A C 1
ATOM 5765 O O . TYR A 1 752 ? 39.745 5.098 -25.905 1.00 96.62 752 TYR A O 1
ATOM 5773 N N . LEU A 1 753 ? 38.512 4.422 -24.160 1.00 96.06 753 LEU A N 1
ATOM 5774 C CA . LEU A 1 753 ? 39.122 3.094 -24.096 1.00 96.06 753 LEU A CA 1
ATOM 5775 C C . LEU A 1 753 ? 38.819 2.248 -25.342 1.00 96.06 753 LEU A C 1
ATOM 5777 O O . LEU A 1 753 ? 39.586 1.329 -25.635 1.00 96.06 753 LEU A O 1
ATOM 5781 N N . ALA A 1 754 ? 37.765 2.566 -26.094 1.00 93.56 754 ALA A N 1
ATOM 5782 C CA . ALA A 1 754 ? 37.451 1.909 -27.356 1.00 93.56 754 ALA A CA 1
ATOM 5783 C C . ALA A 1 754 ? 38.112 2.558 -28.583 1.00 93.56 754 ALA A C 1
ATOM 5785 O O . ALA A 1 754 ? 38.480 1.853 -29.522 1.00 93.56 754 ALA A O 1
ATOM 5786 N N . THR A 1 755 ? 38.265 3.886 -28.597 1.00 92.44 755 THR A N 1
ATOM 5787 C CA . THR A 1 755 ? 38.628 4.645 -29.813 1.00 92.44 755 THR A CA 1
ATOM 5788 C C . THR A 1 755 ? 39.950 5.408 -29.733 1.00 92.44 755 THR A C 1
ATOM 5790 O O . THR A 1 755 ? 40.467 5.835 -30.763 1.00 92.44 755 THR A O 1
ATOM 5793 N N . GLY A 1 756 ? 40.500 5.624 -28.539 1.00 91.75 756 GLY A N 1
ATOM 5794 C CA . GLY A 1 756 ? 41.715 6.411 -28.320 1.00 91.75 756 GLY A CA 1
ATOM 5795 C C . GLY A 1 756 ? 41.558 7.924 -28.529 1.00 91.75 756 GLY A C 1
ATOM 5796 O O . GLY A 1 756 ? 42.561 8.638 -28.546 1.00 91.75 756 GLY A O 1
ATOM 5797 N N . ASP A 1 757 ? 40.335 8.440 -28.692 1.00 92.62 757 ASP A N 1
ATOM 5798 C CA . ASP A 1 757 ? 40.080 9.867 -28.916 1.00 92.62 757 ASP A CA 1
ATOM 5799 C C . ASP A 1 757 ? 40.347 10.702 -27.652 1.00 92.62 757 ASP A C 1
ATOM 5801 O O . ASP A 1 757 ? 39.548 10.766 -26.715 1.00 92.62 757 ASP A O 1
ATOM 5805 N N . ARG A 1 758 ? 41.502 11.373 -27.629 1.00 92.38 758 ARG A N 1
ATOM 5806 C CA . ARG A 1 758 ? 41.995 12.130 -26.467 1.00 92.38 758 ARG A CA 1
ATOM 5807 C C . ARG A 1 758 ? 41.184 13.392 -26.165 1.00 92.38 758 ARG A C 1
ATOM 5809 O O . ARG A 1 758 ? 41.318 13.931 -25.068 1.00 92.38 758 ARG A O 1
ATOM 5816 N N . ASN A 1 759 ? 40.343 13.863 -27.091 1.00 93.25 759 ASN A N 1
ATOM 5817 C CA . ASN A 1 759 ? 39.580 15.103 -26.911 1.00 93.25 759 ASN A CA 1
ATOM 5818 C C . ASN A 1 759 ? 38.553 15.004 -25.778 1.00 93.25 759 ASN A C 1
ATOM 5820 O O . ASN A 1 759 ? 38.160 16.019 -25.209 1.00 93.25 759 ASN A O 1
ATOM 5824 N N . VAL A 1 760 ? 38.140 13.786 -25.423 1.00 95.62 760 VAL A N 1
ATOM 5825 C CA . VAL A 1 760 ? 37.171 13.545 -24.352 1.00 95.62 760 VAL A CA 1
ATOM 5826 C C . VAL A 1 760 ? 37.793 13.614 -22.948 1.00 95.62 760 VAL A C 1
ATOM 5828 O O . VAL A 1 760 ? 37.079 13.815 -21.968 1.00 95.62 760 VAL A O 1
ATOM 5831 N N . LEU A 1 761 ? 39.122 13.491 -22.822 1.00 96.69 761 LEU A N 1
ATOM 5832 C CA . LEU A 1 761 ? 39.806 13.361 -21.526 1.00 96.69 761 LEU A CA 1
ATOM 5833 C C . LEU A 1 761 ? 39.590 14.554 -20.570 1.00 96.69 761 LEU A C 1
ATOM 5835 O O . LEU A 1 761 ? 39.331 14.302 -19.391 1.00 96.69 761 LEU A O 1
ATOM 5839 N N . PRO A 1 762 ? 39.624 15.833 -21.013 1.00 97.00 762 PRO A N 1
ATOM 5840 C CA . PRO A 1 762 ? 39.322 16.967 -20.131 1.00 97.00 762 PRO A CA 1
ATOM 5841 C C . PRO A 1 762 ? 37.886 16.939 -19.588 1.00 97.00 762 PRO A C 1
ATOM 5843 O O . PRO A 1 762 ? 37.636 17.308 -18.441 1.00 97.00 762 PRO A O 1
ATOM 5846 N N . TYR A 1 763 ? 36.940 16.452 -20.391 1.00 96.50 763 TYR A N 1
ATOM 5847 C CA . TYR A 1 763 ? 35.536 16.330 -20.005 1.00 96.50 763 TYR A CA 1
ATOM 5848 C C . TYR A 1 763 ? 35.317 15.154 -19.053 1.00 96.50 763 TYR A C 1
ATOM 5850 O O . TYR A 1 763 ? 34.618 15.312 -18.054 1.00 96.50 763 TYR A O 1
ATOM 5858 N N . LEU A 1 764 ? 35.986 14.020 -19.296 1.00 97.19 764 LEU A N 1
ATOM 5859 C CA . LEU A 1 764 ? 36.024 12.880 -18.377 1.00 97.19 764 LEU A CA 1
ATOM 5860 C C . LEU A 1 764 ? 36.588 13.283 -17.005 1.00 97.19 764 LEU A C 1
ATOM 5862 O O . LEU A 1 764 ? 36.006 12.945 -15.977 1.00 97.19 764 LEU A O 1
ATOM 5866 N N . LYS A 1 765 ? 37.672 14.068 -16.981 1.00 96.56 765 LYS A N 1
ATOM 5867 C CA . LYS A 1 765 ? 38.202 14.669 -15.749 1.00 96.56 765 LYS A CA 1
ATOM 5868 C C . LYS A 1 765 ? 37.138 15.521 -15.051 1.00 96.56 765 LYS A C 1
ATOM 5870 O O . LYS A 1 765 ? 36.860 15.289 -13.879 1.00 96.56 765 LYS A O 1
ATOM 5875 N N . SER A 1 766 ? 36.509 16.452 -15.771 1.00 95.06 766 SER A N 1
ATOM 5876 C CA . SER A 1 766 ? 35.505 17.357 -15.197 1.00 95.06 766 SER A CA 1
ATOM 5877 C C . SER A 1 766 ? 34.337 16.608 -14.543 1.00 95.06 766 SER A C 1
ATOM 5879 O O . SER A 1 766 ? 33.948 16.942 -13.424 1.00 95.06 766 SER A O 1
ATOM 5881 N N . VAL A 1 767 ? 33.790 15.570 -15.189 1.00 94.06 767 VAL A N 1
ATOM 5882 C CA . VAL A 1 767 ? 32.679 14.793 -14.604 1.00 94.06 767 VAL A CA 1
ATOM 5883 C C . VAL A 1 767 ? 33.122 13.962 -13.397 1.00 94.06 767 VAL A C 1
ATOM 5885 O O . VAL A 1 767 ? 32.385 13.895 -12.413 1.00 94.06 767 VAL A O 1
ATOM 5888 N N . CYS A 1 768 ? 34.335 13.399 -13.413 1.00 95.56 768 CYS A N 1
ATOM 5889 C CA . CYS A 1 768 ? 34.909 12.698 -12.261 1.00 95.56 768 CYS A CA 1
ATOM 5890 C C . CYS A 1 768 ? 35.147 13.642 -11.072 1.00 95.56 768 CYS A C 1
ATOM 5892 O O . CYS A 1 768 ? 34.823 13.282 -9.940 1.00 95.56 768 CYS A O 1
ATOM 5894 N N . ASP A 1 769 ? 35.627 14.863 -11.318 1.00 94.56 769 ASP A N 1
ATOM 5895 C CA . ASP A 1 769 ? 35.823 15.878 -10.278 1.00 94.56 769 ASP A CA 1
ATOM 5896 C C . ASP A 1 769 ? 34.476 16.321 -9.671 1.00 94.56 769 ASP A C 1
ATOM 5898 O O . ASP A 1 769 ? 34.352 16.448 -8.452 1.00 94.56 769 ASP A O 1
ATOM 5902 N N . ARG A 1 770 ? 33.421 16.475 -10.491 1.00 92.06 770 ARG A N 1
ATOM 5903 C CA . ARG A 1 770 ? 32.049 16.760 -10.012 1.00 92.06 770 ARG A CA 1
ATOM 5904 C C . ARG A 1 770 ? 31.489 15.614 -9.168 1.00 92.06 770 ARG A C 1
ATOM 5906 O O . ARG A 1 770 ? 30.849 15.853 -8.141 1.00 92.06 770 ARG A O 1
ATOM 5913 N N . LEU A 1 771 ? 31.731 14.367 -9.573 1.00 92.12 771 LEU A N 1
ATOM 5914 C CA . LEU A 1 771 ? 31.342 13.187 -8.799 1.00 92.12 771 LEU A CA 1
ATOM 5915 C C . LEU A 1 771 ? 32.081 13.140 -7.453 1.00 92.12 771 LEU A C 1
ATOM 5917 O O . LEU A 1 771 ? 31.432 12.946 -6.428 1.00 92.12 771 LEU A O 1
ATOM 5921 N N . ALA A 1 772 ? 33.393 13.388 -7.425 1.00 93.44 772 ALA A N 1
ATOM 5922 C CA . ALA A 1 772 ? 34.170 13.447 -6.185 1.00 93.44 772 ALA A CA 1
ATOM 5923 C C . ALA A 1 772 ? 33.668 14.563 -5.249 1.00 93.44 772 ALA A C 1
ATOM 5925 O O . ALA A 1 772 ? 33.398 14.315 -4.074 1.00 93.44 772 ALA A O 1
ATOM 5926 N N . ALA A 1 773 ? 33.429 15.765 -5.784 1.00 90.38 773 ALA A N 1
ATOM 5927 C CA . ALA A 1 773 ? 32.956 16.923 -5.020 1.00 90.38 773 ALA A CA 1
ATOM 5928 C C . ALA A 1 773 ? 31.551 16.745 -4.408 1.00 90.38 773 ALA A C 1
ATOM 5930 O O . ALA A 1 773 ? 31.202 17.421 -3.435 1.00 90.38 773 ALA A O 1
ATOM 5931 N N . THR A 1 774 ? 30.733 15.854 -4.976 1.00 88.00 774 THR A N 1
ATOM 5932 C CA . THR A 1 774 ? 29.354 15.576 -4.534 1.00 88.00 774 THR A CA 1
ATOM 5933 C C . THR A 1 774 ? 29.208 14.251 -3.777 1.00 88.00 774 THR A C 1
ATOM 5935 O O . THR A 1 774 ? 28.108 13.933 -3.312 1.00 88.00 774 THR A O 1
ATOM 5938 N N . GLN A 1 775 ? 30.298 13.490 -3.610 1.00 89.62 775 GLN A N 1
ATOM 5939 C CA . GLN A 1 775 ? 30.302 12.228 -2.873 1.00 89.62 775 GLN A CA 1
ATOM 5940 C C . GLN A 1 775 ? 30.047 12.465 -1.380 1.00 89.62 775 GLN A C 1
ATOM 5942 O O . GLN A 1 775 ? 30.558 13.403 -0.763 1.00 89.62 775 GLN A O 1
ATOM 5947 N N . ARG A 1 776 ? 29.243 11.593 -0.772 1.00 85.25 776 ARG A N 1
ATOM 5948 C CA . ARG A 1 776 ? 28.924 11.662 0.655 1.00 85.25 776 ARG A CA 1
ATOM 5949 C C . ARG A 1 776 ? 30.022 11.026 1.526 1.00 85.25 776 ARG A C 1
ATOM 5951 O O . ARG A 1 776 ? 30.804 10.218 1.019 1.00 85.25 776 ARG A O 1
ATOM 5958 N N . PRO A 1 777 ? 30.096 11.355 2.833 1.00 83.69 777 PRO A N 1
ATOM 5959 C CA . PRO A 1 777 ? 31.097 10.789 3.743 1.00 83.69 777 PRO A CA 1
ATOM 5960 C C . PRO A 1 777 ? 31.121 9.258 3.783 1.00 83.69 777 PRO A C 1
ATOM 5962 O O . PRO A 1 777 ? 32.187 8.675 3.948 1.00 83.69 777 PRO A O 1
ATOM 5965 N N . GLU A 1 778 ? 29.970 8.620 3.581 1.00 79.00 778 GLU A N 1
ATOM 5966 C CA . GLU A 1 778 ? 29.807 7.168 3.565 1.00 79.00 778 GLU A CA 1
ATOM 5967 C C . GLU A 1 778 ? 30.391 6.525 2.289 1.00 79.00 778 GLU A C 1
ATOM 5969 O O . GLU A 1 778 ? 30.715 5.345 2.300 1.00 79.00 778 GLU A O 1
ATOM 5974 N N . GLY A 1 779 ? 30.566 7.292 1.201 1.00 85.94 779 GLY A N 1
ATOM 5975 C CA . GLY A 1 779 ? 31.143 6.836 -0.075 1.00 85.94 779 GLY A CA 1
ATOM 5976 C C . GLY A 1 779 ? 30.166 6.756 -1.255 1.00 85.94 779 GLY A C 1
ATOM 5977 O O . GLY A 1 779 ? 30.600 6.535 -2.385 1.00 85.94 779 GLY A O 1
ATOM 5978 N N . GLY A 1 780 ? 28.865 6.965 -1.020 1.00 86.81 780 GLY A N 1
ATOM 5979 C CA . GLY A 1 780 ? 27.814 6.940 -2.047 1.00 86.81 780 GLY A CA 1
ATOM 5980 C C . GLY A 1 780 ? 27.285 8.318 -2.481 1.00 86.81 780 GLY A C 1
ATOM 5981 O O . GLY A 1 780 ? 27.755 9.362 -2.024 1.00 86.81 780 GLY A O 1
ATOM 5982 N N . TRP A 1 781 ? 26.259 8.315 -3.344 1.00 87.12 781 TRP A N 1
ATOM 5983 C CA . TRP A 1 781 ? 25.594 9.515 -3.885 1.00 87.12 781 TRP A CA 1
ATOM 5984 C C . TRP A 1 781 ? 24.072 9.471 -3.688 1.00 87.12 781 TRP A C 1
ATOM 5986 O O . TRP A 1 781 ? 23.474 8.398 -3.666 1.00 87.12 781 TRP A O 1
ATOM 5996 N N . ARG A 1 782 ? 23.442 10.646 -3.554 1.00 75.88 782 ARG A N 1
ATOM 5997 C CA . ARG A 1 782 ? 21.978 10.831 -3.442 1.00 75.88 782 ARG A CA 1
ATOM 5998 C C . ARG A 1 782 ? 21.361 11.266 -4.781 1.00 75.88 782 ARG A C 1
ATOM 6000 O O . ARG A 1 782 ? 22.083 11.553 -5.732 1.00 75.88 782 ARG A O 1
ATOM 6007 N N . HIS A 1 783 ? 20.027 11.377 -4.823 1.00 66.69 783 HIS A N 1
ATOM 6008 C CA . HIS A 1 783 ? 19.275 11.835 -6.003 1.00 66.69 783 HIS A CA 1
ATOM 6009 C C . HIS A 1 783 ? 19.636 13.267 -6.443 1.00 66.69 783 HIS A C 1
ATOM 6011 O O . HIS A 1 783 ? 19.937 13.496 -7.613 1.00 66.69 783 HIS A O 1
ATOM 6017 N N . ASN A 1 784 ? 19.606 14.219 -5.499 1.00 62.22 784 ASN A N 1
ATOM 6018 C CA . ASN A 1 784 ? 19.749 15.660 -5.733 1.00 62.22 784 ASN A CA 1
ATOM 6019 C C . ASN A 1 784 ? 20.774 16.259 -4.761 1.00 62.22 784 ASN A C 1
ATOM 6021 O O . ASN A 1 784 ? 20.878 15.802 -3.618 1.00 62.22 784 ASN A O 1
ATOM 6025 N N . VAL A 1 785 ? 21.446 17.338 -5.171 1.00 55.75 785 VAL A N 1
ATOM 6026 C CA . VAL A 1 785 ? 22.236 18.185 -4.267 1.00 55.75 785 VAL A CA 1
ATOM 6027 C C . VAL A 1 785 ? 21.891 19.664 -4.517 1.00 55.75 785 VAL A C 1
ATOM 6029 O O . VAL A 1 785 ? 22.079 20.106 -5.647 1.00 55.75 785 VAL A O 1
ATOM 6032 N N . PRO A 1 786 ? 21.387 20.424 -3.511 1.00 53.66 786 PRO A N 1
ATOM 6033 C CA . PRO A 1 786 ? 20.902 19.997 -2.196 1.00 53.66 786 PRO A CA 1
ATOM 6034 C C . PRO A 1 786 ? 19.470 19.433 -2.287 1.00 53.66 786 PRO A C 1
ATOM 6036 O O . PRO A 1 786 ? 18.522 20.139 -2.619 1.00 53.66 786 PRO A O 1
ATOM 6039 N N . GLY A 1 787 ? 19.297 18.143 -1.996 1.00 47.78 787 GLY A N 1
ATOM 6040 C CA . GLY A 1 787 ? 17.980 17.540 -1.764 1.00 47.78 787 GLY A CA 1
ATOM 6041 C C . GLY A 1 787 ? 17.637 17.485 -0.268 1.00 47.78 787 GLY A C 1
ATOM 6042 O O . GLY A 1 787 ? 18.551 17.579 0.552 1.00 47.78 787 GLY A O 1
ATOM 6043 N N . PRO A 1 788 ? 16.355 17.306 0.109 1.00 46.72 788 PRO A N 1
ATOM 6044 C CA . PRO A 1 788 ? 15.959 17.139 1.508 1.00 46.72 788 PRO A CA 1
ATOM 6045 C C . PRO A 1 788 ? 16.746 16.001 2.177 1.00 46.72 788 PRO A C 1
ATOM 6047 O O . PRO A 1 788 ? 17.007 14.966 1.555 1.00 46.72 788 PRO A O 1
ATOM 6050 N N . GLU A 1 789 ? 17.106 16.180 3.454 1.00 49.03 789 GLU A N 1
ATOM 6051 C CA . GLU A 1 789 ? 17.972 15.265 4.220 1.00 49.03 789 GLU A CA 1
ATOM 6052 C C . GLU A 1 789 ? 17.467 13.811 4.258 1.00 49.03 789 GLU A C 1
ATOM 6054 O O . GLU A 1 789 ? 18.271 12.893 4.430 1.00 49.03 789 GLU A O 1
ATOM 6059 N N . ASN A 1 790 ? 16.180 13.602 3.975 1.00 46.59 790 ASN A N 1
ATOM 6060 C CA . ASN A 1 790 ? 15.475 12.330 4.104 1.00 46.59 790 ASN A CA 1
ATOM 6061 C C . ASN A 1 790 ? 15.639 11.368 2.909 1.00 46.59 790 ASN A C 1
ATOM 6063 O O . ASN A 1 790 ? 15.251 10.209 3.025 1.00 46.59 790 ASN A O 1
ATOM 6067 N N . TYR A 1 791 ? 16.193 11.796 1.764 1.00 54.41 791 TYR A N 1
ATOM 6068 C CA . TYR A 1 791 ? 16.456 10.883 0.637 1.00 54.41 791 TYR A CA 1
ATOM 6069 C C . TYR A 1 791 ? 17.893 10.341 0.722 1.00 54.41 791 TYR A C 1
ATOM 6071 O O . TYR A 1 791 ? 18.849 11.112 0.611 1.00 54.41 791 TYR A O 1
ATOM 6079 N N . GLY A 1 792 ? 18.063 9.036 0.965 1.00 67.75 792 GLY A N 1
ATOM 6080 C CA . GLY A 1 792 ? 19.380 8.424 1.201 1.00 67.75 792 GLY A CA 1
ATOM 6081 C C . GLY A 1 792 ? 20.163 8.024 -0.062 1.00 67.75 792 GLY A C 1
ATOM 6082 O O . GLY A 1 792 ? 19.885 8.518 -1.157 1.00 67.75 792 GLY A O 1
ATOM 6083 N N . ILE A 1 793 ? 21.196 7.186 0.105 1.00 77.75 793 ILE A N 1
ATOM 6084 C CA . ILE A 1 793 ? 22.137 6.802 -0.967 1.00 77.75 793 ILE A CA 1
ATOM 6085 C C . ILE A 1 793 ? 21.433 5.940 -2.026 1.00 77.75 793 ILE A C 1
ATOM 6087 O O . ILE A 1 793 ? 20.622 5.077 -1.689 1.00 77.75 793 ILE A O 1
ATOM 6091 N N . ILE A 1 794 ? 21.764 6.173 -3.303 1.00 79.88 794 ILE A N 1
ATOM 6092 C CA . ILE A 1 794 ? 21.234 5.451 -4.465 1.00 79.88 794 ILE A CA 1
ATOM 6093 C C . ILE A 1 794 ? 22.382 4.786 -5.239 1.00 79.88 794 ILE A C 1
ATOM 6095 O O . ILE A 1 794 ? 23.106 5.460 -5.982 1.00 79.88 794 ILE A O 1
ATOM 6099 N N . PRO A 1 795 ? 22.535 3.458 -5.143 1.00 83.12 795 PRO A N 1
ATOM 6100 C CA . PRO A 1 795 ? 23.612 2.746 -5.834 1.00 83.12 795 PRO A CA 1
ATOM 6101 C C . PRO A 1 795 ? 23.549 2.838 -7.358 1.00 83.12 795 PRO A C 1
ATOM 6103 O O . PRO A 1 795 ? 24.585 2.963 -7.999 1.00 83.12 795 PRO A O 1
ATOM 6106 N N . ASN A 1 796 ? 22.355 2.893 -7.946 1.00 79.94 796 ASN A N 1
ATOM 6107 C CA . ASN A 1 796 ? 22.178 3.021 -9.396 1.00 79.94 796 ASN A CA 1
ATOM 6108 C C . ASN A 1 796 ? 22.721 4.338 -9.972 1.00 79.94 796 ASN A C 1
ATOM 6110 O O . ASN A 1 796 ? 23.033 4.395 -11.156 1.00 79.94 796 ASN A O 1
ATOM 6114 N N . ALA A 1 797 ? 22.856 5.384 -9.152 1.00 78.94 797 ALA A N 1
ATOM 6115 C CA . ALA A 1 797 ? 23.540 6.607 -9.554 1.00 78.94 797 ALA A CA 1
ATOM 6116 C C . ALA A 1 797 ? 25.056 6.495 -9.332 1.00 78.94 797 ALA A C 1
ATOM 6118 O O . ALA A 1 797 ? 25.840 6.940 -10.166 1.00 78.94 797 ALA A O 1
ATOM 6119 N N . GLY A 1 798 ? 25.484 5.906 -8.213 1.00 88.69 798 GLY A N 1
ATOM 6120 C CA . GLY A 1 798 ? 26.888 5.907 -7.809 1.00 88.69 798 GLY A CA 1
ATOM 6121 C C . GLY A 1 798 ? 27.763 4.811 -8.424 1.00 88.69 798 GLY A C 1
ATOM 6122 O O . GLY A 1 798 ? 28.906 5.087 -8.763 1.00 88.69 798 GLY A O 1
ATOM 6123 N N . LEU A 1 799 ? 27.255 3.591 -8.617 1.00 91.56 799 LEU A N 1
ATOM 6124 C CA . LEU A 1 799 ? 28.009 2.485 -9.223 1.00 91.56 799 LEU A CA 1
ATOM 6125 C C . LEU A 1 799 ? 28.414 2.766 -10.676 1.00 91.56 799 LEU A C 1
ATOM 6127 O O . LEU A 1 799 ? 29.586 2.560 -10.998 1.00 91.56 799 LEU A O 1
ATOM 6131 N N . PRO A 1 800 ? 27.529 3.309 -11.539 1.00 91.19 800 PRO A N 1
ATOM 6132 C CA . PRO A 1 800 ? 27.953 3.770 -12.853 1.00 91.19 800 PRO A CA 1
ATOM 6133 C C . PRO A 1 800 ? 29.035 4.859 -12.785 1.00 91.19 800 PRO A C 1
ATOM 6135 O O . PRO A 1 800 ? 29.997 4.826 -13.545 1.00 91.19 800 PRO A O 1
ATOM 6138 N N . GLY A 1 801 ? 28.940 5.776 -11.815 1.00 92.75 801 GLY A N 1
ATOM 6139 C CA . GLY A 1 801 ? 29.964 6.799 -11.584 1.00 92.75 801 GLY A CA 1
ATOM 6140 C C . GLY A 1 801 ? 31.310 6.200 -11.176 1.00 92.75 801 GLY A C 1
ATOM 6141 O O . GLY A 1 801 ? 32.349 6.631 -11.667 1.00 92.75 801 GLY A O 1
ATOM 6142 N N . MET A 1 802 ? 31.300 5.151 -10.349 1.00 95.31 802 MET A N 1
ATOM 6143 C CA . MET A 1 802 ? 32.507 4.414 -9.970 1.00 95.31 802 MET A CA 1
ATOM 6144 C C . MET A 1 802 ? 33.140 3.662 -11.145 1.00 95.31 802 MET A C 1
ATOM 6146 O O . MET A 1 802 ? 34.365 3.655 -11.254 1.00 95.31 802 MET A O 1
ATOM 6150 N N . LEU A 1 803 ? 32.337 3.072 -12.040 1.00 96.25 803 LEU A N 1
ATOM 6151 C CA . LEU A 1 803 ? 32.830 2.501 -13.301 1.00 96.25 803 LEU A CA 1
ATOM 6152 C C . LEU A 1 803 ? 33.489 3.586 -14.167 1.00 96.25 803 LEU A C 1
ATOM 6154 O O . LEU A 1 803 ? 34.613 3.401 -14.625 1.00 96.25 803 LEU A O 1
ATOM 6158 N N . GLY A 1 804 ? 32.850 4.750 -14.310 1.00 96.19 804 GLY A N 1
ATOM 6159 C CA . GLY A 1 804 ? 33.417 5.899 -15.023 1.00 96.19 804 GLY A CA 1
ATOM 6160 C C . GLY A 1 804 ? 34.739 6.399 -14.424 1.00 96.19 804 GLY A C 1
ATOM 6161 O O . GLY A 1 804 ? 35.707 6.601 -15.155 1.00 96.19 804 GLY A O 1
ATOM 6162 N N . MET A 1 805 ? 34.830 6.520 -13.094 1.00 97.38 805 MET A N 1
ATOM 6163 C CA . MET A 1 805 ? 36.083 6.851 -12.398 1.00 97.38 805 MET A CA 1
ATOM 6164 C C . MET A 1 805 ? 37.167 5.790 -12.622 1.00 97.38 805 MET A C 1
ATOM 6166 O O . MET A 1 805 ? 38.328 6.130 -12.847 1.00 97.38 805 MET A O 1
ATOM 6170 N N . HIS A 1 806 ? 36.801 4.505 -12.606 1.00 97.25 806 HIS A N 1
ATOM 6171 C CA . HIS A 1 806 ? 37.730 3.421 -12.913 1.00 97.25 806 HIS A CA 1
ATOM 6172 C C . HIS A 1 806 ? 38.282 3.542 -14.341 1.00 97.25 806 HIS A C 1
ATOM 6174 O O . HIS A 1 806 ? 39.495 3.457 -14.550 1.00 97.25 806 HIS A O 1
ATOM 6180 N N . PHE A 1 807 ? 37.416 3.817 -15.319 1.00 97.88 807 PHE A N 1
ATOM 6181 C CA . PHE A 1 807 ? 37.824 4.045 -16.705 1.00 97.88 807 PHE A CA 1
ATOM 6182 C C . PHE A 1 807 ? 38.685 5.296 -16.865 1.00 97.88 807 PHE A C 1
ATOM 6184 O O . PHE A 1 807 ? 39.650 5.261 -17.622 1.00 97.88 807 PHE A O 1
ATOM 6191 N N . ALA A 1 808 ? 38.411 6.366 -16.116 1.00 97.81 808 ALA A N 1
ATOM 6192 C CA . ALA A 1 808 ? 39.244 7.566 -16.093 1.00 97.81 808 ALA A CA 1
ATOM 6193 C C . ALA A 1 808 ? 40.675 7.262 -15.619 1.00 97.81 808 ALA A C 1
ATOM 6195 O O . ALA A 1 808 ? 41.634 7.656 -16.281 1.00 97.81 808 ALA A O 1
ATOM 6196 N N . MET A 1 809 ? 40.839 6.484 -14.544 1.00 96.12 809 MET A N 1
ATOM 6197 C CA . MET A 1 809 ? 42.171 6.046 -14.108 1.00 96.12 809 MET A CA 1
ATOM 6198 C C . MET A 1 809 ? 42.867 5.188 -15.163 1.00 96.12 809 MET A C 1
ATOM 6200 O O . MET A 1 809 ? 44.041 5.410 -15.457 1.00 96.12 809 MET A O 1
ATOM 6204 N N . LYS A 1 810 ? 42.148 4.228 -15.761 1.00 95.56 810 LYS A N 1
ATOM 6205 C CA . LYS A 1 810 ? 42.683 3.415 -16.861 1.00 95.56 810 LYS A CA 1
ATOM 6206 C C . LYS A 1 810 ? 43.071 4.282 -18.055 1.00 95.56 810 LYS A C 1
ATOM 6208 O O . LYS A 1 810 ? 44.076 3.997 -18.685 1.00 95.56 810 LYS A O 1
ATOM 6213 N N . ALA A 1 811 ? 42.361 5.374 -18.316 1.00 96.38 811 ALA A N 1
ATOM 6214 C CA . ALA A 1 811 ? 42.694 6.352 -19.346 1.00 96.38 811 ALA A CA 1
ATOM 6215 C C . ALA A 1 811 ? 43.879 7.277 -18.991 1.00 96.38 811 ALA A C 1
ATOM 6217 O O . ALA A 1 811 ? 44.280 8.099 -19.815 1.00 96.38 811 ALA A O 1
ATOM 6218 N N . GLY A 1 812 ? 44.448 7.166 -17.785 1.00 95.31 812 GLY A N 1
ATOM 6219 C CA . GLY A 1 812 ? 45.526 8.036 -17.308 1.00 95.31 812 GLY A CA 1
ATOM 6220 C C . GLY A 1 812 ? 45.057 9.426 -16.867 1.00 95.31 812 GLY A C 1
ATOM 6221 O O . GLY A 1 812 ? 45.870 10.345 -16.787 1.00 95.31 812 GLY A O 1
ATOM 6222 N N . VAL A 1 813 ? 43.760 9.598 -16.598 1.00 97.25 813 VAL A N 1
ATOM 6223 C CA . VAL A 1 813 ? 43.196 10.836 -16.051 1.00 97.25 813 VAL A CA 1
ATOM 6224 C C . VAL A 1 813 ? 43.445 10.891 -14.545 1.00 97.25 813 VAL A C 1
ATOM 6226 O O . VAL A 1 813 ? 43.157 9.937 -13.823 1.00 97.25 813 VAL A O 1
ATOM 6229 N N . ASP A 1 814 ? 43.948 12.029 -14.068 1.00 94.94 814 ASP A N 1
ATOM 6230 C CA . ASP A 1 814 ? 44.151 12.272 -12.641 1.00 94.94 814 ASP A CA 1
ATOM 6231 C C . ASP A 1 814 ? 42.815 12.561 -11.940 1.00 94.94 814 ASP A C 1
ATOM 6233 O O . ASP A 1 814 ? 42.198 13.610 -12.147 1.00 94.94 814 ASP A O 1
ATOM 6237 N N . ILE A 1 815 ? 42.346 11.606 -11.140 1.00 95.94 815 ILE A N 1
ATOM 6238 C CA . ILE A 1 815 ? 41.108 11.709 -10.360 1.00 95.94 815 ILE A CA 1
ATOM 6239 C C . ILE A 1 815 ? 41.412 11.759 -8.861 1.00 95.94 815 ILE A C 1
ATOM 6241 O O . ILE A 1 815 ? 42.482 11.344 -8.414 1.00 95.94 815 ILE A O 1
ATOM 6245 N N . ASP A 1 816 ? 40.429 12.179 -8.066 1.00 96.88 816 ASP A N 1
ATOM 6246 C CA . ASP A 1 816 ? 40.495 12.084 -6.608 1.00 96.88 816 ASP A CA 1
ATOM 6247 C C . ASP A 1 816 ? 40.559 10.609 -6.153 1.00 96.88 816 ASP A C 1
ATOM 6249 O O . ASP A 1 816 ? 39.573 9.861 -6.183 1.00 96.88 816 ASP A O 1
ATOM 6253 N N . LYS A 1 817 ? 41.758 10.184 -5.737 1.00 94.62 817 LYS A N 1
ATOM 6254 C CA . LYS A 1 817 ? 42.041 8.807 -5.307 1.00 94.62 817 LYS A CA 1
ATOM 6255 C C . LYS A 1 817 ? 41.340 8.445 -4.001 1.00 94.62 817 LYS A C 1
ATOM 6257 O O . LYS A 1 817 ? 40.994 7.276 -3.816 1.00 94.62 817 LYS A O 1
ATOM 6262 N N . ASP A 1 818 ? 41.102 9.415 -3.123 1.00 95.00 818 ASP A N 1
ATOM 6263 C CA . ASP A 1 818 ? 40.436 9.183 -1.844 1.00 95.00 818 ASP A CA 1
ATOM 6264 C C . ASP A 1 818 ? 38.940 8.961 -2.052 1.00 95.00 818 ASP A C 1
ATOM 6266 O O . ASP A 1 818 ? 38.369 8.024 -1.484 1.00 95.00 818 ASP A O 1
ATOM 6270 N N . ALA A 1 819 ? 38.314 9.766 -2.914 1.00 94.44 819 ALA A N 1
ATOM 6271 C CA . ALA A 1 819 ? 36.925 9.581 -3.318 1.00 94.44 819 ALA A CA 1
ATOM 6272 C C . ALA A 1 819 ? 36.718 8.217 -3.995 1.00 94.44 819 ALA A C 1
ATOM 6274 O O . ALA A 1 819 ? 35.790 7.476 -3.644 1.00 94.44 819 ALA A O 1
ATOM 6275 N N . TYR A 1 820 ? 37.625 7.838 -4.900 1.00 96.00 820 TYR A N 1
ATOM 6276 C CA . TYR A 1 820 ? 37.590 6.532 -5.554 1.00 96.00 820 TYR A CA 1
ATOM 6277 C C . TYR A 1 820 ? 37.753 5.377 -4.551 1.00 96.00 820 TYR A C 1
ATOM 6279 O O . TYR A 1 820 ? 36.916 4.474 -4.493 1.00 96.00 820 TYR A O 1
ATOM 6287 N N . ALA A 1 821 ? 38.783 5.414 -3.698 1.00 94.81 821 ALA A N 1
ATOM 6288 C CA . ALA A 1 821 ? 39.030 4.362 -2.711 1.00 94.81 821 ALA A CA 1
ATOM 6289 C C . ALA A 1 821 ? 37.871 4.217 -1.711 1.00 94.81 821 ALA A C 1
ATOM 6291 O O . ALA A 1 821 ? 37.521 3.102 -1.315 1.00 94.81 821 ALA A O 1
ATOM 6292 N N . LYS A 1 822 ? 37.251 5.334 -1.317 1.00 93.19 822 LYS A N 1
ATOM 6293 C CA . LYS A 1 822 ? 36.071 5.351 -0.447 1.00 93.19 822 LYS A CA 1
ATOM 6294 C C . LYS A 1 822 ? 34.863 4.696 -1.115 1.00 93.19 822 LYS A C 1
ATOM 6296 O O . LYS A 1 822 ? 34.233 3.842 -0.496 1.00 93.19 822 LYS A O 1
ATOM 6301 N N . GLY A 1 823 ? 34.584 5.036 -2.374 1.00 92.00 823 GLY A N 1
ATOM 6302 C CA . GLY A 1 823 ? 33.499 4.426 -3.143 1.00 92.00 823 GLY A CA 1
ATOM 6303 C C . GLY A 1 823 ? 33.697 2.921 -3.351 1.00 92.00 823 GLY A C 1
ATOM 6304 O O . GLY A 1 823 ? 32.761 2.150 -3.149 1.00 92.00 823 GLY A O 1
ATOM 6305 N N . ILE A 1 824 ? 34.924 2.482 -3.667 1.00 93.44 824 ILE A N 1
ATOM 6306 C CA . ILE A 1 824 ? 35.253 1.052 -3.798 1.00 93.44 824 ILE A CA 1
ATOM 6307 C C . ILE A 1 824 ? 34.973 0.298 -2.500 1.00 93.44 824 ILE A C 1
ATOM 6309 O O . ILE A 1 824 ? 34.294 -0.724 -2.542 1.00 93.44 824 ILE A O 1
ATOM 6313 N N . ARG A 1 825 ? 35.444 0.800 -1.349 1.00 90.38 825 ARG A N 1
ATOM 6314 C CA . ARG A 1 825 ? 35.158 0.165 -0.051 1.00 90.38 825 ARG A CA 1
ATOM 6315 C C . ARG A 1 825 ? 33.657 0.098 0.222 1.00 90.38 825 ARG A C 1
ATOM 6317 O O . ARG A 1 825 ? 33.159 -0.969 0.554 1.00 90.38 825 ARG A O 1
ATOM 6324 N N . PHE A 1 826 ? 32.937 1.200 0.005 1.00 89.00 826 PHE A N 1
ATOM 6325 C CA . PHE A 1 826 ? 31.496 1.274 0.248 1.00 89.00 826 PHE A CA 1
ATOM 6326 C C . PHE A 1 826 ? 30.702 0.228 -0.552 1.00 89.00 826 PHE A C 1
ATOM 6328 O O . PHE A 1 826 ? 29.918 -0.524 0.026 1.00 89.00 826 PHE A O 1
ATOM 6335 N N . TYR A 1 827 ? 30.919 0.135 -1.869 1.00 90.12 827 TYR A N 1
ATOM 6336 C CA . TYR A 1 827 ? 30.186 -0.819 -2.712 1.00 90.12 827 TYR A CA 1
ATOM 6337 C C . TYR A 1 827 ? 30.686 -2.260 -2.590 1.00 90.12 827 TYR A C 1
ATOM 6339 O O . TYR A 1 827 ? 29.911 -3.191 -2.803 1.00 90.12 827 TYR A O 1
ATOM 6347 N N . ARG A 1 828 ? 31.956 -2.469 -2.232 1.00 89.38 828 ARG A N 1
ATOM 6348 C CA . ARG A 1 828 ? 32.480 -3.804 -1.938 1.00 89.38 828 ARG A CA 1
ATOM 6349 C C . ARG A 1 828 ? 31.880 -4.347 -0.641 1.00 89.38 828 ARG A C 1
ATOM 6351 O O . ARG A 1 828 ? 31.134 -5.322 -0.688 1.00 89.38 828 ARG A O 1
ATOM 6358 N N . ASP A 1 829 ? 32.178 -3.684 0.477 1.00 82.81 829 ASP A N 1
ATOM 6359 C CA . ASP A 1 829 ? 31.883 -4.170 1.832 1.00 82.81 829 ASP A CA 1
ATOM 6360 C C . ASP A 1 829 ? 30.376 -4.152 2.104 1.00 82.81 829 ASP A C 1
ATOM 6362 O O . ASP A 1 829 ? 29.820 -5.067 2.706 1.00 82.81 829 ASP A O 1
ATOM 6366 N N . GLY A 1 830 ? 29.696 -3.112 1.621 1.00 74.94 830 GLY A N 1
ATOM 6367 C CA . GLY A 1 830 ? 28.274 -2.918 1.850 1.00 74.94 830 GLY A CA 1
ATOM 6368 C C . GLY A 1 830 ? 27.362 -3.664 0.881 1.00 74.94 830 GLY A C 1
ATOM 6369 O O . GLY A 1 830 ? 26.174 -3.785 1.178 1.00 74.94 830 GLY A O 1
ATOM 6370 N N . GLN A 1 831 ? 27.874 -4.122 -0.274 1.00 85.06 831 GLN A N 1
ATOM 6371 C CA . GLN A 1 831 ? 27.021 -4.692 -1.323 1.00 85.06 831 GLN A CA 1
ATOM 6372 C C . GLN A 1 831 ? 27.560 -5.968 -1.967 1.00 85.06 831 GLN A C 1
ATOM 6374 O O . GLN A 1 831 ? 26.974 -7.038 -1.800 1.00 85.06 831 GLN A O 1
ATOM 6379 N N . ALA A 1 832 ? 28.664 -5.884 -2.712 1.00 86.38 832 ALA A N 1
ATOM 6380 C CA . ALA A 1 832 ? 29.126 -7.001 -3.534 1.00 86.38 832 ALA A CA 1
ATOM 6381 C C . ALA A 1 832 ? 29.520 -8.237 -2.702 1.00 86.38 832 ALA A C 1
ATOM 6383 O O . ALA A 1 832 ? 29.148 -9.351 -3.065 1.00 86.38 832 ALA A O 1
ATOM 6384 N N . ASP A 1 833 ? 30.198 -8.045 -1.563 1.00 86.62 833 ASP A N 1
ATOM 6385 C CA . ASP A 1 833 ? 30.622 -9.147 -0.683 1.00 86.62 833 ASP A CA 1
ATOM 6386 C C . ASP A 1 833 ? 29.466 -9.796 0.095 1.00 86.62 833 ASP A C 1
ATOM 6388 O O . ASP A 1 833 ? 29.600 -10.916 0.592 1.00 86.62 833 ASP A O 1
ATOM 6392 N N . THR A 1 834 ? 28.317 -9.125 0.179 1.00 85.38 834 THR A N 1
ATOM 6393 C CA . THR A 1 834 ? 27.149 -9.598 0.934 1.00 85.38 834 THR A CA 1
ATOM 6394 C C . THR A 1 834 ? 25.990 -10.018 0.031 1.00 85.38 834 THR A C 1
ATOM 6396 O O . THR A 1 834 ? 25.036 -10.634 0.502 1.00 85.38 834 THR A O 1
ATOM 6399 N N . GLY A 1 835 ? 26.035 -9.715 -1.270 1.00 84.62 835 GLY A N 1
ATOM 6400 C CA . GLY A 1 835 ? 24.907 -9.954 -2.175 1.00 84.62 835 GLY A CA 1
ATOM 6401 C C . GLY A 1 835 ? 23.660 -9.140 -1.803 1.00 84.62 835 GLY A C 1
ATOM 6402 O O . GLY A 1 835 ? 22.541 -9.539 -2.122 1.00 84.62 835 GLY A O 1
ATOM 6403 N N . HIS A 1 836 ? 23.840 -8.018 -1.100 1.00 83.62 836 HIS A N 1
ATOM 6404 C CA . HIS A 1 836 ? 22.778 -7.114 -0.659 1.00 83.62 836 HIS A CA 1
ATOM 6405 C C . HIS A 1 836 ? 22.997 -5.705 -1.222 1.00 83.62 836 HIS A C 1
ATOM 6407 O O . HIS A 1 836 ? 24.090 -5.383 -1.662 1.00 83.62 836 HIS A O 1
ATOM 6413 N N . MET A 1 837 ? 21.981 -4.843 -1.242 1.00 78.50 837 MET A N 1
ATOM 6414 C CA . MET A 1 837 ? 22.109 -3.487 -1.784 1.00 78.50 837 MET A CA 1
ATOM 6415 C C . MET A 1 837 ? 21.662 -2.468 -0.737 1.00 78.50 837 MET A C 1
ATOM 6417 O O . MET A 1 837 ? 20.563 -2.568 -0.201 1.00 78.50 837 MET A O 1
ATOM 6421 N N . ILE A 1 838 ? 22.525 -1.496 -0.429 1.00 72.81 838 ILE A N 1
ATOM 6422 C CA . ILE A 1 838 ? 22.230 -0.444 0.553 1.00 72.81 838 ILE A CA 1
ATOM 6423 C C . ILE A 1 838 ? 21.402 0.639 -0.134 1.00 72.81 838 ILE A C 1
ATOM 6425 O O . ILE A 1 838 ? 21.908 1.344 -1.008 1.00 72.81 838 ILE A O 1
ATOM 6429 N N . TYR A 1 839 ? 20.153 0.801 0.298 1.00 67.38 839 TYR A N 1
ATOM 6430 C CA . TYR A 1 839 ? 19.262 1.864 -0.163 1.00 67.38 839 TYR A CA 1
ATOM 6431 C C . TYR A 1 839 ? 18.888 2.787 1.003 1.00 67.38 839 TYR A C 1
ATOM 6433 O O . TYR A 1 839 ? 18.635 2.329 2.118 1.00 67.38 839 TYR A O 1
ATOM 6441 N N . GLY A 1 840 ? 18.823 4.100 0.770 1.00 62.19 840 GLY A N 1
ATOM 6442 C CA . GLY A 1 840 ? 18.382 5.037 1.808 1.00 62.19 840 GLY A CA 1
ATOM 6443 C C . GLY A 1 840 ? 19.434 5.286 2.905 1.00 62.19 840 GLY A C 1
ATOM 6444 O O . GLY A 1 840 ? 20.614 5.456 2.600 1.00 62.19 840 GLY A O 1
ATOM 6445 N N . LEU A 1 841 ? 18.990 5.369 4.168 1.00 48.81 841 LEU A N 1
ATOM 6446 C CA . LEU A 1 841 ? 19.839 5.401 5.378 1.00 48.81 841 LEU A CA 1
ATOM 6447 C C . LEU A 1 841 ? 20.116 3.977 5.922 1.00 48.81 841 LEU A C 1
ATOM 6449 O O . LEU A 1 841 ? 20.448 3.815 7.092 1.00 48.81 841 LEU A O 1
ATOM 6453 N N . GLY A 1 842 ? 19.894 2.946 5.095 1.00 53.34 842 GLY A N 1
ATOM 6454 C CA . GLY A 1 842 ? 19.817 1.542 5.501 1.00 53.34 842 GLY A CA 1
ATOM 6455 C C . GLY A 1 842 ? 21.095 0.955 6.109 1.00 53.34 842 GLY A C 1
ATOM 6456 O O . GLY A 1 842 ? 22.212 1.376 5.811 1.00 53.34 842 GLY A O 1
ATOM 6457 N N . VAL A 1 843 ? 20.885 -0.054 6.957 1.00 51.47 843 VAL A N 1
ATOM 6458 C CA . VAL A 1 843 ? 21.902 -0.785 7.724 1.00 51.47 843 VAL A CA 1
ATOM 6459 C C . VAL A 1 843 ? 22.672 -1.738 6.805 1.00 51.47 843 VAL A C 1
ATOM 6461 O O . VAL A 1 843 ? 22.076 -2.497 6.042 1.00 51.47 843 VAL A O 1
ATOM 6464 N N . THR A 1 844 ? 24.000 -1.721 6.879 1.00 59.25 844 THR A N 1
ATOM 6465 C CA . THR A 1 844 ? 24.862 -2.705 6.208 1.00 59.25 844 THR A CA 1
ATOM 6466 C C . THR A 1 844 ? 24.600 -4.112 6.755 1.00 59.25 844 THR A C 1
ATOM 6468 O O . THR A 1 844 ? 24.447 -4.278 7.964 1.00 59.25 844 THR A O 1
ATOM 6471 N N . ARG A 1 845 ? 24.582 -5.144 5.901 1.00 64.62 845 ARG A N 1
ATOM 6472 C CA . ARG A 1 845 ? 24.595 -6.543 6.369 1.00 64.62 845 ARG A CA 1
ATOM 6473 C C . ARG A 1 845 ? 26.032 -6.984 6.620 1.00 64.62 845 ARG A C 1
ATOM 6475 O O . ARG A 1 845 ? 26.898 -6.710 5.803 1.00 64.62 845 ARG A O 1
ATOM 6482 N N . GLU A 1 846 ? 26.264 -7.712 7.706 1.00 70.31 846 GLU A N 1
ATOM 6483 C CA . GLU A 1 846 ? 27.578 -8.306 8.003 1.00 70.31 846 GLU A CA 1
ATOM 6484 C C . GLU A 1 846 ? 27.757 -9.694 7.367 1.00 70.31 846 GLU A C 1
ATOM 6486 O O . GLU A 1 846 ? 28.879 -10.160 7.185 1.00 70.31 846 GLU A O 1
ATOM 6491 N N . VAL A 1 847 ? 26.651 -10.356 7.001 1.00 75.12 847 VAL A N 1
ATOM 6492 C CA . VAL A 1 847 ? 26.646 -11.703 6.413 1.00 75.12 847 VAL A CA 1
ATOM 6493 C C . VAL A 1 847 ? 25.952 -11.732 5.047 1.00 75.12 847 VAL A C 1
ATOM 6495 O O . VAL A 1 847 ? 24.965 -11.003 4.856 1.00 75.12 847 VAL A O 1
ATOM 6498 N N . PRO A 1 848 ? 26.415 -12.590 4.111 1.00 77.94 848 PRO A N 1
ATOM 6499 C CA . PRO A 1 848 ? 25.794 -12.737 2.802 1.00 77.94 848 PRO A CA 1
ATOM 6500 C C . PRO A 1 848 ? 24.303 -13.089 2.852 1.00 77.94 848 PRO A C 1
ATOM 6502 O O . PRO A 1 848 ? 23.824 -13.727 3.792 1.00 77.94 848 PRO A O 1
ATOM 6505 N N . VAL A 1 849 ? 23.562 -12.685 1.819 1.00 76.38 849 VAL A N 1
ATOM 6506 C CA . VAL A 1 849 ? 22.147 -13.037 1.658 1.00 76.38 849 VAL A CA 1
ATOM 6507 C C . VAL A 1 849 ? 22.013 -14.552 1.434 1.00 76.38 849 VAL A C 1
ATOM 6509 O O . VAL A 1 849 ? 22.659 -15.087 0.530 1.00 76.38 849 VAL A O 1
ATOM 6512 N N . PRO A 1 850 ? 21.170 -15.259 2.213 1.00 80.62 850 PRO A N 1
ATOM 6513 C CA . PRO A 1 850 ? 20.866 -16.662 1.957 1.00 80.62 850 PRO A CA 1
ATOM 6514 C C . PRO A 1 850 ? 20.228 -16.840 0.574 1.00 80.62 850 PRO A C 1
ATOM 6516 O O . PRO A 1 850 ? 19.272 -16.145 0.231 1.00 80.62 850 PRO A O 1
ATOM 6519 N N . LEU A 1 851 ? 20.739 -17.786 -0.213 1.00 84.94 851 LEU A N 1
ATOM 6520 C CA . LEU A 1 851 ? 20.234 -18.075 -1.555 1.00 84.94 851 LEU A CA 1
ATOM 6521 C C . LEU A 1 851 ? 19.227 -19.228 -1.497 1.00 84.94 851 LEU A C 1
ATOM 6523 O O . LEU A 1 851 ? 19.560 -20.327 -1.061 1.00 84.94 851 LEU A O 1
ATOM 6527 N N . SER A 1 852 ? 17.993 -18.980 -1.941 1.00 87.94 852 SER A N 1
ATOM 6528 C CA . SER A 1 852 ? 16.936 -19.997 -1.999 1.00 87.94 852 SER A CA 1
ATOM 6529 C C . SER A 1 852 ? 17.022 -20.798 -3.306 1.00 87.94 852 SER A C 1
ATOM 6531 O O . SER A 1 852 ? 16.898 -20.197 -4.378 1.00 87.94 852 SER A O 1
ATOM 6533 N N . PRO A 1 853 ? 17.156 -22.140 -3.260 1.00 88.44 853 PRO A N 1
ATOM 6534 C CA . PRO A 1 853 ? 17.132 -22.976 -4.462 1.00 88.44 853 PRO A CA 1
ATOM 6535 C C . PRO A 1 853 ? 15.840 -22.826 -5.274 1.00 88.44 853 PRO A C 1
ATOM 6537 O O . PRO A 1 853 ? 15.884 -22.794 -6.502 1.00 88.44 853 PRO A O 1
ATOM 6540 N N . ALA A 1 854 ? 14.696 -22.668 -4.599 1.00 86.06 854 ALA A N 1
ATOM 6541 C CA . ALA A 1 854 ? 13.411 -22.442 -5.255 1.00 86.06 854 ALA A CA 1
ATOM 6542 C C . ALA A 1 854 ? 13.382 -21.088 -5.984 1.00 86.06 854 ALA A C 1
ATOM 6544 O O . ALA A 1 854 ? 12.957 -21.013 -7.137 1.00 86.06 854 ALA A O 1
ATOM 6545 N N . ALA A 1 855 ? 13.900 -20.029 -5.350 1.00 84.31 855 ALA A N 1
ATOM 6546 C CA . ALA A 1 855 ? 13.995 -18.713 -5.980 1.00 84.31 855 ALA A CA 1
ATOM 6547 C C . ALA A 1 855 ? 14.968 -18.716 -7.169 1.00 84.31 855 ALA A C 1
ATOM 6549 O O . ALA A 1 855 ? 14.683 -18.095 -8.188 1.00 84.31 855 ALA A O 1
ATOM 6550 N N . MET A 1 856 ? 16.081 -19.450 -7.074 1.00 89.31 856 MET A N 1
ATOM 6551 C CA . MET A 1 856 ? 17.021 -19.629 -8.184 1.00 89.31 856 MET A CA 1
ATOM 6552 C C . MET A 1 856 ? 16.383 -20.357 -9.368 1.00 89.31 856 MET A C 1
ATOM 6554 O O . MET A 1 856 ? 16.463 -19.871 -10.492 1.00 89.31 856 MET A O 1
ATOM 6558 N N . ALA A 1 857 ? 15.717 -21.490 -9.125 1.00 85.56 857 ALA A N 1
ATOM 6559 C CA . ALA A 1 857 ? 15.033 -22.249 -10.172 1.00 85.56 857 ALA A CA 1
ATOM 6560 C C . ALA A 1 857 ? 13.948 -21.413 -10.874 1.00 85.56 857 ALA A C 1
ATOM 6562 O O . ALA A 1 857 ? 13.764 -21.520 -12.084 1.00 85.56 857 ALA A O 1
ATOM 6563 N N . ALA A 1 858 ? 13.274 -20.538 -10.124 1.00 84.06 858 ALA A N 1
ATOM 6564 C CA . ALA A 1 858 ? 12.259 -19.630 -10.644 1.00 84.06 858 ALA A CA 1
ATOM 6565 C C . ALA A 1 858 ? 12.821 -18.331 -11.258 1.00 84.06 858 ALA A C 1
ATOM 6567 O O . ALA A 1 858 ? 12.038 -17.525 -11.761 1.00 84.06 858 ALA A O 1
ATOM 6568 N N . GLY A 1 859 ? 14.135 -18.082 -11.204 1.00 88.50 859 GLY A N 1
ATOM 6569 C CA . GLY A 1 859 ? 14.728 -16.826 -11.677 1.00 88.50 859 GLY A CA 1
ATOM 6570 C C . GLY A 1 859 ? 14.340 -15.586 -10.871 1.00 88.50 859 GLY A C 1
ATOM 6571 O O . GLY A 1 859 ? 14.341 -14.480 -11.414 1.00 88.50 859 GLY A O 1
ATOM 6572 N N . LYS A 1 860 ? 13.936 -15.778 -9.611 1.00 87.31 860 LYS A N 1
ATOM 6573 C CA . LYS A 1 860 ? 13.390 -14.752 -8.711 1.00 87.31 860 LYS A CA 1
ATOM 6574 C C . LYS A 1 860 ? 14.433 -14.185 -7.738 1.00 87.31 860 LYS A C 1
ATOM 6576 O O . LYS A 1 860 ? 14.067 -13.502 -6.783 1.00 87.31 860 LYS A O 1
ATOM 6581 N N . LEU A 1 861 ? 15.732 -14.430 -7.950 1.00 90.12 861 LEU A N 1
ATOM 6582 C CA . LEU A 1 861 ? 16.743 -13.676 -7.200 1.00 90.12 861 LEU A CA 1
ATOM 6583 C C . LEU A 1 861 ? 16.676 -12.188 -7.573 1.00 90.12 861 LEU A C 1
ATOM 6585 O O . LEU A 1 861 ? 16.228 -11.831 -8.659 1.00 90.12 861 LEU A O 1
ATOM 6589 N N . THR A 1 862 ? 17.103 -11.303 -6.672 1.00 87.19 862 THR A N 1
ATOM 6590 C CA . THR A 1 862 ? 17.093 -9.853 -6.913 1.00 87.19 862 THR A CA 1
ATOM 6591 C C . THR A 1 862 ? 18.497 -9.324 -7.173 1.00 87.19 862 THR A C 1
ATOM 6593 O O . THR A 1 862 ? 19.399 -9.463 -6.351 1.00 87.19 862 THR A O 1
ATOM 6596 N N . SER A 1 863 ? 18.677 -8.665 -8.318 1.00 88.75 863 SER A N 1
ATOM 6597 C CA . SER A 1 863 ? 19.864 -7.855 -8.617 1.00 88.75 863 SER A CA 1
ATOM 6598 C C . SER A 1 863 ? 19.759 -6.422 -8.085 1.00 88.75 863 SER A C 1
ATOM 6600 O O . SER A 1 863 ? 20.665 -5.624 -8.331 1.00 88.75 863 SER A O 1
ATOM 6602 N N . TRP A 1 864 ? 18.667 -6.093 -7.380 1.00 83.50 864 TRP A N 1
ATOM 6603 C CA . TRP A 1 864 ? 18.394 -4.778 -6.800 1.00 83.50 864 TRP A CA 1
ATOM 6604 C C . TRP A 1 864 ? 18.480 -3.648 -7.834 1.00 83.50 864 TRP A C 1
ATOM 6606 O O . TRP A 1 864 ? 19.402 -2.836 -7.807 1.00 83.50 864 TRP A O 1
ATOM 6616 N N . ASN A 1 865 ? 17.547 -3.613 -8.789 1.00 84.69 865 ASN A N 1
ATOM 6617 C CA . ASN A 1 865 ? 17.568 -2.670 -9.915 1.00 84.69 865 ASN A CA 1
ATOM 6618 C C . ASN A 1 865 ? 18.904 -2.690 -10.686 1.00 84.69 865 ASN A C 1
ATOM 6620 O O . ASN A 1 865 ? 19.405 -1.650 -11.099 1.00 84.69 865 ASN A O 1
ATOM 6624 N N . GLY A 1 866 ? 19.531 -3.857 -10.821 1.00 89.06 866 GLY A N 1
ATOM 6625 C CA . GLY A 1 866 ? 20.814 -4.018 -11.502 1.00 89.06 866 GLY A CA 1
ATOM 6626 C C . GLY A 1 866 ? 22.032 -3.464 -10.747 1.00 89.06 866 GLY A C 1
ATOM 6627 O O . GLY A 1 866 ? 23.151 -3.553 -11.254 1.00 89.06 866 GLY A O 1
ATOM 6628 N N . GLY A 1 867 ? 21.852 -2.929 -9.534 1.00 89.56 867 GLY A N 1
ATOM 6629 C CA . GLY A 1 867 ? 22.938 -2.408 -8.706 1.00 89.56 867 GLY A CA 1
ATOM 6630 C C . GLY A 1 867 ? 23.969 -3.483 -8.358 1.00 89.56 867 GLY A C 1
ATOM 6631 O O . GLY A 1 867 ? 25.162 -3.275 -8.563 1.00 89.56 867 GLY A O 1
ATOM 6632 N N . LEU A 1 868 ? 23.537 -4.680 -7.943 1.00 90.75 868 LEU A N 1
ATOM 6633 C CA . LEU A 1 868 ? 24.479 -5.780 -7.685 1.00 90.75 868 LEU A CA 1
ATOM 6634 C C . LEU A 1 868 ? 25.271 -6.161 -8.936 1.00 90.75 868 LEU A C 1
ATOM 6636 O O . LEU A 1 868 ? 26.456 -6.468 -8.853 1.00 90.75 868 LEU A O 1
ATOM 6640 N N . SER A 1 869 ? 24.642 -6.109 -10.104 1.00 93.12 869 SER A N 1
ATOM 6641 C CA . SER A 1 869 ? 25.285 -6.444 -11.371 1.00 93.12 869 SER A CA 1
ATOM 6642 C C . SER A 1 869 ? 26.372 -5.431 -11.730 1.00 93.12 869 SER A C 1
ATOM 6644 O O . SER A 1 869 ? 27.493 -5.828 -12.042 1.00 93.12 869 SER A O 1
ATOM 6646 N N . ALA A 1 870 ? 26.085 -4.132 -11.599 1.00 94.19 870 ALA A N 1
ATOM 6647 C CA . ALA A 1 870 ? 27.076 -3.074 -11.788 1.00 94.19 870 ALA A CA 1
ATOM 6648 C C . ALA A 1 870 ? 28.221 -3.164 -10.761 1.00 94.19 870 ALA A C 1
ATOM 6650 O O . ALA A 1 870 ? 29.387 -3.015 -11.128 1.00 94.19 870 ALA A O 1
ATOM 6651 N N . ALA A 1 871 ? 27.913 -3.477 -9.497 1.00 94.19 871 ALA A N 1
ATOM 6652 C CA . ALA A 1 871 ? 28.921 -3.720 -8.467 1.00 94.19 871 ALA A CA 1
ATOM 6653 C C . ALA A 1 871 ? 29.798 -4.931 -8.811 1.00 94.19 871 ALA A C 1
ATOM 6655 O O . ALA A 1 871 ? 31.018 -4.839 -8.737 1.00 94.19 871 ALA A O 1
ATOM 6656 N N . GLY A 1 872 ? 29.203 -6.039 -9.254 1.00 94.94 872 GLY A N 1
ATOM 6657 C CA . GLY A 1 872 ? 29.928 -7.234 -9.676 1.00 94.94 872 GLY A CA 1
ATOM 6658 C C . GLY A 1 872 ? 30.873 -6.978 -10.853 1.00 94.94 872 GLY A C 1
ATOM 6659 O O . GLY A 1 872 ? 32.018 -7.429 -10.822 1.00 94.94 872 GLY A O 1
ATOM 6660 N N . ILE A 1 873 ? 30.432 -6.202 -11.851 1.00 96.00 873 ILE A N 1
ATOM 6661 C CA . ILE A 1 873 ? 31.270 -5.763 -12.980 1.00 96.00 873 ILE A CA 1
ATOM 6662 C C . ILE A 1 873 ? 32.435 -4.901 -12.480 1.00 96.00 873 ILE A C 1
ATOM 6664 O O . ILE A 1 873 ? 33.584 -5.178 -12.816 1.00 96.00 873 ILE A O 1
ATOM 6668 N N . LEU A 1 874 ? 32.162 -3.904 -11.631 1.00 96.12 874 LEU A N 1
ATOM 6669 C CA . LEU A 1 874 ? 33.195 -3.048 -11.044 1.00 96.12 874 LEU A CA 1
ATOM 6670 C C . LEU A 1 874 ? 34.223 -3.868 -10.256 1.00 96.12 874 LEU A C 1
ATOM 6672 O O . LEU A 1 874 ? 35.419 -3.707 -10.469 1.00 96.12 874 LEU A O 1
ATOM 6676 N N . MET A 1 875 ? 33.767 -4.788 -9.399 1.00 95.94 875 MET A N 1
ATOM 6677 C CA . MET A 1 875 ? 34.647 -5.656 -8.613 1.00 95.94 875 MET A CA 1
ATOM 6678 C C . MET A 1 875 ? 35.518 -6.538 -9.508 1.00 95.94 875 MET A C 1
ATOM 6680 O O . MET A 1 875 ? 36.697 -6.726 -9.210 1.00 95.94 875 MET A O 1
ATOM 6684 N N . LYS A 1 876 ? 34.970 -7.042 -10.622 1.00 94.31 876 LYS A N 1
ATOM 6685 C CA . LYS A 1 876 ? 35.726 -7.830 -11.601 1.00 94.31 876 LYS A CA 1
ATOM 6686 C C . LYS A 1 876 ? 36.822 -6.997 -12.271 1.00 94.31 876 LYS A C 1
ATOM 6688 O O . LYS A 1 876 ? 37.930 -7.495 -12.417 1.00 94.31 876 LYS A O 1
ATOM 6693 N N . LEU A 1 877 ? 36.527 -5.748 -12.637 1.00 94.06 877 LEU A N 1
ATOM 6694 C CA . LEU A 1 877 ? 37.488 -4.815 -13.244 1.00 94.06 877 LEU A CA 1
ATOM 6695 C C . LEU A 1 877 ? 38.579 -4.352 -12.264 1.00 94.06 877 LEU A C 1
ATOM 6697 O O . LEU A 1 877 ? 39.666 -3.968 -12.684 1.00 94.06 877 LEU A O 1
ATOM 6701 N N . THR A 1 878 ? 38.307 -4.400 -10.958 1.00 92.62 878 THR A N 1
ATOM 6702 C CA . THR A 1 878 ? 39.279 -4.087 -9.899 1.00 92.62 878 THR A CA 1
ATOM 6703 C C . THR A 1 878 ? 39.959 -5.326 -9.305 1.00 92.62 878 THR A C 1
ATOM 6705 O O . THR A 1 878 ? 40.441 -5.260 -8.176 1.00 92.62 878 THR A O 1
ATOM 6708 N N . ASP A 1 879 ? 39.941 -6.460 -10.011 1.00 90.12 879 ASP A N 1
ATOM 6709 C CA . ASP A 1 879 ? 40.551 -7.735 -9.597 1.00 90.12 879 ASP A CA 1
ATOM 6710 C C . ASP A 1 879 ? 40.058 -8.286 -8.237 1.00 90.12 879 ASP A C 1
ATOM 6712 O O . ASP A 1 879 ? 40.727 -9.079 -7.572 1.00 90.12 879 ASP A O 1
ATOM 6716 N N . ASN A 1 880 ? 38.842 -7.922 -7.813 1.00 91.06 880 ASN A N 1
ATOM 6717 C CA . ASN A 1 880 ? 38.187 -8.476 -6.627 1.00 91.06 880 ASN A CA 1
ATOM 6718 C C . ASN A 1 880 ? 37.236 -9.617 -7.015 1.00 91.06 880 ASN A C 1
ATOM 6720 O O . ASN A 1 880 ? 36.008 -9.489 -7.015 1.00 91.06 880 ASN A O 1
ATOM 6724 N N . HIS A 1 881 ? 37.824 -10.761 -7.365 1.00 90.69 881 HIS A N 1
ATOM 6725 C CA . HIS A 1 881 ? 37.086 -11.899 -7.916 1.00 90.69 881 HIS A CA 1
ATOM 6726 C C . HIS A 1 881 ? 36.058 -12.509 -6.954 1.00 90.69 881 HIS A C 1
ATOM 6728 O O . HIS A 1 881 ? 35.025 -12.993 -7.412 1.00 90.69 881 HIS A O 1
ATOM 6734 N N . LYS A 1 882 ? 36.299 -12.469 -5.636 1.00 87.69 882 LYS A N 1
ATOM 6735 C CA . LYS A 1 882 ? 35.367 -13.023 -4.640 1.00 87.69 882 LYS A CA 1
ATOM 6736 C C . LYS A 1 882 ? 34.063 -12.222 -4.598 1.00 87.69 882 LYS A C 1
ATOM 6738 O O . LYS A 1 882 ? 32.993 -12.800 -4.782 1.00 87.69 882 LYS A O 1
ATOM 6743 N N . ALA A 1 883 ? 34.170 -10.904 -4.426 1.00 88.06 883 ALA A N 1
ATOM 6744 C CA . ALA A 1 883 ? 33.022 -9.999 -4.414 1.00 88.06 883 ALA A CA 1
ATOM 6745 C C . ALA A 1 883 ? 32.282 -10.023 -5.763 1.00 88.06 883 ALA A C 1
ATOM 6747 O O . ALA A 1 883 ? 31.053 -10.066 -5.823 1.00 88.06 883 ALA A O 1
ATOM 6748 N N . ALA A 1 884 ? 33.042 -10.059 -6.865 1.00 93.81 884 ALA A N 1
ATOM 6749 C CA . ALA A 1 884 ? 32.486 -10.163 -8.208 1.00 93.81 884 ALA A CA 1
ATOM 6750 C C . ALA A 1 884 ? 31.679 -11.453 -8.407 1.00 93.81 884 ALA A C 1
ATOM 6752 O O . ALA A 1 884 ? 30.593 -11.410 -8.986 1.00 93.81 884 ALA A O 1
ATOM 6753 N N . HIS A 1 885 ? 32.183 -12.595 -7.927 1.00 92.81 885 HIS A N 1
ATOM 6754 C CA . HIS A 1 885 ? 31.536 -13.891 -8.114 1.00 92.81 885 HIS A CA 1
ATOM 6755 C C . HIS A 1 885 ? 30.131 -13.917 -7.506 1.00 92.81 885 HIS A C 1
ATOM 6757 O O . HIS A 1 885 ? 29.186 -14.234 -8.222 1.00 92.81 885 HIS A O 1
ATOM 6763 N N . LEU A 1 886 ? 29.972 -13.521 -6.238 1.00 90.44 886 LEU A N 1
ATOM 6764 C CA . LEU A 1 886 ? 28.668 -13.536 -5.564 1.00 90.44 886 LEU A CA 1
ATOM 6765 C C . LEU A 1 886 ? 27.645 -12.627 -6.268 1.00 90.44 886 LEU A C 1
ATOM 6767 O O . LEU A 1 886 ? 26.540 -13.063 -6.593 1.00 90.44 886 LEU A O 1
ATOM 6771 N N . ALA A 1 887 ? 28.020 -11.378 -6.550 1.00 91.62 887 ALA A N 1
ATOM 6772 C CA . ALA A 1 887 ? 27.111 -10.398 -7.141 1.00 91.62 887 ALA A CA 1
ATOM 6773 C C . ALA A 1 887 ? 26.700 -10.753 -8.589 1.00 91.62 887 ALA A C 1
ATOM 6775 O O . ALA A 1 887 ? 25.533 -10.622 -8.978 1.00 91.62 887 ALA A O 1
ATOM 6776 N N . THR A 1 888 ? 27.642 -11.258 -9.395 1.00 94.62 888 THR A N 1
ATOM 6777 C CA . THR A 1 888 ? 27.359 -11.709 -10.770 1.00 94.62 888 THR A CA 1
ATOM 6778 C C . THR A 1 888 ? 26.603 -13.041 -10.805 1.00 94.62 888 THR A C 1
ATOM 6780 O O . THR A 1 888 ? 25.735 -13.216 -11.658 1.00 94.62 888 THR A O 1
ATOM 6783 N N . PHE A 1 889 ? 26.838 -13.940 -9.841 1.00 94.44 889 PHE A N 1
ATOM 6784 C CA . PHE A 1 889 ? 26.077 -15.184 -9.686 1.00 94.44 889 PHE A CA 1
ATOM 6785 C C . PHE A 1 889 ? 24.594 -14.902 -9.440 1.00 94.44 889 PHE A C 1
ATOM 6787 O O . PHE A 1 889 ? 23.739 -15.446 -10.131 1.00 94.44 889 PHE A O 1
ATOM 6794 N N . ILE A 1 890 ? 24.280 -13.994 -8.508 1.00 93.38 890 ILE A N 1
ATOM 6795 C CA . ILE A 1 890 ? 22.897 -13.574 -8.233 1.00 93.38 890 ILE A CA 1
ATOM 6796 C C . ILE A 1 890 ? 22.228 -13.042 -9.508 1.00 93.38 890 ILE A C 1
ATOM 6798 O O . ILE A 1 890 ? 21.086 -13.389 -9.803 1.00 93.38 890 ILE A O 1
ATOM 6802 N N . SER A 1 891 ? 22.965 -12.257 -10.301 1.00 93.62 891 SER A N 1
ATOM 6803 C CA . SER A 1 891 ? 22.474 -11.694 -11.566 1.00 93.62 891 SER A CA 1
ATOM 6804 C C . SER A 1 891 ? 22.087 -12.780 -12.581 1.00 93.62 891 SER A C 1
ATOM 6806 O O . SER A 1 891 ? 21.099 -12.624 -13.295 1.00 93.62 891 SER A O 1
ATOM 6808 N N . ALA A 1 892 ? 22.813 -13.904 -12.614 1.00 94.44 892 ALA A N 1
ATOM 6809 C CA . ALA A 1 892 ? 22.527 -15.026 -13.507 1.00 94.44 892 ALA A CA 1
ATOM 6810 C C . ALA A 1 892 ? 21.190 -15.729 -13.214 1.00 94.44 892 ALA A C 1
ATOM 6812 O O . ALA A 1 892 ? 20.667 -16.386 -14.110 1.00 94.44 892 ALA A O 1
ATOM 6813 N N . TYR A 1 893 ? 20.629 -15.561 -12.009 1.00 94.62 893 TYR A N 1
ATOM 6814 C CA . TYR A 1 893 ? 19.361 -16.158 -11.562 1.00 94.62 893 TYR A CA 1
ATOM 6815 C C . TYR A 1 893 ? 18.263 -15.124 -11.258 1.00 94.62 893 TYR A C 1
ATOM 6817 O O . TYR A 1 893 ? 17.314 -15.416 -10.531 1.00 94.62 893 TYR A O 1
ATOM 6825 N N . ALA A 1 894 ? 18.386 -13.913 -11.805 1.00 92.19 894 ALA A N 1
ATOM 6826 C CA . ALA A 1 894 ? 17.457 -12.804 -11.574 1.00 92.19 894 ALA A CA 1
ATOM 6827 C C . ALA A 1 894 ? 16.569 -12.473 -12.793 1.00 92.19 894 ALA A C 1
ATOM 6829 O O . ALA A 1 894 ? 16.026 -11.375 -12.873 1.00 92.19 894 ALA A O 1
ATOM 6830 N N . TRP A 1 895 ? 16.440 -13.381 -13.771 1.00 89.88 895 TRP A N 1
ATOM 6831 C CA . TRP A 1 895 ? 15.803 -13.091 -15.067 1.00 89.88 895 TRP A CA 1
ATOM 6832 C C . TRP A 1 895 ? 14.304 -12.774 -15.002 1.00 89.88 895 TRP A C 1
ATOM 6834 O O . TRP A 1 895 ? 13.819 -12.097 -15.896 1.00 89.88 895 TRP A O 1
ATOM 6844 N N . ASN A 1 896 ? 13.557 -13.233 -13.995 1.00 83.62 896 ASN A N 1
ATOM 6845 C CA . ASN A 1 896 ? 12.145 -12.854 -13.843 1.00 83.62 896 ASN A CA 1
ATOM 6846 C C . ASN A 1 896 ? 11.988 -11.576 -13.012 1.00 83.62 896 ASN A C 1
ATOM 6848 O O . ASN A 1 896 ? 11.061 -10.803 -13.230 1.00 83.62 896 ASN A O 1
ATOM 6852 N N . ASN A 1 897 ? 12.948 -11.297 -12.130 1.00 81.50 897 ASN A N 1
ATOM 6853 C CA . ASN A 1 897 ? 12.958 -10.096 -11.298 1.00 81.50 897 ASN A CA 1
ATOM 6854 C C . ASN A 1 897 ? 13.535 -8.860 -12.021 1.00 81.50 897 ASN A C 1
ATOM 6856 O O . ASN A 1 897 ? 13.772 -7.822 -11.408 1.00 81.50 897 ASN A O 1
ATOM 6860 N N . THR A 1 898 ? 13.800 -8.954 -13.330 1.00 82.44 898 THR A N 1
ATOM 6861 C CA . THR A 1 898 ? 14.161 -7.790 -14.150 1.00 82.44 898 THR A CA 1
ATOM 6862 C C . THR A 1 898 ? 12.960 -6.951 -14.561 1.00 82.44 898 THR A C 1
ATOM 6864 O O . THR A 1 898 ? 13.131 -5.797 -14.960 1.00 82.44 898 THR A O 1
ATOM 6867 N N . PHE A 1 899 ? 11.760 -7.527 -14.494 1.00 71.81 899 PHE A N 1
ATOM 6868 C CA . PHE A 1 899 ? 10.513 -6.864 -14.855 1.00 71.81 899 PHE A CA 1
ATOM 6869 C C . PHE A 1 899 ? 9.988 -5.947 -13.744 1.00 71.81 899 PHE A C 1
ATOM 6871 O O . PHE A 1 899 ? 9.299 -4.974 -14.033 1.00 71.81 899 PHE A O 1
ATOM 6878 N N . GLU A 1 900 ? 10.351 -6.228 -12.496 1.00 64.06 900 GLU A N 1
ATOM 6879 C CA . GLU A 1 900 ? 9.944 -5.486 -11.302 1.00 64.06 900 GLU A CA 1
ATOM 6880 C C . GLU A 1 900 ? 11.086 -4.568 -10.820 1.00 64.06 900 GLU A C 1
ATOM 6882 O O . GLU A 1 900 ? 12.252 -4.779 -11.169 1.00 64.06 900 GLU A O 1
ATOM 6887 N N . GLY A 1 901 ? 10.788 -3.521 -10.036 1.00 59.53 901 GLY A N 1
ATOM 6888 C CA . GLY A 1 901 ? 11.834 -2.685 -9.430 1.00 59.53 901 GLY A CA 1
ATOM 6889 C C . GLY A 1 901 ? 11.423 -1.274 -8.992 1.00 59.53 901 GLY A C 1
ATOM 6890 O O . GLY A 1 901 ? 10.597 -0.608 -9.611 1.00 59.53 901 GLY A O 1
ATOM 6891 N N . HIS A 1 902 ? 12.048 -0.766 -7.923 1.00 56.66 902 HIS A N 1
ATOM 6892 C CA . HIS A 1 902 ? 11.794 0.589 -7.416 1.00 56.66 902 HIS A CA 1
ATOM 6893 C C . HIS A 1 902 ? 12.295 1.658 -8.408 1.00 56.66 902 HIS A C 1
ATOM 6895 O O . HIS A 1 902 ? 13.500 1.883 -8.522 1.00 56.66 902 HIS A O 1
ATOM 6901 N N . GLY A 1 903 ? 11.381 2.386 -9.057 1.00 53.62 903 GLY A N 1
ATOM 6902 C CA . GLY A 1 903 ? 11.707 3.501 -9.959 1.00 53.62 903 GLY A CA 1
ATOM 6903 C C . GLY A 1 903 ? 11.908 3.115 -11.428 1.00 53.62 903 GLY A C 1
ATOM 6904 O O . GLY A 1 903 ? 12.492 3.906 -12.170 1.00 53.62 903 GLY A O 1
ATOM 6905 N N . GLY A 1 904 ? 11.446 1.933 -11.847 1.00 62.91 904 GLY A N 1
ATOM 6906 C CA . GLY A 1 904 ? 11.531 1.481 -13.232 1.00 62.91 904 GLY A CA 1
ATOM 6907 C C . GLY A 1 904 ? 12.304 0.179 -13.413 1.00 62.91 904 GLY A C 1
ATOM 6908 O O . GLY A 1 904 ? 13.396 0.013 -12.869 1.00 62.91 904 GLY A O 1
ATOM 6909 N N . ASN A 1 905 ? 11.815 -0.685 -14.300 1.00 73.38 905 ASN A N 1
ATOM 6910 C CA . ASN A 1 905 ? 12.514 -1.886 -14.773 1.00 73.38 905 ASN A CA 1
ATOM 6911 C C . ASN A 1 905 ? 13.758 -1.597 -15.649 1.00 73.38 905 ASN A C 1
ATOM 6913 O O . ASN A 1 905 ? 14.574 -2.490 -15.889 1.00 73.38 905 ASN A O 1
ATOM 6917 N N . PHE A 1 906 ? 13.929 -0.359 -16.129 1.00 80.12 906 PHE A N 1
ATOM 6918 C CA . PHE A 1 906 ? 15.031 0.059 -17.006 1.00 80.12 906 PHE A CA 1
ATOM 6919 C C . PHE A 1 906 ? 16.401 -0.434 -16.515 1.00 80.12 906 PHE A C 1
ATOM 6921 O O . PHE A 1 906 ? 17.153 -1.062 -17.259 1.00 80.12 906 PHE A O 1
ATOM 6928 N N . TRP A 1 907 ? 16.711 -0.195 -15.238 1.00 82.75 907 TRP A N 1
ATOM 6929 C CA . TRP A 1 907 ? 18.032 -0.484 -14.682 1.00 82.75 907 TRP A CA 1
ATOM 6930 C C . TRP A 1 907 ? 18.348 -1.973 -14.621 1.00 82.75 907 TRP A C 1
ATOM 6932 O O . TRP A 1 907 ? 19.463 -2.374 -14.952 1.00 82.75 907 TRP A O 1
ATOM 6942 N N . ASN A 1 908 ? 17.362 -2.791 -14.252 1.00 86.94 908 ASN A N 1
ATOM 6943 C CA . ASN A 1 908 ? 17.504 -4.239 -14.292 1.00 86.94 908 ASN A CA 1
ATOM 6944 C C . ASN A 1 908 ? 17.744 -4.724 -15.731 1.00 86.94 908 ASN A C 1
ATOM 6946 O O . ASN A 1 908 ? 18.625 -5.540 -15.983 1.00 86.94 908 ASN A O 1
ATOM 6950 N N . ASN A 1 909 ? 17.005 -4.181 -16.700 1.00 87.62 909 ASN A N 1
ATOM 6951 C CA . ASN A 1 909 ? 17.088 -4.620 -18.094 1.00 87.62 909 ASN A CA 1
ATOM 6952 C C . ASN A 1 909 ? 18.373 -4.193 -18.817 1.00 87.62 909 ASN A C 1
ATOM 6954 O O . ASN A 1 909 ? 18.731 -4.805 -19.833 1.00 87.62 909 ASN A O 1
ATOM 6958 N N . VAL A 1 910 ? 19.069 -3.185 -18.286 1.00 88.31 910 VAL A N 1
ATOM 6959 C CA . VAL A 1 910 ? 20.427 -2.816 -18.698 1.00 88.31 910 VAL A CA 1
ATOM 6960 C C . VAL A 1 910 ? 21.465 -3.646 -17.945 1.00 88.31 910 VAL A C 1
ATOM 6962 O O . VAL A 1 910 ? 22.219 -4.369 -18.581 1.00 88.31 910 VAL A O 1
ATOM 6965 N N . TRP A 1 911 ? 21.520 -3.585 -16.612 1.00 91.88 911 TRP A N 1
ATOM 6966 C CA . TRP A 1 911 ? 22.676 -4.085 -15.857 1.00 91.88 911 TRP A CA 1
ATOM 6967 C C . TRP A 1 911 ? 22.624 -5.572 -15.512 1.00 91.88 911 TRP A C 1
ATOM 6969 O O . TRP A 1 911 ? 23.659 -6.232 -15.570 1.00 91.88 911 TRP A O 1
ATOM 6979 N N . THR A 1 912 ? 21.459 -6.131 -15.183 1.00 94.00 912 THR A N 1
ATOM 6980 C CA . THR A 1 912 ? 21.320 -7.551 -14.814 1.00 94.00 912 THR A CA 1
ATOM 6981 C C . THR A 1 912 ? 21.831 -8.526 -15.879 1.00 94.00 912 THR A C 1
ATOM 6983 O O . THR A 1 912 ? 22.644 -9.389 -15.531 1.00 94.00 912 THR A O 1
ATOM 6986 N N . PRO A 1 913 ? 21.467 -8.395 -17.174 1.00 94.31 913 PRO A N 1
ATOM 6987 C CA . PRO A 1 913 ? 22.028 -9.262 -18.211 1.00 94.31 913 PRO A CA 1
ATOM 6988 C C . PR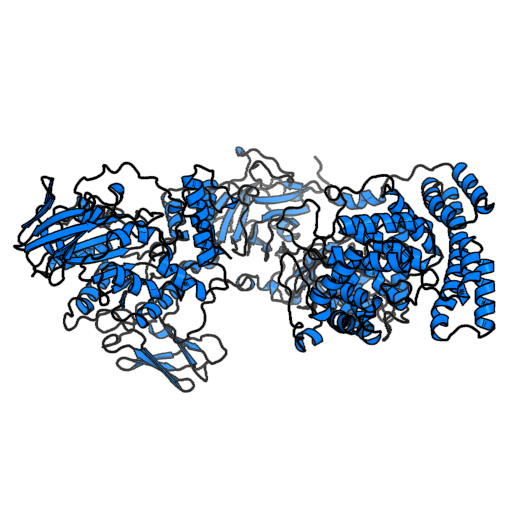O A 1 913 ? 23.544 -9.095 -18.356 1.00 94.31 913 PRO A C 1
ATOM 6990 O O . PRO A 1 913 ? 24.235 -10.076 -18.619 1.00 94.31 913 PRO A O 1
ATOM 6993 N N . LEU A 1 914 ? 24.080 -7.886 -18.151 1.00 95.19 914 LEU A N 1
ATOM 6994 C CA . LEU A 1 914 ? 25.526 -7.654 -18.192 1.00 95.19 914 LEU A CA 1
ATOM 6995 C C . LEU A 1 914 ? 26.232 -8.285 -16.988 1.00 95.19 914 LEU A C 1
ATOM 6997 O O . LEU A 1 914 ? 27.320 -8.825 -17.143 1.00 95.19 914 LEU A O 1
ATOM 7001 N N . GLY A 1 915 ? 25.599 -8.303 -15.813 1.00 95.19 915 GLY A N 1
ATOM 7002 C CA . GLY A 1 915 ? 26.081 -9.049 -14.649 1.00 95.19 915 GLY A CA 1
ATOM 7003 C C . GLY A 1 915 ? 26.120 -10.557 -14.901 1.00 95.19 915 GLY A C 1
ATOM 7004 O O . GLY A 1 915 ? 27.120 -11.200 -14.587 1.00 95.19 915 GLY A O 1
ATOM 7005 N N . ALA A 1 916 ? 25.076 -11.116 -15.523 1.00 96.19 916 ALA A N 1
ATOM 7006 C CA . ALA A 1 916 ? 25.053 -12.521 -15.935 1.00 96.19 916 ALA A CA 1
ATOM 7007 C C . ALA A 1 916 ? 26.149 -12.829 -16.975 1.00 96.19 916 ALA A C 1
ATOM 7009 O O . ALA A 1 916 ? 26.848 -13.834 -16.855 1.00 96.19 916 ALA A O 1
ATOM 7010 N N . HIS A 1 917 ? 26.362 -11.930 -17.943 1.00 96.25 917 HIS A N 1
ATOM 7011 C CA . HIS A 1 917 ? 27.473 -12.007 -18.897 1.00 96.25 917 HIS A CA 1
ATOM 7012 C C . HIS A 1 917 ? 28.844 -11.950 -18.216 1.00 96.25 917 HIS A C 1
ATOM 7014 O O . HIS A 1 917 ? 29.725 -12.757 -18.513 1.00 96.25 917 HIS A O 1
ATOM 7020 N N . ALA A 1 918 ? 29.012 -11.050 -17.246 1.00 95.12 918 ALA A N 1
ATOM 7021 C CA . ALA A 1 918 ? 30.236 -10.926 -16.471 1.00 95.12 918 ALA A CA 1
ATOM 7022 C C . ALA A 1 918 ? 30.522 -12.165 -15.607 1.00 95.12 918 ALA A C 1
ATOM 7024 O O . ALA A 1 918 ? 31.697 -12.435 -15.340 1.00 95.12 918 ALA A O 1
ATOM 7025 N N . HIS A 1 919 ? 29.496 -12.927 -15.208 1.00 95.94 919 HIS A N 1
ATOM 7026 C CA . HIS A 1 919 ? 29.670 -14.205 -14.516 1.00 95.94 919 HIS A CA 1
ATOM 7027 C C . HIS A 1 919 ? 30.302 -15.263 -15.429 1.00 95.94 919 HIS A C 1
ATOM 7029 O O . HIS A 1 919 ? 31.275 -15.912 -15.051 1.00 95.94 919 HIS A O 1
ATOM 7035 N N . GLY A 1 920 ? 29.771 -15.411 -16.645 1.00 94.56 920 GLY A N 1
ATOM 7036 C CA . GLY A 1 920 ? 30.289 -16.346 -17.638 1.00 94.56 920 GLY A CA 1
ATOM 7037 C C . GLY A 1 920 ? 29.313 -16.618 -18.781 1.00 94.56 920 GLY A C 1
ATOM 7038 O O . GLY A 1 920 ? 28.118 -16.337 -18.694 1.00 94.56 920 GLY A O 1
ATOM 7039 N N . GLN A 1 921 ? 29.828 -17.208 -19.860 1.00 94.62 921 GLN A N 1
ATOM 7040 C CA . GLN A 1 921 ? 29.059 -17.481 -21.077 1.00 94.62 921 GLN A CA 1
ATOM 7041 C C . GLN A 1 921 ? 27.861 -18.411 -20.832 1.00 94.62 921 GLN A C 1
ATOM 7043 O O . GLN A 1 921 ? 26.760 -18.103 -21.277 1.00 94.62 921 GLN A O 1
ATOM 7048 N N . GLU A 1 922 ? 28.041 -19.512 -20.098 1.00 94.44 922 GLU A N 1
ATOM 7049 C CA . GLU A 1 922 ? 26.948 -20.454 -19.803 1.00 94.44 922 GLU A CA 1
ATOM 7050 C C . GLU A 1 922 ? 25.842 -19.808 -18.963 1.00 94.44 922 GLU A C 1
ATOM 7052 O O . GLU A 1 922 ? 24.657 -19.939 -19.271 1.00 94.44 922 GLU A O 1
ATOM 7057 N N . ALA A 1 923 ? 26.234 -19.042 -17.942 1.00 93.75 923 ALA A N 1
ATOM 7058 C CA . ALA A 1 923 ? 25.309 -18.282 -17.111 1.00 93.75 923 ALA A CA 1
ATOM 7059 C C . ALA A 1 923 ? 24.524 -17.257 -17.938 1.00 93.75 923 ALA A C 1
ATOM 7061 O O . ALA A 1 923 ? 23.316 -17.111 -17.753 1.00 93.75 923 ALA A O 1
ATOM 7062 N N . PHE A 1 924 ? 25.180 -16.601 -18.897 1.00 95.88 924 PHE A N 1
ATOM 7063 C CA . PHE A 1 924 ? 24.522 -15.662 -19.795 1.00 95.88 924 PHE A CA 1
ATOM 7064 C C . PHE A 1 924 ? 23.565 -16.337 -20.774 1.00 95.88 924 PHE A C 1
ATOM 7066 O O . PHE A 1 924 ? 22.469 -15.827 -20.971 1.00 95.88 924 PHE A O 1
ATOM 7073 N N . ILE A 1 925 ? 23.926 -17.491 -21.343 1.00 95.31 925 ILE A N 1
ATOM 7074 C CA . ILE A 1 925 ? 23.029 -18.273 -22.208 1.00 95.31 925 ILE A CA 1
ATOM 7075 C C . ILE A 1 925 ? 21.794 -18.721 -21.417 1.00 95.31 925 ILE A C 1
ATOM 7077 O O . ILE A 1 925 ? 20.669 -18.593 -21.905 1.00 95.31 925 ILE A O 1
ATOM 7081 N N . ASN A 1 926 ? 21.976 -19.193 -20.178 1.00 92.94 926 ASN A N 1
ATOM 7082 C CA . ASN A 1 926 ? 20.864 -19.573 -19.310 1.00 92.94 926 ASN A CA 1
ATOM 7083 C C . ASN A 1 926 ? 19.970 -18.372 -18.968 1.00 92.94 926 ASN A C 1
ATOM 7085 O O . ASN A 1 926 ? 18.751 -18.444 -19.131 1.00 92.94 926 ASN A O 1
ATOM 7089 N N . PHE A 1 927 ? 20.564 -17.250 -18.556 1.00 94.50 927 PHE A N 1
ATOM 7090 C CA . PHE A 1 927 ? 19.828 -16.013 -18.306 1.00 94.50 927 PHE A CA 1
ATOM 7091 C C . PHE A 1 927 ? 19.055 -15.579 -19.557 1.00 94.50 927 PHE A C 1
ATOM 7093 O O . PHE A 1 927 ? 17.853 -15.330 -19.497 1.00 94.50 927 PHE A O 1
ATOM 7100 N N . TRP A 1 928 ? 19.728 -15.547 -20.712 1.00 92.19 928 TRP A N 1
ATOM 7101 C CA . TRP A 1 928 ? 19.152 -15.129 -21.984 1.00 92.19 928 TRP A CA 1
ATOM 7102 C C . TRP A 1 928 ? 17.956 -15.986 -22.355 1.00 92.19 928 TRP A C 1
ATOM 7104 O O . TRP A 1 928 ? 16.904 -15.436 -22.661 1.00 92.19 928 TRP A O 1
ATOM 7114 N N . LYS A 1 929 ? 18.096 -17.318 -22.284 1.00 91.50 929 LYS A N 1
ATOM 7115 C CA . LYS A 1 929 ? 17.037 -18.291 -22.577 1.00 91.50 929 LYS A CA 1
ATOM 7116 C C . LYS A 1 929 ? 15.766 -18.014 -21.781 1.00 91.50 929 LYS A C 1
ATOM 7118 O O . LYS A 1 929 ? 14.686 -18.024 -22.366 1.00 91.50 929 LYS A O 1
ATOM 7123 N N . ASN A 1 930 ? 15.895 -17.759 -20.483 1.00 90.00 930 ASN A N 1
ATOM 7124 C CA . ASN A 1 930 ? 14.741 -17.552 -19.612 1.00 90.00 930 ASN A CA 1
ATOM 7125 C C . ASN A 1 930 ? 14.202 -16.110 -19.657 1.00 90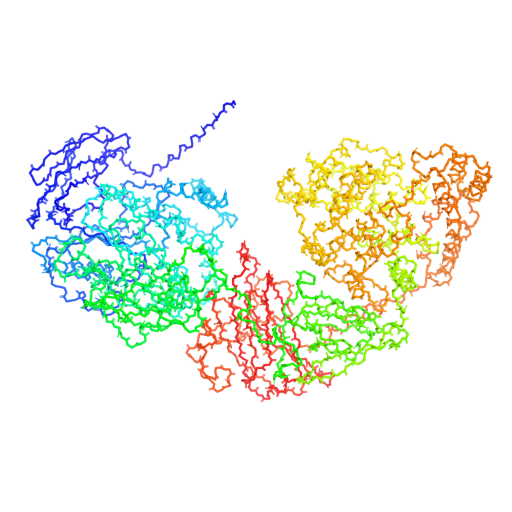.00 930 ASN A C 1
ATOM 7127 O O . ASN A 1 930 ? 13.028 -15.890 -19.388 1.00 90.00 930 ASN A O 1
ATOM 7131 N N . HIS A 1 931 ? 15.017 -15.138 -20.076 1.00 90.00 931 HIS A N 1
ATOM 7132 C CA . HIS A 1 931 ? 14.619 -13.738 -20.256 1.00 90.00 931 HIS A CA 1
ATOM 7133 C C . HIS A 1 931 ? 14.089 -13.416 -21.673 1.00 90.00 931 HIS A C 1
ATOM 7135 O O . HIS A 1 931 ? 13.765 -12.265 -21.974 1.00 90.00 931 HIS A O 1
ATOM 7141 N N . ARG A 1 932 ? 14.007 -14.407 -22.581 1.00 87.38 932 ARG A N 1
ATOM 7142 C CA . ARG A 1 932 ? 13.601 -14.200 -23.992 1.00 87.38 932 ARG A CA 1
ATOM 7143 C C . ARG A 1 932 ? 12.239 -13.538 -24.127 1.00 87.38 932 ARG A C 1
ATOM 7145 O O . ARG A 1 932 ? 12.090 -12.652 -24.961 1.00 87.38 932 ARG A O 1
ATOM 7152 N N . TRP A 1 933 ? 11.276 -13.941 -23.299 1.00 86.38 933 TRP A N 1
ATOM 7153 C CA . TRP A 1 933 ? 9.918 -13.399 -23.330 1.00 86.38 933 TRP A CA 1
ATOM 7154 C C . TRP A 1 933 ? 9.924 -11.867 -23.241 1.00 86.38 933 TRP A C 1
ATOM 7156 O O . TRP A 1 933 ? 9.219 -11.204 -23.997 1.00 86.38 933 TRP A O 1
ATOM 7166 N N . TYR A 1 934 ? 10.780 -11.293 -22.384 1.00 86.25 934 TYR A N 1
ATOM 7167 C CA . TYR A 1 934 ? 10.853 -9.850 -22.179 1.00 86.25 934 TYR A CA 1
ATOM 7168 C C . TYR A 1 934 ? 11.358 -9.165 -23.443 1.00 86.25 934 TYR A C 1
ATOM 7170 O O . TYR A 1 934 ? 10.802 -8.159 -23.880 1.00 86.25 934 TYR A O 1
ATOM 7178 N N . ARG A 1 935 ? 12.410 -9.731 -24.040 1.00 85.00 935 ARG A N 1
ATOM 7179 C CA . ARG A 1 935 ? 13.047 -9.203 -25.249 1.00 85.00 935 ARG A CA 1
ATOM 7180 C C . ARG A 1 935 ? 12.109 -9.254 -26.452 1.00 85.00 935 ARG A C 1
ATOM 7182 O O . ARG A 1 935 ? 12.089 -8.301 -27.219 1.00 85.00 935 ARG A O 1
ATOM 7189 N N . GLU A 1 936 ? 11.327 -10.321 -26.585 1.00 87.62 936 GLU A N 1
ATOM 7190 C CA . GLU A 1 936 ? 10.365 -10.466 -27.681 1.00 87.62 936 GLU A CA 1
ATOM 7191 C C . GLU A 1 936 ? 9.171 -9.537 -27.525 1.00 87.62 936 GLU A C 1
ATOM 7193 O O . GLU A 1 936 ? 8.859 -8.787 -28.445 1.00 87.62 936 GLU A O 1
ATOM 7198 N N . CYS A 1 937 ? 8.542 -9.514 -26.348 1.00 86.69 937 CYS A N 1
ATOM 7199 C CA . CYS A 1 937 ? 7.396 -8.639 -26.127 1.00 86.69 937 CYS A CA 1
ATOM 7200 C C . CYS A 1 937 ? 7.786 -7.157 -26.237 1.00 86.69 937 CYS A C 1
ATOM 7202 O O . CYS A 1 937 ? 7.002 -6.366 -26.738 1.00 86.69 937 CYS A O 1
ATOM 7204 N N . ASN A 1 938 ? 8.999 -6.754 -25.848 1.00 84.56 938 ASN A N 1
ATOM 7205 C CA . ASN A 1 938 ? 9.397 -5.339 -25.853 1.00 84.56 938 ASN A CA 1
ATOM 7206 C C . ASN A 1 938 ? 10.132 -4.877 -27.125 1.00 84.56 938 ASN A C 1
ATOM 7208 O O . ASN A 1 938 ? 10.588 -3.730 -27.162 1.00 84.56 938 ASN A O 1
ATOM 7212 N N . ARG A 1 939 ? 10.240 -5.719 -28.165 1.00 89.62 939 ARG A N 1
ATOM 7213 C CA . ARG A 1 939 ? 10.745 -5.311 -29.485 1.00 89.62 939 ARG A CA 1
ATOM 7214 C C . ARG A 1 939 ? 9.600 -4.816 -30.351 1.00 89.62 939 ARG A C 1
ATOM 7216 O O . ARG A 1 939 ? 8.722 -5.580 -30.723 1.00 89.62 939 ARG A O 1
ATOM 7223 N N . MET A 1 940 ? 9.607 -3.537 -30.685 1.00 88.94 940 MET A N 1
ATOM 7224 C CA . MET A 1 940 ? 8.561 -2.920 -31.489 1.00 88.94 940 MET A CA 1
ATOM 7225 C C . MET A 1 940 ? 8.649 -3.363 -32.952 1.00 88.94 940 MET A C 1
ATOM 7227 O O . MET A 1 940 ? 9.733 -3.606 -33.481 1.00 88.94 940 MET A O 1
ATOM 7231 N N . PHE A 1 941 ? 7.499 -3.425 -33.625 1.00 90.06 941 PHE A N 1
ATOM 7232 C CA . PHE A 1 941 ? 7.394 -3.752 -35.053 1.00 90.06 941 PHE A CA 1
ATOM 7233 C C . PHE A 1 941 ? 8.164 -2.790 -35.979 1.00 90.06 941 PHE A C 1
ATOM 7235 O O . PHE A 1 941 ? 8.403 -3.123 -37.135 1.00 90.06 941 PHE A O 1
ATOM 7242 N N . ASP A 1 942 ? 8.535 -1.604 -35.487 1.00 87.81 942 ASP A N 1
ATOM 7243 C CA . ASP A 1 942 ? 9.334 -0.604 -36.204 1.00 87.81 942 ASP A CA 1
ATOM 7244 C C . ASP A 1 942 ? 10.853 -0.751 -35.971 1.00 87.81 942 ASP A C 1
ATOM 7246 O O . ASP A 1 942 ? 11.626 0.056 -36.481 1.00 87.81 942 ASP A O 1
ATOM 7250 N N . GLY A 1 943 ? 11.287 -1.771 -35.221 1.00 87.81 943 GLY A N 1
ATOM 7251 C CA . GLY A 1 943 ? 12.692 -2.052 -34.909 1.00 87.81 943 GLY A CA 1
ATOM 7252 C C . GLY A 1 943 ? 13.181 -1.468 -33.578 1.00 87.81 943 GLY A C 1
ATOM 7253 O O . GLY A 1 943 ? 14.258 -1.838 -33.114 1.00 87.81 943 GLY A O 1
ATOM 7254 N N . GLY A 1 944 ? 12.404 -0.600 -32.921 1.00 88.00 944 GLY A N 1
ATOM 7255 C CA . GLY A 1 944 ? 12.764 -0.031 -31.618 1.00 88.00 944 GLY A CA 1
ATOM 7256 C C . GLY A 1 944 ? 12.631 -1.016 -30.448 1.00 88.00 944 GLY A C 1
ATOM 7257 O O . GLY A 1 944 ? 11.985 -2.058 -30.556 1.00 88.00 944 GLY A O 1
ATOM 7258 N N . LEU A 1 945 ? 13.193 -0.668 -29.283 1.00 87.38 945 LEU A N 1
ATOM 7259 C CA . LEU A 1 945 ? 12.950 -1.383 -28.020 1.00 87.38 945 LEU A CA 1
ATOM 7260 C C . LEU A 1 945 ? 12.263 -0.476 -27.002 1.00 87.38 945 LEU A C 1
ATOM 7262 O O . LEU A 1 945 ? 12.632 0.688 -26.852 1.00 87.38 945 LEU A O 1
ATOM 7266 N N . ILE A 1 946 ? 11.322 -1.025 -26.236 1.00 82.25 946 ILE A N 1
ATOM 7267 C CA . ILE A 1 946 ? 10.772 -0.348 -25.057 1.00 82.25 946 ILE A CA 1
ATOM 7268 C C . ILE A 1 946 ? 11.794 -0.406 -23.913 1.00 82.25 946 ILE A C 1
ATOM 7270 O O . ILE A 1 946 ? 12.296 -1.473 -23.551 1.00 82.25 946 ILE A O 1
ATOM 7274 N N . GLN A 1 947 ? 12.123 0.757 -23.347 1.00 70.88 947 GLN A N 1
ATOM 7275 C CA . GLN A 1 947 ? 13.165 0.901 -22.329 1.00 70.88 947 GLN A CA 1
ATOM 7276 C C . GLN A 1 947 ? 12.641 0.961 -20.896 1.00 70.88 947 GLN A C 1
ATOM 7278 O O . GLN A 1 947 ? 13.372 0.588 -19.980 1.00 70.88 947 GLN A O 1
ATOM 7283 N N . ASN A 1 948 ? 11.434 1.485 -20.676 1.00 66.38 948 ASN A N 1
ATOM 7284 C CA . ASN A 1 948 ? 10.932 1.739 -19.329 1.00 66.38 948 ASN A CA 1
ATOM 7285 C C . ASN A 1 948 ? 9.402 1.725 -19.230 1.00 66.38 948 ASN A C 1
ATOM 7287 O O . ASN A 1 948 ? 8.674 1.618 -20.219 1.00 66.38 948 ASN A O 1
ATOM 7291 N N . GLU A 1 949 ? 8.938 1.922 -17.999 1.00 57.75 949 GLU A N 1
ATOM 7292 C CA . GLU A 1 949 ? 7.533 1.999 -17.605 1.00 57.75 949 GLU A CA 1
ATOM 7293 C C . GLU A 1 949 ? 6.744 3.119 -18.274 1.00 57.75 949 GLU A C 1
ATOM 7295 O O . GLU A 1 949 ? 5.537 3.011 -18.443 1.00 57.75 949 GLU A O 1
ATOM 7300 N N . ALA A 1 950 ? 7.399 4.183 -18.727 1.00 58.00 950 ALA A N 1
ATOM 7301 C CA . ALA A 1 950 ? 6.738 5.241 -19.482 1.00 58.00 950 ALA A CA 1
ATOM 7302 C C . ALA A 1 950 ? 6.567 4.885 -20.972 1.00 58.00 950 ALA A C 1
ATOM 7304 O O . ALA A 1 950 ? 6.214 5.754 -21.766 1.00 58.00 950 ALA A O 1
ATOM 7305 N N . CYS A 1 951 ? 6.836 3.631 -21.360 1.00 61.41 951 CYS A N 1
ATOM 7306 C CA . CYS A 1 951 ? 6.824 3.159 -22.744 1.00 61.41 951 CYS A CA 1
ATOM 7307 C C . CYS A 1 951 ? 7.753 3.962 -23.666 1.00 61.41 951 CYS A C 1
ATOM 7309 O O . CYS A 1 951 ? 7.510 4.067 -24.869 1.00 61.41 951 CYS A O 1
ATOM 7311 N N . GLN A 1 952 ? 8.826 4.536 -23.117 1.00 68.50 952 GLN A N 1
ATOM 7312 C CA . GLN A 1 952 ? 9.807 5.247 -23.925 1.00 68.50 952 GLN A CA 1
ATOM 7313 C C . GLN A 1 952 ? 10.594 4.240 -24.759 1.00 68.50 952 GLN A C 1
ATOM 7315 O O . GLN A 1 952 ? 11.051 3.218 -24.244 1.00 68.50 952 GLN A O 1
ATOM 7320 N N . SER A 1 953 ? 10.731 4.523 -26.052 1.00 75.06 953 SER A N 1
ATOM 7321 C CA . SER A 1 953 ? 11.531 3.705 -26.963 1.00 75.06 953 SER A CA 1
ATOM 7322 C C . SER A 1 953 ? 12.987 4.171 -26.976 1.00 75.06 953 SER A C 1
ATOM 7324 O O . SER A 1 953 ? 13.252 5.369 -26.894 1.00 75.06 953 SER A O 1
ATOM 7326 N N . GLY A 1 954 ? 13.926 3.238 -27.108 1.00 80.19 954 GLY A N 1
ATOM 7327 C CA . GLY A 1 954 ? 15.351 3.515 -27.301 1.00 80.19 954 GLY A CA 1
ATOM 7328 C C . GLY A 1 954 ? 16.178 2.226 -27.374 1.00 80.19 954 GLY A C 1
ATOM 7329 O O . GLY A 1 954 ? 15.648 1.143 -27.166 1.00 80.19 954 GLY A O 1
ATOM 7330 N N . ALA A 1 955 ? 17.496 2.306 -27.559 1.00 83.94 955 ALA A N 1
ATOM 7331 C CA . ALA A 1 955 ? 18.366 1.138 -27.763 1.00 83.94 955 ALA A CA 1
ATOM 7332 C C . ALA A 1 955 ? 19.214 0.697 -26.558 1.00 83.94 955 ALA A C 1
ATOM 7334 O O . ALA A 1 955 ? 19.836 -0.360 -26.603 1.00 83.94 955 ALA A O 1
ATOM 7335 N N . GLY A 1 956 ? 19.224 1.450 -25.459 1.00 76.38 956 GLY A N 1
ATOM 7336 C CA . GLY A 1 956 ? 20.053 1.164 -24.284 1.00 76.38 956 GLY A CA 1
ATOM 7337 C C . GLY A 1 956 ? 19.943 -0.241 -23.676 1.00 76.38 956 GLY A C 1
ATOM 7338 O O . GLY A 1 956 ? 20.960 -0.838 -23.330 1.00 76.38 956 GLY A O 1
ATOM 7339 N N . THR A 1 957 ? 18.748 -0.837 -23.602 1.00 84.94 957 THR A N 1
ATOM 7340 C CA . THR A 1 957 ? 18.606 -2.235 -23.138 1.00 84.94 957 THR A CA 1
ATOM 7341 C C . THR A 1 957 ? 19.172 -3.243 -24.149 1.00 84.94 957 THR A C 1
ATOM 7343 O O . THR A 1 957 ? 19.412 -4.400 -23.795 1.00 84.94 957 THR A O 1
ATOM 7346 N N . GLY A 1 958 ? 19.418 -2.817 -25.389 1.00 88.56 958 GLY A N 1
ATOM 7347 C CA . GLY A 1 958 ? 20.024 -3.586 -26.469 1.00 88.56 958 GLY A CA 1
ATOM 7348 C C . GLY A 1 958 ? 21.525 -3.829 -26.309 1.00 88.56 958 GLY A C 1
ATOM 7349 O O . GLY A 1 958 ? 22.051 -4.701 -26.991 1.00 88.56 958 GLY A O 1
ATOM 7350 N N . ILE A 1 959 ? 22.222 -3.167 -25.371 1.00 90.81 959 ILE A N 1
ATOM 7351 C CA . ILE A 1 959 ? 23.649 -3.441 -25.087 1.00 90.81 959 ILE A CA 1
ATOM 7352 C C . ILE A 1 959 ? 23.874 -4.931 -24.765 1.00 90.81 959 ILE A C 1
ATOM 7354 O O . ILE A 1 959 ? 24.875 -5.515 -25.170 1.00 90.81 959 ILE A O 1
ATOM 7358 N N . ALA A 1 960 ? 22.907 -5.588 -24.118 1.00 91.56 960 ALA A N 1
ATOM 7359 C CA . ALA A 1 960 ? 22.971 -7.022 -23.846 1.00 91.56 960 ALA A CA 1
ATOM 7360 C C . ALA A 1 960 ? 22.946 -7.902 -25.116 1.00 91.56 960 ALA A C 1
ATOM 7362 O O . ALA A 1 960 ? 23.511 -8.990 -25.093 1.00 91.56 960 ALA A O 1
ATOM 7363 N N . LEU A 1 961 ? 22.328 -7.451 -26.220 1.00 92.94 961 LEU A N 1
ATOM 7364 C CA . LEU A 1 961 ? 22.338 -8.176 -27.504 1.00 92.94 961 LEU A CA 1
ATOM 7365 C C . LEU A 1 961 ? 23.754 -8.242 -28.088 1.00 92.94 961 LEU A C 1
ATOM 7367 O O . LEU A 1 961 ? 24.131 -9.247 -28.681 1.00 92.94 961 LEU A O 1
ATOM 7371 N N . VAL A 1 962 ? 24.532 -7.174 -27.895 1.00 93.38 962 VAL A N 1
ATOM 7372 C CA . VAL A 1 962 ? 25.891 -7.015 -28.434 1.00 93.38 962 VAL A CA 1
ATOM 7373 C C . VAL A 1 962 ? 26.990 -7.333 -27.419 1.00 93.38 962 VAL A C 1
ATOM 7375 O O . VAL A 1 962 ? 28.164 -7.317 -27.780 1.00 93.38 962 VAL A O 1
ATOM 7378 N N . ALA A 1 963 ? 26.643 -7.693 -26.178 1.00 92.50 963 ALA A N 1
ATOM 7379 C CA . ALA A 1 963 ? 27.603 -8.124 -25.160 1.00 92.50 963 ALA A CA 1
ATOM 7380 C C . ALA A 1 963 ? 28.553 -9.247 -25.643 1.00 92.50 963 ALA A C 1
ATOM 7382 O O . ALA A 1 963 ? 29.756 -9.108 -25.426 1.00 92.50 963 ALA A O 1
ATOM 7383 N N . PRO A 1 964 ? 28.097 -10.275 -26.401 1.00 92.31 964 PRO A N 1
ATOM 7384 C CA . PRO A 1 964 ? 28.982 -11.278 -27.007 1.00 92.31 964 PRO A CA 1
ATOM 7385 C C . PRO A 1 964 ? 30.133 -10.727 -27.854 1.00 92.31 964 PRO A C 1
ATOM 7387 O O . PRO A 1 964 ? 31.145 -11.404 -28.015 1.00 92.31 964 PRO A O 1
ATOM 7390 N N . ARG A 1 965 ? 29.997 -9.512 -28.405 1.00 90.81 965 ARG A N 1
ATOM 7391 C CA . ARG A 1 965 ? 31.037 -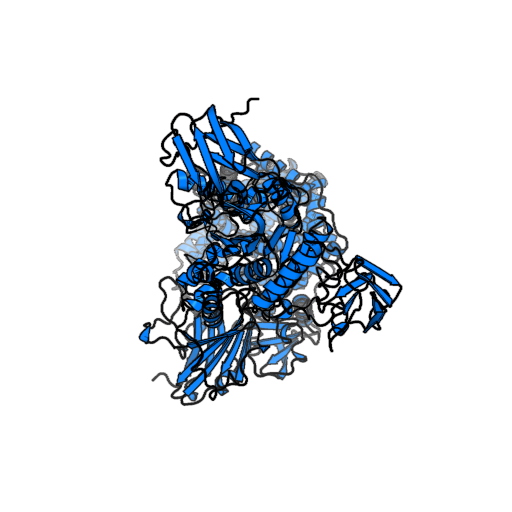8.880 -29.229 1.00 90.81 965 ARG A CA 1
ATOM 7392 C C . ARG A 1 965 ? 32.230 -8.394 -28.397 1.00 90.81 965 ARG A C 1
ATOM 7394 O O . ARG A 1 965 ? 33.263 -8.084 -28.986 1.00 90.81 965 ARG A O 1
ATOM 7401 N N . GLY A 1 966 ? 32.105 -8.300 -27.064 1.00 89.75 966 GLY A N 1
ATOM 7402 C CA . GLY A 1 966 ? 33.213 -7.989 -26.150 1.00 89.75 966 GLY A CA 1
ATOM 7403 C C . GLY A 1 966 ? 33.923 -6.670 -26.471 1.00 89.75 966 GLY A C 1
ATOM 7404 O O . GLY A 1 966 ? 35.151 -6.610 -26.498 1.00 89.75 966 GLY A O 1
ATOM 7405 N N . ARG A 1 967 ? 33.163 -5.626 -26.822 1.00 90.25 967 ARG A N 1
ATOM 7406 C CA . ARG A 1 967 ? 33.706 -4.359 -27.354 1.00 90.25 967 ARG A CA 1
ATOM 7407 C C . ARG A 1 967 ? 33.984 -3.295 -26.300 1.00 90.25 967 ARG A C 1
ATOM 7409 O O . ARG A 1 967 ? 34.952 -2.552 -26.450 1.00 90.25 967 ARG A O 1
ATOM 7416 N N . LEU A 1 968 ? 33.149 -3.245 -25.263 1.00 94.44 968 LEU A N 1
ATOM 7417 C CA . LEU A 1 968 ? 33.248 -2.307 -24.141 1.00 94.44 968 LEU A CA 1
ATOM 7418 C C . LEU A 1 968 ? 33.805 -3.003 -22.898 1.00 94.44 968 LEU A C 1
ATOM 7420 O O . LEU A 1 968 ? 33.608 -4.208 -22.719 1.00 94.44 968 LEU A O 1
ATOM 7424 N N . GLN A 1 969 ? 34.451 -2.255 -22.008 1.00 94.50 969 GLN A N 1
ATOM 7425 C CA . GLN A 1 969 ? 34.996 -2.799 -20.761 1.00 94.50 969 GLN A CA 1
ATOM 7426 C C . GLN A 1 969 ? 33.880 -3.361 -19.860 1.00 94.50 969 GLN A C 1
ATOM 7428 O O . GLN A 1 969 ? 34.024 -4.465 -19.332 1.00 94.50 969 GLN A O 1
ATOM 7433 N N . ILE A 1 970 ? 32.723 -2.689 -19.767 1.00 93.56 970 ILE A N 1
ATOM 7434 C CA . ILE A 1 970 ? 31.542 -3.172 -19.021 1.00 93.56 970 ILE A CA 1
ATOM 7435 C C . ILE A 1 970 ? 30.959 -4.494 -19.549 1.00 93.56 970 ILE A C 1
ATOM 7437 O O . ILE A 1 970 ? 30.218 -5.157 -18.824 1.00 93.56 970 ILE A O 1
ATOM 7441 N N . VAL A 1 971 ? 31.282 -4.891 -20.787 1.00 91.88 971 VAL A N 1
ATOM 7442 C CA . VAL A 1 971 ? 30.865 -6.174 -21.384 1.00 91.88 971 VAL A CA 1
ATOM 7443 C C . VAL A 1 971 ? 32.045 -7.121 -21.628 1.00 91.88 971 VAL A C 1
ATOM 7445 O O . VAL A 1 971 ? 31.936 -8.055 -22.412 1.00 91.88 971 VAL A O 1
ATOM 7448 N N . GLY A 1 972 ? 33.176 -6.908 -20.950 1.00 89.75 972 GLY A N 1
ATOM 7449 C CA . GLY A 1 972 ? 34.294 -7.855 -20.951 1.00 89.75 972 GLY A CA 1
ATOM 7450 C C . GLY A 1 972 ? 35.260 -7.731 -22.130 1.00 89.75 972 GLY A C 1
ATOM 7451 O O . GLY A 1 972 ? 35.855 -8.734 -22.527 1.00 89.75 972 GLY A O 1
ATOM 7452 N N . ALA A 1 973 ? 35.442 -6.530 -22.687 1.00 91.50 973 ALA A N 1
ATOM 7453 C CA . ALA A 1 973 ? 36.519 -6.285 -23.642 1.00 91.50 973 ALA A CA 1
ATOM 7454 C C . ALA A 1 973 ? 37.906 -6.634 -23.065 1.00 91.50 973 ALA A C 1
ATOM 7456 O O . ALA A 1 973 ? 38.126 -6.492 -21.859 1.00 91.50 973 ALA A O 1
ATOM 7457 N N . PRO A 1 974 ? 38.875 -7.043 -23.911 1.00 88.94 974 PRO A N 1
ATOM 7458 C CA . PRO A 1 974 ? 40.274 -7.136 -23.504 1.00 88.94 974 PRO A CA 1
ATOM 7459 C C . PRO A 1 974 ? 40.794 -5.808 -22.936 1.00 88.94 974 PRO A C 1
ATOM 7461 O O . PRO A 1 974 ? 40.216 -4.744 -23.180 1.00 88.94 974 PRO A O 1
ATOM 7464 N N . ALA A 1 975 ? 41.932 -5.859 -22.235 1.00 90.00 975 ALA A N 1
ATOM 7465 C CA . ALA A 1 975 ? 42.611 -4.648 -21.783 1.00 90.00 975 ALA A CA 1
ATOM 7466 C C . ALA A 1 975 ? 42.825 -3.696 -22.971 1.00 90.00 975 ALA A C 1
ATOM 7468 O O . ALA A 1 975 ? 43.341 -4.108 -24.016 1.00 90.00 975 ALA A O 1
ATOM 7469 N N . SER A 1 976 ? 42.377 -2.448 -22.821 1.00 94.00 976 SER A N 1
ATOM 7470 C CA . SER A 1 976 ? 42.433 -1.452 -23.890 1.00 94.00 976 SER A CA 1
ATOM 7471 C C . SER A 1 976 ? 43.885 -1.094 -24.226 1.00 94.00 976 SER A C 1
ATOM 7473 O O . SER A 1 976 ? 44.668 -0.827 -23.312 1.00 94.00 976 SER A O 1
ATOM 7475 N N . PRO A 1 977 ? 44.259 -1.004 -25.516 1.00 93.50 977 PRO A N 1
ATOM 7476 C CA . PRO A 1 977 ? 45.582 -0.528 -25.911 1.00 93.50 977 PRO A CA 1
ATOM 7477 C C . PRO A 1 977 ? 45.781 0.970 -25.632 1.00 93.50 977 PRO A C 1
ATOM 7479 O O . PRO A 1 977 ? 46.910 1.444 -25.684 1.00 93.50 977 PRO A O 1
ATOM 7482 N N . PHE A 1 978 ? 44.710 1.716 -25.342 1.00 95.31 978 PHE A N 1
ATOM 7483 C CA . PHE A 1 978 ? 44.760 3.147 -25.024 1.00 95.31 978 PHE A CA 1
ATOM 7484 C C . PHE A 1 978 ? 44.866 3.423 -23.520 1.00 95.31 978 PHE A C 1
ATOM 7486 O O . PHE A 1 978 ? 44.955 4.586 -23.112 1.00 95.31 978 PHE A O 1
ATOM 7493 N N . ALA A 1 979 ? 44.840 2.374 -22.694 1.00 94.25 979 ALA A N 1
ATOM 7494 C CA . ALA A 1 979 ? 45.006 2.503 -21.258 1.00 94.25 979 ALA A CA 1
ATOM 7495 C C . ALA A 1 979 ? 46.437 2.942 -20.890 1.00 94.25 979 ALA A C 1
ATOM 7497 O O . ALA A 1 979 ? 47.399 2.684 -21.613 1.00 94.25 979 ALA A O 1
ATOM 7498 N N . ALA A 1 980 ? 46.591 3.600 -19.743 1.00 91.81 980 ALA A N 1
ATOM 7499 C CA . ALA A 1 980 ? 47.875 4.085 -19.243 1.00 91.81 980 ALA A CA 1
ATOM 7500 C C . ALA A 1 980 ? 48.875 2.949 -18.955 1.00 91.81 980 ALA A C 1
ATOM 7502 O O . ALA A 1 980 ? 50.083 3.173 -18.980 1.00 91.81 980 ALA A O 1
ATOM 7503 N N . ASP A 1 981 ? 48.376 1.737 -18.705 1.00 89.38 981 ASP A N 1
ATOM 7504 C CA . ASP A 1 981 ? 49.138 0.507 -18.482 1.00 89.38 981 ASP A CA 1
ATOM 7505 C C . ASP A 1 981 ? 49.298 -0.352 -19.754 1.00 89.38 981 ASP A C 1
ATOM 7507 O O . ASP A 1 981 ? 49.621 -1.539 -19.663 1.00 89.38 981 ASP A O 1
ATOM 7511 N N . ALA A 1 982 ? 49.104 0.229 -20.948 1.00 90.69 982 ALA A N 1
ATOM 7512 C CA . ALA A 1 982 ? 49.276 -0.475 -22.216 1.00 90.69 982 ALA A CA 1
ATOM 7513 C C . ALA A 1 982 ? 50.687 -1.096 -22.364 1.00 90.69 982 ALA A C 1
ATOM 7515 O O . ALA A 1 982 ? 51.690 -0.478 -21.984 1.00 90.69 982 ALA A O 1
ATOM 7516 N N . PRO A 1 983 ? 50.807 -2.298 -22.966 1.00 88.94 983 PRO A N 1
ATOM 7517 C CA . PRO A 1 983 ? 52.092 -2.958 -23.172 1.00 88.94 983 PRO A CA 1
ATOM 7518 C C . PRO A 1 983 ? 53.111 -2.068 -23.896 1.00 88.94 983 PRO A C 1
ATOM 7520 O O . PRO A 1 983 ? 52.825 -1.524 -24.962 1.00 88.94 983 PRO A O 1
ATOM 7523 N N . ALA A 1 984 ? 54.345 -1.991 -23.386 1.00 87.44 984 ALA A N 1
ATOM 7524 C CA . ALA A 1 984 ? 55.402 -1.149 -23.965 1.00 87.44 984 ALA A CA 1
ATOM 7525 C C . ALA A 1 984 ? 55.686 -1.448 -25.454 1.00 87.44 984 ALA A C 1
ATOM 7527 O O . ALA A 1 984 ? 56.081 -0.553 -26.202 1.00 87.44 984 ALA A O 1
ATOM 7528 N N . VAL A 1 985 ? 55.431 -2.687 -25.900 1.00 87.44 985 VAL A N 1
ATOM 7529 C CA . VAL A 1 985 ? 55.548 -3.113 -27.307 1.00 87.44 985 VAL A CA 1
ATOM 7530 C C . VAL A 1 985 ? 54.622 -2.335 -28.253 1.00 87.44 985 VAL A C 1
ATOM 7532 O O . VAL A 1 985 ? 54.928 -2.213 -29.437 1.00 87.44 985 VAL A O 1
ATOM 7535 N N . LEU A 1 986 ? 53.524 -1.767 -27.742 1.00 90.19 986 LEU A N 1
ATOM 7536 C CA . LEU A 1 986 ? 52.563 -0.984 -28.520 1.00 90.19 986 LEU A CA 1
ATOM 7537 C C . LEU A 1 986 ? 52.953 0.481 -28.697 1.00 90.19 986 LEU A C 1
ATOM 7539 O O . LEU A 1 986 ? 52.369 1.145 -29.549 1.00 90.19 986 LEU A O 1
ATOM 7543 N N . LYS A 1 987 ? 53.940 0.994 -27.951 1.00 91.50 987 LYS A N 1
ATOM 7544 C CA . LYS A 1 987 ? 54.285 2.423 -27.958 1.00 91.50 987 LYS A CA 1
ATOM 7545 C C . LYS A 1 987 ? 54.498 3.001 -29.370 1.00 91.50 987 LYS A C 1
ATOM 7547 O O . LYS A 1 987 ? 53.846 3.993 -29.676 1.00 91.50 987 LYS A O 1
ATOM 7552 N N . PRO A 1 988 ? 55.284 2.379 -30.276 1.00 92.31 988 PRO A N 1
ATOM 7553 C CA . PRO A 1 988 ? 55.463 2.921 -31.626 1.00 92.31 988 PRO A CA 1
ATOM 7554 C C . PRO A 1 988 ? 54.162 2.975 -32.445 1.00 92.31 988 PRO A C 1
ATOM 7556 O O . PRO A 1 988 ? 53.951 3.915 -33.210 1.00 92.31 988 PRO A O 1
ATOM 7559 N N . ALA A 1 989 ? 53.278 1.986 -32.273 1.00 94.12 989 ALA A N 1
ATOM 7560 C CA . ALA A 1 989 ? 51.979 1.949 -32.943 1.00 94.12 989 ALA A CA 1
ATOM 7561 C C . ALA A 1 989 ? 51.017 3.001 -32.370 1.00 94.12 989 ALA A C 1
ATOM 7563 O O . ALA A 1 989 ? 50.314 3.666 -33.127 1.00 94.12 989 ALA A O 1
ATOM 7564 N N . LEU A 1 990 ? 51.011 3.190 -31.048 1.00 93.88 990 LEU A N 1
ATOM 7565 C CA . LEU A 1 990 ? 50.214 4.216 -30.371 1.00 93.88 990 LEU A CA 1
ATOM 7566 C C . LEU A 1 990 ? 50.690 5.632 -30.712 1.00 93.88 990 LEU A C 1
ATOM 7568 O O . LEU A 1 990 ? 49.860 6.520 -30.888 1.00 93.88 990 LEU A O 1
ATOM 7572 N N . ASP A 1 991 ? 51.998 5.841 -30.883 1.00 93.75 991 ASP A N 1
ATOM 7573 C CA . ASP A 1 991 ? 52.551 7.121 -31.336 1.00 93.75 991 ASP A CA 1
ATOM 7574 C C . ASP A 1 991 ? 52.074 7.458 -32.762 1.00 93.75 991 ASP A C 1
ATOM 7576 O O . ASP A 1 991 ? 51.737 8.609 -33.046 1.00 93.75 991 ASP A O 1
ATOM 7580 N N . ALA A 1 992 ? 52.012 6.467 -33.663 1.00 93.75 992 ALA A N 1
ATOM 7581 C CA . ALA A 1 992 ? 51.434 6.638 -35.001 1.00 93.75 992 ALA A CA 1
ATOM 7582 C C . ALA A 1 992 ? 49.924 6.933 -34.937 1.00 93.75 992 ALA A C 1
ATOM 7584 O O . ALA A 1 992 ? 49.455 7.893 -35.550 1.00 93.75 992 ALA A O 1
ATOM 7585 N N . TYR A 1 993 ? 49.187 6.184 -34.111 1.00 94.38 993 TYR A N 1
ATOM 7586 C CA . TYR A 1 993 ? 47.759 6.401 -33.867 1.00 94.38 993 TYR A CA 1
ATOM 7587 C C . TYR A 1 993 ? 47.469 7.813 -33.334 1.00 94.38 993 TYR A C 1
ATOM 7589 O O . TYR A 1 993 ? 46.546 8.478 -33.797 1.00 94.38 993 TYR A O 1
ATOM 7597 N N . GLY A 1 994 ? 48.282 8.307 -32.394 1.00 90.25 994 GLY A N 1
ATOM 7598 C CA . GLY A 1 994 ? 48.151 9.642 -31.803 1.00 90.25 994 GLY A CA 1
ATOM 7599 C C . GLY A 1 994 ? 48.441 10.782 -32.781 1.00 90.25 994 GLY A C 1
ATOM 7600 O O . GLY A 1 994 ? 47.847 11.851 -32.667 1.00 90.25 994 GLY A O 1
ATOM 7601 N N . ARG A 1 995 ? 49.290 10.544 -33.791 1.00 91.38 995 ARG A N 1
ATOM 7602 C CA . ARG A 1 995 ? 49.471 11.449 -34.941 1.00 91.38 995 ARG A CA 1
ATOM 7603 C C . ARG A 1 995 ? 48.364 11.314 -35.994 1.00 91.38 995 ARG A C 1
ATOM 7605 O O . ARG A 1 995 ? 48.458 11.948 -37.041 1.00 91.38 995 ARG A O 1
ATOM 7612 N N . LYS A 1 996 ? 47.325 10.516 -35.713 1.00 93.00 996 LYS A N 1
ATOM 7613 C CA . LYS A 1 996 ? 46.194 10.223 -36.604 1.00 93.00 996 LYS A CA 1
ATOM 7614 C C . LYS A 1 996 ? 46.622 9.503 -37.897 1.00 93.00 996 LYS A C 1
ATOM 7616 O O . LYS A 1 996 ? 45.938 9.577 -38.914 1.00 93.00 996 LYS A O 1
ATOM 7621 N N . ASP A 1 997 ? 47.747 8.780 -37.846 1.00 93.31 997 ASP A N 1
ATOM 7622 C CA . ASP A 1 997 ? 48.255 7.922 -38.923 1.00 93.31 997 ASP A CA 1
ATOM 7623 C C . ASP A 1 997 ? 47.890 6.456 -38.641 1.00 93.31 997 ASP A C 1
ATOM 7625 O O . ASP A 1 997 ? 48.676 5.640 -38.143 1.00 93.31 997 ASP A O 1
ATOM 7629 N N . TYR A 1 998 ? 46.622 6.141 -38.900 1.00 94.38 998 TYR A N 1
ATOM 7630 C CA . TYR A 1 998 ? 46.033 4.840 -38.587 1.00 94.38 998 TYR A CA 1
ATOM 7631 C C . TYR A 1 998 ? 46.556 3.709 -39.485 1.00 94.38 998 TYR A C 1
ATOM 7633 O O . TYR A 1 998 ? 46.663 2.572 -39.026 1.00 94.38 998 TYR A O 1
ATOM 7641 N N . ALA A 1 999 ? 46.946 4.018 -40.725 1.00 93.12 999 ALA A N 1
ATOM 7642 C CA . ALA A 1 999 ? 47.536 3.049 -41.647 1.00 93.12 999 ALA A CA 1
ATOM 7643 C C . ALA A 1 999 ? 48.948 2.631 -41.199 1.00 93.12 999 ALA A C 1
ATOM 7645 O O . ALA A 1 999 ? 49.272 1.437 -41.181 1.00 93.12 999 ALA A O 1
ATOM 7646 N N . ALA A 1 1000 ? 49.776 3.590 -40.761 1.00 94.31 1000 ALA A N 1
ATOM 7647 C CA . ALA A 1 1000 ? 51.070 3.272 -40.162 1.00 94.31 1000 ALA A CA 1
ATOM 7648 C C . ALA A 1 1000 ? 50.905 2.502 -38.845 1.00 94.31 1000 ALA A C 1
ATOM 7650 O O . ALA A 1 1000 ? 51.643 1.549 -38.601 1.00 94.31 1000 ALA A O 1
ATOM 7651 N N . CYS A 1 1001 ? 49.914 2.860 -38.019 1.00 95.31 1001 CYS A N 1
ATOM 7652 C CA . CYS A 1 1001 ? 49.590 2.109 -36.806 1.00 95.31 1001 CYS A CA 1
ATOM 7653 C C . CYS A 1 1001 ? 49.295 0.630 -37.114 1.00 95.31 1001 CYS A C 1
ATOM 7655 O O . CYS A 1 1001 ? 49.920 -0.251 -36.523 1.00 95.31 1001 CYS A O 1
ATOM 7657 N N . GLU A 1 1002 ? 48.403 0.349 -38.069 1.00 93.56 1002 GLU A N 1
ATOM 7658 C CA . GLU A 1 1002 ? 48.041 -1.020 -38.460 1.00 93.56 1002 GLU A CA 1
ATOM 7659 C C . GLU A 1 1002 ? 49.250 -1.807 -38.989 1.00 93.56 1002 GLU A C 1
ATOM 7661 O O . GLU A 1 1002 ? 49.452 -2.960 -38.602 1.00 93.56 1002 GLU A O 1
ATOM 7666 N N . THR A 1 1003 ? 50.097 -1.162 -39.797 1.00 94.19 1003 THR A N 1
ATOM 7667 C CA . THR A 1 1003 ? 51.333 -1.760 -40.330 1.00 94.19 1003 THR A CA 1
ATOM 7668 C C . THR A 1 1003 ? 52.283 -2.165 -39.202 1.00 94.19 1003 THR A C 1
ATOM 7670 O O . THR A 1 1003 ? 52.693 -3.323 -39.123 1.00 94.19 1003 THR A O 1
ATOM 7673 N N . ILE A 1 1004 ? 52.564 -1.246 -38.269 1.00 93.62 1004 ILE A N 1
ATOM 7674 C CA . ILE A 1 1004 ? 53.446 -1.500 -37.120 1.00 93.62 1004 ILE A CA 1
ATOM 7675 C C . ILE A 1 1004 ? 52.891 -2.640 -36.256 1.00 93.62 1004 ILE A C 1
ATOM 7677 O O . ILE A 1 1004 ? 53.646 -3.502 -35.809 1.00 93.62 1004 ILE A O 1
ATOM 7681 N N . VAL A 1 1005 ? 51.577 -2.679 -36.009 1.00 92.25 1005 VAL A N 1
ATOM 7682 C CA . VAL A 1 1005 ? 50.961 -3.768 -35.233 1.00 92.25 1005 VAL A CA 1
ATOM 7683 C C . VAL A 1 1005 ? 51.103 -5.112 -35.954 1.00 92.25 1005 VAL A C 1
ATOM 7685 O O . VAL A 1 1005 ? 51.464 -6.106 -35.317 1.00 92.25 1005 VAL A O 1
ATOM 7688 N N . GLY A 1 1006 ? 50.870 -5.148 -37.269 1.00 90.38 1006 GLY A N 1
ATOM 7689 C CA . GLY A 1 1006 ? 51.034 -6.346 -38.093 1.00 90.38 1006 GLY A CA 1
ATOM 7690 C C . GLY A 1 1006 ? 52.454 -6.912 -38.032 1.00 90.38 1006 GLY A C 1
ATOM 7691 O O . GLY A 1 1006 ? 52.629 -8.108 -37.793 1.00 90.38 1006 GLY A O 1
ATOM 7692 N N . GLU A 1 1007 ? 53.468 -6.051 -38.141 1.00 90.62 1007 GLU A N 1
ATOM 7693 C CA . GLU A 1 1007 ? 54.880 -6.431 -38.007 1.00 90.62 1007 GLU A CA 1
ATOM 7694 C C . GLU A 1 1007 ? 55.193 -7.035 -36.629 1.00 90.62 1007 GLU A C 1
ATOM 7696 O O . GLU A 1 1007 ? 55.902 -8.038 -36.536 1.00 90.62 1007 GLU A O 1
ATOM 7701 N N . ARG A 1 1008 ? 54.633 -6.471 -35.549 1.00 88.25 1008 ARG A N 1
ATOM 7702 C CA . ARG A 1 1008 ? 54.834 -6.974 -34.175 1.00 88.25 1008 ARG A CA 1
ATOM 7703 C C . ARG A 1 1008 ? 54.142 -8.308 -33.914 1.00 88.25 1008 ARG A C 1
ATOM 7705 O O . ARG A 1 1008 ? 54.670 -9.130 -33.166 1.00 88.25 1008 ARG A O 1
ATOM 7712 N N . LEU A 1 1009 ? 52.968 -8.531 -34.500 1.00 88.69 1009 LEU A N 1
ATOM 7713 C CA . LEU A 1 1009 ? 52.285 -9.824 -34.419 1.00 88.69 1009 LEU A CA 1
ATOM 7714 C C . LEU A 1 1009 ? 53.038 -10.891 -35.226 1.00 88.69 1009 LEU A C 1
ATOM 7716 O O . LEU A 1 1009 ? 53.195 -12.015 -34.747 1.00 88.69 1009 LEU A O 1
ATOM 7720 N N . ALA A 1 1010 ? 53.552 -10.531 -36.407 1.00 88.25 1010 ALA A N 1
ATOM 7721 C CA . ALA A 1 1010 ? 54.323 -11.423 -37.271 1.00 88.25 1010 ALA A CA 1
ATOM 7722 C C . ALA A 1 1010 ? 55.706 -11.782 -36.697 1.00 88.25 1010 ALA A C 1
ATOM 7724 O O . ALA A 1 1010 ? 56.167 -12.905 -36.886 1.00 88.25 1010 ALA A O 1
ATOM 7725 N N . SER A 1 1011 ? 56.354 -10.875 -35.954 1.00 85.75 1011 SER A N 1
ATOM 7726 C CA . SER A 1 1011 ? 57.669 -11.123 -35.341 1.00 85.75 1011 SER A CA 1
ATOM 7727 C C . SER A 1 1011 ? 57.645 -12.124 -34.179 1.00 85.75 1011 SER A C 1
ATOM 7729 O O . SER A 1 1011 ? 58.705 -12.529 -33.708 1.00 85.75 1011 SER A O 1
ATOM 7731 N N . GLY A 1 1012 ? 56.465 -12.495 -33.664 1.00 79.62 1012 GLY A N 1
ATOM 7732 C CA . GLY A 1 1012 ? 56.320 -13.420 -32.531 1.00 79.62 1012 GLY A CA 1
ATOM 7733 C C . GLY A 1 1012 ? 56.798 -12.863 -31.181 1.00 79.62 1012 GLY A C 1
ATOM 7734 O O . GLY A 1 1012 ? 56.820 -13.588 -30.190 1.00 79.62 1012 GLY A O 1
ATOM 7735 N N . THR A 1 1013 ? 57.161 -11.578 -31.112 1.00 81.19 1013 THR A N 1
ATOM 7736 C CA . THR A 1 1013 ? 57.725 -10.934 -29.909 1.00 81.19 1013 THR A CA 1
ATOM 7737 C C . THR A 1 1013 ? 56.668 -10.461 -28.904 1.00 81.19 1013 THR A C 1
ATOM 7739 O O . THR A 1 1013 ? 57.012 -9.940 -27.846 1.00 81.19 1013 THR A O 1
ATOM 7742 N N . VAL A 1 1014 ? 55.379 -10.595 -29.230 1.00 87.06 1014 VAL A N 1
ATOM 7743 C CA . VAL A 1 1014 ? 54.255 -10.210 -28.363 1.00 87.06 1014 VAL A CA 1
ATOM 7744 C C . VAL A 1 1014 ? 53.972 -11.331 -27.364 1.00 87.06 1014 VAL A C 1
ATOM 7746 O O . VAL A 1 1014 ? 53.716 -12.471 -27.753 1.00 87.06 1014 VAL A O 1
ATOM 7749 N N . ALA A 1 1015 ? 53.980 -11.016 -26.066 1.00 88.25 1015 ALA A N 1
ATOM 7750 C CA . ALA A 1 1015 ? 53.649 -11.995 -25.038 1.00 88.25 1015 ALA A CA 1
ATOM 7751 C C . ALA A 1 1015 ? 52.207 -12.506 -25.206 1.00 88.25 1015 ALA A C 1
ATOM 7753 O O . ALA A 1 1015 ? 51.298 -11.744 -25.535 1.00 88.25 1015 ALA A O 1
ATOM 7754 N N . LYS A 1 1016 ? 51.966 -13.791 -24.906 1.00 87.94 1016 LYS A N 1
ATOM 7755 C CA . LYS A 1 1016 ? 50.639 -14.430 -25.046 1.00 87.94 1016 LYS A CA 1
ATOM 7756 C C . LYS A 1 1016 ? 49.517 -13.648 -24.349 1.00 87.94 1016 LYS A C 1
ATOM 7758 O O . LYS A 1 1016 ? 48.413 -13.581 -24.876 1.00 87.94 1016 LYS A O 1
ATOM 7763 N N . LYS A 1 1017 ? 49.813 -13.053 -23.188 1.00 87.56 1017 LYS A N 1
ATOM 7764 C CA . LYS A 1 1017 ? 48.872 -12.234 -22.407 1.00 87.56 1017 LYS A CA 1
ATOM 7765 C C . LYS A 1 1017 ? 48.523 -10.890 -23.065 1.00 87.56 1017 LYS A C 1
ATOM 7767 O O . LYS A 1 1017 ? 47.418 -10.407 -22.868 1.00 87.56 1017 LYS A O 1
ATOM 7772 N N . ASP A 1 1018 ? 49.433 -10.323 -23.859 1.00 88.69 1018 ASP A N 1
ATOM 7773 C CA . ASP A 1 1018 ? 49.283 -8.996 -24.472 1.00 88.69 1018 ASP A CA 1
ATOM 7774 C C . ASP A 1 1018 ? 48.663 -9.092 -25.874 1.00 88.69 1018 ASP A C 1
ATOM 7776 O O . ASP A 1 1018 ? 48.130 -8.116 -26.396 1.00 88.69 1018 ASP A O 1
ATOM 7780 N N . ARG A 1 1019 ? 48.702 -10.282 -26.488 1.00 89.31 1019 ARG A N 1
ATOM 7781 C CA . ARG A 1 1019 ? 48.212 -10.530 -27.848 1.00 89.31 1019 ARG A CA 1
ATOM 7782 C C . ARG A 1 1019 ? 46.771 -10.047 -28.093 1.00 89.31 1019 ARG A C 1
ATOM 7784 O O . ARG A 1 1019 ? 46.592 -9.356 -29.094 1.00 89.31 1019 ARG A O 1
ATOM 7791 N N . PRO A 1 1020 ? 45.780 -10.290 -27.209 1.00 90.62 1020 PRO A N 1
ATOM 7792 C CA . PRO A 1 1020 ? 44.427 -9.761 -27.408 1.00 90.62 1020 PRO A CA 1
ATOM 7793 C C . PRO A 1 1020 ? 44.376 -8.227 -27.471 1.00 90.62 1020 PRO A C 1
ATOM 7795 O O . PRO A 1 1020 ? 43.644 -7.667 -28.283 1.00 90.62 1020 PRO A O 1
ATOM 7798 N N . THR A 1 1021 ? 45.178 -7.540 -26.653 1.00 90.94 1021 THR A N 1
ATOM 7799 C CA . THR A 1 1021 ? 45.288 -6.071 -26.641 1.00 90.94 1021 THR A CA 1
ATOM 7800 C C . THR A 1 1021 ? 45.986 -5.538 -27.892 1.00 90.94 1021 THR A C 1
ATOM 7802 O O . THR A 1 1021 ? 45.587 -4.511 -28.439 1.00 90.94 1021 THR A O 1
ATOM 7805 N N . VAL A 1 1022 ? 46.998 -6.251 -28.395 1.00 89.75 1022 VAL A N 1
ATOM 7806 C CA . VAL A 1 1022 ? 47.682 -5.895 -29.646 1.00 89.75 1022 VAL A CA 1
ATOM 7807 C C . VAL A 1 1022 ? 46.753 -6.063 -30.854 1.00 89.75 1022 VAL A C 1
ATOM 7809 O O . VAL A 1 1022 ? 46.638 -5.155 -31.674 1.00 89.75 1022 VAL A O 1
ATOM 7812 N N . GLU A 1 1023 ? 46.032 -7.183 -30.938 1.00 90.06 1023 GLU A N 1
ATOM 7813 C CA . GLU A 1 1023 ? 45.038 -7.439 -31.991 1.00 90.06 1023 GLU A CA 1
ATOM 7814 C C . GLU A 1 1023 ? 43.870 -6.437 -31.934 1.00 90.06 1023 GLU A C 1
ATOM 7816 O O . GLU A 1 1023 ? 43.361 -6.017 -32.977 1.00 90.06 1023 GLU A O 1
ATOM 7821 N N . TYR A 1 1024 ? 43.489 -5.987 -30.731 1.00 91.69 1024 TYR A N 1
ATOM 7822 C CA . TYR A 1 1024 ? 42.513 -4.911 -30.545 1.00 91.69 1024 TYR A CA 1
ATOM 7823 C C . TYR A 1 1024 ? 42.950 -3.618 -31.246 1.00 91.69 1024 TYR A C 1
ATOM 7825 O O . TYR A 1 1024 ? 42.138 -3.018 -31.948 1.00 91.69 1024 TYR A O 1
ATOM 7833 N N . LEU A 1 1025 ? 44.210 -3.188 -31.086 1.00 92.75 1025 LEU A N 1
ATOM 7834 C CA . LEU A 1 1025 ? 44.696 -1.923 -31.656 1.00 92.75 1025 LEU A CA 1
ATOM 7835 C C . LEU A 1 1025 ? 44.653 -1.922 -33.190 1.00 92.75 1025 LEU A C 1
ATOM 7837 O O . LEU A 1 1025 ? 44.188 -0.950 -33.782 1.00 92.75 1025 LEU A O 1
ATOM 7841 N N . ALA A 1 1026 ? 45.075 -3.020 -33.831 1.00 90.38 1026 ALA A N 1
ATOM 7842 C CA . ALA A 1 1026 ? 44.980 -3.157 -35.288 1.00 90.38 1026 ALA A CA 1
ATOM 7843 C C . ALA A 1 1026 ? 43.529 -3.052 -35.773 1.00 90.38 1026 ALA A C 1
ATOM 7845 O O . ALA A 1 1026 ? 43.240 -2.336 -36.733 1.00 90.38 1026 ALA A O 1
ATOM 7846 N N . ARG A 1 1027 ? 42.602 -3.734 -35.090 1.00 90.50 1027 ARG A N 1
ATOM 7847 C CA . ARG A 1 1027 ? 41.175 -3.669 -35.417 1.00 90.50 1027 ARG A CA 1
ATOM 7848 C C . ARG A 1 1027 ? 40.623 -2.251 -35.250 1.00 90.50 1027 ARG A C 1
ATOM 7850 O O . ARG A 1 1027 ? 39.970 -1.762 -36.166 1.00 90.50 1027 ARG A O 1
ATOM 7857 N N . ALA A 1 1028 ? 40.919 -1.586 -34.133 1.00 90.44 1028 ALA A N 1
ATOM 7858 C CA . ALA A 1 1028 ? 40.464 -0.222 -33.866 1.00 90.44 1028 ALA A CA 1
ATOM 7859 C C . ALA A 1 1028 ? 40.967 0.769 -34.932 1.00 90.44 1028 ALA A C 1
ATOM 7861 O O . ALA A 1 1028 ? 40.181 1.554 -35.457 1.00 90.44 1028 ALA A O 1
ATOM 7862 N N . ALA A 1 1029 ? 42.245 0.682 -35.325 1.00 92.25 1029 ALA A N 1
ATOM 7863 C CA . ALA A 1 1029 ? 42.819 1.515 -36.384 1.00 92.25 1029 ALA A CA 1
ATOM 7864 C C . ALA A 1 1029 ? 42.146 1.282 -37.748 1.00 92.25 1029 ALA A C 1
ATOM 7866 O O . ALA A 1 1029 ? 41.845 2.238 -38.466 1.00 92.25 1029 ALA A O 1
ATOM 7867 N N . ARG A 1 1030 ? 41.870 0.024 -38.108 1.00 92.62 1030 ARG A N 1
ATOM 7868 C CA . ARG A 1 1030 ? 41.179 -0.323 -39.359 1.00 92.62 1030 ARG A CA 1
ATOM 7869 C C . ARG A 1 1030 ? 39.740 0.190 -39.388 1.00 92.62 1030 ARG A C 1
ATOM 7871 O O . ARG A 1 1030 ? 39.305 0.786 -40.370 1.00 92.62 1030 ARG A O 1
ATOM 7878 N N . GLU A 1 1031 ? 38.992 -0.037 -38.317 1.00 91.19 1031 GLU A N 1
ATOM 7879 C CA . GLU A 1 1031 ? 37.586 0.364 -38.225 1.00 91.19 1031 GLU A CA 1
ATOM 7880 C C . GLU A 1 1031 ? 37.423 1.880 -38.176 1.00 91.19 1031 GLU A C 1
ATOM 7882 O O . GLU A 1 1031 ? 36.472 2.412 -38.751 1.00 91.19 1031 GLU A O 1
ATOM 7887 N N . LEU A 1 1032 ? 38.365 2.590 -37.551 1.00 92.00 1032 LEU A N 1
ATOM 7888 C CA . LEU A 1 1032 ? 38.370 4.046 -37.548 1.00 92.00 1032 LEU A CA 1
ATOM 7889 C C . LEU A 1 1032 ? 38.593 4.609 -38.957 1.00 92.00 1032 LEU A C 1
ATOM 7891 O O . LEU A 1 1032 ? 37.859 5.507 -39.364 1.00 92.00 1032 LEU A O 1
ATOM 7895 N N . GLN A 1 1033 ? 39.522 4.035 -39.732 1.00 93.06 1033 GLN A N 1
ATOM 7896 C CA . GLN A 1 1033 ? 39.711 4.393 -41.146 1.00 93.06 1033 GLN A CA 1
ATOM 7897 C C . GLN A 1 1033 ? 38.431 4.168 -41.961 1.00 93.06 1033 GLN A C 1
ATOM 7899 O O . GLN A 1 1033 ? 37.986 5.069 -42.669 1.00 93.06 1033 GLN A O 1
ATOM 7904 N N . GLN A 1 1034 ? 37.792 3.003 -41.816 1.00 95.00 1034 GLN A N 1
ATOM 7905 C CA . GLN A 1 1034 ? 36.522 2.704 -42.489 1.00 95.00 1034 GLN A CA 1
ATOM 7906 C C . GLN A 1 1034 ? 35.418 3.687 -42.086 1.00 95.00 1034 GLN A C 1
ATOM 7908 O O . GLN A 1 1034 ? 34.664 4.167 -42.930 1.00 95.00 1034 GLN A O 1
ATOM 7913 N N . SER A 1 1035 ? 35.336 4.020 -40.798 1.00 94.31 1035 SER A N 1
ATOM 7914 C CA . SER A 1 1035 ? 34.347 4.959 -40.283 1.00 94.31 1035 SER A CA 1
ATOM 7915 C C . SER A 1 1035 ? 34.543 6.382 -40.811 1.00 94.31 1035 SER A C 1
ATOM 7917 O O . SER A 1 1035 ? 33.550 7.051 -41.090 1.00 94.31 1035 SER A O 1
ATOM 7919 N N . ILE A 1 1036 ? 35.789 6.846 -40.969 1.00 94.69 1036 ILE A N 1
ATOM 7920 C CA . ILE A 1 1036 ? 36.095 8.162 -41.556 1.00 94.69 1036 ILE A CA 1
ATOM 7921 C C . ILE A 1 1036 ? 35.548 8.242 -42.985 1.00 94.69 1036 ILE A C 1
ATOM 7923 O O . ILE A 1 1036 ? 34.859 9.204 -43.323 1.00 94.69 1036 ILE A O 1
ATOM 7927 N N . GLU A 1 1037 ? 35.787 7.215 -43.802 1.00 95.12 1037 GLU A N 1
ATOM 7928 C CA . GLU A 1 1037 ? 35.290 7.178 -45.182 1.00 95.12 1037 GLU A CA 1
ATOM 7929 C C . GLU A 1 1037 ? 33.756 7.154 -45.241 1.00 95.12 1037 GLU A C 1
ATOM 7931 O O . GLU A 1 1037 ? 33.150 7.878 -46.037 1.00 95.12 1037 GLU A O 1
ATOM 7936 N N . VAL A 1 1038 ? 33.104 6.388 -44.356 1.00 94.81 1038 VAL A N 1
ATOM 7937 C CA . VAL A 1 1038 ? 31.635 6.372 -44.278 1.00 94.81 1038 VAL A CA 1
ATOM 7938 C C . VAL A 1 1038 ? 31.078 7.735 -43.867 1.00 94.81 1038 VAL A C 1
ATOM 7940 O O . VAL A 1 1038 ? 30.086 8.182 -44.442 1.00 94.81 1038 VAL A O 1
ATOM 7943 N N . ASP A 1 1039 ? 31.697 8.416 -42.907 1.00 93.50 1039 ASP A N 1
ATOM 7944 C CA . ASP A 1 1039 ? 31.233 9.724 -42.447 1.00 93.50 1039 ASP A CA 1
ATOM 7945 C C . ASP A 1 1039 ? 31.381 10.805 -43.517 1.00 93.50 1039 ASP A C 1
ATOM 7947 O O . ASP A 1 1039 ? 30.441 11.568 -43.745 1.00 93.50 1039 ASP A O 1
ATOM 7951 N N . LEU A 1 1040 ? 32.512 10.833 -44.229 1.00 94.75 1040 LEU A N 1
ATOM 7952 C CA . LEU A 1 1040 ? 32.717 11.739 -45.360 1.00 94.75 1040 LEU A CA 1
ATOM 7953 C C . LEU A 1 1040 ? 31.660 11.505 -46.452 1.00 94.75 1040 LEU A C 1
ATOM 7955 O O . LEU A 1 1040 ? 31.049 12.459 -46.947 1.00 94.75 1040 LEU A O 1
ATOM 7959 N N . ALA A 1 1041 ? 31.385 10.240 -46.789 1.00 94.44 1041 ALA A N 1
ATOM 7960 C CA . ALA A 1 1041 ? 30.353 9.877 -47.758 1.00 94.44 1041 ALA A CA 1
ATOM 7961 C C . ALA A 1 1041 ? 28.939 10.255 -47.278 1.00 94.44 1041 ALA A C 1
ATOM 7963 O O . ALA A 1 1041 ? 28.158 10.824 -48.045 1.00 94.44 1041 ALA A O 1
ATOM 7964 N N . ARG A 1 1042 ? 28.617 10.000 -46.002 1.00 92.44 1042 ARG A N 1
ATOM 7965 C CA . ARG A 1 1042 ? 27.343 10.373 -45.366 1.00 92.44 1042 ARG A CA 1
ATOM 7966 C C . ARG A 1 1042 ? 27.120 11.876 -45.420 1.00 92.44 1042 ARG A C 1
ATOM 7968 O O . ARG A 1 1042 ? 26.050 12.317 -45.819 1.00 92.44 1042 ARG A O 1
ATOM 7975 N N . MET A 1 1043 ? 28.116 12.662 -45.029 1.00 93.25 1043 MET A N 1
ATOM 7976 C CA . MET A 1 1043 ? 28.016 14.120 -45.026 1.00 93.25 1043 MET A CA 1
ATOM 7977 C C . MET A 1 1043 ? 27.820 14.666 -46.437 1.00 93.25 1043 MET A C 1
ATOM 7979 O O . MET A 1 1043 ? 27.016 15.576 -46.631 1.00 93.25 1043 MET A O 1
ATOM 7983 N N . LYS A 1 1044 ? 28.488 14.070 -47.432 1.00 93.94 1044 LYS A N 1
ATOM 7984 C CA . LYS A 1 1044 ? 28.311 14.440 -48.839 1.00 93.94 1044 LYS A CA 1
ATOM 7985 C C . LYS A 1 1044 ? 26.892 14.134 -49.317 1.00 93.94 1044 LYS A C 1
ATOM 7987 O O . LYS A 1 1044 ? 26.291 14.966 -49.990 1.00 93.94 1044 LYS A O 1
ATOM 7992 N N . LYS A 1 1045 ? 26.353 12.971 -48.938 1.00 92.19 1045 LYS A N 1
ATOM 7993 C CA . LYS A 1 1045 ? 24.972 12.573 -49.232 1.00 92.19 1045 LYS A CA 1
ATOM 7994 C C . LYS A 1 1045 ? 23.962 13.527 -48.584 1.00 92.19 1045 LYS A C 1
ATOM 7996 O O . LYS A 1 1045 ? 23.131 14.075 -49.293 1.00 92.19 1045 LYS A O 1
ATOM 8001 N N . LEU A 1 1046 ? 24.087 13.796 -47.284 1.00 90.12 1046 LEU A N 1
ATOM 8002 C CA . LEU A 1 1046 ? 23.199 14.712 -46.556 1.00 90.12 1046 LEU A CA 1
ATOM 8003 C C . LEU A 1 1046 ? 23.215 16.129 -47.146 1.00 90.12 1046 LEU A C 1
ATOM 8005 O O . LEU A 1 1046 ? 22.166 16.749 -47.286 1.00 90.12 1046 LEU A O 1
ATOM 8009 N N . ALA A 1 1047 ? 24.389 16.637 -47.531 1.00 89.38 1047 ALA A N 1
ATOM 8010 C CA . ALA A 1 1047 ? 24.506 17.931 -48.199 1.00 89.38 1047 ALA A CA 1
ATOM 8011 C C . ALA A 1 1047 ? 23.825 17.937 -49.582 1.00 89.38 1047 ALA A C 1
ATOM 8013 O O . ALA A 1 1047 ? 23.166 18.915 -49.929 1.00 89.38 1047 ALA A O 1
ATOM 8014 N N . ALA A 1 1048 ? 23.939 16.846 -50.350 1.00 88.94 1048 ALA A N 1
ATOM 8015 C CA . ALA A 1 1048 ? 23.261 16.691 -51.640 1.00 88.94 1048 ALA A CA 1
ATOM 8016 C C . ALA A 1 1048 ? 21.731 16.561 -51.505 1.00 88.94 1048 ALA A C 1
ATOM 8018 O O . ALA A 1 1048 ? 21.007 17.015 -52.383 1.00 88.94 1048 ALA A O 1
ATOM 8019 N N . GLU A 1 1049 ? 21.248 15.990 -50.400 1.00 87.56 1049 GLU A N 1
ATOM 8020 C CA . GLU A 1 1049 ? 19.825 15.856 -50.049 1.00 87.56 1049 GLU A CA 1
ATOM 8021 C C . GLU A 1 1049 ? 19.240 17.120 -49.383 1.00 87.56 1049 GLU A C 1
ATOM 8023 O O . GLU A 1 1049 ? 18.154 17.070 -48.813 1.00 87.56 1049 GLU A O 1
ATOM 8028 N N . GLY A 1 1050 ? 19.957 18.252 -49.400 1.00 86.44 1050 GLY A N 1
ATOM 8029 C CA . GLY A 1 1050 ? 19.454 19.515 -48.846 1.00 86.44 1050 GLY A CA 1
ATOM 8030 C C . GLY A 1 1050 ? 19.435 19.583 -47.313 1.00 86.44 1050 GLY A C 1
ATOM 8031 O O . GLY A 1 1050 ? 18.746 20.438 -46.752 1.00 86.44 1050 GLY A O 1
ATOM 8032 N N . ASN A 1 1051 ? 20.214 18.731 -46.628 1.00 86.44 1051 ASN A N 1
ATOM 8033 C CA . ASN A 1 1051 ? 20.343 18.662 -45.163 1.00 86.44 1051 ASN A CA 1
ATOM 8034 C C . ASN A 1 1051 ? 21.741 19.091 -44.641 1.00 86.44 1051 ASN A C 1
ATOM 8036 O O . ASN A 1 1051 ? 22.385 18.339 -43.895 1.00 86.44 1051 ASN A O 1
ATOM 8040 N N . PRO A 1 1052 ? 22.248 20.296 -44.984 1.00 88.56 1052 PRO A N 1
ATOM 8041 C CA . PRO A 1 1052 ? 23.580 20.751 -44.577 1.00 88.56 1052 PRO A CA 1
ATOM 8042 C C . PRO A 1 1052 ? 23.758 20.875 -43.057 1.00 88.56 1052 PRO A C 1
ATOM 8044 O O . PRO A 1 1052 ? 24.857 20.630 -42.562 1.00 88.56 1052 PRO A O 1
ATOM 8047 N N . ASP A 1 1053 ? 22.705 21.191 -42.297 1.00 86.00 1053 ASP A N 1
ATOM 8048 C CA . ASP A 1 1053 ? 22.785 21.283 -40.831 1.00 86.00 1053 ASP A CA 1
ATOM 8049 C C . ASP A 1 1053 ? 23.061 19.926 -40.170 1.00 86.00 1053 ASP A C 1
ATOM 8051 O O . ASP A 1 1053 ? 23.861 19.829 -39.231 1.00 86.00 1053 ASP A O 1
ATOM 8055 N N . GLU A 1 1054 ? 22.441 18.856 -40.677 1.00 86.25 1054 GLU A N 1
ATOM 8056 C CA . GLU A 1 1054 ? 22.720 17.512 -40.180 1.00 86.25 1054 GLU A CA 1
ATOM 8057 C C . GLU A 1 1054 ? 24.132 17.075 -40.576 1.00 86.25 1054 GLU A C 1
ATOM 8059 O O . GLU A 1 1054 ? 24.867 16.575 -39.724 1.00 86.25 1054 GLU A O 1
ATOM 8064 N N . ALA A 1 1055 ? 24.564 17.343 -41.811 1.00 89.38 1055 ALA A N 1
ATOM 8065 C CA . ALA A 1 1055 ? 25.937 17.079 -42.241 1.00 89.38 1055 ALA A CA 1
ATOM 8066 C C . ALA A 1 1055 ? 26.965 17.811 -41.352 1.00 89.38 1055 ALA A C 1
ATOM 8068 O O . ALA A 1 1055 ? 27.932 17.210 -40.878 1.00 89.38 1055 ALA A O 1
ATOM 8069 N N . LYS A 1 1056 ? 26.719 19.091 -41.038 1.00 90.75 1056 LYS A N 1
ATOM 8070 C CA . LYS A 1 1056 ? 27.571 19.922 -40.172 1.00 90.75 1056 LYS A CA 1
ATOM 8071 C C . LYS A 1 1056 ? 27.723 19.347 -38.762 1.00 90.75 1056 LYS A C 1
ATOM 8073 O O . LYS A 1 1056 ? 28.764 19.538 -38.132 1.00 90.75 1056 LYS A O 1
ATOM 8078 N N . SER A 1 1057 ? 26.718 18.628 -38.260 1.00 89.25 1057 SER A N 1
ATOM 8079 C CA . SER A 1 1057 ? 26.742 18.052 -36.909 1.00 89.25 1057 SER A CA 1
ATOM 8080 C C . SER A 1 1057 ? 27.846 17.001 -36.696 1.00 89.25 1057 SER A C 1
ATOM 8082 O O . SER A 1 1057 ? 28.287 16.823 -35.560 1.00 89.25 1057 SER A O 1
ATOM 8084 N N . PHE A 1 1058 ? 28.349 16.369 -37.765 1.00 91.12 1058 PHE A N 1
ATOM 8085 C CA . PHE A 1 1058 ? 29.426 15.368 -37.710 1.00 91.12 1058 PHE A CA 1
ATOM 8086 C C . PHE A 1 1058 ? 30.842 15.969 -37.736 1.00 91.12 1058 PHE A C 1
ATOM 8088 O O . PHE A 1 1058 ? 31.799 15.305 -37.334 1.00 91.12 1058 PHE A O 1
ATOM 8095 N N . LEU A 1 1059 ? 30.997 17.236 -38.149 1.00 91.25 1059 LEU A N 1
ATOM 8096 C CA . LEU A 1 1059 ? 32.312 17.864 -38.363 1.00 91.25 1059 LEU A CA 1
ATOM 8097 C C . LEU A 1 1059 ? 33.193 17.889 -37.112 1.00 91.25 1059 LEU A C 1
ATOM 8099 O O . LEU A 1 1059 ? 34.400 17.685 -37.207 1.00 91.25 1059 LEU A O 1
ATOM 8103 N N . ALA A 1 1060 ? 32.606 18.152 -35.942 1.00 89.12 1060 ALA A N 1
ATOM 8104 C CA . ALA A 1 1060 ? 33.366 18.244 -34.696 1.00 89.12 1060 ALA A CA 1
ATOM 8105 C C . ALA A 1 1060 ? 34.062 16.916 -34.355 1.00 89.12 1060 ALA A C 1
ATOM 8107 O O . ALA A 1 1060 ? 35.238 16.922 -34.000 1.00 89.12 1060 ALA A O 1
ATOM 8108 N N . GLY A 1 1061 ? 33.358 15.794 -34.543 1.00 89.44 1061 GLY A N 1
ATOM 8109 C CA . GLY A 1 1061 ? 33.913 14.458 -34.340 1.00 89.44 1061 GLY A CA 1
ATOM 8110 C C . GLY A 1 1061 ? 34.986 14.106 -35.369 1.00 89.44 1061 GLY A C 1
ATOM 8111 O O . GLY A 1 1061 ? 36.037 13.599 -34.995 1.00 89.44 1061 GLY A O 1
ATOM 8112 N N . LEU A 1 1062 ? 34.768 14.426 -36.652 1.00 91.69 1062 LEU A N 1
ATOM 8113 C CA . LEU A 1 1062 ? 35.766 14.178 -37.703 1.00 91.69 1062 LEU A CA 1
ATOM 8114 C C . LEU A 1 1062 ? 37.060 14.976 -37.501 1.00 91.69 1062 LEU A C 1
ATOM 8116 O O . LEU A 1 1062 ? 38.142 14.405 -37.609 1.00 91.69 1062 LEU A O 1
ATOM 8120 N N . ARG A 1 1063 ? 36.974 16.265 -37.143 1.00 90.94 1063 ARG A N 1
ATOM 8121 C CA . ARG A 1 1063 ? 38.152 17.096 -36.807 1.00 90.94 1063 ARG A CA 1
ATOM 8122 C C . ARG A 1 1063 ? 38.978 16.495 -35.668 1.00 90.94 1063 ARG A C 1
ATOM 8124 O O . ARG A 1 1063 ? 40.204 16.589 -35.665 1.00 90.94 1063 ARG A O 1
ATOM 8131 N N . GLY A 1 1064 ? 38.306 15.852 -34.713 1.00 88.25 1064 GLY A N 1
ATOM 8132 C CA . GLY A 1 1064 ? 38.951 15.178 -33.593 1.00 88.25 1064 GLY A CA 1
ATOM 8133 C C . GLY A 1 1064 ? 39.888 14.045 -34.002 1.00 88.25 1064 GLY A C 1
ATOM 8134 O O . GLY A 1 1064 ? 40.935 13.877 -33.379 1.00 88.25 1064 GLY A O 1
ATOM 8135 N N . ILE A 1 1065 ? 39.546 13.317 -35.069 1.00 91.44 1065 ILE A N 1
ATOM 8136 C CA . ILE A 1 1065 ? 40.216 12.070 -35.475 1.00 91.44 1065 ILE A CA 1
ATOM 8137 C C . ILE A 1 1065 ? 40.980 12.169 -36.804 1.00 91.44 1065 ILE A C 1
ATOM 8139 O O . ILE A 1 1065 ? 41.798 11.310 -37.099 1.00 91.44 1065 ILE A O 1
ATOM 8143 N N . MET A 1 1066 ? 40.769 13.205 -37.617 1.00 92.75 1066 MET A N 1
ATOM 8144 C CA . MET A 1 1066 ? 41.522 13.418 -38.863 1.00 92.75 1066 MET A CA 1
ATOM 8145 C C . MET A 1 1066 ? 42.702 14.382 -38.659 1.00 92.75 1066 MET A C 1
ATOM 8147 O O . MET A 1 1066 ? 42.588 15.278 -37.816 1.00 92.75 1066 MET A O 1
ATOM 8151 N N . PRO A 1 1067 ? 43.834 14.219 -39.375 1.00 90.25 1067 PRO A N 1
ATOM 8152 C CA . PRO A 1 1067 ? 44.970 15.139 -39.303 1.00 90.25 1067 PRO A CA 1
ATOM 8153 C C . PRO A 1 1067 ? 44.568 16.599 -39.527 1.00 90.25 1067 PRO A C 1
ATOM 8155 O O . PRO A 1 1067 ? 43.689 16.902 -40.339 1.00 90.25 1067 PRO A O 1
ATOM 8158 N N . ASP A 1 1068 ? 45.239 17.513 -38.830 1.00 85.50 1068 ASP A N 1
ATOM 8159 C CA . ASP A 1 1068 ? 45.011 18.942 -39.024 1.00 85.50 1068 ASP A CA 1
ATOM 8160 C C . ASP A 1 1068 ? 45.415 19.326 -40.457 1.00 85.50 1068 ASP A C 1
ATOM 8162 O O . ASP A 1 1068 ? 46.510 18.999 -40.917 1.00 85.50 1068 ASP A O 1
ATOM 8166 N N . GLY A 1 1069 ? 44.515 19.993 -41.182 1.00 84.12 1069 GLY A N 1
ATOM 8167 C CA . GLY A 1 1069 ? 44.734 20.347 -42.588 1.00 84.12 1069 GLY A CA 1
ATOM 8168 C C . GLY A 1 1069 ? 44.494 19.219 -43.604 1.00 84.12 1069 GLY A C 1
ATOM 8169 O O . GLY A 1 1069 ? 44.888 19.377 -44.758 1.00 84.12 1069 GLY A O 1
ATOM 8170 N N . ASP A 1 1070 ? 43.847 18.104 -43.230 1.00 91.44 1070 ASP A N 1
ATOM 8171 C CA . ASP A 1 1070 ? 43.473 17.045 -44.183 1.00 91.44 1070 ASP A CA 1
ATOM 8172 C C . ASP A 1 1070 ? 42.606 17.603 -45.335 1.00 91.44 1070 ASP A C 1
ATOM 8174 O O . ASP A 1 1070 ? 41.544 18.201 -45.127 1.00 91.44 1070 ASP A O 1
ATOM 8178 N N . ALA A 1 1071 ? 43.054 17.390 -46.576 1.00 91.19 1071 ALA A N 1
ATOM 8179 C CA . ALA A 1 1071 ? 42.408 17.928 -47.771 1.00 91.19 1071 ALA A CA 1
ATOM 8180 C C . ALA A 1 1071 ? 40.971 17.408 -47.974 1.00 91.19 1071 ALA A C 1
ATOM 8182 O O . ALA A 1 1071 ? 40.125 18.134 -48.501 1.00 91.19 1071 ALA A O 1
ATOM 8183 N N . ARG A 1 1072 ? 40.662 16.179 -47.531 1.00 94.00 1072 ARG A N 1
ATOM 8184 C CA . ARG A 1 1072 ? 39.305 15.607 -47.614 1.00 94.00 1072 ARG A CA 1
ATOM 8185 C C . ARG A 1 1072 ? 38.344 16.341 -46.683 1.00 94.00 1072 ARG A C 1
ATOM 8187 O O . ARG A 1 1072 ? 37.191 16.568 -47.049 1.00 94.00 1072 ARG A O 1
ATOM 8194 N N . LEU A 1 1073 ? 38.827 16.747 -45.506 1.00 91.94 1073 LEU A N 1
ATOM 8195 C CA . LEU A 1 1073 ? 38.047 17.507 -44.531 1.00 91.94 1073 LEU A CA 1
ATOM 8196 C C . LEU A 1 1073 ? 37.743 18.925 -45.041 1.00 91.94 1073 LEU A C 1
ATOM 8198 O O . LEU A 1 1073 ? 36.598 19.370 -44.983 1.00 91.94 1073 LEU A O 1
ATOM 8202 N N . ALA A 1 1074 ? 38.732 19.604 -45.629 1.00 89.62 1074 ALA A N 1
ATOM 8203 C CA . ALA A 1 1074 ? 38.519 20.907 -46.263 1.00 89.62 1074 ALA A CA 1
ATOM 8204 C C . ALA A 1 1074 ? 37.505 20.828 -47.422 1.00 89.62 1074 ALA A C 1
ATOM 8206 O O . ALA A 1 1074 ? 36.635 21.691 -47.558 1.00 89.62 1074 ALA A O 1
ATOM 8207 N N . ALA A 1 1075 ? 37.571 19.764 -48.231 1.00 92.19 1075 ALA A N 1
ATOM 8208 C CA . ALA A 1 1075 ? 36.640 19.547 -49.335 1.00 92.19 1075 ALA A CA 1
ATOM 8209 C C . ALA A 1 1075 ? 35.192 19.349 -48.853 1.00 92.19 1075 ALA A C 1
ATOM 8211 O O . ALA A 1 1075 ? 34.274 19.948 -49.417 1.00 92.19 1075 ALA A O 1
ATOM 8212 N N . ILE A 1 1076 ? 34.957 18.550 -47.803 1.00 93.06 1076 ILE A N 1
ATOM 8213 C CA . ILE A 1 1076 ? 33.590 18.326 -47.309 1.00 93.06 1076 ILE A CA 1
ATOM 8214 C C . ILE A 1 1076 ? 32.999 19.576 -46.640 1.00 93.06 1076 ILE A C 1
ATOM 8216 O O . ILE A 1 1076 ? 31.806 19.838 -46.780 1.00 93.06 1076 ILE A O 1
ATOM 8220 N N . GLU A 1 1077 ? 33.819 20.393 -45.975 1.00 92.25 1077 GLU A N 1
ATOM 8221 C CA . GLU A 1 1077 ? 33.381 21.671 -45.400 1.00 92.25 1077 GLU A CA 1
ATOM 8222 C C . GLU A 1 1077 ? 32.903 22.653 -46.476 1.00 92.25 1077 GLU A C 1
ATOM 8224 O O . GLU A 1 1077 ? 31.874 23.306 -46.295 1.00 92.25 1077 GLU A O 1
ATOM 8229 N N . GLN A 1 1078 ? 33.586 22.705 -47.625 1.00 90.69 1078 GLN A N 1
ATOM 8230 C CA . GLN A 1 1078 ? 33.145 23.494 -48.780 1.00 90.69 1078 GLN A CA 1
ATOM 8231 C C . GLN A 1 1078 ? 31.830 22.969 -49.374 1.00 90.69 1078 GLN A C 1
ATOM 8233 O O . GLN A 1 1078 ? 30.946 23.761 -49.707 1.00 90.69 1078 GLN A O 1
ATOM 8238 N N . VAL A 1 1079 ? 31.666 21.644 -49.474 1.00 91.62 1079 VAL A N 1
ATOM 8239 C CA . VAL A 1 1079 ? 30.413 21.018 -49.937 1.00 91.62 1079 VAL A CA 1
ATOM 8240 C C . VAL A 1 1079 ? 29.247 21.374 -49.009 1.00 91.62 1079 VAL A C 1
ATOM 8242 O O . VAL A 1 1079 ? 28.182 21.754 -49.485 1.00 91.62 1079 VAL A O 1
ATOM 8245 N N . ILE A 1 1080 ? 29.445 21.325 -47.689 1.00 91.38 1080 ILE A N 1
ATOM 8246 C CA . ILE A 1 1080 ? 28.408 21.696 -46.713 1.00 91.38 1080 ILE A CA 1
ATOM 8247 C C . ILE A 1 1080 ? 28.096 23.196 -46.780 1.00 91.38 1080 ILE A C 1
ATOM 8249 O O . ILE A 1 1080 ? 26.929 23.573 -46.749 1.00 91.38 1080 ILE A O 1
ATOM 8253 N N . ALA A 1 1081 ? 29.115 24.055 -46.894 1.00 88.44 1081 ALA A N 1
ATOM 8254 C CA . ALA A 1 1081 ? 28.936 25.507 -46.961 1.00 88.44 1081 ALA A CA 1
ATOM 8255 C C . ALA A 1 1081 ? 28.224 25.979 -48.242 1.00 88.44 1081 ALA A C 1
ATOM 8257 O O . ALA A 1 1081 ? 27.594 27.035 -48.238 1.00 88.44 1081 ALA A O 1
ATOM 8258 N N . SER A 1 1082 ? 28.329 25.212 -49.332 1.00 86.19 1082 SER A N 1
ATOM 8259 C CA . SER A 1 1082 ? 27.698 25.516 -50.624 1.00 86.19 1082 SER A CA 1
ATOM 8260 C C . SER A 1 1082 ? 26.313 24.884 -50.810 1.00 86.19 1082 SER A C 1
ATOM 8262 O O . SER A 1 1082 ? 25.581 25.285 -51.718 1.00 86.19 1082 SER A O 1
ATOM 8264 N N . ALA A 1 1083 ? 25.922 23.933 -49.957 1.00 86.19 1083 ALA A N 1
ATOM 8265 C CA . ALA A 1 1083 ? 24.616 23.290 -50.011 1.00 86.19 1083 ALA A CA 1
ATOM 8266 C C . ALA A 1 1083 ? 23.503 24.225 -49.506 1.00 86.19 1083 ALA A C 1
ATOM 8268 O O . ALA A 1 1083 ? 23.607 24.848 -48.448 1.00 86.19 1083 ALA A O 1
ATOM 8269 N N . LYS A 1 1084 ? 22.405 24.316 -50.265 1.00 78.69 1084 LYS A N 1
ATOM 8270 C CA . LYS A 1 1084 ? 21.214 25.065 -49.851 1.00 78.69 1084 LYS A CA 1
ATOM 8271 C C . LYS A 1 1084 ? 20.373 24.197 -48.918 1.00 78.69 1084 LYS A C 1
ATOM 8273 O O . LYS A 1 1084 ? 20.072 23.056 -49.247 1.00 78.69 1084 LYS A O 1
ATOM 8278 N N . GLN A 1 1085 ? 19.988 24.753 -47.773 1.00 75.62 1085 GLN A N 1
ATOM 8279 C CA . GLN A 1 1085 ? 19.036 24.116 -46.868 1.00 75.62 1085 GLN A CA 1
ATOM 8280 C C . GLN A 1 1085 ? 17.668 24.061 -47.552 1.00 75.62 1085 GLN A C 1
ATOM 8282 O O . GLN A 1 1085 ? 17.079 25.107 -47.834 1.00 75.62 1085 GLN A O 1
ATOM 8287 N N . GLU A 1 1086 ? 17.152 22.861 -47.807 1.00 66.44 1086 GLU A N 1
ATOM 8288 C CA . GLU A 1 1086 ? 15.760 22.721 -48.224 1.00 66.44 1086 GLU A CA 1
ATOM 8289 C C . GLU A 1 1086 ? 14.839 22.906 -47.006 1.00 66.44 1086 GLU A C 1
ATOM 8291 O O . GLU A 1 1086 ? 15.198 22.514 -45.884 1.00 66.44 1086 GLU A O 1
ATOM 8296 N N . PRO A 1 1087 ? 13.666 23.547 -47.172 1.00 55.50 1087 PRO A N 1
ATOM 8297 C CA . PRO A 1 1087 ? 12.687 23.636 -46.104 1.00 55.50 1087 PRO A CA 1
ATOM 8298 C C . PRO A 1 1087 ? 12.268 22.221 -45.710 1.00 55.50 1087 PRO A C 1
ATOM 8300 O O . PRO A 1 1087 ? 11.670 21.496 -46.502 1.00 55.50 1087 PRO A O 1
ATOM 8303 N N . LYS A 1 1088 ? 12.582 21.831 -44.470 1.00 51.22 1088 LYS A N 1
ATOM 8304 C CA . LYS A 1 1088 ? 12.129 20.555 -43.914 1.00 51.22 1088 LYS A CA 1
ATOM 8305 C C . LYS A 1 1088 ? 10.605 20.473 -44.068 1.00 51.22 1088 LYS A C 1
ATOM 8307 O O . LYS A 1 1088 ? 9.928 21.411 -43.630 1.00 51.22 1088 LYS A O 1
ATOM 8312 N N . PRO A 1 1089 ? 10.044 19.386 -44.626 1.00 43.72 1089 PRO A N 1
ATOM 8313 C CA . PRO A 1 1089 ? 8.624 19.106 -44.480 1.00 43.72 1089 PRO A CA 1
ATOM 8314 C C . PRO A 1 1089 ? 8.317 19.121 -42.980 1.00 43.72 1089 PRO A C 1
ATOM 8316 O O . PRO A 1 1089 ? 8.857 18.315 -42.221 1.00 43.72 1089 PRO A O 1
ATOM 8319 N N . LYS A 1 1090 ? 7.551 20.115 -42.520 1.00 37.38 1090 LYS A N 1
ATOM 8320 C CA . LYS A 1 1090 ? 7.181 20.252 -41.107 1.00 37.38 1090 LYS A CA 1
ATOM 8321 C C . LYS A 1 1090 ? 6.453 18.989 -40.670 1.00 37.38 1090 LYS A C 1
ATOM 8323 O O . LYS A 1 1090 ? 5.320 18.828 -41.087 1.00 37.38 1090 LYS A O 1
ATOM 8328 N N . ASP A 1 1091 ? 7.060 18.173 -39.810 1.00 39.62 1091 ASP A N 1
ATOM 8329 C CA . ASP A 1 1091 ? 6.417 17.352 -38.766 1.00 39.62 1091 ASP A CA 1
ATOM 8330 C C . ASP A 1 1091 ? 5.031 16.725 -39.082 1.00 39.62 1091 ASP A C 1
ATOM 8332 O O . ASP A 1 1091 ? 4.196 16.565 -38.191 1.00 39.62 1091 ASP A O 1
ATOM 8336 N N . GLU A 1 1092 ? 4.740 16.329 -40.325 1.00 32.72 1092 GLU A N 1
ATOM 8337 C CA . GLU A 1 1092 ? 3.449 15.714 -40.676 1.00 32.72 1092 GLU A CA 1
ATOM 8338 C C . GLU A 1 1092 ? 3.360 14.278 -40.146 1.00 32.72 1092 GLU A C 1
ATOM 8340 O O . GLU A 1 1092 ? 2.289 13.832 -39.738 1.00 32.72 1092 GLU A O 1
ATOM 8345 N N . ALA A 1 1093 ? 4.501 13.596 -40.005 1.00 34.12 1093 ALA A N 1
ATOM 8346 C CA . ALA A 1 1093 ? 4.584 12.279 -39.377 1.00 34.12 1093 ALA A CA 1
ATOM 8347 C C . ALA A 1 1093 ? 4.390 12.317 -37.847 1.00 34.12 1093 ALA A C 1
ATOM 8349 O O . ALA A 1 1093 ? 4.018 11.310 -37.253 1.00 34.12 1093 ALA A O 1
ATOM 8350 N N . ARG A 1 1094 ? 4.607 13.473 -37.198 1.00 32.44 1094 ARG A N 1
ATOM 8351 C CA . ARG A 1 1094 ? 4.376 13.644 -35.751 1.00 32.44 1094 ARG A CA 1
ATOM 8352 C C . ARG A 1 1094 ? 2.932 14.049 -35.436 1.00 32.44 1094 ARG A C 1
ATOM 8354 O O . ARG A 1 1094 ? 2.444 13.752 -34.352 1.00 32.44 1094 ARG A O 1
ATOM 8361 N N . LYS A 1 1095 ? 2.227 14.654 -36.401 1.00 31.11 1095 LYS A N 1
ATOM 8362 C CA . LYS A 1 1095 ? 0.809 15.044 -36.290 1.00 31.11 1095 LYS A CA 1
ATOM 8363 C C . LYS A 1 1095 ? -0.179 13.880 -36.367 1.00 31.11 1095 LYS A C 1
ATOM 8365 O O . LYS A 1 1095 ? -1.298 14.014 -35.887 1.00 31.11 1095 LYS A O 1
ATOM 8370 N N . THR A 1 1096 ? 0.197 12.742 -36.942 1.00 31.44 1096 THR A N 1
ATOM 8371 C CA . THR A 1 1096 ? -0.701 11.578 -37.043 1.00 31.44 1096 THR A CA 1
ATOM 8372 C C . THR A 1 1096 ? -0.885 10.840 -35.718 1.00 31.44 1096 THR A C 1
ATOM 8374 O O . THR A 1 1096 ? -1.884 10.143 -35.571 1.00 31.44 1096 THR A O 1
ATOM 8377 N N . VAL A 1 1097 ? 0.004 11.052 -34.740 1.00 35.81 1097 VAL A N 1
ATOM 8378 C CA . VAL A 1 1097 ? -0.144 10.557 -33.358 1.00 35.81 1097 VAL A CA 1
ATOM 8379 C C . VAL A 1 1097 ? -1.078 11.455 -32.524 1.00 35.81 1097 VAL A C 1
ATOM 8381 O O . VAL A 1 1097 ? -1.647 11.004 -31.539 1.00 35.81 1097 VAL A O 1
ATOM 8384 N N . ASP A 1 1098 ? -1.309 12.707 -32.939 1.00 33.41 1098 ASP A N 1
ATOM 8385 C CA . ASP A 1 1098 ? -2.243 13.632 -32.271 1.00 33.41 1098 ASP A CA 1
ATOM 8386 C C . ASP A 1 1098 ? -3.682 13.567 -32.826 1.00 33.41 1098 ASP A C 1
ATOM 8388 O O . ASP A 1 1098 ? -4.573 14.226 -32.292 1.00 33.41 1098 ASP A O 1
ATOM 8392 N N . ALA A 1 1099 ? -3.944 12.778 -33.876 1.00 37.22 1099 ALA A N 1
ATOM 8393 C CA . ALA A 1 1099 ? -5.256 12.728 -34.530 1.00 37.22 1099 ALA A CA 1
ATOM 8394 C C . ALA A 1 1099 ? -6.380 12.166 -33.631 1.00 37.22 1099 ALA A C 1
ATOM 8396 O O . ALA A 1 1099 ? -7.525 12.591 -33.774 1.00 37.22 1099 ALA A O 1
ATOM 8397 N N . ASP A 1 1100 ? -6.058 11.310 -32.654 1.00 41.34 1100 ASP A N 1
ATOM 8398 C CA . ASP A 1 1100 ? -7.037 10.785 -31.684 1.00 41.34 1100 ASP A CA 1
ATOM 8399 C C . ASP A 1 1100 ? -7.508 11.829 -30.658 1.00 41.34 1100 ASP A C 1
ATOM 8401 O O . ASP A 1 1100 ? -8.537 11.647 -30.010 1.00 41.34 1100 ASP A O 1
ATOM 8405 N N . LYS A 1 1101 ? -6.825 12.976 -30.536 1.00 43.03 1101 LYS A N 1
ATOM 8406 C CA . LYS A 1 1101 ? -7.245 14.056 -29.625 1.00 43.03 1101 LYS A CA 1
ATOM 8407 C C . LYS A 1 1101 ? -8.373 14.939 -30.181 1.00 43.03 1101 LYS A C 1
ATOM 8409 O O . LYS A 1 1101 ? -8.825 15.829 -29.467 1.00 43.03 1101 LYS A O 1
ATOM 8414 N N . ASN A 1 1102 ? -8.829 14.709 -31.418 1.00 47.62 1102 ASN A N 1
ATOM 8415 C CA . ASN A 1 1102 ? -9.774 15.586 -32.129 1.00 47.62 1102 ASN A CA 1
ATOM 8416 C C . ASN A 1 1102 ? -11.204 15.021 -32.291 1.00 47.62 1102 ASN A C 1
ATOM 8418 O O . ASN A 1 1102 ? -11.988 15.593 -33.048 1.00 47.62 1102 ASN A O 1
ATOM 8422 N N . ALA A 1 1103 ? -11.573 13.925 -31.618 1.00 59.44 1103 ALA A N 1
ATOM 8423 C CA . ALA A 1 1103 ? -12.977 13.502 -31.557 1.00 59.44 1103 ALA A CA 1
ATOM 8424 C C . ALA A 1 1103 ? -13.788 14.467 -30.665 1.00 59.44 1103 ALA A C 1
ATOM 8426 O O . ALA A 1 1103 ? -13.403 14.723 -29.523 1.00 59.44 1103 ALA A O 1
ATOM 8427 N N . GLU A 1 1104 ? -14.902 15.010 -31.169 1.00 74.38 1104 GLU A N 1
ATOM 8428 C CA . GLU A 1 1104 ? -15.808 15.857 -30.381 1.00 74.38 1104 GLU A CA 1
ATOM 8429 C C . GLU A 1 1104 ? -16.670 14.980 -29.454 1.00 74.38 1104 GLU A C 1
ATOM 8431 O O . GLU A 1 1104 ? -17.558 14.254 -29.908 1.00 74.38 1104 GLU A O 1
ATOM 8436 N N . TRP A 1 1105 ? -16.388 15.036 -28.150 1.00 80.25 1105 TRP A N 1
ATOM 8437 C CA . TRP A 1 1105 ? -17.153 14.363 -27.096 1.00 80.25 1105 TRP A CA 1
ATOM 8438 C C . TRP A 1 1105 ? -18.103 15.352 -26.410 1.00 80.25 1105 TRP A C 1
ATOM 8440 O O . TRP A 1 1105 ? -17.680 16.432 -25.995 1.00 80.25 1105 TRP A O 1
ATOM 8450 N N . GLU A 1 1106 ? -19.370 14.973 -26.261 1.00 83.44 1106 GLU A N 1
ATOM 8451 C CA . GLU A 1 1106 ? -20.394 15.716 -25.524 1.00 83.44 1106 GLU A CA 1
ATOM 8452 C C . GLU A 1 1106 ? -20.637 15.074 -24.154 1.00 83.44 1106 GLU A C 1
ATOM 8454 O O . GLU A 1 1106 ? -20.789 13.860 -24.046 1.00 83.44 1106 GLU A O 1
ATOM 8459 N N . CYS A 1 1107 ? -20.656 15.884 -23.096 1.00 80.88 1107 CYS A N 1
ATOM 8460 C CA . CYS A 1 1107 ? -20.828 15.401 -21.729 1.00 80.88 1107 CYS A CA 1
ATOM 8461 C C . CYS A 1 1107 ? -22.322 15.235 -21.408 1.00 80.88 1107 CYS A C 1
ATOM 8463 O O . CYS A 1 1107 ? -23.071 16.208 -21.472 1.00 80.88 1107 CYS A O 1
ATOM 8465 N N . LEU A 1 1108 ? -22.753 14.021 -21.055 1.00 84.44 1108 LEU A N 1
ATOM 8466 C CA . LEU A 1 1108 ? -24.149 13.710 -20.719 1.00 84.44 1108 LEU A CA 1
ATOM 8467 C C . LEU A 1 1108 ? -24.457 13.892 -19.223 1.00 84.44 1108 LEU A C 1
ATOM 8469 O O . LEU A 1 1108 ? -25.610 14.119 -18.863 1.00 84.44 1108 LEU A O 1
ATOM 8473 N N . ILE A 1 1109 ? -23.438 13.783 -18.362 1.00 84.00 1109 ILE A N 1
ATOM 8474 C CA . ILE A 1 1109 ? -23.513 13.931 -16.898 1.00 84.00 1109 ILE A CA 1
ATOM 8475 C C . ILE A 1 1109 ? -22.299 14.723 -16.408 1.00 84.00 1109 ILE A C 1
ATOM 8477 O O . ILE A 1 1109 ? -21.166 14.346 -16.701 1.00 84.00 1109 ILE A O 1
ATOM 8481 N N . THR A 1 1110 ? -22.534 15.787 -15.638 1.00 69.31 1110 THR A N 1
ATOM 8482 C CA . THR A 1 1110 ? -21.530 16.798 -15.253 1.00 69.31 1110 THR A CA 1
ATOM 8483 C C . THR A 1 1110 ? -21.306 16.896 -13.734 1.00 69.31 1110 THR A C 1
ATOM 8485 O O . THR A 1 1110 ? -22.222 16.656 -12.943 1.00 69.31 1110 THR A O 1
ATOM 8488 N N . GLU A 1 1111 ? -20.100 17.312 -13.320 1.00 69.25 1111 GLU A N 1
ATOM 8489 C CA . GLU A 1 1111 ? -19.687 17.556 -11.921 1.00 69.25 1111 GLU A CA 1
ATOM 8490 C C . GLU A 1 1111 ? -19.412 19.048 -11.621 1.00 69.25 1111 GLU A C 1
ATOM 8492 O O . GLU A 1 1111 ? -19.274 19.858 -12.539 1.00 69.25 1111 GLU A O 1
ATOM 8497 N N . ILE A 1 1112 ? -19.319 19.426 -10.338 1.00 62.28 1112 ILE A N 1
ATOM 8498 C CA . ILE A 1 1112 ? -18.998 20.802 -9.907 1.00 62.28 1112 ILE A CA 1
ATOM 8499 C C . ILE A 1 1112 ? -17.488 21.074 -10.016 1.00 62.28 1112 ILE A C 1
ATOM 8501 O O . ILE A 1 1112 ? -16.669 20.255 -9.610 1.00 62.28 1112 ILE A O 1
ATOM 8505 N N . VAL A 1 1113 ? -17.103 22.280 -10.458 1.00 54.38 1113 VAL A N 1
ATOM 8506 C CA . VAL A 1 1113 ? -15.705 22.747 -10.396 1.00 54.38 1113 VAL A CA 1
ATOM 8507 C C . VAL A 1 1113 ? -15.286 22.999 -8.942 1.00 54.38 1113 VAL A C 1
ATOM 8509 O O . VAL A 1 1113 ? -15.634 24.026 -8.356 1.00 54.38 1113 VAL A O 1
ATOM 8512 N N . THR A 1 1114 ? -14.477 22.112 -8.363 1.00 51.41 1114 THR A N 1
ATOM 8513 C CA . THR A 1 1114 ? -13.766 22.385 -7.108 1.00 51.41 1114 THR A CA 1
ATOM 8514 C C . THR A 1 1114 ? -12.378 22.944 -7.424 1.00 51.41 1114 THR A C 1
ATOM 8516 O O . THR A 1 1114 ? -11.630 22.437 -8.259 1.00 51.41 1114 THR A O 1
ATOM 8519 N N . GLY A 1 1115 ? -12.047 24.099 -6.849 1.00 46.00 1115 GLY A N 1
ATOM 8520 C CA . GLY A 1 1115 ? -10.828 24.817 -7.207 1.00 46.00 1115 GLY A CA 1
ATOM 8521 C C . GLY A 1 1115 ? -9.560 24.082 -6.769 1.00 46.00 1115 GLY A C 1
ATOM 8522 O O . GLY A 1 1115 ? -9.193 24.210 -5.607 1.00 46.00 1115 GLY A O 1
ATOM 8523 N N . ARG A 1 1116 ? -8.877 23.399 -7.707 1.00 44.38 1116 ARG A N 1
ATOM 8524 C CA . ARG A 1 1116 ? -7.400 23.286 -7.893 1.00 44.38 1116 ARG A CA 1
ATOM 8525 C C . ARG A 1 1116 ? -6.939 22.119 -8.800 1.00 44.38 1116 ARG A C 1
ATOM 8527 O O . ARG A 1 1116 ? -5.732 21.883 -8.869 1.00 44.38 1116 ARG A O 1
ATOM 8534 N N . SER A 1 1117 ? -7.797 21.441 -9.567 1.00 41.09 1117 SER A N 1
ATOM 8535 C CA . SER A 1 1117 ? -7.322 20.447 -10.552 1.00 41.09 1117 SER A CA 1
ATOM 8536 C C . SER A 1 1117 ? -6.703 21.102 -11.809 1.00 41.09 1117 SER A C 1
ATOM 8538 O O . SER A 1 1117 ? -7.176 22.124 -12.312 1.00 41.09 1117 SER A O 1
ATOM 8540 N N . LYS A 1 1118 ? -5.591 20.542 -12.316 1.00 39.53 1118 LYS A N 1
ATOM 8541 C CA . LYS A 1 1118 ? -4.860 21.052 -13.498 1.00 39.53 1118 LYS A CA 1
ATOM 8542 C C . LYS A 1 1118 ? -5.271 20.415 -14.833 1.00 39.53 1118 LYS A C 1
ATOM 8544 O O . LYS A 1 1118 ? -4.719 20.824 -15.852 1.00 39.53 1118 LYS A O 1
ATOM 8549 N N . GLN A 1 1119 ? -6.184 19.443 -14.880 1.00 42.12 1119 GLN A N 1
ATOM 8550 C CA . GLN A 1 1119 ? -6.522 18.732 -16.124 1.00 42.12 1119 GLN A CA 1
ATOM 8551 C C . GLN A 1 1119 ? -7.968 18.204 -16.113 1.00 42.12 1119 GLN A C 1
ATOM 8553 O O . GLN A 1 1119 ? -8.234 17.126 -15.600 1.00 42.12 1119 GLN A O 1
ATOM 8558 N N . GLY A 1 1120 ? -8.892 18.952 -16.722 1.00 43.75 1120 GLY A N 1
ATOM 8559 C CA . GLY A 1 1120 ? -10.261 18.522 -17.018 1.00 43.75 1120 GLY A CA 1
ATOM 8560 C C . GLY A 1 1120 ? -10.935 19.519 -17.966 1.00 43.75 1120 GLY A C 1
ATOM 8561 O O . GLY A 1 1120 ? -10.850 20.728 -17.753 1.00 43.75 1120 GLY A O 1
ATOM 8562 N N . THR A 1 1121 ? -11.530 19.037 -19.059 1.00 40.94 1121 THR A N 1
ATOM 8563 C CA . THR A 1 1121 ? -12.096 19.861 -20.147 1.00 40.94 1121 THR A CA 1
ATOM 8564 C C . THR A 1 1121 ? -13.573 20.237 -19.965 1.00 40.94 1121 THR A C 1
ATOM 8566 O O . THR A 1 1121 ? -14.091 20.990 -20.783 1.00 40.94 1121 THR A O 1
ATOM 8569 N N . GLY A 1 1122 ? -14.247 19.786 -18.902 1.00 47.62 1122 GLY A N 1
ATOM 8570 C CA . GLY A 1 1122 ? -15.627 20.169 -18.583 1.00 47.62 1122 GLY A CA 1
ATOM 8571 C C . GLY A 1 1122 ? -15.671 21.146 -17.410 1.00 47.62 1122 GLY A C 1
ATOM 8572 O O . GLY A 1 1122 ? -15.313 20.782 -16.298 1.00 47.62 1122 GLY A O 1
ATOM 8573 N N . LYS A 1 1123 ? -16.077 22.395 -17.651 1.00 56.31 1123 LYS A N 1
ATOM 8574 C CA . LYS A 1 1123 ? -16.296 23.412 -16.611 1.00 56.31 1123 LYS A CA 1
ATOM 8575 C C . LYS A 1 1123 ? -17.781 23.770 -16.619 1.00 56.31 1123 LYS A C 1
ATOM 8577 O O . LYS A 1 1123 ? -18.236 24.301 -17.628 1.00 56.31 1123 LYS A O 1
ATOM 8582 N N . VAL A 1 1124 ? -18.517 23.506 -15.540 1.00 57.19 1124 VAL A N 1
ATOM 8583 C CA . VAL A 1 1124 ? -19.923 23.932 -15.393 1.00 57.19 1124 VAL A CA 1
ATOM 8584 C C . VAL A 1 1124 ? -20.168 24.561 -14.019 1.00 57.19 1124 VAL A C 1
ATOM 8586 O O . VAL A 1 1124 ? -19.469 24.250 -13.052 1.00 57.19 1124 VAL A O 1
ATOM 8589 N N . GLU A 1 1125 ? -21.121 25.491 -13.929 1.00 60.41 1125 GLU A N 1
ATOM 8590 C CA . GLU A 1 1125 ? -21.488 26.125 -12.656 1.00 60.41 1125 GLU A CA 1
ATOM 8591 C C . GLU A 1 1125 ? -22.183 25.127 -11.715 1.00 60.41 1125 GLU A C 1
ATOM 8593 O O . GLU A 1 1125 ? -22.813 24.174 -12.166 1.00 60.41 1125 GLU A O 1
ATOM 8598 N N . ALA A 1 1126 ? -22.134 25.356 -10.395 1.00 63.69 1126 ALA A N 1
ATOM 8599 C CA . ALA A 1 1126 ? -22.735 24.447 -9.408 1.00 63.69 1126 ALA A CA 1
ATOM 8600 C C . ALA A 1 1126 ? -24.243 24.203 -9.627 1.00 63.69 1126 ALA A C 1
ATOM 8602 O O . ALA A 1 1126 ? -24.741 23.122 -9.332 1.00 63.69 1126 ALA A O 1
ATOM 8603 N N . ALA A 1 1127 ? -24.960 25.181 -10.189 1.00 64.25 1127 ALA A N 1
ATOM 8604 C CA . ALA A 1 1127 ? -26.373 25.051 -10.548 1.00 64.25 1127 ALA A CA 1
ATOM 8605 C C . ALA A 1 1127 ? -26.628 24.136 -11.765 1.00 64.25 1127 ALA A C 1
ATOM 8607 O O . ALA A 1 1127 ? -27.765 23.741 -12.002 1.00 64.25 1127 ALA A O 1
ATOM 8608 N N . GLN A 1 1128 ? -25.588 23.825 -12.542 1.00 65.00 1128 GLN A N 1
ATOM 8609 C CA . GLN A 1 1128 ? -25.634 23.017 -13.765 1.00 65.00 1128 GLN A CA 1
ATOM 8610 C C . GLN A 1 1128 ? -25.062 21.603 -13.567 1.00 65.00 1128 GLN A C 1
ATOM 8612 O O . GLN A 1 1128 ? -25.068 20.809 -14.508 1.00 65.00 1128 GLN A O 1
ATOM 8617 N N . ALA A 1 1129 ? -24.542 21.290 -12.377 1.00 72.88 1129 ALA A N 1
ATOM 8618 C CA . ALA A 1 1129 ? -24.061 19.954 -12.052 1.00 72.88 1129 ALA A CA 1
ATOM 8619 C C . ALA A 1 1129 ? -25.227 18.974 -11.884 1.00 72.88 1129 ALA A C 1
ATOM 8621 O O . ALA A 1 1129 ? -26.321 19.338 -11.442 1.00 72.88 1129 ALA A O 1
ATOM 8622 N N . SER A 1 1130 ? -24.985 17.711 -12.229 1.00 82.50 1130 SER A N 1
ATOM 8623 C CA . SER A 1 1130 ? -25.994 16.663 -12.081 1.00 82.50 1130 SER A CA 1
ATOM 8624 C C . SER A 1 1130 ? -26.238 16.365 -10.599 1.00 82.50 1130 SER A C 1
ATOM 8626 O O . SER A 1 1130 ? -25.290 16.180 -9.833 1.00 82.50 1130 SER A O 1
ATOM 8628 N N . LYS A 1 1131 ? -27.512 16.294 -10.198 1.00 87.19 1131 LYS A N 1
ATOM 8629 C CA . LYS A 1 1131 ? -27.911 15.864 -8.852 1.00 87.19 1131 LYS A CA 1
ATOM 8630 C C . LYS A 1 1131 ? -27.901 14.344 -8.759 1.00 87.19 1131 LYS A C 1
ATOM 8632 O O . LYS A 1 1131 ? -28.395 13.661 -9.657 1.00 87.19 1131 LYS A O 1
ATOM 8637 N N . TRP A 1 1132 ? -27.393 13.825 -7.652 1.00 89.12 1132 TRP A N 1
ATOM 8638 C CA . TRP A 1 1132 ? -27.289 12.396 -7.388 1.00 89.12 1132 TRP A CA 1
ATOM 8639 C C . TRP A 1 1132 ? -28.062 12.007 -6.132 1.00 89.12 1132 TRP A C 1
ATOM 8641 O O . TRP A 1 1132 ? -28.086 12.736 -5.142 1.00 89.12 1132 TRP A O 1
ATOM 8651 N N . ARG A 1 1133 ? -28.663 10.821 -6.168 1.00 92.25 1133 ARG A N 1
ATOM 8652 C CA . ARG A 1 1133 ? -29.196 10.113 -5.003 1.00 92.25 1133 ARG A CA 1
ATOM 8653 C C . ARG A 1 1133 ? -28.149 9.121 -4.527 1.00 92.25 1133 ARG A C 1
ATOM 8655 O O . ARG A 1 1133 ? -27.635 8.351 -5.341 1.00 92.25 1133 ARG A O 1
ATOM 8662 N N . MET A 1 1134 ? -27.837 9.131 -3.235 1.00 88.00 1134 MET A N 1
ATOM 8663 C CA . MET A 1 1134 ? -26.831 8.253 -2.645 1.00 88.00 1134 MET A CA 1
ATOM 8664 C C . MET A 1 1134 ? -27.406 7.416 -1.501 1.00 88.00 1134 MET A C 1
ATOM 8666 O O . MET A 1 1134 ? -28.087 7.926 -0.612 1.00 88.00 1134 MET A O 1
ATOM 8670 N N . LYS A 1 1135 ? -27.058 6.126 -1.485 1.00 87.19 1135 LYS A N 1
ATOM 8671 C CA . LYS A 1 1135 ? -27.282 5.228 -0.349 1.00 87.19 1135 LYS A CA 1
ATOM 8672 C C . LYS A 1 1135 ? -26.016 4.444 -0.035 1.00 87.19 1135 LYS A C 1
ATOM 8674 O O . LYS A 1 1135 ? -25.479 3.753 -0.892 1.00 87.19 1135 LYS A O 1
ATOM 8679 N N . VAL A 1 1136 ? -25.552 4.531 1.207 1.00 78.75 1136 VAL A N 1
ATOM 8680 C CA . VAL A 1 1136 ? -24.381 3.787 1.688 1.00 78.75 1136 VAL A CA 1
ATOM 8681 C C . VAL A 1 1136 ? -24.840 2.452 2.280 1.00 78.75 1136 VAL A C 1
ATOM 8683 O O . VAL A 1 1136 ? -25.718 2.421 3.141 1.00 78.75 1136 VAL A O 1
ATOM 8686 N N . ILE A 1 1137 ? -24.246 1.357 1.813 1.00 75.12 1137 ILE A N 1
ATOM 8687 C CA . ILE A 1 1137 ? -24.475 -0.023 2.255 1.00 75.12 1137 ILE A CA 1
ATOM 8688 C C . ILE A 1 1137 ? -23.127 -0.697 2.526 1.00 75.12 1137 ILE A C 1
ATOM 8690 O O . ILE A 1 1137 ? -22.106 -0.291 1.989 1.00 75.12 1137 ILE A O 1
ATOM 8694 N N . GLU A 1 1138 ? -23.057 -1.742 3.336 1.00 64.44 1138 GLU A N 1
ATOM 8695 C CA . GLU A 1 1138 ? -21.770 -2.415 3.550 1.00 64.44 1138 GLU A CA 1
ATOM 8696 C C . GLU A 1 1138 ? -21.378 -3.353 2.419 1.00 64.44 1138 GLU A C 1
ATOM 8698 O O . GLU A 1 1138 ? -20.213 -3.434 2.025 1.00 64.44 1138 GLU A O 1
ATOM 8703 N N . SER A 1 1139 ? -22.362 -4.080 1.910 1.00 66.75 1139 SER A N 1
ATOM 8704 C CA . SER A 1 1139 ? -22.181 -5.051 0.846 1.00 66.75 1139 SER A CA 1
ATOM 8705 C C . SER A 1 1139 ? -23.374 -5.011 -0.086 1.00 66.75 1139 SER A C 1
ATOM 8707 O O . SER A 1 1139 ? -24.476 -4.631 0.313 1.00 66.75 1139 SER A O 1
ATOM 8709 N N . MET A 1 1140 ? -23.160 -5.461 -1.317 1.00 76.38 1140 MET A N 1
ATOM 8710 C CA . MET A 1 1140 ? -24.203 -5.515 -2.338 1.00 76.38 1140 MET A CA 1
ATOM 8711 C C . MET A 1 1140 ? -25.423 -6.357 -1.937 1.00 76.38 1140 MET A C 1
ATOM 8713 O O . MET A 1 1140 ? -26.502 -6.117 -2.463 1.00 76.38 1140 MET A O 1
ATOM 8717 N N . ALA A 1 1141 ? -25.308 -7.260 -0.954 1.00 70.00 1141 ALA A N 1
ATOM 8718 C CA . ALA A 1 1141 ? -26.444 -8.014 -0.413 1.00 70.00 1141 ALA A CA 1
ATOM 8719 C C . ALA A 1 1141 ? -27.510 -7.133 0.274 1.00 70.00 1141 ALA A C 1
ATOM 8721 O O . ALA A 1 1141 ? -28.632 -7.578 0.486 1.00 70.00 1141 ALA A O 1
ATOM 8722 N N . GLN A 1 1142 ? -27.172 -5.892 0.634 1.00 78.19 1142 GLN A N 1
ATOM 8723 C CA . GLN A 1 1142 ? -28.092 -4.919 1.235 1.00 78.19 1142 GLN A CA 1
ATOM 8724 C C . GLN A 1 1142 ? -28.678 -3.936 0.206 1.00 78.19 1142 GLN A C 1
ATOM 8726 O O . GLN A 1 1142 ? -29.422 -3.022 0.579 1.00 78.19 1142 GLN A O 1
ATOM 8731 N N . ALA A 1 1143 ? -28.312 -4.062 -1.074 1.00 85.38 1143 ALA A N 1
ATOM 8732 C CA . ALA A 1 1143 ? -28.833 -3.193 -2.117 1.00 85.38 1143 ALA A CA 1
ATOM 8733 C C . ALA A 1 1143 ? -30.334 -3.478 -2.334 1.00 85.38 1143 ALA A C 1
ATOM 8735 O O . ALA A 1 1143 ? -30.702 -4.644 -2.461 1.00 85.38 1143 ALA A O 1
ATOM 8736 N N . PRO A 1 1144 ? -31.214 -2.459 -2.376 1.00 91.81 1144 PRO A N 1
ATOM 8737 C CA . PRO A 1 1144 ? -32.643 -2.684 -2.599 1.00 91.81 1144 PRO A CA 1
ATOM 8738 C C . PRO A 1 1144 ? -32.919 -3.350 -3.951 1.00 91.81 1144 PRO A C 1
ATOM 8740 O O . PRO A 1 1144 ? -32.299 -2.996 -4.952 1.00 91.81 1144 PRO A O 1
ATOM 8743 N N . ASP A 1 1145 ? -33.890 -4.256 -4.017 1.00 91.38 1145 ASP A N 1
ATOM 8744 C CA . ASP A 1 1145 ? -34.237 -4.908 -5.280 1.00 91.38 1145 ASP A CA 1
ATOM 8745 C C . ASP A 1 1145 ? -34.632 -3.890 -6.360 1.00 91.38 1145 ASP A C 1
ATOM 8747 O O . ASP A 1 1145 ? -35.367 -2.930 -6.124 1.00 91.38 1145 ASP A O 1
ATOM 8751 N N . GLY A 1 1146 ? -34.110 -4.090 -7.572 1.00 91.12 1146 GLY A N 1
ATOM 8752 C CA . GLY A 1 1146 ? -34.404 -3.225 -8.714 1.00 91.12 1146 GLY A CA 1
ATOM 8753 C C . GLY A 1 1146 ? -33.818 -1.811 -8.629 1.00 91.12 1146 GLY A C 1
ATOM 8754 O O . GLY A 1 1146 ? -34.130 -1.005 -9.507 1.00 91.12 1146 GLY A O 1
ATOM 8755 N N . TRP A 1 1147 ? -32.943 -1.505 -7.658 1.00 94.12 1147 TRP A N 1
ATOM 8756 C CA . TRP A 1 1147 ? -32.369 -0.164 -7.459 1.00 94.12 1147 TRP A CA 1
ATOM 8757 C C . TRP A 1 1147 ? -31.598 0.396 -8.659 1.00 94.12 1147 TRP A C 1
ATOM 8759 O O . TRP A 1 1147 ? -31.277 1.572 -8.659 1.00 94.12 1147 TRP A O 1
ATOM 8769 N N . VAL A 1 1148 ? -31.282 -0.394 -9.686 1.00 93.88 1148 VAL A N 1
ATOM 8770 C CA . VAL A 1 1148 ? -30.628 0.071 -10.927 1.00 93.88 1148 VAL A CA 1
ATOM 8771 C C . VAL A 1 1148 ? -31.620 0.456 -12.027 1.00 93.88 1148 VAL A C 1
ATOM 8773 O O . VAL A 1 1148 ? -31.234 1.020 -13.048 1.00 93.88 1148 VAL A O 1
ATOM 8776 N N . THR A 1 1149 ? -32.906 0.144 -11.853 1.00 92.75 1149 THR A N 1
ATOM 8777 C CA . THR A 1 1149 ? -33.933 0.312 -12.890 1.00 92.75 1149 THR A CA 1
ATOM 8778 C C . THR A 1 1149 ? -34.506 1.737 -12.919 1.00 92.75 1149 THR A C 1
ATOM 8780 O O . THR A 1 1149 ? -34.447 2.442 -11.905 1.00 92.75 1149 THR A O 1
ATOM 8783 N N . PRO A 1 1150 ? -35.092 2.180 -14.049 1.00 92.50 1150 PRO A N 1
ATOM 8784 C CA . PRO A 1 1150 ? -35.759 3.483 -14.129 1.00 92.50 1150 PRO A CA 1
ATOM 8785 C C . PRO A 1 1150 ? -36.999 3.615 -13.234 1.00 92.50 1150 PRO A C 1
ATOM 8787 O O . PRO A 1 1150 ? -37.369 4.716 -12.859 1.00 92.50 1150 PRO A O 1
ATOM 8790 N N . THR A 1 1151 ? -37.643 2.502 -12.872 1.00 92.75 1151 THR A N 1
ATOM 8791 C CA . THR A 1 1151 ? -38.887 2.489 -12.080 1.00 92.75 1151 THR A CA 1
ATOM 8792 C C . THR A 1 1151 ? -38.665 2.549 -10.568 1.00 92.75 1151 THR A C 1
ATOM 8794 O O . THR A 1 1151 ? -39.634 2.573 -9.814 1.00 92.75 1151 THR A O 1
ATOM 8797 N N . PHE A 1 1152 ? -37.414 2.513 -10.102 1.00 94.62 1152 PHE A N 1
ATOM 8798 C CA . PHE A 1 1152 ? -37.098 2.515 -8.676 1.00 94.62 1152 PHE A CA 1
ATOM 8799 C C . PHE A 1 1152 ? -37.285 3.903 -8.049 1.00 94.62 1152 PHE A C 1
ATOM 8801 O O . PHE A 1 1152 ? -36.812 4.898 -8.597 1.00 94.62 1152 PHE A O 1
ATOM 8808 N N . VAL A 1 1153 ? -37.924 3.950 -6.876 1.00 91.19 1153 VAL A N 1
ATOM 8809 C CA . VAL A 1 1153 ? -38.166 5.180 -6.108 1.00 91.19 1153 VAL A CA 1
ATOM 8810 C C . VAL A 1 1153 ? -37.055 5.368 -5.075 1.00 91.19 1153 VAL A C 1
ATOM 8812 O O . VAL A 1 1153 ? -36.938 4.593 -4.130 1.00 91.19 1153 VAL A O 1
ATOM 8815 N N . ASP A 1 1154 ? -36.247 6.412 -5.241 1.00 90.62 1154 ASP A N 1
ATOM 8816 C CA . ASP A 1 1154 ? -35.099 6.749 -4.388 1.00 90.62 1154 ASP A CA 1
ATOM 8817 C C . ASP A 1 1154 ? -35.311 8.038 -3.571 1.00 90.62 1154 ASP A C 1
ATOM 8819 O O . ASP A 1 1154 ? -34.356 8.639 -3.088 1.00 90.62 1154 ASP A O 1
ATOM 8823 N N . SER A 1 1155 ? -36.562 8.458 -3.353 1.00 88.62 1155 SER A N 1
ATOM 8824 C CA . SER A 1 1155 ? -36.896 9.692 -2.618 1.00 88.62 1155 SER A CA 1
ATOM 8825 C C . SER A 1 1155 ? -36.433 9.707 -1.157 1.00 88.62 1155 SER A C 1
ATOM 8827 O O . SER A 1 1155 ? -36.269 10.778 -0.582 1.00 88.62 1155 SER A O 1
ATOM 8829 N N . GLU A 1 1156 ? -36.231 8.534 -0.554 1.00 86.94 1156 GLU A N 1
ATOM 8830 C CA . GLU A 1 1156 ? -35.691 8.379 0.806 1.00 86.94 1156 GLU A CA 1
ATOM 8831 C C . GLU A 1 1156 ? -34.153 8.380 0.846 1.00 86.94 1156 GLU A C 1
ATOM 8833 O O . GLU A 1 1156 ? -33.563 8.278 1.920 1.00 86.94 1156 GLU A O 1
ATOM 8838 N N . TRP A 1 1157 ? -33.490 8.431 -0.316 1.00 90.69 1157 TRP A N 1
ATOM 8839 C CA . TRP A 1 1157 ? -32.034 8.479 -0.405 1.00 90.69 1157 TRP A CA 1
ATOM 8840 C C . TRP A 1 1157 ? -31.550 9.921 -0.304 1.00 90.69 1157 TRP A C 1
ATOM 8842 O O . TRP A 1 1157 ? -32.201 10.863 -0.776 1.00 90.69 1157 TRP A O 1
ATOM 8852 N N . ASP A 1 1158 ? -30.358 10.069 0.262 1.00 84.75 1158 ASP A N 1
ATOM 8853 C CA . ASP A 1 1158 ? -29.716 11.360 0.436 1.00 84.75 1158 ASP A CA 1
ATOM 8854 C C . ASP A 1 1158 ? -29.448 12.013 -0.933 1.00 84.75 1158 ASP A C 1
ATOM 8856 O O . ASP A 1 1158 ? -28.910 11.379 -1.845 1.00 84.75 1158 ASP A O 1
ATOM 8860 N N . GLU A 1 1159 ? -29.834 13.282 -1.089 1.00 88.19 1159 GLU A N 1
ATOM 8861 C CA . GLU A 1 1159 ? -29.513 14.080 -2.278 1.00 88.19 1159 GLU A CA 1
ATOM 8862 C C . GLU A 1 1159 ? -28.126 14.706 -2.122 1.00 88.19 1159 GLU A C 1
ATOM 8864 O O . GLU A 1 1159 ? -27.812 15.294 -1.087 1.00 88.19 1159 GLU A O 1
ATOM 8869 N N . THR A 1 1160 ? -27.296 14.606 -3.156 1.00 78.94 1160 THR A N 1
ATOM 8870 C CA . THR A 1 1160 ? -25.946 15.167 -3.159 1.00 78.94 1160 THR A CA 1
ATOM 8871 C C . THR A 1 1160 ? -25.499 15.588 -4.557 1.00 78.94 1160 THR A C 1
ATOM 8873 O O . THR A 1 1160 ? -26.046 15.140 -5.563 1.00 78.94 1160 THR A O 1
ATOM 8876 N N . ASN A 1 1161 ? -24.477 16.437 -4.625 1.00 77.44 1161 ASN A N 1
ATOM 8877 C CA . ASN A 1 1161 ? -23.758 16.744 -5.856 1.00 77.44 1161 ASN A CA 1
ATOM 8878 C C . ASN A 1 1161 ? -22.380 16.081 -5.810 1.00 77.44 1161 ASN A C 1
ATOM 8880 O O . ASN A 1 1161 ? -21.780 15.957 -4.741 1.00 77.44 1161 ASN A O 1
ATOM 8884 N N . LEU A 1 1162 ? -21.850 15.698 -6.971 1.00 72.00 1162 LEU A N 1
ATOM 8885 C CA . LEU A 1 1162 ? -20.448 15.303 -7.060 1.00 72.00 1162 LEU A CA 1
ATOM 8886 C C . LEU A 1 1162 ? -19.553 16.556 -7.102 1.00 72.00 1162 LEU A C 1
ATOM 8888 O O . LEU A 1 1162 ? -19.919 17.548 -7.743 1.00 72.00 1162 LEU A O 1
ATOM 8892 N N . PRO A 1 1163 ? -18.388 16.521 -6.440 1.00 66.31 1163 PRO A N 1
ATOM 8893 C CA . PRO A 1 1163 ? -17.780 15.339 -5.829 1.00 66.31 1163 PRO A CA 1
ATOM 8894 C C . PRO A 1 1163 ? -18.146 15.118 -4.345 1.00 66.31 1163 PRO A C 1
ATOM 8896 O O . PRO A 1 1163 ? -18.263 16.070 -3.575 1.00 66.31 1163 PRO A O 1
ATOM 8899 N N . ILE A 1 1164 ? -18.259 13.852 -3.917 1.00 64.81 1164 ILE A N 1
ATOM 8900 C CA . ILE A 1 1164 ? -18.650 13.458 -2.543 1.00 64.81 1164 ILE A CA 1
ATOM 8901 C C . ILE A 1 1164 ? -17.627 12.521 -1.868 1.00 64.81 1164 ILE A C 1
ATOM 8903 O O . ILE A 1 1164 ? -16.847 11.843 -2.537 1.00 64.81 1164 ILE A O 1
ATOM 8907 N N . SER A 1 1165 ? -17.640 12.488 -0.529 1.00 64.19 1165 SER A N 1
ATOM 8908 C CA . SER A 1 1165 ? -16.965 11.510 0.338 1.00 64.19 1165 SER A CA 1
ATOM 8909 C C . SER A 1 1165 ? -17.986 10.860 1.289 1.00 64.19 1165 SER A C 1
ATOM 8911 O O . SER A 1 1165 ? -18.973 11.503 1.640 1.00 64.19 1165 SER A O 1
ATOM 8913 N N . TRP A 1 1166 ? -17.784 9.603 1.699 1.00 67.12 1166 TRP A N 1
ATOM 8914 C CA . TRP A 1 1166 ? -18.723 8.851 2.553 1.00 67.12 1166 TRP A CA 1
ATOM 8915 C C . TRP A 1 1166 ? -17.992 7.927 3.556 1.00 67.12 1166 TRP A C 1
ATOM 8917 O O . TRP A 1 1166 ? -16.760 7.843 3.523 1.00 67.12 1166 TRP A O 1
ATOM 8927 N N . PRO A 1 1167 ? -18.712 7.253 4.484 1.00 58.16 1167 PRO A N 1
ATOM 8928 C CA . PRO A 1 1167 ? -18.113 6.412 5.518 1.00 58.16 1167 PRO A CA 1
ATOM 8929 C C . PRO A 1 1167 ? -17.287 5.246 4.969 1.00 58.16 1167 PRO A C 1
ATOM 8931 O O . PRO A 1 1167 ? -17.613 4.603 3.974 1.00 58.16 1167 PRO A O 1
ATOM 8934 N N . LEU A 1 1168 ? -16.229 4.917 5.698 1.00 56.88 1168 LEU A N 1
ATOM 8935 C CA . LEU A 1 1168 ? -15.161 4.040 5.224 1.00 56.88 1168 LEU A CA 1
ATOM 8936 C C . LEU A 1 1168 ? -15.583 2.579 5.087 1.00 56.88 1168 LEU A C 1
ATOM 8938 O O . LEU A 1 1168 ? -16.331 2.079 5.920 1.00 56.88 1168 LEU A O 1
ATOM 8942 N N . TYR A 1 1169 ? -15.030 1.890 4.083 1.00 61.03 1169 TYR A N 1
ATOM 8943 C CA . TYR A 1 1169 ? -15.237 0.462 3.787 1.00 61.03 1169 TYR A CA 1
ATOM 8944 C C . TYR A 1 1169 ? -16.659 0.037 3.392 1.00 61.03 1169 TYR A C 1
ATOM 8946 O O . TYR A 1 1169 ? -16.951 -1.160 3.324 1.00 61.03 1169 TYR A O 1
ATOM 8954 N N . HIS A 1 1170 ? -17.504 1.004 3.046 1.00 68.81 1170 HIS A N 1
ATOM 8955 C CA . HIS A 1 1170 ? -18.851 0.771 2.548 1.00 68.81 1170 HIS A CA 1
ATOM 8956 C C . HIS A 1 1170 ? -18.916 0.864 1.022 1.00 68.81 1170 HIS A C 1
ATOM 8958 O O . HIS A 1 1170 ? -18.119 1.555 0.375 1.00 68.81 1170 HIS A O 1
ATOM 8964 N N . THR A 1 1171 ? -19.904 0.177 0.466 1.00 76.88 1171 THR A N 1
ATOM 8965 C CA . THR A 1 1171 ? -20.366 0.343 -0.907 1.00 76.88 1171 THR A CA 1
ATOM 8966 C C . THR A 1 1171 ? -21.363 1.499 -0.954 1.00 76.88 1171 THR A C 1
ATOM 8968 O O . THR A 1 1171 ? -22.323 1.534 -0.192 1.00 76.88 1171 THR A O 1
ATOM 8971 N N . ALA A 1 1172 ? -21.156 2.465 -1.833 1.00 80.94 1172 ALA A N 1
ATOM 8972 C CA . ALA A 1 1172 ? -22.132 3.498 -2.127 1.00 80.94 1172 ALA A CA 1
ATOM 8973 C C . ALA A 1 1172 ? -22.888 3.136 -3.409 1.00 80.94 1172 ALA A C 1
ATOM 8975 O O . ALA A 1 1172 ? -22.289 2.769 -4.422 1.00 80.94 1172 ALA A O 1
ATOM 8976 N N . LEU A 1 1173 ? -24.213 3.226 -3.330 1.00 90.56 1173 LEU A N 1
ATOM 8977 C CA . LEU A 1 1173 ? -25.130 3.177 -4.456 1.00 90.56 1173 LEU A CA 1
ATOM 8978 C C . LEU A 1 1173 ? -25.432 4.610 -4.880 1.00 90.56 1173 LEU A C 1
ATOM 8980 O O . LEU A 1 1173 ? -25.895 5.408 -4.066 1.00 90.56 1173 LEU A O 1
ATOM 8984 N N . PHE A 1 1174 ? -25.200 4.915 -6.147 1.00 90.62 1174 PHE A N 1
ATOM 8985 C CA . PHE A 1 1174 ? -25.433 6.218 -6.752 1.00 90.62 1174 PHE A CA 1
ATOM 8986 C C . PHE A 1 1174 ? -26.465 6.104 -7.861 1.00 90.62 1174 PHE A C 1
ATOM 8988 O O . PHE A 1 1174 ? -26.411 5.171 -8.661 1.00 90.62 1174 PHE A O 1
ATOM 8995 N N . ARG A 1 1175 ? -27.384 7.065 -7.938 1.00 93.31 1175 ARG A N 1
ATOM 8996 C CA . ARG A 1 1175 ? -28.363 7.170 -9.025 1.00 93.31 1175 ARG A CA 1
ATOM 8997 C C . ARG A 1 1175 ? -28.520 8.610 -9.492 1.00 93.31 1175 ARG A C 1
ATOM 8999 O O . ARG A 1 1175 ? -28.533 9.528 -8.675 1.00 93.31 1175 ARG A O 1
ATOM 9006 N N . THR A 1 1176 ? -28.666 8.797 -10.797 1.00 92.94 1176 THR A N 1
ATOM 9007 C CA . THR A 1 1176 ? -29.040 10.074 -11.416 1.00 92.94 1176 THR A CA 1
ATOM 9008 C C . THR A 1 1176 ? -29.813 9.838 -12.717 1.00 92.94 1176 THR A C 1
ATOM 9010 O O . THR A 1 1176 ? -29.814 8.731 -13.268 1.00 92.94 1176 THR A O 1
ATOM 9013 N N . THR A 1 1177 ? -30.479 10.878 -13.214 1.00 92.44 1177 THR A N 1
ATOM 9014 C CA . THR A 1 1177 ? -31.258 10.865 -14.457 1.00 92.44 1177 THR A CA 1
ATOM 9015 C C . THR A 1 1177 ? -30.793 11.966 -15.402 1.00 92.44 1177 THR A C 1
ATOM 9017 O O . THR A 1 1177 ? -30.469 13.068 -14.966 1.00 92.44 1177 THR A O 1
ATOM 9020 N N . PHE A 1 1178 ? -30.800 11.691 -16.706 1.00 91.19 1178 PHE A N 1
ATOM 9021 C CA . PHE A 1 1178 ? -30.419 12.644 -17.755 1.00 91.19 1178 PHE A CA 1
ATOM 9022 C C . PHE A 1 1178 ? -31.237 12.431 -19.027 1.00 91.19 1178 PHE A C 1
ATOM 9024 O O . PHE A 1 1178 ? -31.805 11.363 -19.231 1.00 91.19 1178 PHE A O 1
ATOM 9031 N N . THR A 1 1179 ? -31.316 13.440 -19.898 1.00 90.44 1179 THR A N 1
ATOM 9032 C CA . THR A 1 1179 ? -32.137 13.387 -21.121 1.00 90.44 1179 THR A CA 1
ATOM 9033 C C . THR A 1 1179 ? -31.272 13.416 -22.378 1.00 90.44 1179 THR A C 1
ATOM 9035 O O . THR A 1 1179 ? -30.445 14.309 -22.534 1.00 90.44 1179 THR A O 1
ATOM 9038 N N . VAL A 1 1180 ? -31.511 12.484 -23.304 1.00 90.88 1180 VAL A N 1
ATOM 9039 C CA . VAL A 1 1180 ? -30.871 12.426 -24.628 1.00 90.88 1180 VAL A CA 1
ATOM 9040 C C . VAL A 1 1180 ? -31.913 12.758 -25.696 1.00 90.88 1180 VAL A C 1
ATOM 9042 O O . VAL A 1 1180 ? -32.957 12.115 -25.759 1.00 90.88 1180 VAL A O 1
ATOM 9045 N N . LYS A 1 1181 ? -31.662 13.772 -26.535 1.00 89.12 1181 LYS A N 1
ATOM 9046 C CA . LYS A 1 1181 ? -32.615 14.190 -27.585 1.00 89.12 1181 LYS A CA 1
ATOM 9047 C C . LYS A 1 1181 ? -32.623 13.239 -28.781 1.00 89.12 1181 LYS A C 1
ATOM 9049 O O . LYS A 1 1181 ? -33.692 12.827 -29.219 1.00 89.12 1181 LYS A O 1
ATOM 9054 N N . ASP A 1 1182 ? -31.435 12.913 -29.277 1.00 88.56 1182 ASP A N 1
ATOM 9055 C CA . ASP A 1 1182 ? -31.213 12.018 -30.408 1.00 88.56 1182 ASP A CA 1
ATOM 9056 C C . ASP A 1 1182 ? -30.004 11.131 -30.108 1.00 88.56 1182 ASP A C 1
ATOM 9058 O O . ASP A 1 1182 ? -28.872 11.610 -30.054 1.00 88.56 1182 ASP A O 1
ATOM 9062 N N . LYS A 1 1183 ? -30.246 9.843 -29.861 1.00 88.19 1183 LYS A N 1
ATOM 9063 C CA . LYS A 1 1183 ? -29.181 8.881 -29.582 1.00 88.19 1183 LYS A CA 1
ATOM 9064 C C . LYS A 1 1183 ? -28.387 8.495 -30.831 1.00 88.19 1183 LYS A C 1
ATOM 9066 O O . LYS A 1 1183 ? -27.228 8.119 -30.698 1.00 88.19 1183 LYS A O 1
ATOM 9071 N N . ASP A 1 1184 ? -28.993 8.594 -32.017 1.00 87.56 1184 ASP A N 1
ATOM 9072 C CA . ASP A 1 1184 ? -28.379 8.173 -33.282 1.00 87.56 1184 ASP A CA 1
ATOM 9073 C C . ASP A 1 1184 ? -27.359 9.216 -33.785 1.00 87.56 1184 ASP A C 1
ATOM 9075 O O . ASP A 1 1184 ? -26.565 8.946 -34.687 1.00 87.56 1184 ASP A O 1
ATOM 9079 N N . ALA A 1 1185 ? -27.319 10.393 -33.150 1.00 84.88 1185 ALA A N 1
ATOM 9080 C CA . ALA A 1 1185 ? -26.268 11.390 -33.328 1.00 84.88 1185 ALA A CA 1
ATOM 9081 C C . ALA A 1 1185 ? -24.899 10.941 -32.776 1.00 84.88 1185 ALA A C 1
ATOM 9083 O O . ALA A 1 1185 ? -23.880 11.553 -33.124 1.00 84.88 1185 ALA A O 1
ATOM 9084 N N . PHE A 1 1186 ? -24.855 9.882 -31.957 1.00 86.31 1186 PHE A N 1
ATOM 9085 C CA . PHE A 1 1186 ? -23.648 9.390 -31.291 1.00 86.31 1186 PHE A CA 1
ATOM 9086 C C . PHE A 1 1186 ? -23.243 7.990 -31.772 1.00 86.31 1186 PHE A C 1
ATOM 9088 O O . PHE A 1 1186 ? -24.096 7.151 -32.044 1.00 86.31 1186 PHE A O 1
ATOM 9095 N N . ASP A 1 1187 ? -21.935 7.714 -31.841 1.00 83.62 1187 ASP A N 1
ATOM 9096 C CA . ASP A 1 1187 ? -21.389 6.395 -32.227 1.00 83.62 1187 ASP A CA 1
ATOM 9097 C C . ASP A 1 1187 ? -20.470 5.754 -31.173 1.00 83.62 1187 ASP A C 1
ATOM 9099 O O . ASP A 1 1187 ? -19.860 4.713 -31.421 1.00 83.62 1187 ASP A O 1
ATOM 9103 N N . GLY A 1 1188 ? -20.372 6.348 -29.983 1.00 84.50 1188 GLY A N 1
ATOM 9104 C CA . GLY A 1 1188 ? -19.584 5.804 -28.881 1.00 84.50 1188 GLY A CA 1
ATOM 9105 C C . GLY A 1 1188 ? -19.940 6.445 -27.547 1.00 84.50 1188 GLY A C 1
ATOM 9106 O O . GLY A 1 1188 ? -20.328 7.612 -27.496 1.00 84.50 1188 GLY A O 1
ATOM 9107 N N . LEU A 1 1189 ? -19.790 5.682 -26.463 1.00 87.44 1189 LEU A N 1
ATOM 9108 C CA . LEU A 1 1189 ? -19.915 6.167 -25.089 1.00 87.44 1189 LEU A CA 1
ATOM 9109 C C . LEU A 1 1189 ? -18.616 5.959 -24.341 1.00 87.44 1189 LEU A C 1
ATOM 9111 O O . LEU A 1 1189 ? -17.935 4.959 -24.541 1.00 87.44 1189 LEU A O 1
ATOM 9115 N N . ARG A 1 1190 ? -18.304 6.871 -23.430 1.00 82.25 1190 ARG A N 1
ATOM 9116 C CA . ARG A 1 1190 ? -17.097 6.804 -22.623 1.00 82.25 1190 ARG A CA 1
ATOM 9117 C C . ARG A 1 1190 ? -17.388 7.128 -21.177 1.00 82.25 1190 ARG A C 1
ATOM 9119 O O . ARG A 1 1190 ? -18.053 8.110 -20.861 1.00 82.25 1190 ARG A O 1
ATOM 9126 N N . PHE A 1 1191 ? -16.814 6.318 -20.306 1.00 82.12 1191 PHE A N 1
ATOM 9127 C CA . PHE A 1 1191 ? -16.737 6.590 -18.886 1.00 82.12 1191 PHE A CA 1
ATOM 9128 C C . PHE A 1 1191 ? -15.472 7.367 -18.574 1.00 82.12 1191 PHE A C 1
ATOM 9130 O O . PHE A 1 1191 ? -14.381 6.969 -18.994 1.00 82.12 1191 PHE A O 1
ATOM 9137 N N . ARG A 1 1192 ? -15.614 8.436 -17.794 1.00 75.88 1192 ARG A N 1
ATOM 9138 C CA . ARG A 1 1192 ? -14.486 9.153 -17.218 1.00 75.88 1192 ARG A CA 1
ATOM 9139 C C . ARG A 1 1192 ? -14.739 9.381 -15.737 1.00 75.88 1192 ARG A C 1
ATOM 9141 O O . ARG A 1 1192 ? -15.766 9.935 -15.367 1.00 75.88 1192 ARG A O 1
ATOM 9148 N N . ALA A 1 1193 ? -13.819 8.966 -14.885 1.00 71.94 1193 ALA A N 1
ATOM 9149 C CA . ALA A 1 1193 ? -13.953 9.174 -13.451 1.00 71.94 1193 ALA A CA 1
ATOM 9150 C C . ALA A 1 1193 ? -12.595 9.325 -12.804 1.00 71.94 1193 ALA A C 1
ATOM 9152 O O . ALA A 1 1193 ? -11.655 8.627 -13.166 1.00 71.94 1193 ALA A O 1
ATOM 9153 N N . TRP A 1 1194 ? -12.488 10.194 -11.815 1.00 69.56 1194 TRP A N 1
ATOM 9154 C CA . TRP A 1 1194 ? -11.310 10.204 -10.966 1.00 69.56 1194 TRP A CA 1
ATOM 9155 C C . TRP A 1 1194 ? -11.548 9.261 -9.790 1.00 69.56 1194 TRP A C 1
ATOM 9157 O O . TRP A 1 1194 ? -12.440 9.489 -8.973 1.00 69.56 1194 TRP A O 1
ATOM 9167 N N . LEU A 1 1195 ? -10.779 8.172 -9.733 1.00 66.06 1195 LEU A N 1
ATOM 9168 C CA . LEU A 1 1195 ? -10.904 7.168 -8.684 1.00 66.06 1195 LEU A CA 1
ATOM 9169 C C . LEU A 1 1195 ? -9.748 7.306 -7.685 1.00 66.06 1195 LEU A C 1
ATOM 9171 O O . LEU A 1 1195 ? -8.569 7.326 -8.044 1.00 66.06 1195 LEU A O 1
ATOM 9175 N N . TYR A 1 1196 ? -10.102 7.337 -6.408 1.00 60.78 1196 TYR A N 1
ATOM 9176 C CA . TYR A 1 1196 ? -9.238 7.246 -5.243 1.00 60.78 1196 TYR A CA 1
ATOM 9177 C C . TYR A 1 1196 ? -9.494 5.945 -4.452 1.00 60.78 1196 TYR A C 1
ATOM 9179 O O . TYR A 1 1196 ? -10.357 5.899 -3.578 1.00 60.78 1196 TYR A O 1
ATOM 9187 N N . MET A 1 1197 ? -8.732 4.882 -4.732 1.00 58.56 1197 MET A N 1
ATOM 9188 C CA . MET A 1 1197 ? -8.816 3.595 -4.011 1.00 58.56 1197 MET A CA 1
ATOM 9189 C C . MET A 1 1197 ? -10.223 2.950 -3.971 1.00 58.56 1197 MET A C 1
ATOM 9191 O O . MET A 1 1197 ? -10.554 2.258 -3.007 1.00 58.56 1197 MET A O 1
ATOM 9195 N N . GLN A 1 1198 ? -11.080 3.173 -4.975 1.00 66.25 1198 GLN A N 1
ATOM 9196 C CA . GLN A 1 1198 ? -12.373 2.483 -5.075 1.00 66.25 1198 GLN A CA 1
ATOM 9197 C C . GLN A 1 1198 ? -12.261 1.135 -5.787 1.00 66.25 1198 GLN A C 1
ATOM 9199 O O . GLN A 1 1198 ? -11.506 0.987 -6.736 1.00 66.25 1198 GLN A O 1
ATOM 9204 N N . GLN A 1 1199 ? -13.067 0.166 -5.377 1.00 67.44 1199 GLN A N 1
ATOM 9205 C CA . GLN A 1 1199 ? -13.131 -1.179 -5.937 1.00 67.44 1199 GLN A CA 1
ATOM 9206 C C . GLN A 1 1199 ? -14.574 -1.587 -6.212 1.00 67.44 1199 GLN A C 1
ATOM 9208 O O . GLN A 1 1199 ? -15.508 -0.965 -5.703 1.00 67.44 1199 GLN A O 1
ATOM 9213 N N . GLY A 1 1200 ? -14.737 -2.639 -7.020 1.00 71.12 1200 GLY A N 1
ATOM 9214 C CA . GLY A 1 1200 ? -16.043 -3.233 -7.304 1.00 71.12 1200 GLY A CA 1
ATOM 9215 C C . GLY A 1 1200 ? -17.042 -2.227 -7.868 1.00 71.12 1200 GLY A C 1
ATOM 9216 O O . GLY A 1 1200 ? -18.181 -2.186 -7.414 1.00 71.12 1200 GLY A O 1
ATOM 9217 N N . ILE A 1 1201 ? -16.599 -1.365 -8.788 1.00 80.06 1201 ILE A N 1
ATOM 9218 C CA . ILE A 1 1201 ? -17.474 -0.358 -9.382 1.00 80.06 1201 ILE A CA 1
ATOM 9219 C C . ILE A 1 1201 ? -18.288 -1.019 -10.483 1.00 80.06 1201 ILE A C 1
ATOM 9221 O O . ILE A 1 1201 ? -17.720 -1.603 -11.402 1.00 80.06 1201 ILE A O 1
ATOM 9225 N N . GLU A 1 1202 ? -19.603 -0.881 -10.445 1.00 86.88 1202 GLU A N 1
ATOM 9226 C CA . GLU A 1 1202 ? -20.493 -1.381 -11.490 1.00 86.88 1202 GLU A CA 1
ATOM 9227 C C . GLU A 1 1202 ? -21.335 -0.232 -12.029 1.00 86.88 1202 GLU A C 1
ATOM 9229 O O . GLU A 1 1202 ? -21.879 0.556 -11.262 1.00 86.88 1202 GLU A O 1
ATOM 9234 N N . ILE A 1 1203 ? -21.428 -0.118 -13.353 1.00 89.62 1203 ILE A N 1
ATOM 9235 C CA . ILE A 1 1203 ? -22.104 0.981 -14.044 1.00 89.62 1203 ILE A CA 1
ATOM 9236 C C . ILE A 1 1203 ? -23.295 0.418 -14.805 1.00 89.62 1203 ILE A C 1
ATOM 9238 O O . ILE A 1 1203 ? -23.141 -0.455 -15.664 1.00 89.62 1203 ILE A O 1
ATOM 9242 N N . TYR A 1 1204 ? -24.474 0.961 -14.525 1.00 93.44 1204 TYR A N 1
ATOM 9243 C CA . TYR A 1 1204 ? -25.733 0.549 -15.121 1.00 93.44 1204 TYR A CA 1
ATOM 9244 C C . TYR A 1 1204 ? -26.376 1.697 -15.893 1.00 93.44 1204 TYR A C 1
ATOM 9246 O O . TYR A 1 1204 ? -26.522 2.800 -15.367 1.00 93.44 1204 TYR A O 1
ATOM 9254 N N . ILE A 1 1205 ? -26.838 1.411 -17.108 1.00 94.69 1205 ILE A N 1
ATOM 9255 C CA . ILE A 1 1205 ? -27.671 2.318 -17.905 1.00 94.69 1205 ILE A CA 1
ATOM 9256 C C . ILE A 1 1205 ? -29.044 1.673 -18.053 1.00 94.69 1205 ILE A C 1
ATOM 9258 O O . ILE A 1 1205 ? -29.160 0.543 -18.525 1.00 94.69 1205 ILE A O 1
ATOM 9262 N N . ASN A 1 1206 ? -30.094 2.376 -17.625 1.00 95.06 1206 ASN A N 1
ATOM 9263 C CA . ASN A 1 1206 ? -31.485 1.923 -17.733 1.00 95.06 1206 ASN A CA 1
ATOM 9264 C C . ASN A 1 1206 ? -31.728 0.502 -17.167 1.00 95.06 1206 ASN A C 1
ATOM 9266 O O . ASN A 1 1206 ? -32.542 -0.259 -17.693 1.00 95.06 1206 ASN A O 1
ATOM 9270 N N . GLY A 1 1207 ? -31.026 0.143 -16.087 1.00 91.75 1207 GLY A N 1
ATOM 9271 C CA . GLY A 1 1207 ? -31.111 -1.166 -15.429 1.00 91.75 1207 GLY A CA 1
ATOM 9272 C C . GLY A 1 1207 ? -30.236 -2.270 -16.029 1.00 91.75 1207 GLY A C 1
ATOM 9273 O O . GLY A 1 1207 ? -30.280 -3.398 -15.541 1.00 91.75 1207 GLY A O 1
ATOM 9274 N N . LYS A 1 1208 ? -29.439 -1.983 -17.065 1.00 92.00 1208 LYS A N 1
ATOM 9275 C CA . LYS A 1 1208 ? -28.503 -2.939 -17.673 1.00 92.00 1208 LYS A CA 1
ATOM 9276 C C . LYS A 1 1208 ? -27.074 -2.626 -17.261 1.00 92.00 1208 LYS A C 1
ATOM 9278 O O . LYS A 1 1208 ? -26.643 -1.486 -17.381 1.00 92.00 1208 LYS A O 1
ATOM 9283 N N . LEU A 1 1209 ? -26.352 -3.639 -16.785 1.00 88.94 1209 LEU A N 1
ATOM 9284 C CA . LEU A 1 1209 ? -24.932 -3.534 -16.452 1.00 88.94 1209 LEU A CA 1
ATOM 9285 C C . LEU A 1 1209 ? -24.130 -3.352 -17.745 1.00 88.94 1209 LEU A C 1
ATOM 9287 O O . LEU A 1 1209 ? -24.107 -4.255 -18.577 1.00 88.94 1209 LEU A O 1
ATOM 9291 N N . VAL A 1 1210 ? -23.494 -2.195 -17.913 1.00 86.06 1210 VAL A N 1
ATOM 9292 C CA . VAL A 1 1210 ? -22.728 -1.859 -19.126 1.00 86.06 1210 VAL A CA 1
ATOM 9293 C C . VAL A 1 1210 ? -21.223 -1.882 -18.893 1.00 86.06 1210 VAL A C 1
ATOM 9295 O O . VAL A 1 1210 ? -20.463 -2.119 -19.833 1.00 86.06 1210 VAL A O 1
ATOM 9298 N N . ALA A 1 1211 ? -20.777 -1.689 -17.648 1.00 81.69 1211 ALA A N 1
ATOM 9299 C CA . ALA A 1 1211 ? -19.368 -1.796 -17.308 1.00 81.69 1211 ALA A CA 1
ATOM 9300 C C . ALA A 1 1211 ? -19.121 -2.212 -15.856 1.00 81.69 1211 ALA A C 1
ATOM 9302 O O . ALA A 1 1211 ? -19.886 -1.857 -14.962 1.00 81.69 1211 ALA A O 1
ATOM 9303 N N . LYS A 1 1212 ? -18.008 -2.912 -15.625 1.00 80.38 1212 LYS A N 1
ATOM 9304 C CA . LYS A 1 1212 ? -17.404 -3.092 -14.299 1.00 80.38 1212 LYS A CA 1
ATOM 9305 C C . LYS A 1 1212 ? -16.034 -2.423 -14.303 1.00 80.38 1212 LYS A C 1
ATOM 9307 O O . LYS A 1 1212 ? -15.241 -2.689 -15.205 1.00 80.38 1212 LYS A O 1
ATOM 9312 N N . VAL A 1 1213 ? -15.754 -1.570 -13.323 1.00 73.69 1213 VAL A N 1
ATOM 9313 C CA . VAL A 1 1213 ? -14.467 -0.892 -13.153 1.00 73.69 1213 VAL A CA 1
ATOM 9314 C C . VAL A 1 1213 ? -13.767 -1.422 -11.908 1.00 73.69 1213 VAL A C 1
ATOM 9316 O O . VAL A 1 1213 ? -14.359 -1.512 -10.832 1.00 73.69 1213 VAL A O 1
ATOM 9319 N N . ASN A 1 1214 ? -12.487 -1.753 -12.042 1.00 64.81 1214 ASN A N 1
ATOM 9320 C CA . ASN A 1 1214 ? -11.675 -2.210 -10.927 1.00 64.81 1214 ASN A CA 1
ATOM 9321 C C . ASN A 1 1214 ? -10.371 -1.414 -10.812 1.00 64.81 1214 ASN A C 1
ATOM 9323 O O . ASN A 1 1214 ? -9.678 -1.217 -11.809 1.00 64.81 1214 ASN A O 1
ATOM 9327 N N . ASN A 1 1215 ? -10.036 -0.977 -9.597 1.00 59.34 1215 ASN A N 1
ATOM 9328 C CA . ASN A 1 1215 ? -8.808 -0.256 -9.256 1.00 59.34 1215 ASN A CA 1
ATOM 9329 C C . ASN A 1 1215 ? -8.173 -0.957 -8.035 1.00 59.34 1215 ASN A C 1
ATOM 9331 O O . ASN A 1 1215 ? -8.529 -0.698 -6.886 1.00 59.34 1215 ASN A O 1
ATOM 9335 N N . ILE A 1 1216 ? -7.310 -1.942 -8.285 1.00 51.59 1216 ILE A N 1
ATOM 9336 C CA . ILE A 1 1216 ? -6.896 -2.974 -7.310 1.00 51.59 1216 ILE A CA 1
ATOM 9337 C C . ILE A 1 1216 ? -5.772 -2.513 -6.335 1.00 51.59 1216 ILE A C 1
ATOM 9339 O O . ILE A 1 1216 ? -5.629 -3.047 -5.241 1.00 51.59 1216 ILE A O 1
ATOM 9343 N N . GLU A 1 1217 ? -5.037 -1.460 -6.665 1.00 50.44 1217 GLU A N 1
ATOM 9344 C CA . GLU A 1 1217 ? -3.754 -1.003 -6.091 1.00 50.44 1217 GLU A CA 1
ATOM 9345 C C . GLU A 1 1217 ? -3.671 0.520 -5.804 1.00 50.44 1217 GLU A C 1
ATOM 9347 O O . GLU A 1 1217 ? -4.529 1.342 -6.126 1.00 50.44 1217 GLU A O 1
ATOM 9352 N N . GLU A 1 1218 ? -2.537 0.863 -5.214 1.00 47.84 1218 GLU A N 1
ATOM 9353 C CA . GLU A 1 1218 ? -2.056 2.043 -4.500 1.00 47.84 1218 GLU A CA 1
ATOM 9354 C C . GLU A 1 1218 ? -2.122 3.422 -5.188 1.00 47.84 1218 GLU A C 1
ATOM 9356 O O . GLU A 1 1218 ? -1.417 4.340 -4.756 1.00 47.84 1218 GLU A O 1
ATOM 9361 N N . LYS A 1 1219 ? -2.900 3.632 -6.262 1.00 50.12 1219 LYS A N 1
ATOM 9362 C CA . LYS A 1 1219 ? -2.900 4.934 -6.952 1.00 50.12 1219 LYS A CA 1
ATOM 9363 C C . LYS A 1 1219 ? -4.258 5.512 -7.311 1.00 50.12 1219 LYS A C 1
ATOM 9365 O O . LYS A 1 1219 ? -5.090 4.934 -7.998 1.00 50.12 1219 LYS A O 1
ATOM 9370 N N . THR A 1 1220 ? -4.382 6.759 -6.886 1.00 55.41 1220 THR A N 1
ATOM 9371 C CA . THR A 1 1220 ? -5.292 7.788 -7.357 1.00 55.41 1220 THR A CA 1
ATOM 9372 C C . THR A 1 1220 ? -5.069 8.113 -8.833 1.00 55.41 1220 THR A C 1
ATOM 9374 O O . THR A 1 1220 ? -3.924 8.336 -9.238 1.00 55.41 1220 THR A O 1
ATOM 9377 N N . GLY A 1 1221 ? -6.133 8.222 -9.628 1.00 57.38 1221 GLY A N 1
ATOM 9378 C CA . GLY A 1 1221 ? -6.001 8.662 -11.015 1.00 57.38 1221 GLY A CA 1
ATOM 9379 C C . GLY A 1 1221 ? -7.317 8.794 -11.771 1.00 57.38 1221 GLY A C 1
ATOM 9380 O O . GLY A 1 1221 ? -8.350 8.268 -11.362 1.00 57.38 1221 GLY A O 1
ATOM 9381 N N . THR A 1 1222 ? -7.255 9.501 -12.900 1.00 63.75 1222 THR A N 1
ATOM 9382 C CA . THR A 1 1222 ? -8.356 9.562 -13.861 1.00 63.75 1222 THR A CA 1
ATOM 9383 C C . THR A 1 1222 ? -8.420 8.260 -14.646 1.00 63.75 1222 THR A C 1
ATOM 9385 O O . THR A 1 1222 ? -7.462 7.864 -15.306 1.00 63.75 1222 THR A O 1
ATOM 9388 N N . VAL A 1 1223 ? -9.573 7.620 -14.579 1.00 65.81 1223 VAL A N 1
ATOM 9389 C CA . VAL A 1 1223 ? -9.999 6.505 -15.409 1.00 65.81 1223 VAL A CA 1
ATOM 9390 C C . VAL A 1 1223 ? -10.740 7.061 -16.585 1.00 65.81 1223 VAL A C 1
ATOM 9392 O O . VAL A 1 1223 ? -11.650 7.868 -16.420 1.00 65.81 1223 VAL A O 1
ATOM 9395 N N . GLU A 1 1224 ? -10.373 6.593 -17.762 1.00 71.56 1224 GLU A N 1
ATOM 9396 C CA . GLU A 1 1224 ? -11.070 6.909 -18.988 1.00 71.56 1224 GLU A CA 1
ATOM 9397 C C . GLU A 1 1224 ? -11.134 5.638 -19.830 1.00 71.56 1224 GLU A C 1
ATOM 9399 O O . GLU A 1 1224 ? -10.105 5.015 -20.092 1.00 71.56 1224 GLU A O 1
ATOM 9404 N N . ALA A 1 1225 ? -12.339 5.214 -20.202 1.00 70.12 1225 ALA A N 1
ATOM 9405 C CA . ALA A 1 1225 ? -12.540 4.037 -21.036 1.00 70.12 1225 ALA A CA 1
ATOM 9406 C C . ALA A 1 1225 ? -13.782 4.207 -21.909 1.00 70.12 1225 ALA A C 1
ATOM 9408 O O . ALA A 1 1225 ? -14.870 4.493 -21.404 1.00 70.12 1225 ALA A O 1
ATOM 9409 N N . GLU A 1 1226 ? -13.614 4.034 -23.220 1.00 76.81 1226 GLU A N 1
ATOM 9410 C CA . GLU A 1 1226 ? -14.741 3.883 -24.141 1.00 76.81 1226 GLU A CA 1
ATOM 9411 C C . GLU A 1 1226 ? -15.430 2.540 -23.858 1.00 76.81 1226 GLU A C 1
ATOM 9413 O O . GLU A 1 1226 ? -14.771 1.518 -23.645 1.00 76.81 1226 GLU A O 1
ATOM 9418 N N . PHE A 1 1227 ? -16.756 2.552 -23.795 1.00 78.25 1227 PHE A N 1
ATOM 9419 C CA . PHE A 1 1227 ? -17.554 1.347 -23.653 1.00 78.25 1227 PHE A CA 1
ATOM 9420 C C . PHE A 1 1227 ? -17.647 0.595 -24.979 1.00 78.25 1227 PHE A C 1
ATOM 9422 O O . PHE A 1 1227 ? -17.518 1.165 -26.061 1.00 78.25 1227 PHE A O 1
ATOM 9429 N N . ASN A 1 1228 ? -17.921 -0.704 -24.8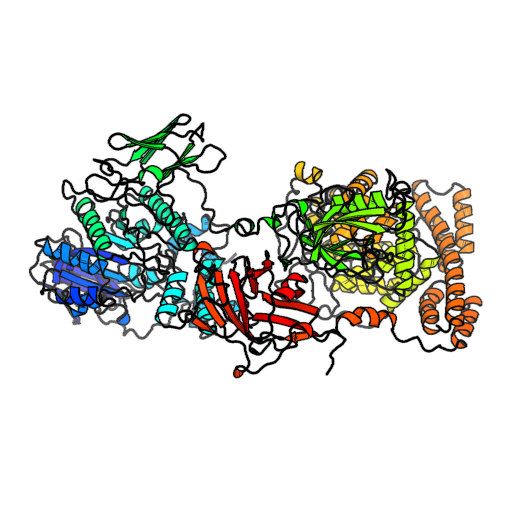94 1.00 72.69 1228 ASN A N 1
ATOM 9430 C CA . ASN A 1 1228 ? -18.289 -1.484 -26.068 1.00 72.69 1228 ASN A CA 1
ATOM 9431 C C . ASN A 1 1228 ? -19.606 -0.955 -26.707 1.00 72.69 1228 ASN A C 1
ATOM 9433 O O . ASN A 1 1228 ? -20.370 -0.224 -26.064 1.00 72.69 1228 ASN A O 1
ATOM 9437 N N . PRO A 1 1229 ? -19.925 -1.349 -27.957 1.00 77.38 1229 PRO A N 1
ATOM 9438 C CA . PRO A 1 1229 ? -21.143 -0.891 -28.633 1.00 77.38 1229 PRO A CA 1
ATOM 9439 C C . PRO A 1 1229 ? -22.459 -1.206 -27.896 1.00 77.38 1229 PRO A C 1
ATOM 9441 O O . PRO A 1 1229 ? -23.418 -0.449 -28.024 1.00 77.38 1229 PRO A O 1
ATOM 9444 N N . PHE A 1 1230 ? -22.506 -2.265 -27.075 1.00 81.88 1230 PHE A N 1
ATOM 9445 C CA . PHE A 1 1230 ? -23.702 -2.637 -26.307 1.00 81.88 1230 PHE A CA 1
ATOM 9446 C C . PHE A 1 1230 ? -24.151 -1.533 -25.339 1.00 81.88 1230 PHE A C 1
ATOM 9448 O O . PHE A 1 1230 ? -25.351 -1.343 -25.139 1.00 81.88 1230 PHE A O 1
ATOM 9455 N N . ALA A 1 1231 ? -23.217 -0.771 -24.758 1.00 86.50 1231 ALA A N 1
ATOM 9456 C CA . ALA A 1 1231 ? -23.565 0.324 -23.857 1.00 86.50 1231 ALA A CA 1
ATOM 9457 C C . ALA A 1 1231 ? -24.351 1.441 -24.565 1.00 86.50 1231 ALA A C 1
ATOM 9459 O O . ALA A 1 1231 ? -25.297 1.981 -23.989 1.00 86.50 1231 ALA A O 1
ATOM 9460 N N . LEU A 1 1232 ? -23.995 1.757 -25.818 1.00 87.88 1232 LEU A N 1
ATOM 9461 C CA . LEU A 1 1232 ? -24.697 2.751 -26.637 1.00 87.88 1232 LEU A CA 1
ATOM 9462 C C . LEU A 1 1232 ? -26.126 2.293 -26.968 1.00 87.88 1232 LEU A C 1
ATOM 9464 O O . LEU A 1 1232 ? -27.055 3.098 -26.930 1.00 87.88 1232 LEU A O 1
ATOM 9468 N N . GLU A 1 1233 ? -26.330 0.993 -27.204 1.00 87.75 1233 GLU A N 1
ATOM 9469 C CA . GLU A 1 1233 ? -27.660 0.415 -27.453 1.00 87.75 1233 GLU A CA 1
ATOM 9470 C C . GLU A 1 1233 ? -28.625 0.593 -26.269 1.00 87.75 1233 GLU A C 1
ATOM 9472 O O . GLU A 1 1233 ? -29.841 0.639 -26.474 1.00 87.75 1233 GLU A O 1
ATOM 9477 N N . GLN A 1 1234 ? -28.104 0.740 -25.042 1.00 91.94 1234 GLN A N 1
ATOM 9478 C CA . GLN A 1 1234 ? -28.925 0.936 -23.842 1.00 91.94 1234 GLN A CA 1
ATOM 9479 C C . GLN A 1 1234 ? -29.475 2.359 -23.702 1.00 91.94 1234 GLN A C 1
ATOM 9481 O O . GLN A 1 1234 ? -30.410 2.564 -22.918 1.00 91.94 1234 GLN A O 1
ATOM 9486 N N . LEU A 1 1235 ? -28.940 3.339 -24.442 1.00 92.44 1235 LEU A N 1
ATOM 9487 C CA . LEU A 1 1235 ? -29.477 4.698 -24.457 1.00 92.44 1235 LEU A CA 1
ATOM 9488 C C . LEU A 1 1235 ? -30.804 4.778 -25.220 1.00 92.44 1235 LEU A C 1
ATOM 9490 O O . LEU A 1 1235 ? -31.033 4.121 -26.243 1.00 92.44 1235 LEU A O 1
ATOM 9494 N N . LYS A 1 1236 ? -31.687 5.639 -24.716 1.00 93.00 1236 LYS A N 1
ATOM 9495 C CA . LYS A 1 1236 ? -32.999 5.940 -25.293 1.00 93.00 1236 LYS A CA 1
ATOM 9496 C C . LYS A 1 1236 ? -33.094 7.420 -25.636 1.00 93.00 1236 LYS A C 1
ATOM 9498 O O . LYS A 1 1236 ? -32.522 8.250 -24.933 1.00 93.00 1236 LYS A O 1
ATOM 9503 N N . ASN A 1 1237 ? -33.890 7.739 -26.653 1.00 92.50 1237 ASN A N 1
ATOM 9504 C CA . ASN A 1 1237 ? -34.390 9.100 -26.835 1.00 92.50 1237 ASN A CA 1
ATOM 9505 C C . ASN A 1 1237 ? -35.340 9.420 -25.667 1.00 92.50 1237 ASN A C 1
ATOM 9507 O O . ASN A 1 1237 ? -36.242 8.631 -25.377 1.00 92.50 1237 ASN A O 1
ATOM 9511 N N . GLY A 1 1238 ? -35.129 10.549 -24.995 1.00 91.50 1238 GLY A N 1
ATOM 9512 C CA . GLY A 1 1238 ? -35.819 10.933 -23.764 1.00 91.50 1238 GLY A CA 1
ATOM 9513 C C . GLY A 1 1238 ? -34.973 10.725 -22.504 1.00 91.50 1238 GLY A C 1
ATOM 9514 O O . GLY A 1 1238 ? -33.747 10.842 -22.534 1.00 91.50 1238 GLY A O 1
ATOM 9515 N N . GLU A 1 1239 ? -35.640 10.475 -21.379 1.00 93.06 1239 GLU A N 1
ATOM 9516 C CA . GLU A 1 1239 ? -35.005 10.316 -20.068 1.00 93.06 1239 GLU A CA 1
ATOM 9517 C C . GLU A 1 1239 ? -34.310 8.950 -19.924 1.00 93.06 1239 GLU A C 1
ATOM 9519 O O . GLU A 1 1239 ? -34.822 7.909 -20.343 1.00 93.06 1239 GLU A O 1
ATOM 9524 N N . ASN A 1 1240 ? -33.126 8.961 -19.319 1.00 95.12 1240 ASN A N 1
ATOM 9525 C CA . ASN A 1 1240 ? -32.272 7.814 -19.057 1.00 95.12 1240 ASN A CA 1
ATOM 9526 C C . ASN A 1 1240 ? -31.846 7.814 -17.584 1.00 95.12 1240 ASN A C 1
ATOM 9528 O O . ASN A 1 1240 ? -31.644 8.871 -16.987 1.00 95.12 1240 ASN A O 1
ATOM 9532 N N . THR A 1 1241 ? -31.658 6.625 -17.014 1.00 94.69 1241 THR A N 1
ATOM 9533 C CA . THR A 1 1241 ? -31.153 6.436 -15.647 1.00 94.69 1241 THR A CA 1
ATOM 9534 C C . THR A 1 1241 ? -29.725 5.908 -15.683 1.00 94.69 1241 THR A C 1
ATOM 9536 O O . THR A 1 1241 ? -29.462 4.887 -16.325 1.00 94.69 1241 THR A O 1
ATOM 9539 N N . LEU A 1 1242 ? -28.828 6.564 -14.950 1.00 93.88 1242 LEU A N 1
ATOM 9540 C CA . LEU A 1 1242 ? -27.483 6.081 -14.650 1.00 93.88 1242 LEU A CA 1
ATOM 9541 C C . LEU A 1 1242 ? -27.437 5.657 -13.182 1.00 93.88 1242 LEU A C 1
ATOM 9543 O O . LEU A 1 1242 ? -27.735 6.457 -12.295 1.00 93.88 1242 LEU A O 1
ATOM 9547 N N . ALA A 1 1243 ? -27.061 4.406 -12.930 1.00 93.75 1243 ALA A N 1
ATOM 9548 C CA . ALA A 1 1243 ? -26.846 3.891 -11.584 1.00 93.75 1243 ALA A CA 1
ATOM 9549 C C . ALA A 1 1243 ? -25.428 3.333 -11.456 1.00 93.75 1243 ALA A C 1
ATOM 9551 O O . ALA A 1 1243 ? -24.919 2.719 -12.393 1.00 93.75 1243 ALA A O 1
ATOM 9552 N N . ILE A 1 1244 ? -24.776 3.575 -10.321 1.00 90.19 1244 ILE A N 1
ATOM 9553 C CA . ILE A 1 1244 ? -23.389 3.170 -10.093 1.00 90.19 1244 ILE A CA 1
ATOM 9554 C C . ILE A 1 1244 ? -23.231 2.582 -8.693 1.00 90.19 1244 ILE A C 1
ATOM 9556 O O . ILE A 1 1244 ? -23.721 3.154 -7.722 1.00 90.19 1244 ILE A O 1
ATOM 9560 N N . THR A 1 1245 ? -22.542 1.451 -8.582 1.00 88.25 1245 THR A N 1
ATOM 9561 C CA . THR A 1 1245 ? -22.016 0.948 -7.306 1.00 88.25 1245 THR A CA 1
ATOM 9562 C C . THR A 1 1245 ? -20.547 1.299 -7.219 1.00 88.25 1245 THR A C 1
ATOM 9564 O O . THR A 1 1245 ? -19.860 1.374 -8.233 1.00 88.25 1245 THR A O 1
ATOM 9567 N N . THR A 1 1246 ? -20.041 1.536 -6.019 1.00 79.06 1246 THR A N 1
ATOM 9568 C CA . THR A 1 1246 ? -18.602 1.692 -5.807 1.00 79.06 1246 THR A CA 1
ATOM 9569 C C . THR A 1 1246 ? -18.268 1.472 -4.350 1.00 79.06 1246 THR A C 1
ATOM 9571 O O . THR A 1 1246 ? -19.017 1.888 -3.468 1.00 79.06 1246 THR A O 1
ATOM 9574 N N . ARG A 1 1247 ? -17.144 0.823 -4.070 1.00 74.00 1247 ARG A N 1
ATOM 9575 C CA . ARG A 1 1247 ? -16.713 0.537 -2.707 1.00 74.00 1247 ARG A CA 1
ATOM 9576 C C . ARG A 1 1247 ? -15.386 1.195 -2.410 1.00 74.00 1247 ARG A C 1
ATOM 9578 O O . ARG A 1 1247 ? -14.456 1.091 -3.192 1.00 74.00 1247 ARG A O 1
ATOM 9585 N N . GLN A 1 1248 ? -15.257 1.824 -1.252 1.00 66.12 1248 GLN A N 1
ATOM 9586 C CA . GLN A 1 1248 ? -13.985 2.407 -0.835 1.00 66.12 1248 GLN A CA 1
ATOM 9587 C C . GLN A 1 1248 ? -13.072 1.339 -0.199 1.00 66.12 1248 GLN A C 1
ATOM 9589 O O . GLN A 1 1248 ? -13.494 0.669 0.744 1.00 66.12 1248 GLN A O 1
ATOM 9594 N N . ASN A 1 1249 ? -11.831 1.187 -0.676 1.00 55.78 1249 ASN A N 1
ATOM 9595 C CA . ASN A 1 1249 ? -10.835 0.263 -0.115 1.00 55.78 1249 ASN A CA 1
ATOM 9596 C C . ASN A 1 1249 ? -9.848 0.992 0.831 1.00 55.78 1249 ASN A C 1
ATOM 9598 O O . ASN A 1 1249 ? -9.457 2.127 0.554 1.00 55.78 1249 ASN A O 1
ATOM 9602 N N . TRP A 1 1250 ? -9.407 0.360 1.935 1.00 51.12 1250 TRP A N 1
ATOM 9603 C CA . TRP A 1 1250 ? -8.244 0.838 2.708 1.00 51.12 1250 TRP A CA 1
ATOM 9604 C C . TRP A 1 1250 ? -7.012 -0.022 2.443 1.00 51.12 1250 TRP A C 1
ATOM 9606 O O . TRP A 1 1250 ? -6.716 -0.964 3.185 1.00 51.12 1250 TRP A O 1
ATOM 9616 N N . ARG A 1 1251 ? -6.180 0.393 1.500 1.00 44.06 1251 ARG A N 1
ATOM 9617 C CA . ARG A 1 1251 ? -4.776 -0.009 1.529 1.00 44.06 1251 ARG A CA 1
ATOM 9618 C C . ARG A 1 1251 ? -3.921 1.247 1.410 1.00 44.06 1251 ARG A C 1
ATOM 9620 O O . ARG A 1 1251 ? -3.710 1.748 0.324 1.00 44.06 1251 ARG A O 1
ATOM 9627 N N . TRP A 1 1252 ? -3.472 1.733 2.571 1.00 34.28 1252 TRP A N 1
ATOM 9628 C CA . TRP A 1 1252 ? -2.316 2.619 2.760 1.00 34.28 1252 TRP A CA 1
ATOM 9629 C C . TRP A 1 1252 ? -2.340 4.031 2.123 1.00 34.28 1252 TRP A C 1
ATOM 9631 O O . TRP A 1 1252 ? -2.176 4.211 0.926 1.00 34.28 1252 TRP A O 1
ATOM 9641 N N . GLY A 1 1253 ? -2.358 5.062 2.987 1.00 36.78 1253 GLY A N 1
ATOM 9642 C CA . GLY A 1 1253 ? -1.685 6.349 2.737 1.00 36.78 1253 GLY A CA 1
ATOM 9643 C C . GLY A 1 1253 ? -2.554 7.568 2.389 1.00 36.78 1253 GLY A C 1
ATOM 9644 O O . GLY A 1 1253 ? -2.768 7.866 1.221 1.00 36.78 1253 GLY A O 1
ATOM 9645 N N . MET A 1 1254 ? -2.909 8.386 3.392 1.00 41.00 1254 MET A N 1
ATOM 9646 C CA . MET A 1 1254 ? -3.412 9.761 3.186 1.00 41.00 1254 MET A CA 1
ATOM 9647 C C . MET A 1 1254 ? -2.818 10.751 4.193 1.00 41.00 1254 MET A C 1
ATOM 9649 O O . MET A 1 1254 ? -3.522 11.411 4.946 1.00 41.00 1254 MET A O 1
ATOM 9653 N N . LEU A 1 1255 ? -1.497 10.918 4.163 1.00 34.97 1255 LEU A N 1
ATOM 9654 C CA . LEU A 1 1255 ? -0.813 12.029 4.844 1.00 34.97 1255 LEU A CA 1
ATOM 9655 C C . LEU A 1 1255 ? -0.904 13.371 4.071 1.00 34.97 1255 LEU A C 1
ATOM 9657 O O . LEU A 1 1255 ? -0.172 14.300 4.388 1.00 34.97 1255 LEU A O 1
ATOM 9661 N N . PHE A 1 1256 ? -1.774 13.505 3.054 1.00 40.56 1256 PHE A N 1
ATOM 9662 C CA . PHE A 1 1256 ? -1.770 14.666 2.139 1.00 40.56 1256 PHE A CA 1
ATOM 9663 C C . PHE A 1 1256 ? -3.163 15.183 1.722 1.00 40.56 1256 PHE A C 1
ATOM 9665 O O . PHE A 1 1256 ? -3.377 15.580 0.577 1.00 40.56 1256 PHE A O 1
ATOM 9672 N N . MET A 1 1257 ? -4.131 15.206 2.639 1.00 42.75 1257 MET A N 1
ATOM 9673 C CA . MET A 1 1257 ? -5.525 15.553 2.315 1.00 42.75 1257 MET A CA 1
ATOM 9674 C C . MET A 1 1257 ? -5.828 17.027 2.034 1.00 42.75 1257 MET A C 1
ATOM 9676 O O . MET A 1 1257 ? -6.862 17.311 1.437 1.00 42.75 1257 MET A O 1
ATOM 9680 N N . ASN A 1 1258 ? -4.945 17.965 2.378 1.00 38.34 1258 ASN A N 1
ATOM 9681 C CA . ASN A 1 1258 ? -5.153 19.372 2.015 1.00 38.34 1258 ASN A CA 1
ATOM 9682 C C . ASN A 1 1258 ? -4.869 19.665 0.524 1.00 38.34 1258 ASN A C 1
ATOM 9684 O O . ASN A 1 1258 ? -5.177 20.756 0.051 1.00 38.34 1258 ASN A O 1
ATOM 9688 N N . VAL A 1 1259 ? -4.282 18.721 -0.231 1.00 37.62 1259 VAL A N 1
ATOM 9689 C CA . VAL A 1 1259 ? -3.786 18.975 -1.602 1.00 37.62 1259 VAL A CA 1
ATOM 9690 C C . VAL A 1 1259 ? -4.552 18.215 -2.700 1.00 37.62 1259 VAL A C 1
ATOM 9692 O O . VAL A 1 1259 ? -4.492 18.637 -3.850 1.00 37.62 1259 VAL A O 1
ATOM 9695 N N . TYR A 1 1260 ? -5.305 17.152 -2.386 1.00 46.00 1260 TYR A N 1
ATOM 9696 C CA . TYR A 1 1260 ? -5.832 16.221 -3.408 1.00 46.00 1260 TYR A CA 1
ATOM 9697 C C . TYR A 1 1260 ? -7.345 15.942 -3.342 1.00 46.00 1260 TYR A C 1
ATOM 9699 O O . TYR A 1 1260 ? -7.799 14.926 -3.860 1.00 46.00 1260 TYR A O 1
ATOM 9707 N N . ASN A 1 1261 ? -8.134 16.810 -2.705 1.00 46.44 1261 ASN A N 1
ATOM 9708 C CA . ASN A 1 1261 ? -9.532 16.525 -2.365 1.00 46.44 1261 ASN A CA 1
ATOM 9709 C C . ASN A 1 1261 ? -10.560 17.225 -3.274 1.00 46.44 1261 ASN A C 1
ATOM 9711 O O . ASN A 1 1261 ? -11.470 17.909 -2.803 1.00 46.44 1261 ASN A O 1
ATOM 9715 N N . ASP A 1 1262 ? -10.458 16.979 -4.579 1.00 48.31 1262 ASP A N 1
ATOM 9716 C CA . ASP A 1 1262 ? -11.562 17.235 -5.517 1.00 48.31 1262 ASP A CA 1
ATOM 9717 C C . ASP A 1 1262 ? -12.637 16.123 -5.446 1.00 48.31 1262 ASP A C 1
ATOM 9719 O O . ASP A 1 1262 ? -13.485 16.046 -6.313 1.00 48.31 1262 ASP A O 1
ATOM 9723 N N . GLY A 1 1263 ? -12.621 15.274 -4.402 1.00 50.53 1263 GLY A N 1
ATOM 9724 C CA . GLY A 1 1263 ? -13.558 14.174 -4.135 1.00 50.53 1263 GLY A CA 1
ATOM 9725 C C . GLY A 1 1263 ? -13.761 13.190 -5.300 1.00 50.53 1263 GLY A C 1
ATOM 9726 O O . GLY A 1 1263 ? -12.954 13.113 -6.219 1.00 50.53 1263 GLY A O 1
ATOM 9727 N N . PHE A 1 1264 ? -14.792 12.349 -5.209 1.00 61.47 1264 PHE A N 1
ATOM 9728 C CA . PHE A 1 1264 ? -15.076 11.333 -6.220 1.00 61.47 1264 PHE A CA 1
ATOM 9729 C C . PHE A 1 1264 ? -16.021 11.879 -7.303 1.00 61.47 1264 PHE A C 1
ATOM 9731 O O . PHE A 1 1264 ? -17.127 12.308 -6.971 1.00 61.47 1264 PHE A O 1
ATOM 9738 N N . GLY A 1 1265 ? -15.607 11.832 -8.573 1.00 64.75 1265 GLY A N 1
ATOM 9739 C CA . GLY A 1 1265 ? -16.333 12.409 -9.711 1.00 64.75 1265 GLY A CA 1
ATOM 9740 C C . GLY A 1 1265 ? -16.606 11.403 -10.832 1.00 64.75 1265 GLY A C 1
ATOM 9741 O O . GLY A 1 1265 ? -15.709 10.651 -11.217 1.00 64.75 1265 GLY A O 1
ATOM 9742 N N . PHE A 1 1266 ? -17.838 11.387 -11.353 1.00 74.75 1266 PHE A N 1
ATOM 9743 C CA . PHE A 1 1266 ? -18.275 10.545 -12.473 1.00 74.75 1266 PHE A CA 1
ATOM 9744 C C . PHE A 1 1266 ? -18.735 11.412 -13.649 1.00 74.75 1266 PHE A C 1
ATOM 9746 O O . PHE A 1 1266 ? -19.595 12.274 -13.484 1.00 74.75 1266 PHE A O 1
ATOM 9753 N N . MET A 1 1267 ? -18.229 11.110 -14.843 1.00 80.69 1267 MET A N 1
ATOM 9754 C CA . MET A 1 1267 ? -18.679 11.667 -16.117 1.00 80.69 1267 MET A CA 1
ATOM 9755 C C . MET A 1 1267 ? -19.006 10.539 -17.099 1.00 80.69 1267 MET A C 1
ATOM 9757 O O . MET A 1 1267 ? -18.283 9.541 -17.209 1.00 80.69 1267 MET A O 1
ATOM 9761 N N . LEU A 1 1268 ? -20.094 10.733 -17.839 1.00 86.62 1268 LEU A N 1
ATOM 9762 C CA . LEU A 1 1268 ? -20.472 9.915 -18.985 1.00 86.62 1268 LEU A CA 1
ATOM 9763 C C . LEU A 1 1268 ? -20.478 10.821 -20.216 1.00 86.62 1268 LEU A C 1
ATOM 9765 O O . LEU A 1 1268 ? -21.252 11.774 -20.268 1.00 86.62 1268 LEU A O 1
ATOM 9769 N N . ASP A 1 1269 ? -19.622 10.523 -21.188 1.00 86.44 1269 ASP A N 1
ATOM 9770 C CA . ASP A 1 1269 ? -19.493 11.287 -22.429 1.00 86.44 1269 ASP A CA 1
ATOM 9771 C C . ASP A 1 1269 ? -19.992 10.468 -23.628 1.00 86.44 1269 ASP A C 1
ATOM 9773 O O . ASP A 1 1269 ? -19.875 9.240 -23.640 1.00 86.44 1269 ASP A O 1
ATOM 9777 N N . ALA A 1 1270 ? -20.483 11.144 -24.665 1.00 87.81 1270 ALA A N 1
ATOM 9778 C CA . ALA A 1 1270 ? -20.875 10.549 -25.939 1.00 87.81 1270 ALA A CA 1
ATOM 9779 C C . ALA A 1 1270 ? -20.094 11.163 -27.109 1.00 87.81 1270 ALA A C 1
ATOM 9781 O O . ALA A 1 1270 ? -19.922 12.380 -27.180 1.00 87.81 1270 ALA A O 1
ATOM 9782 N N . ARG A 1 1271 ? -19.601 10.330 -28.032 1.00 87.38 1271 ARG A N 1
ATOM 9783 C CA . ARG A 1 1271 ? -18.861 10.779 -29.222 1.00 87.38 1271 ARG A CA 1
ATOM 9784 C C . ARG A 1 1271 ? -19.836 11.149 -30.330 1.00 87.38 1271 ARG A C 1
ATOM 9786 O O . ARG A 1 1271 ? -20.652 10.315 -30.718 1.00 87.38 1271 ARG A O 1
ATOM 9793 N N . LYS A 1 1272 ? -19.734 12.372 -30.858 1.00 81.81 1272 LYS A N 1
ATOM 9794 C CA . LYS A 1 1272 ? -20.553 12.820 -31.992 1.00 81.81 1272 LYS A CA 1
ATOM 9795 C C . LYS A 1 1272 ? -20.139 12.118 -33.281 1.00 81.81 1272 LYS A C 1
ATOM 9797 O O . LYS A 1 1272 ? -18.951 12.034 -33.598 1.00 81.81 1272 LYS A O 1
ATOM 9802 N N . THR A 1 1273 ? -21.122 11.679 -34.060 1.00 76.81 1273 THR A N 1
ATOM 9803 C CA . THR A 1 1273 ? -20.878 11.149 -35.404 1.00 76.81 1273 THR A CA 1
ATOM 9804 C C . THR A 1 1273 ? -20.319 12.240 -36.319 1.00 76.81 1273 THR A C 1
ATOM 9806 O O . THR A 1 1273 ? -20.773 13.383 -36.325 1.00 76.81 1273 THR A O 1
ATOM 9809 N N . SER A 1 1274 ? -19.367 11.879 -37.183 1.00 61.03 1274 SER A N 1
ATOM 9810 C CA . SER A 1 1274 ? -18.792 12.799 -38.185 1.00 61.03 1274 SER A CA 1
ATOM 9811 C C . SER A 1 1274 ? -19.810 13.372 -39.190 1.00 61.03 1274 SER A C 1
ATOM 9813 O O . SER A 1 1274 ? -19.463 14.273 -39.955 1.00 61.03 1274 SER A O 1
ATOM 9815 N N . LYS A 1 1275 ? -21.052 12.863 -39.197 1.00 51.97 1275 LYS A N 1
ATOM 9816 C CA . LYS A 1 1275 ? -22.133 13.244 -40.115 1.00 51.97 1275 LYS A CA 1
ATOM 9817 C C . LYS A 1 1275 ? -23.034 14.381 -39.621 1.00 51.97 1275 LYS A C 1
ATOM 9819 O O . LYS A 1 1275 ? -23.698 14.968 -40.465 1.00 51.97 1275 LYS A O 1
ATOM 9824 N N . ASN A 1 1276 ? -23.021 14.728 -38.334 1.00 45.06 1276 ASN A N 1
ATOM 9825 C CA . ASN A 1 1276 ? -23.833 15.817 -37.776 1.00 45.06 1276 ASN A CA 1
ATOM 9826 C C . ASN A 1 1276 ? -22.940 16.771 -36.969 1.00 45.06 1276 ASN A C 1
ATOM 9828 O O . ASN A 1 1276 ? -22.770 16.616 -35.762 1.00 45.06 1276 ASN A O 1
ATOM 9832 N N . LYS A 1 1277 ? -22.328 17.739 -37.665 1.00 40.56 1277 LYS A N 1
ATOM 9833 C CA . LYS A 1 1277 ? -21.560 18.845 -37.059 1.00 40.56 1277 LYS A CA 1
ATOM 9834 C C . LYS A 1 1277 ? -22.387 20.120 -36.828 1.00 40.56 1277 LYS A C 1
ATOM 9836 O O . LYS A 1 1277 ? -21.821 21.103 -36.357 1.00 40.56 1277 LYS A O 1
ATOM 9841 N N . GLU A 1 1278 ? -23.675 20.113 -37.171 1.00 34.06 1278 GLU A N 1
ATOM 9842 C CA . GLU A 1 1278 ? -24.601 21.239 -36.953 1.00 34.06 1278 GLU A CA 1
ATOM 9843 C C . GLU A 1 1278 ? -25.438 21.070 -35.685 1.00 34.06 1278 GLU A C 1
ATOM 9845 O O . GLU A 1 1278 ? -25.919 19.939 -35.439 1.00 34.06 1278 GLU A O 1
#